Protein AF-A0A917HT61-F1 (afdb_monomer_lite)

Sequence (819 aa):
MTLEIAKKVCVAVTVVLGAAGASAQETPAPKHSGVFYSTLLANEGPNKRLSGFGLDADFFFLKDVDGDGKDDAVIVENGAWFGAFSDGERFTEPVSLLADAALDSEGKTALMGDLNGDGKTDAVLFDPQDGNWYVALSEGDGFSPPVTWAVGNGVGSTKQFLADVNGDGKDDAIIYFHTGLVGAWYVGLSDGKGAIGGFSPWINAFGHTADGHLLADVNGDGMADAVVVEKSTGNWSVALSSGTGFVTQGVWKSGFGNDATDWFAYDIDGDGQADVAYYINGNWWVSYATGSGFTDANHHWIAGHRPATMVSRGNKPAPKARMIGMISPGEVVATAVSADEWLCLGNPDKSKTRSAPEYNTWDAWGNVYTPALGRYDAGDPAVLDEQIRLIHDAGFTYIMLDITNGNHPWVDNRAKKLIERIEFWNANRSSAQHQLYFCIAMGSSRGLDDAAAVVRCEDESRRTWQEFYEPHKDAYYHQDGMPFMVHFVEFLPNRANILDNVQSMPFFQKFTVRWMFNRVADEAAYSNTYGWPLLIEGANPVGDEVMAVSPGFWNGVGNLVDVTRKNGDFYRSFWVRVLKYNPASVWVNSFNESWEHTSVEPARLDAGAAAEHPDILQVWTDYHGQPMDDFYWVMTKQYNRLFMYQELYDGSYLQEEDSETIYVVRRDTLVDHGSGLPSMAPVILVPKGFLANFEGNVINGDQVVVGKIERQVIENPAATGSGATNILTPNNDGINDVWLIDDIDQFPNNHVQVVDKRGGIVFEKRGYRNEWQGRRWGGNNHGELLPEGTYYYQVDYGDAAKKPLKGYITVLHDVKRGR

Secondary structure (DSSP, 8-state):
--------------------------PPPPS---EE--TTSTTSS----EETTTTT-SEEEEE-SSSSSSPEEEEEETTEEEEE-B-SS-BPPPEEEE--TTS--TT-EEEEE-SSSSSSPEEEEEETTTTEEEEE-B-SSSBPPPEEEESS--TT-SEEEEE-SSSSSSPEEEEEE--TT--EEEEEEE-SSS-EEEEEEEESSSSTT-SEEEEE-SSSSSSPEEEEEETTTTEEEEEEE-SSSEEEEEEEESSSSTT-SEEEEE-SSSSSS-EEEEEETTEEEEE-B-SSSB-S--EEEE-----TT----S-PPPPP-EE----BTTB--EEEEETTEEEEE--S-TT---PSPP--HHHHTT--EEETT-S--TT-HHHHHHHHHHHHHTT--EEEEEETT---HHHHHHHHHHHHHHHHHHHHS-TTSPPPEEEEEE-TTTT--HHHHHHHHHHHHHHIIIIIIGGGTTTB-EETTEEEEEEEESSHHHHHHHHHTGGG-TTGGGSEEEEEES-HHHHTT-SSEE--S---TT---S-SSEEEE-S-B--S-TTS--B--GGGHHHHHHHHHHHHH--SEEEES-SS-TTTT---SSEEEPHHHHHHSTTT----B-TTS-B-TTHHHHHHHHHHHHHHH-EEETT-EEEETT--PEEEEETTEEEE-TTPPPSSSPEEEE-TTHHHH---EEEETTEEEESSPEE-----TT--SS-B-SEE--SSSSSS-S--BTTGGG-TT-EEEEE-TTS-EEEEEES--S---SB--SSTTTTSBPPSEEEEEEEE-S-TTSPPEEEEEEE-S------

Radius of gyration: 37.25 Å; chains: 1; bounding box: 92×88×114 Å

InterPro domains:
  IPR013517 FG-GAP repeat [PF13517] (114-174)
  IPR013517 FG-GAP repeat [PF13517] (217-277)
  IPR026341 T9SS type B sorting domain [TIGR04131] (725-811)
  IPR028994 Integrin alpha, N-terminal [G3DSA:2.130.10.130] (81-243)
  IPR028994 Integrin alpha, N-terminal [SSF69318] (58-308)

pLDDT: mean 75.72, std 21.01, range [19.11, 98.56]

Foldseek 3Di:
DDDDDDDDDDDDDDDDDDDDDDDPDPDPDQPFFAKDDPPPPPVADDDPILGGPCSQFPDWAFFQAQLPPFTWTWTAHQQWIKIFGFPLRDTHHIDTQGPDNVRGCVQWDWAWWALQLPNHIWIWIAHLQFGWIWIWHRPNSHTHDTATADTRHAHQFDDWYWWAQQLPNHTWIWTWHLDDQKTWIWIFHRPSPRHTHDTDTQDINPQNQFPDWAWFQQQLPNHTWIWTAHQQWRWIWTFHGPSRHTHTLGTQDTPANRNFLDKYWQQQQQPSHIWIWTHDDQWIWTWHGDNRHTDPDTATWHFAADQLPDPDPDPDDDFRWDWHTAGDRRWRWTWIDGRHDITTTGDNDPPDRVDPDDPQCCVVLVQQKAFSSGRDQLLRLSVLLVLCVLCQLLPHQEAEQECACPDDPSSLNSVVSSLVSLVSCQVNDDPVGHRYAYEYEYHNLPPPDQVVSLVVLLVRLVCCCPRPCPVRVVRFDADPRAGEYEYEDEDLVNVVSNVVCVVVRVSNVRYPYAYEYPDPVSQQVDQGYDYADDDDQPDDQHHLAEGEAFQWFDQPDPPGDGGANVLVPRRLSSLQSCQVSVHNYYDQQPCDPSNGPRHLRQIAGNPVVCVVCVVHRPQRAFPVRHGASNASSLQSSQSSCCSPAVEHEQQAWEDEPPDPWIWGHHQQETHTPPPDGDHNYDYRYYHPCCVVPRQAFYDHSNDGSGRHHDYDPPPPVPDPDQAWDQEAACQPPPPNQWTDGPPLQVQQQKWKFKAAPVRHTQDIDGRDDRHDRQAGPDDPRGRPHDPFDKIKMWMDSNDPVDDIDIDIHTYDHDDPPDD

Structure (mmCIF, N/CA/C/O backbone):
data_AF-A0A917HT61-F1
#
_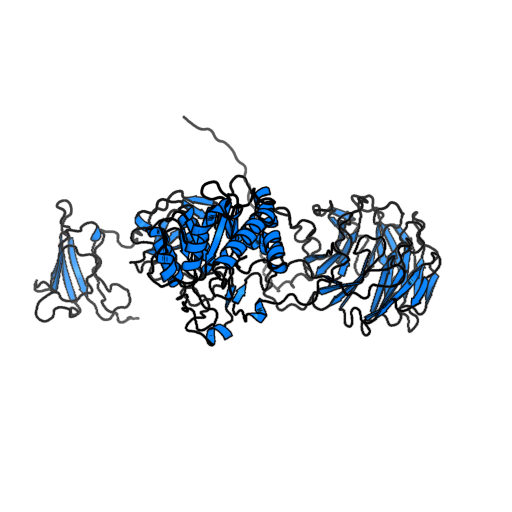entry.id   AF-A0A917HT61-F1
#
loop_
_atom_site.group_PDB
_atom_site.id
_atom_site.type_symbol
_atom_site.label_atom_id
_atom_site.label_alt_id
_atom_site.label_comp_id
_atom_site.label_asym_id
_atom_site.label_entity_id
_atom_site.label_seq_id
_atom_site.pdbx_PDB_ins_code
_atom_site.Cartn_x
_atom_site.Cartn_y
_atom_site.Cartn_z
_atom_site.occupancy
_atom_site.B_iso_or_equiv
_atom_site.auth_seq_id
_atom_site.auth_comp_id
_atom_site.auth_asym_id
_atom_site.auth_atom_id
_atom_site.pdbx_PDB_model_num
ATOM 1 N N . MET A 1 1 ? -54.060 -15.867 1.673 1.00 30.34 1 MET A N 1
ATOM 2 C CA . MET A 1 1 ? -54.226 -16.474 0.336 1.00 30.34 1 MET A CA 1
ATOM 3 C C . MET A 1 1 ? -52.879 -16.360 -0.361 1.00 30.34 1 MET A C 1
ATOM 5 O O . MET A 1 1 ? -52.483 -15.248 -0.663 1.00 30.34 1 MET A O 1
ATOM 9 N N . THR A 1 2 ? -52.009 -17.367 -0.204 1.00 25.09 2 THR A N 1
ATOM 10 C CA . THR A 1 2 ? -51.734 -18.440 -1.203 1.00 25.09 2 THR A CA 1
ATOM 11 C C . THR A 1 2 ? -51.238 -17.844 -2.528 1.00 25.09 2 THR A C 1
ATOM 13 O O . THR A 1 2 ? -52.037 -17.213 -3.206 1.00 25.09 2 THR A O 1
ATOM 16 N N . LEU A 1 3 ? -49.943 -17.828 -2.873 1.00 25.44 3 LEU A N 1
ATOM 17 C CA . LEU A 1 3 ? -48.913 -18.888 -2.961 1.00 25.44 3 LEU A CA 1
ATOM 18 C C . LEU A 1 3 ? -49.144 -19.855 -4.132 1.00 25.44 3 LEU A C 1
ATOM 20 O O . LEU A 1 3 ? -50.076 -20.644 -4.076 1.00 25.44 3 LEU A O 1
ATOM 24 N N . GLU A 1 4 ? -48.245 -19.780 -5.120 1.00 24.23 4 GLU A N 1
ATOM 25 C CA . GLU A 1 4 ? -47.658 -20.838 -5.977 1.00 24.23 4 GLU A CA 1
ATOM 26 C C . GLU A 1 4 ? -46.490 -20.137 -6.712 1.00 24.23 4 GLU A C 1
ATOM 28 O O . GLU A 1 4 ? -46.718 -19.112 -7.344 1.00 24.23 4 GLU A O 1
ATOM 33 N N . ILE A 1 5 ? -45.185 -20.415 -6.561 1.00 27.98 5 ILE A N 1
ATOM 34 C CA . ILE A 1 5 ? -44.344 -21.626 -6.424 1.00 27.98 5 ILE A CA 1
ATOM 35 C C . ILE A 1 5 ? -44.462 -22.622 -7.580 1.00 27.98 5 ILE A C 1
ATOM 37 O O . ILE A 1 5 ? -45.458 -23.328 -7.663 1.00 27.98 5 ILE A O 1
ATOM 41 N N . ALA A 1 6 ? -43.353 -22.768 -8.331 1.00 24.23 6 ALA A N 1
ATOM 42 C CA . ALA A 1 6 ? -42.679 -24.012 -8.781 1.00 24.23 6 ALA A CA 1
ATOM 43 C C . ALA A 1 6 ? -41.951 -23.757 -10.123 1.00 24.23 6 ALA A C 1
ATOM 45 O O . ALA A 1 6 ? -42.532 -23.127 -10.991 1.00 24.23 6 ALA A O 1
ATOM 46 N N . LYS A 1 7 ? -40.735 -24.227 -10.449 1.00 23.83 7 LYS A N 1
ATOM 47 C CA . LYS A 1 7 ? -39.742 -25.171 -9.882 1.00 23.83 7 LYS A CA 1
ATOM 48 C C . LYS A 1 7 ? -38.426 -24.950 -10.675 1.00 23.83 7 LYS A C 1
ATOM 50 O O . LYS A 1 7 ? -38.488 -24.784 -11.884 1.00 23.83 7 LYS A O 1
ATOM 55 N N . LYS A 1 8 ? -37.269 -24.783 -10.015 1.00 23.73 8 LYS A N 1
ATOM 56 C CA . LYS A 1 8 ? -36.163 -25.765 -9.846 1.00 23.73 8 LYS A CA 1
ATOM 57 C C . LYS A 1 8 ? -35.684 -26.484 -11.119 1.00 23.73 8 LYS A C 1
ATOM 59 O O . LYS A 1 8 ? -36.445 -27.290 -11.631 1.00 23.73 8 LYS A O 1
ATOM 64 N N . VAL A 1 9 ? -34.373 -26.403 -11.401 1.00 22.03 9 VAL A N 1
ATOM 65 C CA . VAL A 1 9 ? -33.451 -27.554 -11.269 1.00 22.03 9 VAL A CA 1
ATOM 66 C C . VAL A 1 9 ? -32.079 -27.077 -10.766 1.00 22.03 9 VAL A C 1
ATOM 68 O O . VAL A 1 9 ? -31.464 -26.184 -11.333 1.00 22.03 9 VAL A O 1
ATOM 71 N N . CYS A 1 10 ? -31.630 -27.715 -9.688 1.00 19.11 10 CYS A N 1
ATOM 72 C CA . CYS A 1 10 ? -30.260 -27.793 -9.199 1.00 19.11 10 CYS A CA 1
ATOM 73 C C . CYS A 1 10 ? -29.780 -29.213 -9.551 1.00 19.11 10 CYS A C 1
ATOM 75 O O . CYS A 1 10 ? -30.545 -30.157 -9.335 1.00 19.11 10 CYS A O 1
ATOM 77 N N . VAL A 1 11 ? -28.567 -29.383 -10.082 1.00 20.39 11 VAL A N 1
ATOM 78 C CA . VAL A 1 11 ? -27.873 -30.682 -10.099 1.00 20.39 11 VAL A CA 1
ATOM 79 C C . VAL A 1 11 ? -26.469 -30.463 -9.556 1.00 20.39 11 VAL A C 1
ATOM 81 O O . VAL A 1 11 ? -25.693 -29.695 -10.116 1.00 20.39 11 VAL A O 1
ATOM 84 N N . ALA A 1 12 ? -26.174 -31.150 -8.456 1.00 19.62 12 ALA A N 1
ATOM 85 C CA . ALA A 1 12 ? -24.842 -31.323 -7.908 1.00 19.62 12 ALA A CA 1
ATOM 86 C C . ALA A 1 12 ? -24.252 -32.663 -8.385 1.00 19.62 12 ALA A C 1
ATOM 88 O O . ALA A 1 12 ? -24.951 -33.673 -8.390 1.00 19.62 12 ALA A O 1
ATOM 89 N N . VAL A 1 13 ? -22.966 -32.604 -8.751 1.00 22.62 13 VAL A N 1
ATOM 90 C CA . VAL A 1 13 ? -21.867 -33.585 -8.619 1.00 22.62 13 VAL A CA 1
ATOM 91 C C . VAL A 1 13 ? -22.124 -35.059 -8.978 1.00 22.62 13 VAL A C 1
ATOM 93 O O . VAL A 1 13 ? -22.916 -35.759 -8.356 1.00 22.62 13 VAL A O 1
ATOM 96 N N . THR A 1 14 ? -21.283 -35.597 -9.870 1.00 21.12 14 THR A N 1
ATOM 97 C CA . THR A 1 14 ? -20.891 -37.015 -9.840 1.00 21.12 14 THR A CA 1
ATOM 98 C C . THR A 1 14 ? -19.378 -37.132 -9.687 1.00 21.12 14 THR A C 1
ATOM 100 O O . THR A 1 14 ? -18.608 -36.697 -10.536 1.00 21.12 14 THR A O 1
ATOM 103 N N . VAL A 1 15 ? -19.003 -37.742 -8.564 1.00 22.69 15 VAL A N 1
ATOM 104 C CA . VAL A 1 15 ? -17.708 -38.344 -8.249 1.00 22.69 15 VAL A CA 1
ATOM 105 C C . VAL A 1 15 ? -17.555 -39.620 -9.078 1.00 22.69 15 VAL A C 1
ATOM 107 O O . VAL A 1 15 ? -18.451 -40.464 -9.058 1.00 22.69 15 VAL A O 1
ATOM 110 N N . VAL A 1 16 ? -16.410 -39.814 -9.737 1.00 22.38 16 VAL A N 1
ATOM 111 C CA . VAL A 1 16 ? -15.969 -41.154 -10.149 1.00 22.38 16 VAL A CA 1
ATOM 112 C C . VAL A 1 16 ? -14.897 -41.617 -9.169 1.00 22.38 16 VAL A C 1
ATOM 114 O O . VAL A 1 16 ? -13.776 -41.118 -9.158 1.00 22.38 16 VAL A O 1
ATOM 117 N N . LEU A 1 17 ? -15.278 -42.579 -8.327 1.00 24.17 17 LEU A N 1
ATOM 118 C CA . LEU A 1 17 ? -14.370 -43.400 -7.537 1.00 24.17 17 LEU A CA 1
ATOM 119 C C . LEU A 1 17 ? -13.654 -44.378 -8.476 1.00 24.17 17 LEU A C 1
ATOM 121 O O . LEU A 1 17 ? -14.259 -45.331 -8.963 1.00 24.17 17 LEU A O 1
ATOM 125 N N . GLY A 1 18 ? -12.359 -44.165 -8.681 1.00 23.62 18 GLY A N 1
ATOM 126 C CA . GLY A 1 18 ? -11.417 -45.211 -9.062 1.00 23.62 18 GLY A CA 1
ATOM 127 C C . GLY A 1 18 ? -10.510 -45.496 -7.873 1.00 23.62 18 GLY A C 1
ATOM 128 O O . GLY A 1 18 ? -9.559 -44.762 -7.633 1.00 23.62 18 GLY A O 1
ATOM 129 N N . ALA A 1 19 ? -10.820 -46.534 -7.096 1.00 26.97 19 ALA A N 1
ATOM 130 C CA . ALA A 1 19 ? -9.933 -47.019 -6.049 1.00 26.97 19 ALA A CA 1
ATOM 131 C C . ALA A 1 19 ? -8.845 -47.916 -6.659 1.00 26.97 19 ALA A C 1
ATOM 133 O O . ALA A 1 19 ? -9.149 -48.997 -7.160 1.00 26.97 19 ALA A O 1
ATOM 134 N N . ALA A 1 20 ? -7.585 -47.501 -6.553 1.00 25.52 20 ALA A N 1
ATOM 135 C CA . ALA A 1 20 ? -6.435 -48.392 -6.430 1.00 25.52 20 ALA A CA 1
ATOM 136 C C . ALA A 1 20 ? -5.319 -47.618 -5.719 1.00 25.52 20 ALA A C 1
ATOM 138 O O . ALA A 1 20 ? -4.909 -46.552 -6.167 1.00 25.52 20 ALA A O 1
ATOM 139 N N . GLY A 1 21 ? -4.896 -48.123 -4.560 1.00 37.06 21 GLY A N 1
ATOM 140 C CA . GLY A 1 21 ? -3.920 -47.463 -3.707 1.00 37.06 21 GLY A CA 1
ATOM 141 C C . GLY A 1 21 ? -2.560 -47.305 -4.380 1.00 37.06 21 GLY A C 1
ATOM 142 O O . GLY A 1 21 ? -1.996 -48.262 -4.901 1.00 37.06 21 GLY A O 1
ATOM 143 N N . ALA A 1 22 ? -2.012 -46.103 -4.277 1.00 26.64 22 ALA A N 1
ATOM 144 C CA . ALA A 1 22 ? -0.586 -45.846 -4.306 1.00 26.64 22 ALA A CA 1
ATOM 145 C C . ALA A 1 22 ? -0.335 -44.684 -3.343 1.00 26.64 22 ALA A C 1
ATOM 147 O O . ALA A 1 22 ? -1.108 -43.728 -3.300 1.00 26.64 22 ALA A O 1
ATOM 148 N N . SER A 1 23 ? 0.689 -44.825 -2.505 1.00 27.34 23 SER A N 1
ATOM 149 C CA . SER A 1 23 ? 1.163 -43.802 -1.576 1.00 27.34 23 SER A CA 1
ATOM 150 C C . SER A 1 23 ? 1.215 -42.435 -2.255 1.00 27.34 23 SER A C 1
ATOM 152 O O . SER A 1 23 ? 1.823 -42.327 -3.319 1.00 27.34 23 SER A O 1
ATOM 154 N N . ALA A 1 24 ? 0.616 -41.413 -1.637 1.00 27.16 24 ALA A N 1
ATOM 155 C CA . ALA A 1 24 ? 0.809 -40.028 -2.040 1.00 27.16 24 ALA A CA 1
ATOM 156 C C . ALA A 1 24 ? 2.303 -39.704 -1.918 1.00 27.16 24 ALA A C 1
ATOM 158 O O . ALA A 1 24 ? 2.826 -39.472 -0.830 1.00 27.16 24 ALA A O 1
ATOM 159 N N . GLN A 1 25 ? 2.997 -39.793 -3.045 1.00 26.94 25 GLN A N 1
ATOM 160 C CA . GLN A 1 25 ? 4.286 -39.169 -3.233 1.00 26.94 25 GLN A CA 1
ATOM 161 C C . GLN A 1 25 ? 3.976 -37.677 -3.350 1.00 26.94 25 GLN A C 1
ATOM 163 O O . GLN A 1 25 ? 3.177 -37.291 -4.202 1.00 26.94 25 GLN A O 1
ATOM 168 N N . GLU A 1 26 ? 4.518 -36.876 -2.433 1.00 26.33 26 GLU A N 1
ATOM 169 C CA . GLU A 1 26 ? 4.410 -35.418 -2.464 1.00 26.33 26 GLU A CA 1
ATOM 170 C C . GLU A 1 26 ? 4.740 -34.925 -3.879 1.00 26.33 26 GLU A C 1
ATOM 172 O O . GLU A 1 26 ? 5.858 -35.100 -4.367 1.00 26.33 26 GLU A O 1
ATOM 177 N N . THR A 1 27 ? 3.750 -34.358 -4.567 1.00 25.88 27 THR A N 1
ATOM 178 C CA . THR A 1 27 ? 3.985 -33.611 -5.802 1.00 25.88 27 THR A CA 1
ATOM 179 C C . THR A 1 27 ? 4.900 -32.433 -5.467 1.00 25.88 27 THR A C 1
ATOM 181 O O . THR A 1 27 ? 4.603 -31.712 -4.508 1.00 25.88 27 THR A O 1
ATOM 184 N N . PRO A 1 28 ? 6.002 -32.220 -6.211 1.00 27.55 28 PRO A N 1
ATOM 185 C CA . PRO A 1 28 ? 6.839 -31.042 -6.028 1.00 27.55 28 PRO A CA 1
ATOM 186 C C . PRO A 1 28 ? 5.978 -29.783 -6.132 1.00 27.55 28 PRO A C 1
ATOM 188 O O . PRO A 1 28 ? 5.078 -29.723 -6.970 1.00 27.55 28 PRO A O 1
ATOM 191 N N . ALA A 1 29 ? 6.247 -28.787 -5.287 1.00 28.38 29 ALA A N 1
ATOM 192 C CA . ALA A 1 29 ? 5.624 -27.476 -5.424 1.00 28.38 29 ALA A CA 1
ATOM 193 C C . ALA A 1 29 ? 5.837 -26.938 -6.859 1.00 28.38 29 ALA A C 1
ATOM 195 O O . ALA A 1 29 ? 6.928 -27.151 -7.407 1.00 28.38 29 ALA A O 1
ATOM 196 N N . PRO A 1 30 ? 4.830 -26.273 -7.463 1.00 29.64 30 PRO A N 1
ATOM 197 C CA . PRO A 1 30 ? 4.945 -25.695 -8.801 1.00 29.64 30 PRO A CA 1
ATOM 198 C C . PRO A 1 30 ? 6.172 -24.783 -8.879 1.00 29.64 30 PRO A C 1
ATOM 200 O O . PRO A 1 30 ? 6.519 -24.102 -7.908 1.00 29.64 30 PRO A O 1
ATOM 203 N N . LYS A 1 31 ? 6.890 -24.848 -10.005 1.00 33.38 31 LYS A N 1
ATOM 204 C CA . LYS A 1 31 ? 8.230 -24.260 -10.118 1.00 33.38 31 LYS A CA 1
ATOM 205 C C . LYS A 1 31 ? 8.206 -22.733 -10.223 1.00 33.38 31 LYS A C 1
ATOM 207 O O . LYS A 1 31 ? 9.185 -22.131 -9.787 1.00 33.38 31 LYS A O 1
ATOM 212 N N . HIS A 1 32 ? 7.123 -22.119 -10.706 1.00 36.50 32 HIS A N 1
ATOM 213 C CA . HIS A 1 32 ? 7.031 -20.673 -10.938 1.00 36.50 32 HIS A CA 1
ATOM 214 C C . HIS A 1 32 ? 5.570 -20.198 -10.889 1.00 36.50 32 HIS A C 1
ATOM 216 O O . HIS A 1 32 ? 4.917 -20.155 -11.916 1.00 36.50 32 HIS A O 1
ATOM 222 N N . SER A 1 33 ? 5.012 -19.838 -9.732 1.00 30.02 33 SER A N 1
ATOM 223 C CA . SER A 1 33 ? 3.670 -19.243 -9.738 1.00 30.02 33 SER A CA 1
ATOM 224 C C . SER A 1 33 ? 3.702 -17.814 -10.337 1.00 30.02 33 SER A C 1
ATOM 226 O O . SER A 1 33 ? 4.764 -17.221 -10.531 1.00 30.02 33 SER A O 1
ATOM 228 N N . GLY A 1 34 ? 2.536 -17.266 -10.693 1.00 33.34 34 GLY A N 1
ATOM 229 C CA . GLY A 1 34 ? 2.354 -15.992 -11.399 1.00 33.34 34 GLY A CA 1
ATOM 230 C C . GLY A 1 34 ? 0.985 -15.383 -11.080 1.00 33.34 34 GLY A C 1
ATOM 231 O O . GLY A 1 34 ? -0.041 -16.066 -11.152 1.00 33.34 34 GLY A O 1
ATOM 232 N N . VAL A 1 35 ? 0.953 -14.111 -10.684 1.00 31.42 35 VAL A N 1
ATOM 233 C CA . VAL A 1 35 ? -0.251 -13.284 -10.513 1.00 31.42 35 VAL A CA 1
ATOM 234 C C . VAL A 1 35 ? -0.030 -12.004 -11.305 1.00 31.42 35 VAL A C 1
ATOM 236 O O . VAL A 1 35 ? 0.924 -11.278 -11.029 1.00 31.42 35 VAL A O 1
ATOM 239 N N . PHE A 1 36 ? -0.904 -11.718 -12.269 1.00 34.28 36 PHE A N 1
ATOM 240 C CA . PHE A 1 36 ? -0.847 -10.470 -13.026 1.00 34.28 36 PHE A CA 1
ATOM 241 C C . PHE A 1 36 ? -1.506 -9.354 -12.217 1.00 34.28 36 PHE A C 1
ATOM 243 O O . PHE A 1 36 ? -2.680 -9.451 -11.845 1.00 34.28 36 PHE A O 1
ATOM 250 N N . TYR A 1 37 ? -0.735 -8.303 -11.946 1.00 34.06 37 TYR A N 1
ATOM 251 C CA . TYR A 1 37 ? -1.217 -7.047 -11.388 1.00 34.06 37 TYR A CA 1
ATOM 252 C C . TYR A 1 37 ? -1.024 -5.961 -12.448 1.00 34.06 37 TYR A C 1
ATOM 254 O O . TYR A 1 37 ? 0.100 -5.727 -12.883 1.00 34.06 37 TYR A O 1
ATOM 262 N N . SER A 1 38 ? -2.092 -5.269 -12.842 1.00 33.81 38 SER A N 1
ATOM 263 C CA . SER A 1 38 ? -1.957 -3.921 -13.389 1.00 33.81 38 SER A CA 1
ATOM 264 C C . SER A 1 38 ? -1.927 -2.964 -12.195 1.00 33.81 38 SER A C 1
ATOM 266 O O . SER A 1 38 ? -2.946 -2.635 -11.591 1.00 33.81 38 SER A O 1
ATOM 268 N N . THR A 1 39 ? -0.735 -2.560 -11.758 1.00 34.16 39 THR A N 1
ATOM 269 C CA . THR A 1 39 ? -0.607 -1.622 -10.624 1.00 34.16 39 THR A CA 1
ATOM 270 C C . THR A 1 39 ? -0.827 -0.157 -11.018 1.00 34.16 39 THR A C 1
ATOM 272 O O . THR A 1 39 ? -0.724 0.707 -10.154 1.00 34.16 39 THR A O 1
ATOM 275 N N . LEU A 1 40 ? -1.205 0.136 -12.269 1.00 32.47 40 LEU A N 1
ATOM 276 C CA . LEU A 1 40 ? -1.553 1.498 -12.686 1.00 32.47 40 LEU A CA 1
ATOM 277 C C . LEU A 1 40 ? -2.831 2.015 -12.000 1.00 32.47 40 LEU A C 1
ATOM 279 O O . LEU A 1 40 ? -2.891 3.191 -11.661 1.00 32.47 40 LEU A O 1
ATOM 283 N N . LEU A 1 41 ? -3.799 1.148 -11.664 1.00 34.06 41 LEU A N 1
ATOM 284 C CA . LEU A 1 41 ? -5.036 1.555 -10.975 1.00 34.06 41 LEU A CA 1
ATOM 285 C C . LEU A 1 41 ? -5.528 0.540 -9.926 1.00 34.06 41 LEU A C 1
ATOM 287 O O . LEU A 1 41 ? -6.725 0.385 -9.698 1.00 34.06 41 LEU A O 1
ATOM 291 N N . ALA A 1 42 ? -4.618 -0.077 -9.159 1.00 33.00 42 ALA A N 1
ATOM 292 C CA . ALA A 1 42 ? -4.989 -0.636 -7.841 1.00 33.00 42 ALA A CA 1
ATOM 293 C C . ALA A 1 42 ? -5.600 0.426 -6.898 1.00 33.00 42 ALA A C 1
ATOM 295 O O . ALA A 1 42 ? -6.206 0.093 -5.884 1.00 33.00 42 ALA A O 1
ATOM 296 N N . ASN A 1 43 ? -5.484 1.697 -7.287 1.00 31.97 43 ASN A N 1
ATOM 297 C CA . ASN A 1 43 ? -6.107 2.840 -6.660 1.00 31.97 43 ASN A CA 1
ATOM 298 C C . ASN A 1 43 ? -7.624 2.937 -6.878 1.00 31.97 43 ASN A C 1
ATOM 300 O O . ASN A 1 43 ? -8.204 3.730 -6.137 1.00 31.97 43 ASN A O 1
ATOM 304 N N . GLU A 1 44 ? -8.252 2.173 -7.800 1.00 32.75 44 GLU A N 1
ATOM 305 C CA . GLU A 1 44 ? -9.696 2.262 -8.083 1.00 32.75 44 GLU A CA 1
ATOM 306 C C . GLU A 1 44 ? -10.515 0.943 -8.046 1.00 32.75 44 GLU A C 1
ATOM 308 O O . GLU A 1 44 ? -10.747 0.302 -9.062 1.00 32.75 44 GLU A O 1
ATOM 313 N N . GLY A 1 45 ? -11.060 0.560 -6.879 1.00 30.23 45 GLY A N 1
ATOM 314 C CA . GLY A 1 45 ? -12.117 -0.469 -6.776 1.00 30.23 45 GLY A CA 1
ATOM 315 C C . GLY A 1 45 ? -11.652 -1.939 -6.877 1.00 30.23 45 GLY A C 1
ATOM 316 O O . GLY A 1 45 ? -10.455 -2.210 -6.924 1.00 30.23 45 GLY A O 1
ATOM 317 N N . PRO A 1 46 ? -12.572 -2.934 -6.814 1.00 32.62 46 PRO A N 1
ATOM 318 C CA . PRO A 1 46 ? -12.225 -4.345 -6.639 1.00 32.62 46 PRO A CA 1
ATOM 319 C C . PRO A 1 46 ? -11.672 -4.919 -7.946 1.00 32.62 46 PRO A C 1
ATOM 321 O O . PRO A 1 46 ? -12.387 -5.560 -8.721 1.00 32.62 46 PRO A O 1
ATOM 324 N N . ASN A 1 47 ? -10.389 -4.682 -8.194 1.00 34.66 47 ASN A N 1
ATOM 325 C CA . ASN A 1 47 ? -9.706 -5.205 -9.362 1.00 34.66 47 ASN A CA 1
ATOM 326 C C . ASN A 1 47 ? -9.772 -6.731 -9.352 1.00 34.66 47 ASN A C 1
ATOM 328 O O . ASN A 1 47 ? -9.379 -7.402 -8.392 1.00 34.66 47 ASN A O 1
ATOM 332 N N . LYS A 1 48 ? -10.303 -7.294 -10.440 1.00 36.84 48 LYS A N 1
ATOM 333 C CA . LYS A 1 48 ? -10.236 -8.731 -10.679 1.00 36.84 48 LYS A CA 1
ATOM 334 C C . LYS A 1 48 ? -8.774 -9.100 -10.881 1.00 36.84 48 LYS A C 1
ATOM 336 O O . LYS A 1 48 ? -8.200 -8.877 -11.938 1.00 36.84 48 LYS A O 1
ATOM 341 N N . ARG A 1 49 ? -8.193 -9.686 -9.841 1.00 41.28 49 ARG A N 1
ATOM 342 C CA . ARG A 1 49 ? -6.929 -10.409 -9.900 1.00 41.28 49 ARG A CA 1
ATOM 343 C C . ARG A 1 49 ? -7.010 -11.462 -11.003 1.00 41.28 49 ARG A C 1
ATOM 345 O O . ARG A 1 49 ? -7.813 -12.390 -10.903 1.00 41.28 49 ARG A O 1
ATOM 352 N N . LEU A 1 50 ? -6.132 -11.362 -11.991 1.00 44.88 50 LEU A N 1
ATOM 353 C CA . LEU A 1 50 ? -5.925 -12.416 -12.972 1.00 44.88 50 LEU A CA 1
ATOM 354 C C . LEU A 1 50 ? -4.943 -13.426 -12.357 1.00 44.88 50 LEU A C 1
ATOM 356 O O . LEU A 1 50 ? -3.718 -13.331 -12.450 1.00 44.88 50 LEU A O 1
ATOM 360 N N . SER A 1 51 ? -5.511 -14.320 -11.545 1.00 45.19 51 SER A N 1
ATOM 361 C CA . SER A 1 51 ? -4.771 -15.294 -10.743 1.00 45.19 51 SER A CA 1
ATOM 362 C C . SER A 1 51 ? -4.471 -16.555 -11.544 1.00 45.19 51 SER A C 1
ATOM 364 O O . SER A 1 51 ? -5.400 -17.181 -12.050 1.00 45.19 51 SER A O 1
ATOM 366 N N . GLY A 1 52 ? -3.209 -16.987 -11.554 1.00 49.88 52 GLY A N 1
ATOM 367 C CA . GLY A 1 52 ? -2.827 -18.283 -12.111 1.00 49.88 52 GLY A CA 1
ATOM 368 C C . GLY A 1 52 ? -2.556 -18.292 -13.615 1.00 49.88 52 GLY A C 1
ATOM 369 O O . GLY A 1 52 ? -2.440 -19.365 -14.197 1.00 49.88 52 GLY A O 1
ATOM 370 N N . PHE A 1 53 ? -2.436 -17.126 -14.245 1.00 60.50 53 PHE A N 1
ATOM 371 C CA . PHE A 1 53 ? -1.912 -17.029 -15.603 1.00 60.50 53 PHE A CA 1
ATOM 372 C C . PHE A 1 53 ? -0.380 -17.132 -15.545 1.00 60.50 53 PHE A C 1
ATOM 374 O O . PHE A 1 53 ? 0.253 -16.492 -14.703 1.00 60.50 53 PHE A O 1
ATOM 381 N N . GLY A 1 54 ? 0.211 -17.989 -16.380 1.00 61.16 54 GLY A N 1
ATOM 382 C CA . GLY A 1 54 ? 1.664 -18.176 -16.455 1.00 61.16 54 GLY A CA 1
ATOM 383 C C . GLY A 1 54 ? 2.296 -19.027 -15.350 1.00 61.16 54 GLY A C 1
ATOM 384 O O . GLY A 1 54 ? 3.504 -18.940 -15.163 1.00 61.16 54 GLY A O 1
ATOM 385 N N . LEU A 1 55 ? 1.516 -19.848 -14.629 1.00 56.50 55 LEU A N 1
ATOM 386 C CA . LEU A 1 55 ? 2.012 -20.727 -13.547 1.00 56.50 55 LEU A CA 1
ATOM 387 C C . LEU A 1 55 ? 3.062 -21.757 -13.994 1.00 56.50 55 LEU A C 1
ATOM 389 O O . LEU A 1 55 ? 3.840 -22.243 -13.177 1.00 56.50 55 LEU A O 1
ATOM 393 N N . ASP A 1 56 ? 3.052 -22.122 -15.269 1.00 65.81 56 ASP A N 1
ATOM 394 C CA . ASP A 1 56 ? 3.988 -23.085 -15.848 1.00 65.81 56 ASP A CA 1
ATOM 395 C C . ASP A 1 56 ? 4.620 -22.525 -17.137 1.00 65.81 56 ASP A C 1
ATOM 397 O O . ASP A 1 56 ? 5.093 -23.276 -17.987 1.00 65.81 56 ASP A O 1
ATOM 401 N N . ALA A 1 57 ? 4.625 -21.195 -17.296 1.00 71.56 57 ALA A N 1
ATOM 402 C CA . ALA A 1 57 ? 5.168 -20.551 -18.485 1.00 71.56 57 ALA A CA 1
ATOM 403 C C . ALA A 1 57 ? 6.705 -20.564 -18.509 1.00 71.56 57 ALA A C 1
ATOM 405 O O . ALA A 1 57 ? 7.379 -20.280 -17.515 1.00 71.56 57 ALA A O 1
ATOM 406 N N . ASP A 1 58 ? 7.247 -20.842 -19.692 1.00 73.31 58 ASP A N 1
ATOM 407 C CA . ASP A 1 58 ? 8.675 -20.813 -20.003 1.00 73.31 58 ASP A CA 1
ATOM 408 C C . ASP A 1 58 ? 9.161 -19.381 -20.286 1.00 73.31 58 ASP A C 1
ATOM 410 O O . ASP A 1 58 ? 10.312 -19.035 -20.001 1.00 73.31 58 ASP A O 1
ATOM 414 N N . PHE A 1 59 ? 8.280 -18.538 -20.842 1.00 76.12 59 PHE A N 1
ATOM 415 C CA . PHE A 1 59 ? 8.580 -17.163 -21.243 1.00 76.12 59 PHE A CA 1
ATOM 416 C C . PHE A 1 59 ? 7.449 -16.201 -20.881 1.00 76.12 59 PHE A C 1
ATOM 418 O O . PHE A 1 59 ? 6.276 -16.573 -20.866 1.00 76.12 59 PHE A O 1
ATOM 425 N N . PHE A 1 60 ? 7.832 -14.948 -20.633 1.00 76.62 60 PHE A N 1
ATOM 426 C CA . PHE A 1 60 ? 6.951 -13.847 -20.259 1.00 76.62 60 PHE A CA 1
ATOM 427 C C . PHE A 1 60 ? 7.349 -12.605 -21.053 1.00 76.62 60 PHE A C 1
ATOM 429 O O . PHE A 1 60 ? 8.539 -12.283 -21.126 1.00 76.62 60 PHE A O 1
ATOM 436 N N . PHE A 1 61 ? 6.361 -11.905 -21.597 1.00 76.50 61 PHE A N 1
ATOM 437 C CA . PHE A 1 61 ? 6.524 -10.667 -22.344 1.00 76.50 61 PHE A CA 1
ATOM 438 C C . PHE A 1 61 ? 5.453 -9.650 -21.939 1.00 76.50 61 PHE A C 1
ATOM 440 O O . PHE A 1 61 ? 4.380 -10.011 -21.453 1.00 76.50 61 PHE A O 1
ATOM 447 N N . LEU A 1 62 ? 5.775 -8.380 -22.157 1.00 74.88 62 LEU A N 1
ATOM 448 C CA . LEU A 1 62 ? 4.861 -7.253 -22.104 1.00 74.88 62 LEU A CA 1
ATOM 449 C C . LEU A 1 62 ? 5.123 -6.447 -23.373 1.00 74.88 62 LEU A C 1
ATOM 451 O O . LEU A 1 62 ? 6.209 -5.874 -23.508 1.00 74.88 62 LEU A O 1
ATOM 455 N N . LYS A 1 63 ? 4.207 -6.547 -24.334 1.00 81.50 63 LYS A N 1
ATOM 456 C CA . LYS A 1 63 ? 4.357 -6.004 -25.686 1.00 81.50 63 LYS A CA 1
ATOM 457 C C . LYS A 1 63 ? 2.999 -5.669 -26.280 1.00 81.50 63 LYS A C 1
ATOM 459 O O . LYS A 1 63 ? 2.073 -6.440 -26.077 1.00 81.50 63 LYS A O 1
ATOM 464 N N . ASP A 1 64 ? 2.903 -4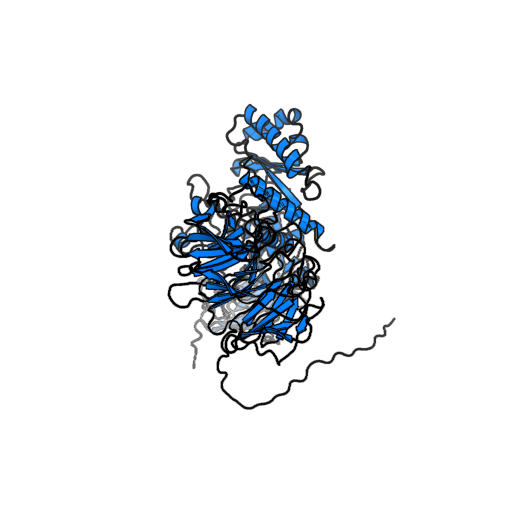.568 -27.009 1.00 85.31 64 ASP A N 1
ATOM 465 C CA . ASP A 1 64 ? 1.697 -4.154 -27.730 1.00 85.31 64 ASP A CA 1
ATOM 466 C C . ASP A 1 64 ? 1.415 -5.131 -28.878 1.00 85.31 64 ASP A C 1
ATOM 468 O O . ASP A 1 64 ? 2.010 -5.038 -29.955 1.00 85.31 64 ASP A O 1
ATOM 472 N N . VAL A 1 65 ? 0.608 -6.161 -28.615 1.00 91.00 65 VAL A N 1
ATOM 473 C CA . VAL A 1 65 ? 0.284 -7.207 -29.595 1.00 91.00 65 VAL A CA 1
ATOM 474 C C . VAL A 1 65 ? -0.921 -6.789 -30.419 1.00 91.00 65 VAL A C 1
ATOM 476 O O . VAL A 1 65 ? -0.998 -7.156 -31.594 1.00 91.00 65 VAL A O 1
ATOM 479 N N . ASP A 1 66 ? -1.858 -6.040 -29.843 1.00 92.31 66 ASP A N 1
ATOM 480 C CA . ASP A 1 66 ? -3.065 -5.611 -30.547 1.00 92.31 66 ASP A CA 1
ATOM 481 C C . ASP A 1 66 ? -2.914 -4.303 -31.348 1.00 92.31 66 ASP A C 1
ATOM 483 O O . ASP A 1 66 ? -3.706 -4.052 -32.271 1.00 92.31 66 ASP A O 1
ATOM 487 N N . GLY A 1 67 ? -1.827 -3.564 -31.122 1.00 89.25 67 GLY A N 1
ATOM 488 C CA . GLY A 1 67 ? -1.452 -2.335 -31.820 1.00 89.25 67 GLY A CA 1
ATOM 489 C C . GLY A 1 67 ? -2.185 -1.106 -31.291 1.00 89.25 67 GLY A C 1
ATOM 490 O O . GLY A 1 67 ? -2.381 -0.139 -32.039 1.00 89.25 67 GLY A O 1
ATOM 491 N N . ASP A 1 68 ? -2.684 -1.146 -30.055 1.00 85.19 68 ASP A N 1
ATOM 492 C CA . ASP A 1 68 ? -3.433 -0.046 -29.447 1.00 85.19 68 ASP A CA 1
ATOM 493 C C . ASP A 1 68 ? -2.540 1.017 -28.773 1.00 85.19 68 ASP A C 1
ATOM 495 O O . ASP A 1 68 ? -3.041 2.043 -28.287 1.00 85.19 68 ASP A O 1
ATOM 499 N N . GLY A 1 69 ? -1.221 0.815 -28.813 1.00 77.56 69 GLY A N 1
ATOM 500 C CA . GLY A 1 69 ? -0.205 1.654 -28.192 1.00 77.56 69 GLY A CA 1
ATOM 501 C C . GLY A 1 69 ? 0.067 1.314 -26.727 1.00 77.56 69 GLY A C 1
ATOM 502 O O . GLY A 1 69 ? 0.734 2.107 -26.050 1.00 77.56 69 GLY A O 1
ATOM 503 N N . LYS A 1 70 ? -0.465 0.202 -26.207 1.00 74.56 70 LYS A N 1
ATOM 504 C CA . LYS A 1 70 ? -0.265 -0.263 -24.831 1.00 74.56 70 LYS A CA 1
ATOM 505 C C . LYS A 1 70 ? 0.253 -1.689 -24.831 1.00 74.56 70 LYS A C 1
ATOM 507 O O . LYS A 1 70 ? -0.216 -2.538 -25.570 1.00 74.56 70 LYS A O 1
ATOM 512 N N . ASP A 1 71 ? 1.204 -1.976 -23.949 1.00 75.88 71 ASP A N 1
ATOM 513 C CA . ASP A 1 71 ? 1.764 -3.315 -23.904 1.00 75.88 71 ASP A CA 1
ATOM 514 C C . ASP A 1 71 ? 0.822 -4.324 -23.213 1.00 75.88 71 ASP A C 1
ATOM 516 O O . ASP A 1 71 ? 0.327 -4.107 -22.098 1.00 75.88 71 ASP A O 1
ATOM 520 N N . ASP A 1 72 ? 0.651 -5.479 -23.856 1.00 81.00 72 ASP A N 1
ATOM 521 C CA . ASP A 1 72 ? -0.150 -6.617 -23.415 1.00 81.00 72 ASP A CA 1
ATOM 522 C C . ASP A 1 72 ? 0.685 -7.670 -22.697 1.00 81.00 72 ASP A C 1
ATOM 524 O O . ASP A 1 72 ? 1.844 -7.919 -23.030 1.00 81.00 72 ASP A O 1
ATOM 528 N N . ALA A 1 73 ? 0.070 -8.371 -21.747 1.00 79.75 73 ALA A N 1
ATOM 529 C CA . ALA A 1 73 ? 0.700 -9.485 -21.053 1.00 79.75 73 ALA A CA 1
ATOM 530 C C . ALA A 1 73 ? 0.675 -10.751 -21.913 1.00 79.75 73 ALA A C 1
ATOM 532 O O . ALA A 1 73 ? -0.391 -11.316 -22.157 1.00 79.75 73 ALA A O 1
ATOM 533 N N . VAL A 1 74 ? 1.849 -11.253 -22.299 1.00 83.12 74 VAL A N 1
ATOM 534 C CA . VAL A 1 74 ? 1.978 -12.455 -23.133 1.00 83.12 74 VAL A CA 1
ATOM 535 C C . VAL A 1 74 ? 2.844 -13.495 -22.438 1.00 83.12 74 VAL A C 1
ATOM 537 O O . VAL A 1 74 ? 3.905 -13.190 -21.894 1.00 83.12 74 VAL A O 1
ATOM 540 N N . ILE A 1 75 ? 2.406 -14.750 -22.467 1.00 81.81 75 ILE A N 1
ATOM 541 C CA . ILE A 1 75 ? 3.169 -15.886 -21.945 1.00 81.81 75 ILE A CA 1
ATOM 542 C C . ILE A 1 75 ? 3.322 -16.973 -22.999 1.00 81.81 75 ILE A C 1
ATOM 544 O O . ILE A 1 75 ? 2.485 -17.118 -23.894 1.00 81.81 75 ILE A O 1
ATOM 548 N N . VAL A 1 76 ? 4.357 -17.789 -22.820 1.00 82.69 76 VAL A N 1
ATOM 549 C CA . VAL A 1 76 ? 4.528 -19.045 -23.553 1.00 82.69 76 VAL A CA 1
ATOM 550 C C . VAL A 1 76 ? 4.558 -20.182 -22.551 1.00 82.69 76 VAL A C 1
ATOM 552 O O . VAL A 1 76 ? 5.464 -20.254 -21.725 1.00 82.69 76 VAL A O 1
ATOM 555 N N . GLU A 1 77 ? 3.573 -21.067 -22.620 1.00 78.62 77 GLU A N 1
ATOM 556 C CA . GLU A 1 77 ? 3.419 -22.214 -21.727 1.00 78.62 77 GLU A CA 1
ATOM 557 C C . GLU A 1 77 ? 3.301 -23.484 -22.567 1.00 78.62 77 GLU A C 1
ATOM 559 O O . GLU A 1 77 ? 2.357 -23.637 -23.345 1.00 78.62 77 GLU A O 1
ATOM 564 N N . ASN A 1 78 ? 4.265 -24.401 -22.423 1.00 74.81 78 ASN A N 1
ATOM 565 C CA . ASN A 1 78 ? 4.310 -25.661 -23.177 1.00 74.81 78 ASN A CA 1
ATOM 566 C C . ASN A 1 78 ? 4.177 -25.453 -24.705 1.00 74.81 78 ASN A C 1
ATOM 568 O O . ASN A 1 78 ? 3.428 -26.166 -25.377 1.00 74.81 78 ASN A O 1
ATOM 572 N N . GLY A 1 79 ? 4.854 -24.436 -25.247 1.00 74.19 79 GLY A N 1
ATOM 573 C CA . GLY A 1 79 ? 4.819 -24.069 -26.670 1.00 74.19 79 GLY A CA 1
ATOM 574 C C . GLY A 1 79 ? 3.582 -23.284 -27.129 1.00 74.19 79 GLY A C 1
ATOM 575 O O . GLY A 1 79 ? 3.581 -22.751 -28.238 1.00 74.19 79 GLY A O 1
ATOM 576 N N . ALA A 1 80 ? 2.546 -23.157 -26.296 1.00 84.00 80 ALA A N 1
ATOM 577 C CA . ALA A 1 80 ? 1.361 -22.365 -26.612 1.00 84.00 80 ALA A CA 1
ATOM 578 C C . ALA A 1 80 ? 1.516 -20.916 -26.136 1.00 84.00 80 ALA A C 1
ATOM 580 O O . ALA A 1 80 ? 2.002 -20.658 -25.034 1.00 84.00 80 ALA A O 1
ATOM 581 N N . TRP A 1 81 ? 1.068 -19.977 -26.968 1.00 88.25 81 TRP A N 1
ATOM 582 C CA . TRP A 1 81 ? 1.095 -18.548 -26.677 1.00 88.25 81 TRP A CA 1
ATOM 583 C C . TRP A 1 81 ? -0.266 -18.094 -26.179 1.00 88.25 81 TRP A C 1
ATOM 585 O O . TRP A 1 81 ? -1.303 -18.380 -26.794 1.00 88.25 81 TRP A O 1
ATOM 595 N N . PHE A 1 82 ? -0.257 -17.345 -25.086 1.00 87.25 82 PHE A N 1
ATOM 596 C CA . PHE A 1 82 ? -1.454 -16.764 -24.502 1.00 87.25 82 PHE A CA 1
ATOM 597 C C . PHE A 1 82 ? -1.243 -15.283 -24.237 1.00 87.25 82 PHE A C 1
ATOM 599 O O . PHE A 1 82 ? -0.146 -14.876 -23.866 1.00 87.25 82 PHE A O 1
ATOM 606 N N . GLY A 1 83 ? -2.310 -14.509 -24.395 1.00 86.81 83 GLY A N 1
ATOM 607 C CA . GLY A 1 83 ? -2.323 -13.066 -24.216 1.00 86.81 83 GLY A CA 1
ATOM 608 C C . GLY A 1 83 ? -3.431 -12.646 -23.271 1.00 86.81 83 GLY A C 1
ATOM 609 O O . GLY A 1 83 ? -4.527 -13.201 -23.307 1.00 86.81 83 GLY A O 1
ATOM 610 N N . ALA A 1 84 ? -3.148 -11.660 -22.439 1.00 83.81 84 ALA A N 1
ATOM 611 C CA . ALA A 1 84 ? -4.130 -10.900 -21.693 1.00 83.81 84 ALA A CA 1
ATOM 612 C C . ALA A 1 84 ? -3.957 -9.437 -22.115 1.00 83.81 84 ALA A C 1
ATOM 614 O O . ALA A 1 84 ? -2.965 -8.806 -21.753 1.00 83.81 84 ALA A O 1
ATOM 615 N N . PHE A 1 85 ? -4.893 -8.936 -22.924 1.00 84.38 85 PHE A N 1
ATOM 616 C CA . PHE A 1 85 ? -4.812 -7.599 -23.519 1.00 84.38 85 PHE A CA 1
ATOM 617 C C . PHE A 1 85 ? -5.016 -6.497 -22.488 1.00 84.38 85 PHE A C 1
ATOM 619 O O . PHE A 1 85 ? -5.859 -6.664 -21.598 1.00 84.38 85 PHE A O 1
ATOM 626 N N . SER A 1 86 ? -4.283 -5.398 -22.613 1.00 76.19 86 SER A N 1
ATOM 627 C CA . SER A 1 86 ? -4.327 -4.244 -21.720 1.00 76.19 86 SER A CA 1
ATOM 628 C C . SER A 1 86 ? -5.248 -3.152 -22.258 1.00 76.19 86 SER A C 1
ATOM 630 O O . SER A 1 86 ? -5.147 -2.751 -23.406 1.00 76.19 86 SER A O 1
ATOM 632 N N . ASP A 1 87 ? -6.111 -2.580 -21.416 1.00 67.00 87 ASP A N 1
ATOM 633 C CA . ASP A 1 87 ? -6.777 -1.306 -21.745 1.00 67.00 87 ASP A CA 1
ATOM 634 C C . ASP A 1 87 ? -6.037 -0.080 -21.178 1.00 67.00 87 ASP A C 1
ATOM 636 O O . ASP A 1 87 ? -6.469 1.057 -21.379 1.00 67.00 87 ASP A O 1
ATOM 640 N N . GLY A 1 88 ? -4.891 -0.306 -20.531 1.00 59.41 88 GLY A N 1
ATOM 641 C CA . GLY A 1 88 ? -4.092 0.690 -19.817 1.00 59.41 88 GLY A CA 1
ATOM 642 C C . GLY A 1 88 ? -4.421 0.806 -18.335 1.00 59.41 88 GLY A C 1
ATOM 643 O O . GLY A 1 88 ? -3.635 1.354 -17.563 1.00 59.41 88 GLY A O 1
ATOM 644 N N . GLU A 1 89 ? -5.540 0.219 -17.917 1.00 53.28 89 GLU A N 1
ATOM 645 C CA . GLU A 1 89 ? -5.980 0.168 -16.525 1.00 53.28 89 GLU A CA 1
ATOM 646 C C . GLU A 1 89 ? -5.936 -1.270 -15.989 1.00 53.28 89 GLU A C 1
ATOM 648 O O . GLU A 1 89 ? -5.552 -1.522 -14.840 1.00 53.28 89 GLU A O 1
ATOM 653 N N . ARG A 1 90 ? -6.295 -2.241 -16.832 1.00 58.56 90 ARG A N 1
ATOM 654 C CA . ARG A 1 90 ? -6.427 -3.664 -16.505 1.00 58.56 90 ARG A CA 1
ATOM 655 C C . ARG A 1 90 ? -6.086 -4.561 -17.686 1.00 58.56 90 ARG A C 1
ATOM 657 O O . ARG A 1 90 ? -6.165 -4.162 -18.842 1.00 58.56 90 ARG A O 1
ATOM 664 N N . PHE A 1 91 ? -5.811 -5.819 -17.356 1.00 68.50 91 PHE A N 1
ATOM 665 C CA . PHE A 1 91 ? -5.733 -6.897 -18.332 1.00 68.50 91 PHE A CA 1
ATOM 666 C C . PHE A 1 91 ? -7.086 -7.604 -18.490 1.00 68.50 91 PHE A C 1
ATOM 668 O O . PHE A 1 91 ? -7.836 -7.793 -17.525 1.00 68.50 91 PHE A O 1
ATOM 675 N N . THR A 1 92 ? -7.394 -8.008 -19.716 1.00 75.69 92 THR A N 1
ATOM 676 C CA . THR A 1 92 ? -8.527 -8.876 -20.054 1.00 75.69 92 THR A CA 1
ATOM 677 C C . THR A 1 92 ? -8.286 -10.317 -19.591 1.00 75.69 92 THR A C 1
ATOM 679 O O . THR A 1 92 ? -7.175 -10.685 -19.225 1.00 75.69 92 THR A O 1
ATOM 682 N N . GLU A 1 93 ? -9.334 -11.150 -19.573 1.00 75.69 93 GLU A N 1
ATOM 683 C CA . GLU A 1 93 ? -9.166 -12.589 -19.315 1.00 75.69 93 GLU A CA 1
ATOM 684 C C . GLU A 1 93 ? -8.265 -13.220 -20.389 1.00 75.69 93 GLU A C 1
ATOM 686 O O . GLU A 1 93 ? -8.418 -12.868 -21.563 1.00 75.69 93 GLU A O 1
ATOM 691 N N . PRO A 1 94 ? -7.379 -14.174 -20.041 1.00 80.75 94 PRO A N 1
ATOM 692 C CA . PRO A 1 94 ? -6.407 -14.669 -20.997 1.00 80.75 94 PRO A CA 1
ATOM 693 C C . PRO A 1 94 ? -7.061 -15.410 -22.154 1.00 80.75 94 PRO A C 1
ATOM 695 O O . PRO A 1 94 ? -7.934 -16.264 -21.965 1.00 80.75 94 PRO A O 1
ATOM 698 N N . VAL A 1 95 ? -6.572 -15.134 -23.353 1.00 88.50 95 VAL A N 1
ATOM 699 C CA . VAL A 1 95 ? -6.941 -15.825 -24.583 1.00 88.50 95 VAL A CA 1
ATOM 700 C C . VAL A 1 95 ? -5.740 -16.580 -25.133 1.00 88.50 95 VAL A C 1
ATOM 702 O O . VAL A 1 95 ? -4.589 -16.201 -24.926 1.00 88.50 95 VAL A O 1
ATOM 705 N N . SER A 1 96 ? -5.994 -17.680 -25.839 1.00 90.94 96 SER A N 1
ATOM 706 C CA . SER A 1 96 ? -4.939 -18.338 -26.609 1.00 90.94 96 SER A CA 1
ATOM 707 C C . SER A 1 96 ? -4.698 -17.532 -27.881 1.00 90.94 96 SER A C 1
ATOM 709 O O . SER A 1 96 ? -5.613 -17.400 -28.691 1.00 90.94 96 SER A O 1
ATOM 711 N N . LEU A 1 97 ? -3.483 -17.008 -28.040 1.00 90.19 97 LEU A N 1
ATOM 712 C CA . LEU A 1 97 ? -3.058 -16.282 -29.239 1.00 90.19 97 LEU A CA 1
ATOM 713 C C . LEU A 1 97 ? -2.545 -17.244 -30.313 1.00 90.19 97 LEU A C 1
ATOM 715 O O . LEU A 1 97 ? -2.723 -16.998 -31.502 1.00 90.19 97 LEU A O 1
ATOM 719 N N . LEU A 1 98 ? -1.933 -18.359 -29.895 1.00 87.12 98 LEU A N 1
ATOM 720 C CA . LEU A 1 98 ? -1.494 -19.435 -30.781 1.00 87.12 98 LEU A CA 1
ATOM 721 C C . LEU A 1 98 ? -1.433 -20.766 -30.021 1.00 87.12 98 LEU A C 1
ATOM 723 O O . LEU A 1 98 ? -0.656 -20.923 -29.083 1.00 87.12 98 LEU A O 1
ATOM 727 N N . ALA A 1 99 ? -2.228 -21.746 -30.454 1.00 71.62 99 ALA A N 1
ATOM 728 C CA . ALA A 1 99 ? -2.302 -23.081 -29.848 1.00 71.62 99 ALA A CA 1
ATOM 729 C C . ALA A 1 99 ? -1.479 -24.146 -30.607 1.00 71.62 99 ALA A C 1
ATOM 731 O O . ALA A 1 99 ? -1.794 -25.338 -30.547 1.00 71.62 99 ALA A O 1
ATOM 732 N N . ASP A 1 100 ? -0.477 -23.734 -31.389 1.00 66.62 100 ASP A N 1
ATOM 733 C CA . ASP A 1 100 ? 0.229 -24.638 -32.298 1.00 66.62 100 ASP A CA 1
ATOM 734 C C . ASP A 1 100 ? 1.312 -25.468 -31.588 1.00 66.62 100 ASP A C 1
ATOM 736 O O . ASP A 1 100 ? 2.422 -25.009 -31.332 1.00 66.62 100 ASP A O 1
ATOM 740 N N . ALA A 1 101 ? 1.001 -26.742 -31.343 1.00 53.56 101 ALA A N 1
ATOM 741 C CA . ALA A 1 101 ? 1.928 -27.729 -30.791 1.00 53.56 101 ALA A CA 1
ATOM 742 C C . ALA A 1 101 ? 3.134 -28.052 -31.705 1.00 53.56 101 ALA A C 1
ATOM 744 O O . ALA A 1 101 ? 4.031 -28.785 -31.286 1.00 53.56 101 ALA A O 1
ATOM 745 N N . ALA A 1 102 ? 3.178 -27.560 -32.953 1.00 50.19 102 ALA A N 1
ATOM 746 C CA . ALA A 1 102 ? 4.344 -27.702 -33.833 1.00 50.19 102 ALA A CA 1
ATOM 747 C C . ALA A 1 102 ? 5.543 -26.843 -33.384 1.00 50.19 102 ALA A C 1
ATOM 749 O O . ALA A 1 102 ? 6.676 -27.090 -33.805 1.00 50.19 102 ALA A O 1
ATOM 750 N N . LEU A 1 103 ? 5.307 -25.870 -32.503 1.00 57.28 103 LEU A N 1
ATOM 751 C CA . LEU A 1 103 ? 6.319 -25.030 -31.880 1.00 57.28 103 LEU A CA 1
ATOM 752 C C . LEU A 1 103 ? 6.560 -25.470 -30.435 1.00 57.28 103 LEU A C 1
ATOM 754 O O . LEU A 1 103 ? 6.246 -24.758 -29.490 1.00 57.28 103 LEU A O 1
ATOM 758 N N . ASP A 1 104 ? 7.147 -26.651 -30.259 1.00 62.56 104 ASP A N 1
ATOM 759 C CA . ASP A 1 104 ? 7.680 -27.045 -28.954 1.00 62.56 104 ASP A CA 1
ATOM 760 C C . ASP A 1 104 ? 8.684 -25.978 -28.471 1.00 62.56 104 ASP A C 1
ATOM 762 O O . ASP A 1 104 ? 9.664 -25.695 -29.176 1.00 62.56 104 ASP A O 1
ATOM 766 N N . SER A 1 105 ? 8.406 -25.346 -27.325 1.00 65.00 105 SER A N 1
ATOM 767 C CA . SER A 1 105 ? 9.283 -24.350 -26.696 1.00 65.00 105 SER A CA 1
ATOM 768 C C . SER A 1 105 ? 10.516 -24.994 -26.062 1.00 65.00 105 SER A C 1
ATOM 770 O O . SER A 1 105 ? 11.476 -24.283 -25.752 1.00 65.00 105 SER A O 1
ATOM 772 N N . GLU A 1 106 ? 10.539 -26.323 -25.897 1.00 73.31 106 GLU A N 1
ATOM 773 C CA . GLU A 1 106 ? 11.625 -27.028 -25.225 1.00 73.31 106 GLU A CA 1
ATOM 774 C C . GLU A 1 106 ? 12.964 -26.805 -25.954 1.00 73.31 106 GLU A C 1
ATOM 776 O O . GLU A 1 106 ? 13.215 -27.278 -27.062 1.00 73.31 106 GLU A O 1
ATOM 781 N N . GLY A 1 107 ? 13.851 -26.039 -25.312 1.00 76.94 107 GLY A N 1
ATOM 782 C CA . GLY A 1 107 ? 15.189 -25.734 -25.821 1.00 76.94 107 GLY A CA 1
ATOM 783 C C . GLY A 1 107 ? 15.270 -24.627 -26.879 1.00 76.94 107 GLY A C 1
ATOM 784 O O . GLY A 1 107 ? 16.368 -24.395 -27.389 1.00 76.94 107 GLY A O 1
ATOM 785 N N . LYS A 1 108 ? 14.168 -23.931 -27.187 1.00 86.19 108 LYS A N 1
ATOM 786 C CA . LYS A 1 108 ? 14.135 -22.754 -28.076 1.00 86.19 108 LYS A CA 1
ATOM 787 C C . LYS A 1 108 ? 14.074 -21.454 -27.274 1.00 86.19 108 LYS A C 1
ATOM 789 O O . LYS A 1 108 ? 13.765 -21.472 -26.088 1.00 86.19 108 LYS A O 1
ATOM 794 N N . THR A 1 109 ? 14.361 -20.325 -27.917 1.00 88.69 109 THR A N 1
ATOM 795 C CA . THR A 1 109 ? 14.233 -18.986 -27.321 1.00 88.69 109 THR A CA 1
ATOM 796 C C . THR A 1 109 ? 13.023 -18.282 -27.922 1.00 88.69 109 THR A C 1
ATOM 798 O O . THR A 1 109 ? 12.999 -18.049 -29.130 1.00 88.69 109 THR A O 1
ATOM 801 N N . ALA A 1 110 ? 12.040 -17.916 -27.099 1.00 89.19 110 ALA A N 1
ATOM 802 C CA . ALA A 1 110 ? 10.962 -17.028 -27.525 1.00 89.19 110 ALA A CA 1
ATOM 803 C C . ALA A 1 110 ? 11.413 -15.560 -27.465 1.00 89.19 110 ALA A C 1
ATOM 805 O O . ALA A 1 110 ? 12.102 -15.147 -26.529 1.00 89.19 110 ALA A O 1
ATOM 806 N N . LEU A 1 111 ? 11.019 -14.789 -28.473 1.00 91.56 111 LEU A N 1
ATOM 807 C CA . LEU A 1 111 ? 11.275 -13.363 -28.652 1.00 91.56 111 LEU A CA 1
ATOM 808 C C . LEU A 1 111 ? 9.992 -12.700 -29.177 1.00 91.56 111 LEU A C 1
ATOM 810 O O . LEU A 1 111 ? 9.110 -13.384 -29.700 1.00 91.56 111 LEU A O 1
ATOM 814 N N . MET A 1 112 ? 9.900 -11.377 -29.065 1.00 92.00 112 MET A N 1
ATOM 815 C CA . MET A 1 112 ? 8.791 -10.596 -29.615 1.00 92.00 112 MET A CA 1
ATOM 816 C C . MET A 1 112 ? 9.294 -9.256 -30.162 1.00 92.00 112 MET A C 1
ATOM 818 O O . MET A 1 112 ? 10.130 -8.624 -29.509 1.00 92.00 112 MET A O 1
ATOM 822 N N . GLY A 1 113 ? 8.796 -8.845 -31.328 1.00 93.06 113 GLY A N 1
ATOM 823 C CA . GLY A 1 113 ? 9.138 -7.584 -32.003 1.00 93.06 113 GLY A CA 1
ATOM 824 C C . GLY A 1 113 ? 8.230 -7.315 -33.208 1.00 93.06 113 GLY A C 1
ATOM 825 O O . GLY A 1 113 ? 7.642 -8.259 -33.723 1.00 93.06 113 GLY A O 1
ATOM 826 N N . ASP A 1 114 ? 8.096 -6.066 -33.653 1.00 96.31 114 ASP A N 1
ATOM 827 C CA . ASP A 1 114 ? 7.310 -5.703 -34.850 1.00 96.31 114 ASP A CA 1
ATOM 828 C C . ASP A 1 114 ? 8.158 -5.911 -36.114 1.00 96.31 114 ASP A C 1
ATOM 830 O O . ASP A 1 114 ? 8.871 -5.016 -36.568 1.00 96.31 114 ASP A O 1
ATOM 834 N N . LEU A 1 115 ? 8.147 -7.120 -36.679 1.00 97.94 115 LEU A N 1
ATOM 835 C CA . LEU A 1 115 ? 9.018 -7.458 -37.809 1.00 97.94 115 LEU A CA 1
ATOM 836 C C . LEU A 1 115 ? 8.469 -6.933 -39.136 1.00 97.94 115 LEU A C 1
ATOM 838 O O . LEU A 1 115 ? 9.220 -6.878 -40.119 1.00 97.94 115 LEU A O 1
ATOM 842 N N . ASN A 1 116 ? 7.176 -6.620 -39.208 1.00 97.56 116 ASN A N 1
ATOM 843 C CA . ASN A 1 116 ? 6.500 -6.238 -40.444 1.00 97.56 116 ASN A CA 1
ATOM 844 C C . ASN A 1 116 ? 6.280 -4.711 -40.575 1.00 97.56 116 ASN A C 1
ATOM 846 O O . ASN A 1 116 ? 6.096 -4.227 -41.701 1.00 97.56 116 ASN A O 1
ATOM 850 N N . GLY A 1 117 ? 6.416 -3.968 -39.473 1.00 96.31 117 GLY A N 1
ATOM 851 C CA . GLY A 1 117 ? 6.279 -2.517 -39.367 1.00 96.31 117 GLY A CA 1
ATOM 852 C C . GLY A 1 117 ? 4.831 -2.030 -39.363 1.00 96.31 117 GLY A C 1
ATOM 853 O O . GLY A 1 117 ? 4.557 -0.938 -39.876 1.00 96.31 117 GLY A O 1
ATOM 854 N N . ASP A 1 118 ? 3.885 -2.846 -38.899 1.00 95.88 118 ASP A N 1
ATOM 855 C CA . ASP A 1 118 ? 2.459 -2.504 -38.831 1.00 95.88 118 ASP A CA 1
ATOM 856 C C . ASP A 1 118 ? 2.028 -1.914 -37.481 1.00 95.88 118 ASP A C 1
ATOM 858 O O . ASP A 1 118 ? 0.877 -1.481 -37.350 1.00 95.88 118 ASP A O 1
ATOM 862 N N . GLY A 1 119 ? 2.959 -1.810 -36.531 1.00 90.62 119 GLY A N 1
ATOM 863 C CA . GLY A 1 119 ? 2.739 -1.293 -35.188 1.00 90.62 119 GLY A CA 1
ATOM 864 C C . GLY A 1 119 ? 2.263 -2.344 -34.190 1.00 90.62 119 GLY A C 1
ATOM 865 O O . GLY A 1 119 ? 1.971 -1.975 -33.057 1.00 90.62 119 GLY A O 1
ATOM 866 N N . LYS A 1 120 ? 2.171 -3.622 -34.576 1.00 95.44 120 LYS A N 1
ATOM 867 C CA . LYS A 1 120 ? 1.853 -4.732 -33.674 1.00 95.44 120 LYS A CA 1
ATOM 868 C C . LYS A 1 120 ? 3.079 -5.593 -33.440 1.00 95.44 120 LYS A C 1
ATOM 870 O O . LYS A 1 120 ? 3.877 -5.856 -34.332 1.00 95.44 120 LYS A O 1
ATOM 875 N N . THR A 1 121 ? 3.202 -6.109 -32.227 1.00 94.50 121 THR A N 1
ATOM 876 C CA . THR A 1 121 ? 4.334 -6.960 -31.879 1.00 94.50 121 THR A CA 1
ATOM 877 C C . THR A 1 121 ? 4.094 -8.407 -32.308 1.00 94.50 121 THR A C 1
ATOM 879 O O . THR A 1 121 ? 3.195 -9.080 -31.799 1.00 94.50 121 THR A O 1
ATOM 882 N N . ASP A 1 122 ? 4.963 -8.925 -33.173 1.00 96.62 122 ASP A N 1
ATOM 883 C CA . ASP A 1 122 ? 4.942 -10.303 -33.661 1.00 96.62 122 ASP A CA 1
ATOM 884 C C . ASP A 1 122 ? 5.615 -11.280 -32.685 1.00 96.62 122 ASP A C 1
ATOM 886 O O . ASP A 1 122 ? 6.541 -10.938 -31.940 1.00 96.62 122 ASP A O 1
ATOM 890 N N . ALA A 1 123 ? 5.190 -12.545 -32.727 1.00 94.12 123 ALA A N 1
ATOM 891 C CA . ALA A 1 123 ? 5.812 -13.627 -31.973 1.00 94.12 123 ALA A CA 1
ATOM 892 C C . ALA A 1 123 ? 6.925 -14.301 -32.785 1.00 94.12 123 ALA A C 1
ATOM 894 O O . ALA A 1 123 ? 6.739 -14.686 -33.944 1.00 94.12 123 ALA A O 1
ATOM 895 N N . VAL A 1 124 ? 8.082 -14.510 -32.155 1.00 94.00 124 VAL A N 1
ATOM 896 C CA . VAL A 1 124 ? 9.249 -15.126 -32.792 1.00 94.00 124 VAL A CA 1
ATOM 897 C C . VAL A 1 124 ? 9.810 -16.251 -31.929 1.00 94.00 124 VAL A C 1
ATOM 899 O O . VAL A 1 124 ? 9.988 -16.117 -30.721 1.00 94.00 124 VAL A O 1
ATOM 902 N N . LEU A 1 125 ? 10.145 -17.372 -32.562 1.00 91.69 125 LEU A N 1
ATOM 903 C CA . LEU A 1 125 ? 10.888 -18.466 -31.943 1.00 91.69 125 LEU A CA 1
ATOM 904 C C . LEU A 1 125 ? 12.203 -18.683 -32.674 1.00 91.69 125 LEU A C 1
ATOM 906 O O . LEU A 1 125 ? 12.232 -18.966 -33.872 1.00 91.69 125 LEU A O 1
ATOM 910 N N . PHE A 1 126 ? 13.291 -18.594 -31.922 1.00 93.25 126 PHE A N 1
ATOM 911 C CA . PHE A 1 126 ? 14.629 -18.924 -32.379 1.00 93.25 126 PHE A CA 1
ATOM 912 C C . PHE A 1 126 ? 15.016 -20.327 -31.909 1.00 93.25 126 PHE A C 1
ATOM 914 O O . PHE A 1 126 ? 14.977 -20.623 -30.712 1.00 93.25 126 PHE A O 1
ATOM 921 N N . ASP A 1 127 ? 15.430 -21.183 -32.841 1.00 92.00 127 ASP A N 1
ATOM 922 C CA . ASP A 1 127 ? 15.972 -22.503 -32.528 1.00 92.00 127 ASP A CA 1
ATOM 923 C C . ASP A 1 127 ? 17.514 -22.458 -32.517 1.00 92.00 127 ASP A C 1
ATOM 925 O O . ASP A 1 127 ? 18.146 -22.291 -33.564 1.00 92.00 127 ASP A O 1
ATOM 929 N N . PRO A 1 128 ? 18.163 -22.607 -31.347 1.00 89.75 128 PRO A N 1
ATOM 930 C CA . PRO A 1 128 ? 19.616 -22.535 -31.247 1.00 89.75 128 PRO A CA 1
ATOM 931 C C . PRO A 1 128 ? 20.343 -23.743 -31.857 1.00 89.75 128 PRO A C 1
ATOM 933 O O . PRO A 1 128 ? 21.559 -23.659 -32.065 1.00 89.75 128 PRO A O 1
ATOM 936 N N . GLN A 1 129 ? 19.655 -24.863 -32.117 1.00 89.75 129 GLN A N 1
ATOM 937 C CA . GLN A 1 129 ? 20.277 -26.069 -32.674 1.00 89.75 129 GLN A CA 1
ATOM 938 C C . GLN A 1 129 ? 20.567 -25.917 -34.164 1.00 89.75 129 GLN A C 1
ATOM 940 O O . GLN A 1 129 ? 21.643 -26.310 -34.624 1.00 89.75 129 GLN A O 1
ATOM 945 N N . ASP A 1 130 ? 19.622 -25.351 -34.911 1.00 91.31 130 ASP A N 1
ATOM 946 C CA . ASP A 1 130 ? 19.720 -25.185 -36.360 1.00 91.31 130 ASP A CA 1
ATOM 947 C C . ASP A 1 130 ? 19.819 -23.718 -36.807 1.00 91.31 130 ASP A C 1
ATOM 949 O O . ASP A 1 130 ? 20.197 -23.467 -37.948 1.00 91.31 130 ASP A O 1
ATOM 953 N N . GLY A 1 131 ? 19.597 -22.752 -35.912 1.00 92.31 131 GLY A N 1
ATOM 954 C CA . GLY A 1 131 ? 19.682 -21.320 -36.191 1.00 92.31 131 GLY A CA 1
ATOM 955 C C . GLY A 1 131 ? 18.480 -20.775 -36.962 1.00 92.31 131 GLY A C 1
ATOM 956 O O . GLY A 1 131 ? 18.615 -19.769 -37.664 1.00 92.31 131 GLY A O 1
ATOM 957 N N . ASN A 1 132 ? 17.335 -21.453 -36.918 1.00 94.19 132 ASN A N 1
ATOM 958 C CA . ASN A 1 132 ? 16.133 -21.015 -37.619 1.00 94.19 132 ASN A CA 1
ATOM 959 C C . ASN A 1 132 ? 15.325 -20.009 -36.791 1.00 94.19 132 ASN A C 1
ATOM 961 O O . ASN A 1 132 ? 15.232 -20.117 -35.569 1.00 94.19 132 ASN A O 1
ATOM 965 N N . TRP A 1 133 ? 14.715 -19.050 -37.490 1.00 95.38 133 TRP A N 1
ATOM 966 C CA . TRP A 1 133 ? 13.832 -18.029 -36.923 1.00 95.38 133 TRP A CA 1
ATOM 967 C C . TRP A 1 133 ? 12.427 -18.227 -37.485 1.00 95.38 133 TRP A C 1
ATOM 969 O O . TRP A 1 133 ? 12.204 -18.053 -38.688 1.00 95.38 133 TRP A O 1
ATOM 979 N N . TYR A 1 134 ? 11.498 -18.625 -36.623 1.00 93.38 134 TYR A N 1
ATOM 980 C CA . TYR A 1 134 ? 10.089 -18.825 -36.946 1.00 93.38 134 TYR A CA 1
ATOM 981 C C . TYR A 1 134 ? 9.302 -17.608 -36.475 1.00 93.38 134 TYR A C 1
ATOM 983 O O . TYR A 1 134 ? 9.393 -17.252 -35.305 1.00 93.38 134 TYR A O 1
ATOM 991 N N . VAL A 1 135 ? 8.547 -16.985 -37.373 1.00 95.00 135 VAL A N 1
ATOM 992 C CA . VAL A 1 135 ? 7.804 -15.746 -37.123 1.00 95.00 135 VAL A CA 1
ATOM 993 C C . VAL A 1 135 ? 6.322 -16.007 -37.328 1.00 95.00 135 VAL A C 1
ATOM 995 O O . VAL A 1 135 ? 5.925 -16.565 -38.355 1.00 95.00 135 VAL A O 1
ATOM 998 N N . ALA A 1 136 ? 5.520 -15.605 -36.354 1.00 94.50 136 ALA A N 1
ATOM 999 C CA . ALA A 1 136 ? 4.069 -15.620 -36.384 1.00 94.50 136 ALA A CA 1
ATOM 1000 C C . ALA A 1 136 ? 3.592 -14.171 -36.220 1.00 94.50 136 ALA A C 1
ATOM 1002 O O . ALA A 1 136 ? 3.795 -13.573 -35.163 1.00 94.50 136 ALA A O 1
ATOM 1003 N N . LEU A 1 137 ? 3.023 -13.607 -37.288 1.00 96.31 137 LEU A N 1
ATOM 1004 C CA . LEU A 1 137 ? 2.631 -12.200 -37.320 1.00 96.31 137 LEU A CA 1
ATOM 1005 C C . LEU A 1 137 ? 1.435 -11.954 -36.403 1.00 96.31 137 LEU A C 1
ATOM 1007 O O . LEU A 1 137 ? 0.552 -12.813 -36.319 1.0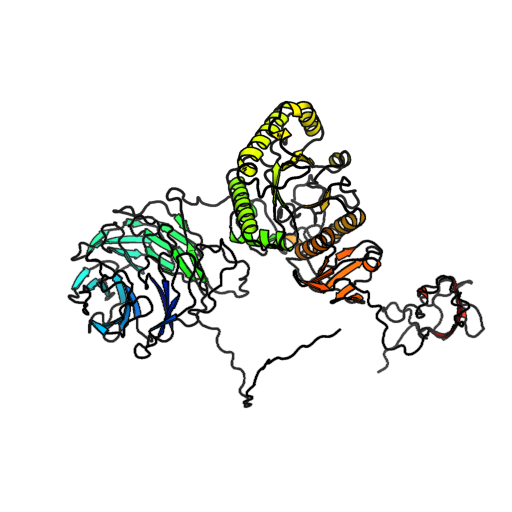0 96.31 137 LEU A O 1
ATOM 1011 N N . SER A 1 138 ? 1.385 -10.804 -35.738 1.00 96.12 138 SER A N 1
ATOM 1012 C CA . SER A 1 138 ? 0.206 -10.423 -34.964 1.00 96.12 138 SER A CA 1
ATOM 1013 C C . SER A 1 138 ? -0.933 -9.968 -35.870 1.00 96.12 138 SER A C 1
ATOM 1015 O O . SER A 1 138 ? -0.808 -9.053 -36.679 1.00 96.12 138 SER A O 1
ATOM 1017 N N . GLU A 1 139 ? -2.103 -10.572 -35.693 1.00 94.94 139 GLU A N 1
ATOM 1018 C CA . GLU A 1 139 ? -3.343 -10.139 -36.343 1.00 94.94 139 GLU A CA 1
ATOM 1019 C C . GLU A 1 139 ? -4.167 -9.218 -35.421 1.00 94.94 139 GLU A C 1
ATOM 1021 O O . GLU A 1 139 ? -5.107 -8.551 -35.862 1.00 94.94 139 GLU A O 1
ATOM 1026 N N . GLY A 1 140 ? -3.751 -9.082 -34.159 1.00 90.88 140 GLY A N 1
ATOM 1027 C CA . GLY A 1 140 ? -4.321 -8.214 -33.129 1.00 90.88 140 GLY A CA 1
ATOM 1028 C C . GLY A 1 140 ? -5.133 -8.952 -32.061 1.00 90.88 140 GLY A C 1
ATOM 1029 O O . GLY A 1 140 ? -5.065 -8.605 -30.894 1.00 90.88 140 GLY A O 1
ATOM 1030 N N . ASP A 1 141 ? -5.848 -10.018 -32.422 1.00 87.94 141 ASP A N 1
ATOM 1031 C CA . ASP A 1 141 ? -6.543 -10.906 -31.474 1.00 87.94 141 ASP A CA 1
ATOM 1032 C C . ASP A 1 141 ? -5.952 -12.332 -31.436 1.00 87.94 141 ASP A C 1
ATOM 1034 O O . ASP A 1 141 ? -6.492 -13.231 -30.786 1.00 87.94 141 ASP A O 1
ATOM 1038 N N . GLY A 1 142 ? -4.821 -12.533 -32.116 1.00 92.44 142 GLY A N 1
ATOM 1039 C CA . GLY A 1 142 ? -4.082 -13.789 -32.208 1.00 92.44 142 GLY A CA 1
ATOM 1040 C C . GLY A 1 142 ? -2.881 -13.680 -33.149 1.00 92.44 142 GLY A C 1
ATOM 1041 O O . GLY A 1 142 ? -2.673 -12.646 -33.784 1.00 92.44 142 GLY A O 1
ATOM 1042 N N . PHE A 1 143 ? -2.102 -14.759 -33.260 1.00 93.38 143 PHE A N 1
ATOM 1043 C CA . PHE A 1 143 ? -0.963 -14.836 -34.176 1.00 93.38 143 PHE A CA 1
ATOM 1044 C C . PHE A 1 143 ? -1.267 -15.687 -35.415 1.00 93.38 143 PHE A C 1
ATOM 1046 O O . PHE A 1 143 ? -1.990 -16.688 -35.358 1.00 93.38 143 PHE A O 1
ATOM 1053 N N . SER A 1 144 ? -0.658 -15.326 -36.545 1.00 93.06 144 SER A N 1
ATOM 1054 C CA . SER A 1 144 ? -0.676 -16.122 -37.769 1.00 93.06 144 SER A CA 1
ATOM 1055 C C . SER A 1 144 ? 0.011 -17.482 -37.561 1.00 93.06 144 SER A C 1
ATOM 1057 O O . SER A 1 144 ? 0.829 -17.646 -36.656 1.00 93.06 144 SER A O 1
ATOM 1059 N N . PRO A 1 145 ? -0.217 -18.476 -38.439 1.00 89.62 145 PRO A N 1
ATOM 1060 C CA . PRO A 1 145 ? 0.634 -19.660 -38.470 1.00 89.62 145 PRO A CA 1
ATOM 1061 C C . PRO A 1 145 ? 2.110 -19.264 -38.658 1.00 89.62 145 PRO A C 1
ATOM 1063 O O . PRO A 1 145 ? 2.391 -18.382 -39.478 1.00 89.62 145 PRO A O 1
ATOM 1066 N N . PRO A 1 146 ? 3.048 -19.901 -37.938 1.00 89.25 146 PRO A N 1
ATOM 1067 C CA . PRO A 1 146 ? 4.456 -19.539 -37.992 1.00 89.25 146 PRO A CA 1
ATOM 1068 C C . PRO A 1 146 ? 5.081 -19.873 -39.351 1.00 89.25 146 PRO A C 1
ATOM 1070 O O . PRO A 1 146 ? 4.854 -20.942 -39.925 1.00 89.25 146 PRO A O 1
ATOM 1073 N N . VAL A 1 147 ? 5.931 -18.976 -39.844 1.00 92.56 147 VAL A N 1
ATOM 1074 C CA . VAL A 1 147 ? 6.704 -19.135 -41.081 1.00 92.56 147 VAL A CA 1
ATOM 1075 C C . VAL A 1 147 ? 8.182 -18.912 -40.782 1.00 92.56 147 VAL A C 1
ATOM 1077 O O . VAL A 1 147 ? 8.548 -18.042 -40.000 1.00 92.56 147 VAL A O 1
ATOM 1080 N N . THR A 1 148 ? 9.065 -19.689 -41.405 1.00 94.69 148 THR A N 1
ATOM 1081 C CA . THR A 1 148 ? 10.513 -19.506 -41.247 1.00 94.69 148 THR A CA 1
ATOM 1082 C C . THR A 1 148 ? 10.999 -18.306 -42.058 1.00 94.69 148 THR A C 1
ATOM 1084 O O . THR A 1 148 ? 10.945 -18.345 -43.286 1.00 94.69 148 THR A O 1
ATOM 1087 N N . TRP A 1 149 ? 11.505 -17.268 -41.386 1.00 97.00 149 TRP A N 1
ATOM 1088 C CA . TRP A 1 149 ? 12.021 -16.050 -42.033 1.00 97.00 149 TRP A CA 1
ATOM 1089 C C . TRP A 1 149 ? 13.547 -16.052 -42.187 1.00 97.00 149 TRP A C 1
ATOM 1091 O O . TRP A 1 149 ? 14.083 -15.383 -43.070 1.00 97.00 149 TRP A O 1
ATOM 1101 N N . ALA A 1 150 ? 14.263 -16.837 -41.379 1.00 96.75 150 ALA A N 1
ATOM 1102 C CA . ALA A 1 150 ? 15.694 -17.077 -41.553 1.00 96.75 150 ALA A CA 1
ATOM 1103 C C . ALA A 1 150 ? 16.060 -18.529 -41.240 1.00 96.75 150 ALA A C 1
ATOM 1105 O O . ALA A 1 150 ? 15.489 -19.148 -40.344 1.00 96.75 150 ALA A O 1
ATOM 1106 N N . VAL A 1 151 ? 17.040 -19.053 -41.983 1.00 94.75 151 VAL A N 1
ATOM 1107 C CA . VAL A 1 151 ? 17.526 -20.434 -41.865 1.00 94.75 151 VAL A CA 1
ATOM 1108 C C . VAL A 1 151 ? 19.018 -20.440 -41.562 1.00 94.75 151 VAL A C 1
ATOM 1110 O O . VAL A 1 151 ? 19.779 -19.789 -42.279 1.00 94.75 151 VAL A O 1
ATOM 1113 N N . GLY A 1 152 ? 19.461 -21.203 -40.560 1.00 93.00 152 GLY A N 1
ATOM 1114 C CA . GLY A 1 152 ? 20.893 -21.432 -40.324 1.00 93.00 152 GLY A CA 1
ATOM 1115 C C . GLY A 1 152 ? 21.665 -20.287 -39.659 1.00 93.00 152 GLY A C 1
ATOM 1116 O O . GLY A 1 152 ? 22.895 -20.342 -39.616 1.00 93.00 152 GLY A O 1
ATOM 1117 N N . ASN A 1 153 ? 20.996 -19.239 -39.173 1.00 91.88 153 ASN A N 1
ATOM 1118 C CA . ASN A 1 153 ? 21.641 -18.024 -38.668 1.00 91.88 153 ASN A CA 1
ATOM 1119 C C . ASN A 1 153 ? 21.559 -17.949 -37.141 1.00 91.88 153 ASN A C 1
ATOM 1121 O O . ASN A 1 153 ? 20.493 -17.744 -36.574 1.00 91.88 153 ASN A O 1
ATOM 1125 N N . GLY A 1 154 ? 22.711 -18.069 -36.474 1.00 89.88 154 GLY A N 1
ATOM 1126 C CA . GLY A 1 154 ? 22.814 -17.957 -35.013 1.00 89.88 154 GLY A CA 1
ATOM 1127 C C . GLY A 1 154 ? 23.194 -19.237 -34.278 1.00 89.88 154 GLY A C 1
ATOM 1128 O O . GLY A 1 154 ? 23.246 -19.227 -33.050 1.00 89.88 154 GLY A O 1
ATOM 1129 N N . VAL A 1 155 ? 23.517 -20.321 -34.988 1.00 92.62 155 VAL A N 1
ATOM 1130 C CA . VAL A 1 155 ? 24.019 -21.559 -34.368 1.00 92.62 155 VAL A CA 1
ATOM 1131 C C . VAL A 1 155 ? 25.256 -21.267 -33.513 1.00 92.62 155 VAL A C 1
ATOM 1133 O O . VAL A 1 155 ? 26.257 -20.754 -34.011 1.00 92.62 155 VAL A O 1
ATOM 1136 N N . GLY A 1 156 ? 25.196 -21.608 -32.222 1.00 88.94 156 GLY A N 1
ATOM 1137 C CA . GLY A 1 156 ? 26.281 -21.372 -31.258 1.00 88.94 156 GLY A CA 1
ATOM 1138 C C . GLY A 1 156 ? 26.357 -19.946 -30.698 1.00 88.94 156 GLY A C 1
ATOM 1139 O O . GLY A 1 156 ? 27.328 -19.605 -30.020 1.00 88.94 156 GLY A O 1
ATOM 1140 N N . SER A 1 157 ? 25.360 -19.108 -30.977 1.00 91.12 157 SER A N 1
ATOM 1141 C CA . SER A 1 157 ? 25.238 -17.795 -30.348 1.00 91.12 157 SER A CA 1
ATOM 1142 C C . SER A 1 157 ? 24.814 -17.902 -28.885 1.00 91.12 157 SER A C 1
ATOM 1144 O O . SER A 1 157 ? 24.245 -18.898 -28.441 1.00 91.12 157 SER A O 1
ATOM 1146 N N . THR A 1 158 ? 25.129 -16.863 -28.119 1.00 89.38 158 THR A N 1
ATOM 1147 C CA . THR A 1 158 ? 24.881 -16.821 -26.671 1.00 89.38 158 THR A CA 1
ATOM 1148 C C . THR A 1 158 ? 23.696 -15.956 -26.272 1.00 89.38 158 THR A C 1
ATOM 1150 O O . THR A 1 158 ? 23.167 -16.147 -25.180 1.00 89.38 158 THR A O 1
ATOM 1153 N N . LYS A 1 159 ? 23.297 -14.999 -27.119 1.00 91.19 159 LYS A N 1
ATOM 1154 C CA . LYS A 1 159 ? 22.108 -14.160 -26.925 1.00 91.19 159 LYS A CA 1
ATOM 1155 C C . LYS A 1 159 ? 21.508 -13.780 -28.276 1.00 91.19 159 LYS A C 1
ATOM 1157 O O . LYS A 1 159 ? 22.238 -13.702 -29.269 1.00 91.19 159 LYS A O 1
ATOM 1162 N N . GLN A 1 160 ? 20.204 -13.536 -28.279 1.00 93.88 160 GLN A N 1
ATOM 1163 C CA . GLN A 1 160 ? 19.413 -13.141 -29.438 1.00 93.88 160 GLN A CA 1
ATOM 1164 C C . GLN A 1 160 ? 18.460 -12.018 -29.026 1.00 93.88 160 GLN A C 1
ATOM 1166 O O . GLN A 1 160 ? 17.965 -12.028 -27.898 1.00 93.88 160 GLN A O 1
ATOM 1171 N N . PHE A 1 161 ? 18.233 -11.066 -29.925 1.00 94.62 161 PHE A N 1
ATOM 1172 C CA . PHE A 1 161 ? 17.390 -9.895 -29.698 1.00 94.62 161 PHE A CA 1
ATOM 1173 C C . PHE A 1 161 ? 16.592 -9.556 -30.957 1.00 94.62 161 PHE A C 1
ATOM 1175 O O . PHE A 1 161 ? 16.967 -9.968 -32.060 1.00 94.62 161 PHE A O 1
ATOM 1182 N N . LEU A 1 162 ? 15.536 -8.772 -30.759 1.00 95.81 162 LEU A N 1
ATOM 1183 C CA . LEU A 1 162 ? 14.780 -8.083 -31.796 1.00 95.81 162 LEU A CA 1
ATOM 1184 C C . LEU A 1 162 ? 14.742 -6.596 -31.444 1.00 95.81 162 LEU A C 1
ATOM 1186 O O . LEU A 1 162 ? 14.472 -6.278 -30.283 1.00 95.81 162 LEU A O 1
ATOM 1190 N N . ALA A 1 163 ? 15.086 -5.733 -32.397 1.00 95.50 163 ALA A N 1
ATOM 1191 C CA . ALA A 1 163 ? 14.976 -4.278 -32.272 1.00 95.50 163 ALA A CA 1
ATOM 1192 C C . ALA A 1 163 ? 15.187 -3.601 -33.635 1.00 95.50 163 ALA A C 1
ATOM 1194 O O . ALA A 1 163 ? 16.008 -4.081 -34.421 1.00 95.50 163 ALA A O 1
ATOM 1195 N N . ASP A 1 164 ? 14.520 -2.477 -33.894 1.00 96.50 164 ASP A N 1
ATOM 1196 C CA . ASP A 1 164 ? 14.790 -1.637 -35.065 1.00 96.50 164 ASP A CA 1
ATOM 1197 C C . ASP A 1 164 ? 16.143 -0.937 -34.915 1.00 96.50 164 ASP A C 1
ATOM 1199 O O . ASP A 1 164 ? 16.271 0.099 -34.268 1.00 96.50 164 ASP A O 1
ATOM 1203 N N . VAL A 1 165 ? 17.190 -1.520 -35.492 1.00 98.00 165 VAL A N 1
ATOM 1204 C CA . VAL A 1 165 ? 18.546 -0.956 -35.433 1.00 98.00 165 VAL A CA 1
ATOM 1205 C C . VAL A 1 165 ? 18.867 -0.125 -36.670 1.00 98.00 165 VAL A C 1
ATOM 1207 O O . VAL A 1 165 ? 19.958 0.446 -36.748 1.00 98.00 165 VAL A O 1
ATOM 1210 N N . ASN A 1 166 ? 17.968 -0.072 -37.655 1.00 97.75 166 ASN A N 1
ATOM 1211 C CA . ASN A 1 166 ? 18.208 0.583 -38.937 1.00 97.75 166 ASN A CA 1
ATOM 1212 C C . ASN A 1 166 ? 17.309 1.805 -39.205 1.00 97.75 166 ASN A C 1
ATOM 1214 O O . ASN A 1 166 ? 17.619 2.602 -40.097 1.00 97.75 166 ASN A O 1
ATOM 1218 N N . GLY A 1 167 ? 16.283 1.996 -38.378 1.00 96.38 167 GLY A N 1
ATOM 1219 C CA . GLY A 1 167 ? 15.356 3.119 -38.395 1.00 96.38 167 GLY A CA 1
ATOM 1220 C C . GLY A 1 167 ? 14.312 3.023 -39.505 1.00 96.38 167 GLY A C 1
ATOM 1221 O O . GLY A 1 167 ? 13.799 4.059 -39.941 1.00 96.38 167 GLY A O 1
ATOM 1222 N N . ASP A 1 168 ? 14.034 1.824 -40.034 1.00 96.25 168 ASP A N 1
ATOM 1223 C CA . ASP A 1 168 ? 12.998 1.621 -41.056 1.00 96.25 168 ASP A CA 1
ATOM 1224 C C . ASP A 1 168 ? 11.621 1.268 -40.483 1.00 96.25 168 ASP A C 1
ATOM 1226 O O . ASP A 1 168 ? 10.682 1.047 -41.258 1.00 96.25 168 ASP A O 1
ATOM 1230 N N . GLY A 1 169 ? 11.487 1.295 -39.156 1.00 93.81 169 GLY A N 1
ATOM 1231 C CA . GLY A 1 169 ? 10.257 1.017 -38.428 1.00 93.81 169 GLY A CA 1
ATOM 1232 C C . GLY A 1 169 ? 9.956 -0.470 -38.309 1.00 93.81 169 GLY A C 1
ATOM 1233 O O . GLY A 1 169 ? 8.796 -0.815 -38.120 1.00 93.81 169 GLY A O 1
ATOM 1234 N N . LYS A 1 170 ? 10.957 -1.343 -38.482 1.00 97.56 170 LYS A N 1
ATOM 1235 C CA . LYS A 1 170 ? 10.823 -2.793 -38.315 1.00 97.56 170 LYS A CA 1
ATOM 1236 C C . LYS A 1 170 ? 11.898 -3.313 -37.385 1.00 97.56 170 LYS A C 1
ATOM 1238 O O . LYS A 1 170 ? 13.069 -2.974 -37.526 1.00 97.56 170 LYS A O 1
ATOM 1243 N N . ASP A 1 171 ? 11.518 -4.220 -36.502 1.00 97.88 171 ASP A N 1
ATOM 1244 C CA . ASP A 1 171 ? 12.475 -4.919 -35.668 1.00 97.88 171 ASP A CA 1
ATOM 1245 C C . ASP A 1 171 ? 13.321 -5.893 -36.501 1.00 97.88 171 ASP A C 1
ATOM 1247 O O . ASP A 1 171 ? 12.825 -6.773 -37.214 1.00 97.88 171 ASP A O 1
ATOM 1251 N N . ASP A 1 172 ? 14.636 -5.750 -36.370 1.00 98.44 172 ASP A N 1
ATOM 1252 C CA . ASP A 1 172 ? 15.643 -6.589 -37.006 1.00 98.44 172 ASP A CA 1
ATOM 1253 C C . ASP A 1 172 ? 16.086 -7.720 -36.070 1.00 98.44 172 ASP A C 1
ATOM 1255 O O . ASP A 1 172 ? 15.918 -7.645 -34.854 1.00 98.44 172 ASP A O 1
ATOM 1259 N N . ALA A 1 173 ? 16.720 -8.769 -36.606 1.00 97.94 173 ALA A N 1
ATOM 1260 C CA . ALA A 1 173 ? 17.290 -9.837 -35.784 1.00 97.94 173 ALA A CA 1
ATOM 1261 C C . ALA A 1 173 ? 18.749 -9.564 -35.434 1.00 97.94 173 ALA A C 1
ATOM 1263 O O . ALA A 1 173 ? 19.607 -9.425 -36.312 1.00 97.94 173 ALA A O 1
ATOM 1264 N N . ILE A 1 174 ? 19.062 -9.610 -34.140 1.00 97.62 174 ILE A N 1
ATOM 1265 C CA . ILE A 1 174 ? 20.410 -9.379 -33.632 1.00 97.62 174 ILE A CA 1
ATOM 1266 C C . ILE A 1 174 ? 20.898 -10.601 -32.862 1.00 97.62 174 ILE A C 1
ATOM 1268 O O . ILE A 1 174 ? 20.202 -11.170 -32.022 1.00 97.62 174 ILE A O 1
ATOM 1272 N N . ILE A 1 175 ? 22.129 -11.015 -33.153 1.00 95.31 175 ILE A N 1
ATOM 1273 C CA . ILE A 1 175 ? 22.760 -12.212 -32.604 1.00 95.31 175 ILE A CA 1
ATOM 1274 C C . ILE A 1 175 ? 24.087 -11.830 -31.965 1.00 95.31 175 ILE A C 1
ATOM 1276 O O . ILE A 1 175 ? 24.955 -11.243 -32.612 1.00 95.31 175 ILE A O 1
ATOM 1280 N N . TYR A 1 176 ? 24.284 -12.240 -30.714 1.00 94.44 176 TYR A N 1
ATOM 1281 C CA . TYR A 1 176 ? 25.542 -12.040 -30.008 1.00 94.44 176 TYR A CA 1
ATOM 1282 C C . TYR A 1 176 ? 26.306 -13.352 -29.819 1.00 94.44 176 TYR A C 1
ATOM 1284 O O . TYR A 1 176 ? 25.828 -14.298 -29.178 1.00 94.44 176 TYR A O 1
ATOM 1292 N N . PHE A 1 177 ? 27.538 -13.386 -30.327 1.00 90.94 177 PHE A N 1
ATOM 1293 C CA . PHE A 1 177 ? 28.470 -14.495 -30.144 1.00 90.94 177 PHE A CA 1
ATOM 1294 C C . PHE A 1 177 ? 29.514 -14.178 -29.078 1.00 90.94 177 PHE A C 1
ATOM 1296 O O . PHE A 1 177 ? 30.399 -13.340 -29.273 1.00 90.94 177 PHE A O 1
ATOM 1303 N N . HIS A 1 178 ? 29.482 -14.949 -27.994 1.00 83.44 178 HIS A N 1
ATOM 1304 C CA . HIS A 1 178 ? 30.556 -15.000 -27.012 1.00 83.44 178 HIS A CA 1
ATOM 1305 C C . HIS A 1 178 ? 31.520 -16.163 -27.307 1.00 83.44 178 HIS A C 1
ATOM 1307 O O . HIS A 1 178 ? 31.629 -17.132 -26.556 1.00 83.44 178 HIS A O 1
ATOM 1313 N N . THR A 1 179 ? 32.218 -16.100 -28.443 1.00 62.41 179 THR A N 1
ATOM 1314 C CA . THR A 1 179 ? 33.251 -17.086 -28.802 1.00 62.41 179 THR A CA 1
ATOM 1315 C C . THR A 1 179 ? 34.646 -16.526 -28.519 1.00 62.41 179 THR A C 1
ATOM 1317 O O . THR A 1 179 ? 35.180 -15.731 -29.296 1.00 62.41 179 THR A O 1
ATOM 1320 N N . GLY A 1 180 ? 35.256 -16.944 -27.407 1.00 62.00 180 GLY A N 1
ATOM 1321 C CA . GLY A 1 180 ? 36.575 -16.457 -26.985 1.00 62.00 180 GLY A CA 1
ATOM 1322 C C . GLY A 1 180 ? 36.538 -14.997 -26.511 1.00 62.00 180 GLY A C 1
ATOM 1323 O O . GLY A 1 180 ? 35.603 -14.592 -25.837 1.00 62.00 180 GLY A O 1
ATOM 1324 N N . LEU A 1 181 ? 37.554 -14.199 -26.856 1.00 51.66 181 LEU A N 1
ATOM 1325 C CA . LEU A 1 181 ? 37.713 -12.815 -26.372 1.00 51.66 181 LEU A CA 1
ATOM 1326 C C . LEU A 1 181 ? 37.047 -11.742 -27.258 1.00 51.66 181 LEU A C 1
ATOM 1328 O O . LEU A 1 181 ? 37.336 -10.563 -27.078 1.00 51.66 181 LEU A O 1
ATOM 1332 N N . VAL A 1 182 ? 36.225 -12.110 -28.252 1.00 69.50 182 VAL A N 1
ATOM 1333 C CA . VAL A 1 182 ? 35.810 -11.144 -29.286 1.00 69.50 182 VAL A CA 1
ATOM 1334 C C . VAL A 1 182 ? 34.465 -10.485 -29.008 1.00 69.50 182 VAL A C 1
ATOM 1336 O O . VAL A 1 182 ? 34.405 -9.291 -29.197 1.00 69.50 182 VAL A O 1
ATOM 1339 N N . GLY A 1 183 ? 33.404 -11.167 -28.564 1.00 85.12 183 GLY A N 1
ATOM 1340 C CA . GLY A 1 183 ? 32.087 -10.521 -28.382 1.00 85.12 183 GLY A CA 1
ATOM 1341 C C . GLY A 1 183 ? 31.590 -9.796 -29.647 1.00 85.12 183 GLY A C 1
ATOM 1342 O O . GLY A 1 183 ? 31.856 -8.608 -29.847 1.00 85.12 183 GLY A O 1
ATOM 1343 N N . ALA A 1 184 ? 30.912 -10.524 -30.535 1.00 91.75 184 ALA A N 1
ATOM 1344 C CA . ALA A 1 184 ? 30.508 -10.011 -31.846 1.00 91.75 184 ALA A CA 1
ATOM 1345 C C . ALA A 1 184 ? 28.986 -9.916 -31.977 1.00 91.75 184 ALA A C 1
ATOM 1347 O O . ALA A 1 184 ? 28.286 -10.891 -31.695 1.00 91.75 184 ALA A O 1
ATOM 1348 N N . TRP A 1 185 ? 28.508 -8.764 -32.447 1.00 95.94 185 TRP A N 1
ATOM 1349 C CA . TRP A 1 185 ? 27.097 -8.481 -32.704 1.00 95.94 185 TRP A CA 1
ATOM 1350 C C . TRP A 1 185 ? 26.838 -8.571 -34.205 1.00 95.94 185 TRP A C 1
ATOM 1352 O O . TRP A 1 185 ? 27.407 -7.804 -34.985 1.00 95.94 185 TRP A O 1
ATOM 1362 N N . TYR A 1 186 ? 26.015 -9.532 -34.604 1.00 96.38 186 TYR A N 1
ATOM 1363 C CA . TYR A 1 186 ? 25.574 -9.736 -35.979 1.00 96.38 186 TYR A CA 1
ATOM 1364 C C . TYR A 1 186 ? 24.141 -9.255 -36.120 1.00 96.38 186 TYR A C 1
ATOM 1366 O O . TYR A 1 186 ? 23.325 -9.550 -35.253 1.00 96.38 186 TYR A O 1
ATOM 1374 N N . VAL A 1 187 ? 23.840 -8.574 -37.218 1.00 98.31 187 VAL A N 1
ATOM 1375 C CA . VAL A 1 187 ? 22.499 -8.059 -37.508 1.00 98.31 187 VAL A CA 1
ATOM 1376 C C . VAL A 1 187 ? 22.035 -8.606 -38.847 1.00 98.31 187 VAL A C 1
ATOM 1378 O O . VAL A 1 187 ? 22.788 -8.554 -39.825 1.00 98.31 187 VAL A O 1
ATOM 1381 N N . GLY A 1 188 ? 20.821 -9.146 -38.872 1.00 98.12 188 GLY A N 1
ATOM 1382 C CA . GLY A 1 188 ? 20.062 -9.461 -40.074 1.00 98.12 188 GLY A CA 1
ATOM 1383 C C . GLY A 1 188 ? 18.829 -8.566 -40.143 1.00 98.12 188 GLY A C 1
ATOM 1384 O O . GLY A 1 188 ? 18.079 -8.495 -39.176 1.00 98.12 188 GLY A O 1
ATOM 1385 N N . LEU A 1 189 ? 18.640 -7.901 -41.279 1.00 98.25 189 LEU A N 1
ATOM 1386 C CA . LEU A 1 189 ? 17.581 -6.917 -41.472 1.00 98.25 189 LEU A CA 1
ATOM 1387 C C . LEU A 1 189 ? 16.269 -7.582 -41.886 1.00 98.25 189 LEU A C 1
ATOM 1389 O O . LEU A 1 189 ? 16.286 -8.466 -42.757 1.00 98.25 189 LEU A O 1
ATOM 1393 N N . SER A 1 190 ? 15.156 -7.146 -41.302 1.00 98.06 190 SER A N 1
ATOM 1394 C CA . SER A 1 190 ? 13.817 -7.599 -41.684 1.00 98.06 190 SER A CA 1
ATOM 1395 C C . SER A 1 190 ? 13.345 -6.919 -42.973 1.00 98.06 190 SER A C 1
ATOM 1397 O O . SER A 1 190 ? 13.445 -5.705 -43.146 1.00 98.06 190 SER A O 1
ATOM 1399 N N . ASP A 1 191 ? 12.779 -7.684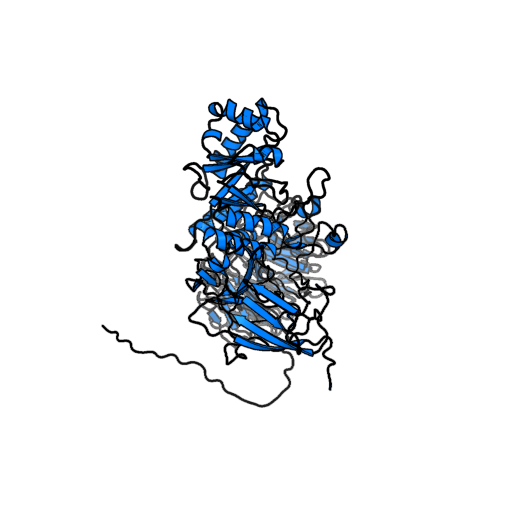 -43.910 1.00 97.06 191 ASP A N 1
ATOM 1400 C CA . ASP A 1 191 ? 12.119 -7.112 -45.092 1.00 97.06 191 ASP A CA 1
ATOM 1401 C C . ASP A 1 191 ? 10.623 -6.813 -44.878 1.00 97.06 191 ASP A C 1
ATOM 1403 O O . ASP A 1 191 ? 9.981 -6.218 -45.755 1.00 97.06 191 ASP A O 1
ATOM 1407 N N . GLY A 1 192 ? 10.083 -7.218 -43.723 1.00 95.81 192 GLY A N 1
ATOM 1408 C CA . GLY A 1 192 ? 8.669 -7.145 -43.348 1.00 95.81 192 GLY A CA 1
ATOM 1409 C C . GLY A 1 192 ? 7.722 -7.986 -44.203 1.00 95.81 192 GLY A C 1
ATOM 1410 O O . GLY A 1 192 ? 6.512 -7.780 -44.187 1.00 95.81 192 GLY A O 1
ATOM 1411 N N . LYS A 1 193 ? 8.253 -8.899 -45.021 1.00 94.31 193 LYS A N 1
ATOM 1412 C CA . LYS A 1 193 ? 7.504 -9.661 -46.035 1.00 94.31 193 LYS A CA 1
ATOM 1413 C C . LYS A 1 193 ? 7.806 -11.155 -46.016 1.00 94.31 193 LYS A C 1
ATOM 1415 O O . LYS A 1 193 ? 7.410 -11.855 -46.952 1.00 94.31 193 LYS A O 1
ATOM 1420 N N . GLY A 1 194 ? 8.469 -11.655 -44.978 1.00 94.25 194 GLY A N 1
ATOM 1421 C CA . GLY A 1 194 ? 8.779 -13.076 -44.853 1.00 94.25 194 GLY A CA 1
ATOM 1422 C C . GLY A 1 194 ? 10.261 -13.423 -44.807 1.00 94.25 194 GLY A C 1
ATOM 1423 O O . GLY A 1 194 ? 10.574 -14.612 -44.878 1.00 94.25 194 GLY A O 1
ATOM 1424 N N . ALA A 1 195 ? 11.174 -12.449 -44.747 1.00 96.50 195 ALA A N 1
ATOM 1425 C CA . ALA A 1 195 ? 12.603 -12.730 -44.695 1.00 96.50 195 ALA A CA 1
ATOM 1426 C C . ALA A 1 195 ? 13.368 -11.816 -43.733 1.00 96.50 195 ALA A C 1
ATOM 1428 O O . ALA A 1 195 ? 13.169 -10.605 -43.692 1.00 96.50 195 ALA A O 1
ATOM 1429 N N . ILE A 1 196 ? 14.332 -12.417 -43.033 1.00 97.81 196 ILE A N 1
ATOM 1430 C CA . ILE A 1 196 ? 15.385 -11.708 -42.304 1.00 97.81 196 ILE A CA 1
ATOM 1431 C C . ILE A 1 196 ? 16.713 -12.053 -42.977 1.00 97.81 196 ILE A C 1
ATOM 1433 O O . ILE A 1 196 ? 17.117 -13.219 -43.041 1.00 97.81 196 ILE A O 1
ATOM 1437 N N . GLY A 1 197 ? 17.381 -11.049 -43.540 1.00 93.19 197 GLY A N 1
ATOM 1438 C CA . GLY A 1 197 ? 18.502 -11.245 -44.457 1.00 93.19 197 GLY A CA 1
ATOM 1439 C C . GLY A 1 197 ? 19.744 -10.434 -44.108 1.00 93.19 197 GLY A C 1
ATOM 1440 O O . GLY A 1 197 ? 19.720 -9.511 -43.309 1.00 93.19 197 GLY A O 1
ATOM 1441 N N . GLY A 1 198 ? 20.869 -10.764 -44.745 1.00 91.69 198 GLY A N 1
ATOM 1442 C CA . GLY A 1 198 ? 22.070 -9.924 -44.661 1.00 91.69 198 GLY A CA 1
ATOM 1443 C C . GLY A 1 198 ? 22.850 -10.005 -43.344 1.00 91.69 198 GLY A C 1
ATOM 1444 O O . GLY A 1 198 ? 23.628 -9.092 -43.071 1.00 91.69 198 GLY A O 1
ATOM 1445 N N . PHE A 1 199 ? 22.695 -11.095 -42.578 1.00 94.94 199 PHE A N 1
ATOM 1446 C CA . PHE A 1 199 ? 23.436 -11.334 -41.334 1.00 94.94 199 PHE A CA 1
ATOM 1447 C C . PHE A 1 199 ? 24.932 -11.048 -41.492 1.00 94.94 199 PHE A C 1
ATOM 1449 O O . PHE A 1 199 ? 25.664 -11.764 -42.182 1.00 94.94 199 PHE A O 1
ATOM 1456 N N . SER A 1 200 ? 25.388 -9.982 -40.845 1.00 94.44 200 SER A N 1
ATOM 1457 C CA . SER A 1 200 ? 26.772 -9.517 -40.910 1.00 94.44 200 SER A CA 1
ATOM 1458 C C . SER A 1 200 ? 27.183 -8.866 -39.589 1.00 94.44 200 SER A C 1
ATOM 1460 O O . SER A 1 200 ? 26.321 -8.373 -38.861 1.00 94.44 200 SER A O 1
ATOM 1462 N N . PRO A 1 201 ? 28.481 -8.886 -39.229 1.00 94.12 201 PRO A N 1
ATOM 1463 C CA . PRO A 1 201 ? 28.930 -8.288 -37.982 1.00 94.12 201 PRO A CA 1
ATOM 1464 C C . PRO A 1 201 ? 28.849 -6.764 -38.079 1.00 94.12 201 PRO A C 1
ATOM 1466 O O . PRO A 1 201 ? 29.539 -6.154 -38.896 1.00 94.12 201 PRO A O 1
ATOM 1469 N N . TRP A 1 202 ? 28.046 -6.158 -37.213 1.00 96.88 202 TRP A N 1
ATOM 1470 C CA . TRP A 1 202 ? 27.923 -4.706 -37.095 1.00 96.88 202 TRP A CA 1
ATOM 1471 C C . TRP A 1 202 ? 28.953 -4.114 -36.133 1.00 96.88 202 TRP A C 1
ATOM 1473 O O . TRP A 1 202 ? 29.385 -2.980 -36.324 1.00 96.88 202 TRP A O 1
ATOM 1483 N N . ILE A 1 203 ? 29.400 -4.888 -35.137 1.00 95.50 203 ILE A N 1
ATOM 1484 C CA . ILE A 1 203 ? 30.547 -4.552 -34.283 1.00 95.50 203 ILE A CA 1
ATOM 1485 C C . ILE A 1 203 ? 31.206 -5.814 -33.711 1.00 95.50 203 ILE A C 1
ATOM 1487 O O . ILE A 1 203 ? 30.566 -6.843 -33.489 1.00 95.50 203 ILE A O 1
ATOM 1491 N N . ASN A 1 204 ? 32.513 -5.722 -33.464 1.00 92.50 204 ASN A N 1
ATOM 1492 C CA . ASN A 1 204 ? 33.323 -6.733 -32.784 1.00 92.50 204 ASN A CA 1
ATOM 1493 C C . ASN A 1 204 ? 34.008 -6.107 -31.560 1.00 92.50 204 ASN A C 1
ATOM 1495 O O . ASN A 1 204 ? 34.182 -4.890 -31.510 1.00 92.50 204 ASN A O 1
ATOM 1499 N N . ALA A 1 205 ? 34.475 -6.932 -30.620 1.00 90.31 205 ALA A N 1
ATOM 1500 C CA . ALA A 1 205 ? 35.169 -6.507 -29.396 1.00 90.31 205 ALA A CA 1
ATOM 1501 C C . ALA A 1 205 ? 34.295 -5.730 -28.398 1.00 90.31 205 ALA A C 1
ATOM 1503 O O . ALA A 1 205 ? 34.828 -5.164 -27.445 1.00 90.31 205 ALA A O 1
ATOM 1504 N N . PHE A 1 206 ? 32.967 -5.749 -28.550 1.00 92.94 206 PHE A N 1
ATOM 1505 C CA . PHE A 1 206 ? 32.047 -4.977 -27.712 1.00 92.94 206 PHE A CA 1
ATOM 1506 C C . PHE A 1 206 ? 31.197 -5.888 -26.820 1.00 92.94 206 PHE A C 1
ATOM 1508 O O . PHE A 1 206 ? 30.446 -6.732 -27.306 1.00 92.94 206 PHE A O 1
ATOM 1515 N N . GLY A 1 207 ? 31.334 -5.729 -25.499 1.00 90.94 207 GLY A N 1
ATOM 1516 C CA . GLY A 1 207 ? 30.623 -6.545 -24.508 1.00 90.94 207 GLY A CA 1
ATOM 1517 C C . GLY A 1 207 ? 31.265 -7.897 -24.184 1.00 90.94 207 GLY A C 1
ATOM 1518 O O . GLY A 1 207 ? 30.623 -8.735 -23.556 1.00 90.94 207 GLY A O 1
ATOM 1519 N N . HIS A 1 208 ? 32.514 -8.145 -24.589 1.00 87.50 208 HIS A N 1
ATOM 1520 C CA . HIS A 1 208 ? 33.192 -9.428 -24.352 1.00 87.50 208 HIS A CA 1
ATOM 1521 C C . HIS A 1 208 ? 33.529 -9.694 -22.868 1.00 87.50 208 HIS A C 1
ATOM 1523 O O . HIS A 1 208 ? 33.767 -10.840 -22.505 1.00 87.50 208 HIS A O 1
ATOM 1529 N N . THR A 1 209 ? 33.529 -8.668 -22.016 1.00 86.12 209 THR A N 1
ATOM 1530 C CA . THR A 1 209 ? 33.677 -8.754 -20.547 1.00 86.12 209 THR A CA 1
ATOM 1531 C C . THR A 1 209 ? 32.378 -8.480 -19.792 1.00 86.12 209 THR A C 1
ATOM 1533 O O . THR A 1 209 ? 32.368 -8.556 -18.567 1.00 86.12 209 THR A O 1
ATOM 1536 N N . ALA A 1 210 ? 31.303 -8.139 -20.506 1.00 90.62 210 ALA A N 1
ATOM 1537 C CA . ALA A 1 210 ? 30.056 -7.695 -19.907 1.00 90.62 210 ALA A CA 1
ATOM 1538 C C . ALA A 1 210 ? 29.196 -8.869 -19.424 1.00 90.62 210 ALA A C 1
ATOM 1540 O O . ALA A 1 210 ? 29.184 -9.946 -20.026 1.00 90.62 210 ALA A O 1
ATOM 1541 N N . ASP A 1 211 ? 28.441 -8.623 -18.359 1.00 91.75 211 ASP A N 1
ATOM 1542 C CA . ASP A 1 211 ? 27.484 -9.556 -17.768 1.00 91.75 211 ASP A CA 1
ATOM 1543 C C . ASP A 1 211 ? 26.073 -9.355 -18.350 1.00 91.75 211 ASP A C 1
ATOM 1545 O O . ASP A 1 211 ? 25.312 -10.318 -18.489 1.00 91.75 211 ASP A O 1
ATOM 1549 N N . GLY A 1 212 ? 25.740 -8.116 -18.730 1.00 90.75 212 GLY A N 1
ATOM 1550 C CA . GLY A 1 212 ? 24.494 -7.759 -19.406 1.00 90.75 212 GLY A CA 1
ATOM 1551 C C . GLY A 1 212 ? 24.723 -7.206 -20.815 1.00 90.75 212 GLY A C 1
ATOM 1552 O O . GLY A 1 212 ? 25.689 -6.483 -21.065 1.00 90.75 212 GLY A O 1
ATOM 1553 N N . HIS A 1 213 ? 23.801 -7.543 -21.720 1.00 93.12 213 HIS A N 1
ATOM 1554 C CA . HIS A 1 213 ? 23.760 -7.111 -23.121 1.00 93.12 213 HIS A CA 1
ATOM 1555 C C . HIS A 1 213 ? 22.313 -6.756 -23.446 1.00 93.12 213 HIS A C 1
ATOM 1557 O O . HIS A 1 213 ? 21.430 -7.589 -23.231 1.00 93.12 213 HIS A O 1
ATOM 1563 N N . LEU A 1 214 ? 22.090 -5.537 -23.917 1.00 93.00 214 LEU A N 1
ATOM 1564 C CA . LEU A 1 214 ? 20.779 -4.928 -24.118 1.00 93.00 214 LEU A CA 1
ATOM 1565 C C . LEU A 1 214 ? 20.765 -4.187 -25.464 1.00 93.00 214 LEU A C 1
ATOM 1567 O O . LEU A 1 214 ? 21.825 -3.764 -25.933 1.00 93.00 214 LEU A O 1
ATOM 1571 N N . LEU A 1 215 ? 19.575 -4.023 -26.046 1.00 93.19 215 LEU A N 1
ATOM 1572 C CA . LEU A 1 215 ? 19.322 -3.131 -27.179 1.00 93.19 215 LEU A CA 1
ATOM 1573 C C . LEU A 1 215 ? 18.209 -2.155 -26.821 1.00 93.19 215 LEU A C 1
ATOM 1575 O O . LEU A 1 215 ? 17.154 -2.603 -26.373 1.00 93.19 215 LEU A O 1
ATOM 1579 N N . ALA A 1 216 ? 18.454 -0.860 -27.003 1.00 91.62 216 ALA A N 1
ATOM 1580 C CA . ALA A 1 216 ? 17.448 0.185 -26.837 1.00 91.62 216 ALA A CA 1
ATOM 1581 C C . ALA A 1 216 ? 17.939 1.507 -27.450 1.00 91.62 216 ALA A C 1
ATOM 1583 O O . ALA A 1 216 ? 19.146 1.731 -27.497 1.00 91.62 216 ALA A O 1
ATOM 1584 N N . ASP A 1 217 ? 17.029 2.368 -27.903 1.00 93.06 217 ASP A N 1
ATOM 1585 C CA . ASP A 1 217 ? 17.350 3.692 -28.460 1.00 93.06 217 ASP A CA 1
ATOM 1586 C C . ASP A 1 217 ? 17.730 4.669 -27.338 1.00 93.06 217 ASP A C 1
ATOM 1588 O O . ASP A 1 217 ? 16.895 5.413 -26.837 1.00 93.06 217 ASP A O 1
ATOM 1592 N N . VAL A 1 218 ? 18.978 4.632 -26.864 1.00 95.25 218 VAL A N 1
ATOM 1593 C CA . VAL A 1 218 ? 19.403 5.436 -25.700 1.00 95.25 218 VAL A CA 1
ATOM 1594 C C . VAL A 1 218 ? 19.754 6.876 -26.073 1.00 95.25 218 VAL A C 1
ATOM 1596 O O . VAL A 1 218 ? 20.103 7.674 -25.195 1.00 95.25 218 VAL A O 1
ATOM 1599 N N . ASN A 1 219 ? 19.728 7.212 -27.365 1.00 96.06 219 ASN A N 1
ATOM 1600 C CA . ASN A 1 219 ? 20.056 8.542 -27.862 1.00 96.06 219 ASN A CA 1
ATOM 1601 C C . ASN A 1 219 ? 18.849 9.304 -28.454 1.00 96.06 219 ASN A C 1
ATOM 1603 O O . ASN A 1 219 ? 18.958 10.518 -28.659 1.00 96.06 219 ASN A O 1
ATOM 1607 N N . GLY A 1 220 ? 17.716 8.626 -28.653 1.00 93.25 220 GLY A N 1
ATOM 1608 C CA . GLY A 1 220 ? 16.458 9.170 -29.159 1.00 93.25 220 GLY A CA 1
ATOM 1609 C C . GLY A 1 220 ? 16.462 9.429 -30.665 1.00 93.25 220 GLY A C 1
ATOM 1610 O O . GLY A 1 220 ? 15.780 10.353 -31.124 1.00 93.25 220 GLY A O 1
ATOM 1611 N N . ASP A 1 221 ? 17.278 8.710 -31.438 1.00 93.75 221 ASP A N 1
ATOM 1612 C CA . ASP A 1 221 ? 17.382 8.876 -32.893 1.00 93.75 221 ASP A CA 1
ATOM 1613 C C . ASP A 1 221 ? 16.458 7.949 -33.699 1.00 93.75 221 ASP A C 1
ATOM 1615 O O . ASP A 1 221 ? 16.391 8.065 -34.929 1.00 93.75 221 ASP A O 1
ATOM 1619 N N . GLY A 1 222 ? 15.685 7.110 -33.009 1.00 90.12 222 GLY A N 1
ATOM 1620 C CA . GLY A 1 222 ? 14.762 6.139 -33.580 1.00 90.12 222 GLY A CA 1
ATOM 1621 C C . GLY A 1 222 ? 15.416 4.809 -33.947 1.00 90.12 222 GLY A C 1
ATOM 1622 O O . GLY A 1 222 ? 14.738 3.965 -34.525 1.00 90.12 222 GLY A O 1
ATOM 1623 N N . MET A 1 223 ? 16.704 4.611 -33.651 1.00 96.38 223 MET A N 1
ATOM 1624 C CA . MET A 1 223 ? 17.412 3.349 -33.859 1.00 96.38 223 MET A CA 1
ATOM 1625 C C . MET A 1 223 ? 17.876 2.775 -32.521 1.00 96.38 223 MET A C 1
ATOM 1627 O O . MET A 1 223 ? 18.473 3.450 -31.691 1.00 96.38 223 MET A O 1
ATOM 1631 N N . ALA A 1 224 ? 17.674 1.479 -32.317 1.00 96.88 224 ALA A N 1
ATOM 1632 C CA . ALA A 1 224 ? 18.159 0.807 -31.126 1.00 96.88 224 ALA A CA 1
ATOM 1633 C C . ALA A 1 224 ? 19.693 0.701 -31.115 1.00 96.88 224 ALA A C 1
ATOM 1635 O O . ALA A 1 224 ? 20.325 0.228 -32.064 1.00 96.88 224 ALA A O 1
ATOM 1636 N N . ASP A 1 225 ? 20.289 1.064 -29.983 1.00 98.25 225 ASP A N 1
ATOM 1637 C CA . ASP A 1 225 ? 21.724 1.042 -29.733 1.00 98.25 225 ASP A CA 1
ATOM 1638 C C . ASP A 1 225 ? 22.148 -0.189 -28.931 1.00 98.25 225 ASP A C 1
ATOM 1640 O O . ASP A 1 225 ? 21.387 -0.740 -28.134 1.00 98.25 225 ASP A O 1
ATOM 1644 N N . ALA A 1 226 ? 23.414 -0.592 -29.067 1.00 97.75 226 ALA A N 1
ATOM 1645 C CA . ALA A 1 226 ? 23.975 -1.665 -28.256 1.00 97.75 226 ALA A CA 1
ATOM 1646 C C . ALA A 1 226 ? 24.477 -1.145 -26.905 1.00 97.75 226 ALA A C 1
ATOM 1648 O O . ALA A 1 226 ? 25.418 -0.349 -26.837 1.00 97.75 226 ALA A O 1
ATOM 1649 N N . VAL A 1 227 ? 23.912 -1.670 -25.815 1.00 97.38 227 VAL A N 1
ATOM 1650 C CA . VAL A 1 227 ? 24.272 -1.308 -24.437 1.00 97.38 227 VAL A CA 1
ATOM 1651 C C . VAL A 1 227 ? 24.786 -2.539 -23.695 1.00 97.38 227 VAL A C 1
ATOM 1653 O O . VAL A 1 227 ? 24.189 -3.616 -23.733 1.00 97.38 227 VAL A O 1
ATOM 1656 N N . VAL A 1 228 ? 25.921 -2.400 -23.010 1.00 96.06 228 VAL A N 1
ATOM 1657 C CA . VAL A 1 228 ? 26.538 -3.489 -22.239 1.00 96.06 228 VAL A CA 1
ATOM 1658 C C . VAL A 1 228 ? 26.902 -3.037 -20.835 1.00 96.06 228 VAL A C 1
ATOM 1660 O O . VAL A 1 228 ? 27.347 -1.904 -20.642 1.00 96.06 228 VAL A O 1
ATOM 1663 N N . VAL A 1 229 ? 26.750 -3.936 -19.862 1.00 95.12 229 VAL A N 1
ATOM 1664 C CA . VAL A 1 229 ? 27.017 -3.653 -18.447 1.00 95.12 229 VAL A CA 1
ATOM 1665 C C . VAL A 1 229 ? 27.961 -4.675 -17.823 1.00 95.12 229 VAL A C 1
ATOM 1667 O O . VAL A 1 229 ? 27.779 -5.886 -17.951 1.00 95.12 229 VAL A O 1
ATOM 1670 N N . GLU A 1 230 ? 28.984 -4.178 -17.134 1.00 94.50 230 GLU A N 1
ATOM 1671 C CA . GLU A 1 230 ? 29.929 -4.985 -16.359 1.00 94.50 230 GLU A CA 1
ATOM 1672 C C . GLU A 1 230 ? 29.542 -4.979 -14.880 1.00 94.50 230 GLU A C 1
ATOM 1674 O O . GLU A 1 230 ? 29.594 -3.944 -14.210 1.00 94.50 230 GLU A O 1
ATOM 1679 N N . LYS A 1 231 ? 29.214 -6.149 -14.331 1.00 92.62 231 LYS A N 1
ATOM 1680 C CA . LYS A 1 231 ? 28.722 -6.294 -12.955 1.00 92.62 231 LYS A CA 1
ATOM 1681 C C . LYS A 1 231 ? 29.739 -5.854 -11.908 1.00 92.62 231 LYS A C 1
ATOM 1683 O O . LYS A 1 231 ? 29.373 -5.254 -10.902 1.00 92.62 231 LYS A O 1
ATOM 1688 N N . SER A 1 232 ? 31.015 -6.172 -12.122 1.00 91.50 232 SER A N 1
ATOM 1689 C CA . SER A 1 232 ? 32.072 -5.905 -11.135 1.00 91.50 232 SER A CA 1
ATOM 1690 C C . SER A 1 232 ? 32.363 -4.410 -10.959 1.00 91.50 232 SER A C 1
ATOM 1692 O O . SER A 1 232 ? 32.697 -3.961 -9.862 1.00 91.50 232 SER A O 1
ATOM 1694 N N . THR A 1 233 ? 32.210 -3.628 -12.026 1.00 92.31 233 THR A N 1
ATOM 1695 C CA . THR A 1 233 ? 32.539 -2.198 -12.067 1.00 92.31 233 THR A CA 1
ATOM 1696 C C . THR A 1 233 ? 31.301 -1.305 -12.062 1.00 92.31 233 THR A C 1
ATOM 1698 O O . THR A 1 233 ? 31.412 -0.140 -11.682 1.00 92.31 233 THR A O 1
ATOM 1701 N N . GLY A 1 234 ? 30.130 -1.828 -12.437 1.00 92.44 234 GLY A N 1
ATOM 1702 C CA . GLY A 1 234 ? 28.936 -1.024 -12.690 1.00 92.44 234 GLY A CA 1
ATOM 1703 C C . GLY A 1 234 ? 29.110 -0.112 -13.909 1.00 92.44 234 GLY A C 1
ATOM 1704 O O . GLY A 1 234 ? 28.560 0.989 -13.931 1.00 92.44 234 GLY A O 1
ATOM 1705 N N . ASN A 1 235 ? 29.950 -0.510 -14.873 1.00 95.44 235 ASN A N 1
ATOM 1706 C CA . ASN A 1 235 ? 30.193 0.253 -16.096 1.00 95.44 235 ASN A CA 1
ATOM 1707 C C . ASN A 1 235 ? 29.135 -0.072 -17.144 1.00 95.44 235 ASN A C 1
ATOM 1709 O O . ASN A 1 235 ? 29.022 -1.224 -17.551 1.00 95.44 235 ASN A O 1
ATOM 1713 N N . TRP A 1 236 ? 28.452 0.958 -17.629 1.00 96.44 236 TRP A N 1
ATOM 1714 C CA . TRP A 1 236 ? 27.520 0.916 -18.748 1.00 96.44 236 TRP A CA 1
ATOM 1715 C C . TRP A 1 236 ? 28.196 1.529 -19.968 1.00 96.44 236 TRP A C 1
ATOM 1717 O O . TRP A 1 236 ? 28.518 2.720 -19.972 1.00 96.44 236 TRP A O 1
ATOM 1727 N N . SER A 1 237 ? 28.463 0.706 -20.980 1.00 97.19 237 SER A N 1
ATOM 1728 C CA . SER A 1 237 ? 29.075 1.138 -22.239 1.00 97.19 237 SER A CA 1
ATOM 1729 C C . SER A 1 237 ? 28.071 1.071 -23.374 1.00 97.19 237 SER A C 1
ATOM 1731 O O . SER A 1 237 ? 27.275 0.136 -23.434 1.00 97.19 237 SER A O 1
ATOM 1733 N N . VAL A 1 238 ? 28.153 2.035 -24.287 1.00 98.31 238 VAL A N 1
ATOM 1734 C CA . VAL A 1 238 ? 27.205 2.189 -25.396 1.00 98.31 238 VAL A CA 1
ATOM 1735 C C . VAL A 1 238 ? 27.946 2.162 -26.731 1.00 98.31 238 VAL A C 1
ATOM 1737 O O . VAL A 1 238 ? 29.037 2.728 -26.870 1.00 98.31 238 VAL A O 1
ATOM 1740 N N . ALA A 1 239 ? 27.361 1.497 -27.721 1.00 98.31 239 ALA A N 1
ATOM 1741 C CA . ALA A 1 239 ? 27.727 1.607 -29.123 1.00 98.31 239 ALA A CA 1
ATOM 1742 C C . ALA A 1 239 ? 26.479 1.986 -29.924 1.00 98.31 239 ALA A C 1
ATOM 1744 O O . ALA A 1 239 ? 25.562 1.180 -30.053 1.00 98.31 239 ALA A O 1
ATOM 1745 N N . LEU A 1 240 ? 26.473 3.217 -30.437 1.00 98.38 240 LEU A N 1
ATOM 1746 C CA . LEU A 1 240 ? 25.314 3.781 -31.121 1.00 98.38 240 LEU A CA 1
ATOM 1747 C C . LEU A 1 240 ? 25.124 3.149 -32.493 1.00 98.38 240 LEU A C 1
ATOM 1749 O O . LEU A 1 240 ? 26.119 2.871 -33.177 1.00 98.38 240 LEU A O 1
ATOM 1753 N N . SER A 1 241 ? 23.880 2.954 -32.910 1.00 98.31 241 SER A N 1
ATOM 1754 C CA . SER A 1 241 ? 23.593 2.553 -34.279 1.00 98.31 241 SER A CA 1
ATOM 1755 C C . SER A 1 241 ? 23.893 3.687 -35.265 1.00 98.31 241 SER A C 1
ATOM 1757 O O . SER A 1 241 ? 23.881 4.874 -34.955 1.00 98.31 241 SER A O 1
ATOM 1759 N N . SER A 1 242 ? 24.226 3.302 -36.491 1.00 97.50 242 SER A N 1
ATOM 1760 C CA . SER A 1 242 ? 24.348 4.196 -37.651 1.00 97.50 242 SER A CA 1
ATOM 1761 C C . SER A 1 242 ? 23.432 3.764 -38.799 1.00 97.50 242 SER A C 1
ATOM 1763 O O . SER A 1 242 ? 23.625 4.173 -39.946 1.00 97.50 242 SER A O 1
ATOM 1765 N N . GLY A 1 243 ? 22.531 2.823 -38.513 1.00 96.81 243 GLY A N 1
ATOM 1766 C CA . GLY A 1 243 ? 21.685 2.104 -39.461 1.00 96.81 243 GLY A CA 1
ATOM 1767 C C . GLY A 1 243 ? 22.403 1.121 -40.388 1.00 96.81 243 GLY A C 1
ATOM 1768 O O . GLY A 1 243 ? 21.776 0.419 -41.174 1.00 96.81 243 GLY A O 1
ATOM 1769 N N . THR A 1 244 ? 23.734 1.040 -40.313 1.00 96.56 244 THR A N 1
ATOM 1770 C CA . THR A 1 244 ? 24.544 0.082 -41.093 1.00 96.56 244 THR A CA 1
ATOM 1771 C C . THR A 1 244 ? 25.657 -0.582 -40.275 1.00 96.56 244 THR A C 1
ATOM 1773 O O . THR A 1 244 ? 26.489 -1.309 -40.822 1.00 96.56 244 THR A O 1
ATOM 1776 N N . GLY A 1 245 ? 25.699 -0.322 -38.967 1.00 97.69 245 GLY A N 1
ATOM 1777 C CA . GLY A 1 245 ? 26.739 -0.772 -38.047 1.00 97.69 245 GLY A CA 1
ATOM 1778 C C . GLY A 1 245 ? 26.639 -0.068 -36.694 1.00 97.69 245 GLY A C 1
ATOM 1779 O O . GLY A 1 245 ? 26.010 0.987 -36.602 1.00 97.69 245 GLY A O 1
ATOM 1780 N N . PHE A 1 246 ? 27.304 -0.609 -35.668 1.00 98.31 246 PHE A N 1
ATOM 1781 C CA . PHE A 1 246 ? 27.388 0.025 -34.347 1.00 98.31 246 PHE A CA 1
ATOM 1782 C C . PHE A 1 246 ? 28.735 0.733 -34.149 1.00 98.31 246 PHE A C 1
ATOM 1784 O O . PHE A 1 246 ? 29.797 0.197 -34.483 1.00 98.31 246 PHE A O 1
ATOM 1791 N N . VAL A 1 247 ? 28.713 1.926 -33.553 1.00 97.88 247 VAL A N 1
ATOM 1792 C CA . VAL A 1 247 ? 29.889 2.771 -33.308 1.00 97.88 247 VAL A CA 1
ATOM 1793 C C . VAL A 1 247 ? 30.065 3.004 -31.810 1.00 97.88 247 VAL A C 1
ATOM 1795 O O . VAL A 1 247 ? 29.267 3.688 -31.173 1.00 97.88 247 VAL A O 1
ATOM 1798 N N . THR A 1 248 ? 31.151 2.466 -31.246 1.00 96.19 248 THR A N 1
ATOM 1799 C CA . THR A 1 248 ? 31.452 2.591 -29.809 1.00 96.19 248 THR A CA 1
ATOM 1800 C C . THR A 1 248 ? 31.572 4.048 -29.356 1.00 96.19 248 THR A C 1
ATOM 1802 O O . THR A 1 248 ? 32.318 4.831 -29.946 1.00 96.19 248 THR A O 1
ATOM 1805 N N . GLN A 1 249 ? 30.866 4.386 -28.277 1.00 97.62 249 GLN A N 1
ATOM 1806 C CA . GLN A 1 249 ? 30.949 5.672 -27.577 1.00 97.62 249 GLN A CA 1
ATOM 1807 C C . GLN A 1 249 ? 31.682 5.561 -26.230 1.00 97.62 249 GLN A C 1
ATOM 1809 O O . GLN A 1 249 ? 31.895 6.561 -25.549 1.00 97.62 249 GLN A O 1
ATOM 1814 N N . GLY A 1 250 ? 32.109 4.353 -25.846 1.00 94.94 250 GLY A N 1
ATOM 1815 C CA . GLY A 1 250 ? 32.763 4.094 -24.566 1.00 94.94 250 GLY A CA 1
ATOM 1816 C C . GLY A 1 250 ? 31.784 4.000 -23.393 1.00 94.94 250 GLY A C 1
ATOM 1817 O O . GLY A 1 250 ? 30.616 3.658 -23.567 1.00 94.94 250 GLY A O 1
ATOM 1818 N N . VAL A 1 251 ? 32.294 4.248 -22.183 1.00 96.69 251 VAL A N 1
ATOM 1819 C CA . VAL A 1 251 ? 31.526 4.168 -20.931 1.00 96.69 251 VAL A CA 1
ATOM 1820 C C . VAL A 1 251 ? 30.712 5.447 -20.753 1.00 96.69 251 VAL A C 1
ATOM 1822 O O . VAL A 1 251 ? 31.290 6.522 -20.602 1.00 96.69 251 VAL A O 1
ATOM 1825 N N . TRP A 1 252 ? 29.387 5.322 -20.735 1.00 96.69 252 TRP A N 1
ATOM 1826 C CA . TRP A 1 252 ? 28.457 6.425 -20.470 1.00 96.69 252 TRP A CA 1
ATOM 1827 C C . TRP A 1 252 ? 28.182 6.615 -18.978 1.00 96.69 252 TRP A C 1
ATOM 1829 O O . TRP A 1 252 ? 27.927 7.735 -18.545 1.00 96.69 252 TRP A O 1
ATOM 1839 N N . LYS A 1 253 ? 28.271 5.547 -18.174 1.00 94.75 253 LYS A N 1
ATOM 1840 C CA . LYS A 1 253 ? 28.141 5.617 -16.710 1.00 94.75 253 LYS A CA 1
ATOM 1841 C C . LYS A 1 253 ? 28.995 4.554 -16.029 1.00 94.75 253 LYS A C 1
ATOM 1843 O O . LYS A 1 253 ? 29.123 3.443 -16.530 1.00 94.75 253 LYS A O 1
ATOM 1848 N N . SER A 1 254 ? 29.578 4.896 -14.885 1.00 93.94 254 SER A N 1
ATOM 1849 C CA . SER A 1 254 ? 30.409 4.002 -14.068 1.00 93.94 254 SER A CA 1
ATOM 1850 C C . SER A 1 254 ? 29.882 3.949 -12.636 1.00 93.94 254 SER A C 1
ATOM 1852 O O . SER A 1 254 ? 29.268 4.909 -12.170 1.00 93.94 254 SER A O 1
ATOM 1854 N N . GLY A 1 255 ? 30.115 2.839 -11.930 1.00 90.56 255 GLY A N 1
ATOM 1855 C CA . GLY A 1 255 ? 29.674 2.670 -10.544 1.00 90.56 255 GLY A CA 1
ATOM 1856 C C . GLY A 1 255 ? 28.157 2.535 -10.373 1.00 90.56 255 GLY A C 1
ATOM 1857 O O . GLY A 1 255 ? 27.634 2.805 -9.291 1.00 90.56 255 GLY A O 1
ATOM 1858 N N . PHE A 1 256 ? 27.431 2.173 -11.434 1.00 89.75 256 PHE A N 1
ATOM 1859 C CA . PHE A 1 256 ? 25.976 2.041 -11.421 1.00 89.75 256 PHE A CA 1
ATOM 1860 C C . PHE A 1 256 ? 25.576 0.574 -11.545 1.00 89.75 256 PHE A C 1
ATOM 1862 O O . PHE A 1 256 ? 25.703 -0.031 -12.608 1.00 89.75 256 PHE A O 1
ATOM 1869 N N . GLY A 1 257 ? 25.108 -0.010 -10.443 1.00 84.31 257 GLY A N 1
ATOM 1870 C CA . GLY A 1 257 ? 24.713 -1.418 -10.406 1.00 84.31 257 GLY A CA 1
ATOM 1871 C C . GLY A 1 257 ? 25.868 -2.387 -10.173 1.00 84.31 257 GLY A C 1
ATOM 1872 O O . GLY A 1 257 ? 25.823 -3.510 -10.674 1.00 84.31 257 GLY A O 1
ATOM 1873 N N . ASN A 1 258 ? 26.895 -1.983 -9.411 1.00 88.69 258 ASN A N 1
ATOM 1874 C CA . ASN A 1 258 ? 27.905 -2.922 -8.915 1.00 88.69 258 ASN A CA 1
ATOM 1875 C C . ASN A 1 258 ? 27.222 -4.089 -8.197 1.00 88.69 258 ASN A C 1
ATOM 1877 O O . ASN A 1 258 ? 26.362 -3.882 -7.343 1.00 88.69 258 ASN A O 1
ATOM 1881 N N . ASP A 1 259 ? 27.612 -5.306 -8.560 1.00 85.12 259 ASP A N 1
ATOM 1882 C CA . ASP A 1 259 ? 27.054 -6.552 -8.034 1.00 85.12 259 ASP A CA 1
ATOM 1883 C C . ASP A 1 259 ? 2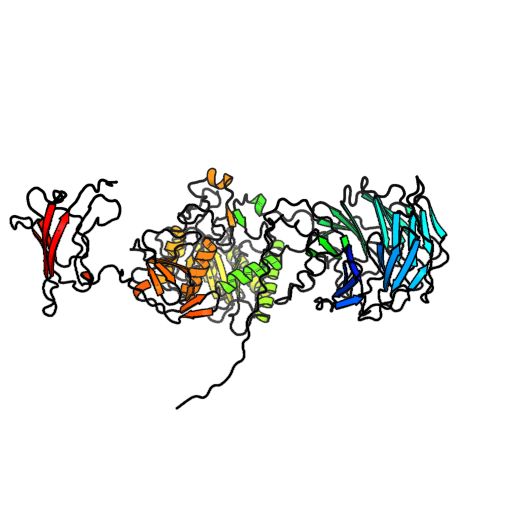5.547 -6.748 -8.259 1.00 85.12 259 ASP A C 1
ATOM 1885 O O . ASP A 1 259 ? 24.957 -7.671 -7.686 1.00 85.12 259 ASP A O 1
ATOM 1889 N N . ALA A 1 260 ? 24.933 -5.958 -9.146 1.00 82.88 260 ALA A N 1
ATOM 1890 C CA . ALA A 1 260 ? 23.542 -6.137 -9.527 1.00 82.88 260 ALA A CA 1
ATOM 1891 C C . ALA A 1 260 ? 23.273 -7.557 -10.047 1.00 82.88 260 ALA A C 1
ATOM 1893 O O . ALA A 1 260 ? 24.151 -8.290 -10.526 1.00 82.88 260 ALA A O 1
ATOM 1894 N N . THR A 1 261 ? 22.022 -7.963 -9.881 1.00 77.75 261 THR A N 1
ATOM 1895 C CA . THR A 1 261 ? 21.537 -9.291 -10.259 1.00 77.75 261 THR A CA 1
ATOM 1896 C C . THR A 1 261 ? 20.746 -9.287 -11.556 1.00 77.75 261 THR A C 1
ATOM 1898 O O . THR A 1 261 ? 20.602 -10.356 -12.143 1.00 77.75 261 THR A O 1
ATOM 1901 N N . ASP A 1 262 ? 20.266 -8.121 -11.993 1.00 77.00 262 ASP A N 1
ATOM 1902 C CA . ASP A 1 262 ? 19.584 -7.949 -13.274 1.00 77.00 262 ASP A CA 1
ATOM 1903 C C . ASP A 1 262 ? 19.707 -6.507 -13.794 1.00 77.00 262 ASP A C 1
ATOM 1905 O O . ASP A 1 262 ? 20.011 -5.594 -13.015 1.00 77.00 262 ASP A O 1
ATOM 1909 N N . TRP A 1 263 ? 19.466 -6.322 -15.095 1.00 83.31 263 TRP A N 1
ATOM 1910 C CA . TRP A 1 263 ? 19.605 -5.054 -15.820 1.00 83.31 263 TRP A CA 1
ATOM 1911 C C . TRP A 1 263 ? 18.600 -4.949 -16.964 1.00 83.31 263 TRP A C 1
ATOM 1913 O O . TRP A 1 263 ? 18.253 -5.957 -17.578 1.00 83.31 263 TRP A O 1
ATOM 1923 N N . PHE A 1 264 ? 18.197 -3.728 -17.306 1.00 78.12 264 PHE A N 1
ATOM 1924 C CA . PHE A 1 264 ? 17.380 -3.469 -18.490 1.00 78.12 264 PHE A CA 1
ATOM 1925 C C . PHE A 1 264 ? 17.641 -2.076 -19.074 1.00 78.12 264 PHE A C 1
ATOM 1927 O O . PHE A 1 264 ? 18.244 -1.225 -18.412 1.00 78.12 264 PHE A O 1
ATOM 1934 N N . ALA A 1 265 ? 17.155 -1.865 -20.301 1.00 81.50 265 ALA A N 1
ATOM 1935 C CA . ALA A 1 265 ? 17.061 -0.559 -20.940 1.00 81.50 265 ALA A CA 1
ATOM 1936 C C . ALA A 1 265 ? 15.681 -0.389 -21.595 1.00 81.50 265 ALA A C 1
ATOM 1938 O O . ALA A 1 265 ? 15.201 -1.327 -22.234 1.00 81.50 265 ALA A O 1
ATOM 1939 N N . TYR A 1 266 ? 15.035 0.754 -21.376 1.00 77.50 266 TYR A N 1
ATOM 1940 C CA . TYR A 1 266 ? 13.700 1.096 -21.891 1.00 77.50 266 TYR A CA 1
ATOM 1941 C C . TYR A 1 266 ? 13.439 2.586 -21.671 1.00 77.50 266 TYR A C 1
ATOM 1943 O O . TYR A 1 266 ? 14.060 3.159 -20.784 1.00 77.50 266 TYR A O 1
ATOM 1951 N N . ASP A 1 267 ? 12.543 3.213 -22.427 1.00 71.31 267 ASP A N 1
ATOM 1952 C CA . ASP A 1 267 ? 12.159 4.614 -22.197 1.00 71.31 267 ASP A CA 1
ATOM 1953 C C . ASP A 1 267 ? 11.303 4.709 -20.929 1.00 71.31 267 ASP A C 1
ATOM 1955 O O . ASP A 1 267 ? 10.093 4.505 -20.976 1.00 71.31 267 ASP A O 1
ATOM 1959 N N . ILE A 1 268 ? 11.953 4.900 -19.773 1.00 68.88 268 ILE A N 1
ATOM 1960 C CA . ILE A 1 268 ? 11.333 4.842 -18.442 1.00 68.88 268 ILE A CA 1
ATOM 1961 C C . ILE A 1 268 ? 10.614 6.156 -18.122 1.00 68.88 268 ILE A C 1
ATOM 1963 O O . ILE A 1 268 ? 9.779 6.189 -17.217 1.00 68.88 268 ILE A O 1
ATOM 1967 N N . ASP A 1 269 ? 10.938 7.253 -18.800 1.00 64.56 269 ASP A N 1
ATOM 1968 C CA . ASP A 1 269 ? 10.367 8.567 -18.508 1.00 64.56 269 ASP A CA 1
ATOM 1969 C C . ASP A 1 269 ? 9.552 9.191 -19.655 1.00 64.56 269 ASP A C 1
ATOM 1971 O O . ASP A 1 269 ? 8.986 10.279 -19.484 1.00 64.56 269 ASP A O 1
ATOM 1975 N N . GLY A 1 270 ? 9.408 8.457 -20.760 1.00 67.25 270 GLY A N 1
ATOM 1976 C CA . GLY A 1 270 ? 8.532 8.755 -21.888 1.00 67.25 270 GLY A CA 1
ATOM 1977 C C . GLY A 1 270 ? 9.061 9.879 -22.770 1.00 67.25 270 GLY A C 1
ATOM 1978 O O . GLY A 1 270 ? 8.262 10.583 -23.396 1.00 67.25 270 GLY A O 1
ATOM 1979 N N . ASP A 1 271 ? 10.371 10.130 -22.757 1.00 69.19 271 ASP A N 1
ATOM 1980 C CA . ASP A 1 271 ? 10.984 11.211 -23.530 1.00 69.19 271 ASP A CA 1
ATOM 1981 C C . ASP A 1 271 ? 11.499 10.792 -24.909 1.00 69.19 271 ASP A C 1
ATOM 1983 O O . ASP A 1 271 ? 12.002 11.637 -25.659 1.00 69.19 271 ASP A O 1
ATOM 1987 N N . GLY A 1 272 ? 11.291 9.527 -25.271 1.00 76.25 272 GLY A N 1
ATOM 1988 C CA . GLY A 1 272 ? 11.735 8.935 -26.522 1.00 76.25 272 GLY A CA 1
ATOM 1989 C C . GLY A 1 272 ? 13.172 8.427 -26.481 1.00 76.25 272 GLY A C 1
ATOM 1990 O O . GLY A 1 272 ? 13.637 7.936 -27.502 1.00 76.25 272 GLY A O 1
ATOM 1991 N N . GLN A 1 273 ? 13.878 8.528 -25.350 1.00 85.69 273 GLN A N 1
ATOM 1992 C CA . GLN A 1 273 ? 15.182 7.902 -25.146 1.00 85.69 273 GLN A CA 1
ATOM 1993 C C . GLN A 1 273 ? 15.073 6.785 -24.115 1.00 85.69 273 GLN A C 1
ATOM 1995 O O . GLN A 1 273 ? 14.514 6.937 -23.035 1.00 85.69 273 GLN A O 1
ATOM 2000 N N . ALA A 1 274 ? 15.688 5.653 -24.413 1.00 85.44 274 ALA A N 1
ATOM 2001 C CA . ALA A 1 274 ? 15.773 4.548 -23.491 1.00 85.44 274 ALA A CA 1
ATOM 2002 C C . ALA A 1 274 ? 16.753 4.834 -22.348 1.00 85.44 274 ALA A C 1
ATOM 2004 O O . ALA A 1 274 ? 17.956 5.026 -22.530 1.00 85.44 274 ALA A O 1
ATOM 2005 N N . ASP A 1 275 ? 16.226 4.762 -21.140 1.00 85.06 275 ASP A N 1
ATOM 2006 C CA . ASP A 1 275 ? 16.939 4.847 -19.882 1.00 85.06 275 ASP A CA 1
ATOM 2007 C C . ASP A 1 275 ? 17.537 3.498 -19.484 1.00 85.06 275 ASP A C 1
ATOM 2009 O O . ASP A 1 275 ? 17.188 2.447 -20.026 1.00 85.06 275 ASP A O 1
ATOM 2013 N N . VAL A 1 276 ? 18.418 3.506 -18.480 1.00 87.06 276 VAL A N 1
ATOM 2014 C CA . VAL A 1 276 ? 19.043 2.285 -17.955 1.00 87.06 276 VAL A CA 1
ATOM 2015 C C . VAL A 1 276 ? 18.723 2.057 -16.493 1.00 87.06 276 VAL A C 1
ATOM 2017 O O . VAL A 1 276 ? 18.658 2.986 -15.682 1.00 87.06 276 VAL A O 1
ATOM 2020 N N . ALA A 1 277 ? 18.600 0.786 -16.125 1.00 82.06 277 ALA A N 1
ATOM 2021 C CA . ALA A 1 277 ? 18.312 0.419 -14.752 1.00 82.06 277 ALA A CA 1
ATOM 2022 C C . ALA A 1 277 ? 18.900 -0.926 -14.339 1.00 82.06 277 ALA A C 1
ATOM 2024 O O . ALA A 1 277 ? 19.165 -1.807 -15.158 1.00 82.06 277 ALA A O 1
ATOM 2025 N N . TYR A 1 278 ? 19.061 -1.101 -13.029 1.00 80.19 278 TYR A N 1
ATOM 2026 C CA . TYR A 1 278 ? 19.524 -2.355 -12.443 1.00 80.19 278 TYR A CA 1
ATOM 2027 C C . TYR A 1 278 ? 18.718 -2.764 -11.215 1.00 80.19 278 TYR A C 1
ATOM 2029 O O . TYR A 1 278 ? 18.176 -1.922 -10.494 1.00 80.19 278 TYR A O 1
ATOM 2037 N N . TYR A 1 279 ? 18.722 -4.068 -10.941 1.00 71.19 279 TYR A N 1
ATOM 2038 C CA . TYR A 1 279 ? 18.104 -4.665 -9.765 1.00 71.19 279 TYR A CA 1
ATOM 2039 C C . TYR A 1 279 ? 19.147 -5.223 -8.800 1.00 71.19 279 TYR A C 1
ATOM 2041 O O . TYR A 1 279 ? 19.994 -6.048 -9.167 1.00 71.19 279 TYR A O 1
ATOM 2049 N N . ILE A 1 280 ? 19.056 -4.810 -7.535 1.00 69.38 280 ILE A N 1
ATOM 2050 C CA . ILE A 1 280 ? 19.858 -5.362 -6.442 1.00 69.38 280 ILE A CA 1
ATOM 2051 C C . ILE A 1 280 ? 19.070 -5.338 -5.131 1.00 69.38 280 ILE A C 1
ATOM 2053 O O . ILE A 1 280 ? 18.375 -4.369 -4.826 1.00 69.38 280 ILE A O 1
ATOM 2057 N N . ASN A 1 281 ? 19.200 -6.389 -4.318 1.00 62.00 281 ASN A N 1
ATOM 2058 C CA . ASN A 1 281 ? 18.650 -6.445 -2.956 1.00 62.00 281 ASN A CA 1
ATOM 2059 C C . ASN A 1 281 ? 17.160 -6.051 -2.851 1.00 62.00 281 ASN A C 1
ATOM 2061 O O . ASN A 1 281 ? 16.784 -5.335 -1.925 1.00 62.00 281 ASN A O 1
ATOM 2065 N N . GLY A 1 282 ? 16.313 -6.471 -3.796 1.00 56.78 282 GLY A N 1
ATOM 2066 C CA . GLY A 1 282 ? 14.882 -6.137 -3.761 1.00 56.78 282 GLY A CA 1
ATOM 2067 C C . GLY A 1 282 ? 14.516 -4.762 -4.320 1.00 56.78 282 GLY A C 1
ATOM 2068 O O . GLY A 1 282 ? 13.364 -4.365 -4.194 1.00 56.78 282 GLY A O 1
ATOM 2069 N N . ASN A 1 283 ? 15.461 -4.029 -4.912 1.00 58.09 283 ASN A N 1
ATOM 2070 C CA . ASN A 1 283 ? 15.263 -2.647 -5.343 1.00 58.09 283 ASN A CA 1
ATOM 2071 C C . ASN A 1 283 ? 15.718 -2.429 -6.783 1.00 58.09 283 ASN A C 1
ATOM 2073 O O . ASN A 1 283 ? 16.760 -2.956 -7.185 1.00 58.09 283 ASN A O 1
ATOM 2077 N N . TRP A 1 284 ? 14.976 -1.594 -7.509 1.00 66.88 284 TRP A N 1
ATOM 2078 C CA . TRP A 1 284 ? 15.373 -1.081 -8.814 1.00 66.88 284 TRP A CA 1
ATOM 2079 C C . TRP A 1 284 ? 16.008 0.295 -8.677 1.00 66.88 284 TRP A C 1
ATOM 2081 O O . TRP A 1 284 ? 15.670 1.086 -7.798 1.00 66.88 284 TRP A O 1
ATOM 2091 N N . TRP A 1 285 ? 16.958 0.580 -9.550 1.00 71.44 285 TRP A N 1
ATOM 2092 C CA . TRP A 1 285 ? 17.635 1.864 -9.608 1.00 71.44 285 TRP A CA 1
ATOM 2093 C C . TRP A 1 285 ? 17.723 2.293 -11.056 1.00 71.44 285 TRP A C 1
ATOM 2095 O O . TRP A 1 285 ? 18.156 1.500 -11.885 1.00 71.44 285 TRP A O 1
ATOM 2105 N N . VAL A 1 286 ? 17.335 3.534 -11.333 1.00 76.81 286 VAL A N 1
ATOM 2106 C CA . VAL A 1 286 ? 17.225 4.095 -12.683 1.00 76.81 286 VAL A CA 1
ATOM 2107 C C . VAL A 1 286 ? 18.214 5.242 -12.866 1.00 76.81 286 VAL A C 1
ATOM 2109 O O . VAL A 1 286 ? 18.466 6.017 -11.939 1.00 76.81 286 VAL A O 1
ATOM 2112 N N . SER A 1 287 ? 18.779 5.340 -14.062 1.00 84.19 287 SER A N 1
ATOM 2113 C CA . SER A 1 287 ? 19.560 6.477 -14.529 1.00 84.19 287 SER A CA 1
ATOM 2114 C C . SER A 1 287 ? 19.061 6.854 -15.917 1.00 84.19 287 SER A C 1
ATOM 2116 O O . SER A 1 287 ? 19.045 6.014 -16.815 1.00 84.19 287 SER A O 1
ATOM 2118 N N . TYR A 1 288 ? 18.634 8.106 -16.056 1.00 85.12 288 TYR A N 1
ATOM 2119 C CA . TYR A 1 288 ? 17.977 8.570 -17.269 1.00 85.12 288 TYR A CA 1
ATOM 2120 C C . TYR A 1 288 ? 18.980 8.859 -18.385 1.00 85.12 288 TYR A C 1
ATOM 2122 O O . TYR A 1 288 ? 20.096 9.321 -18.109 1.00 85.12 288 TYR A O 1
ATOM 2130 N N . ALA A 1 289 ? 18.596 8.598 -19.628 1.00 90.00 289 ALA A N 1
ATOM 2131 C CA . ALA A 1 289 ? 19.349 8.973 -20.809 1.00 90.00 289 ALA A CA 1
ATOM 2132 C C . ALA A 1 289 ? 19.343 10.492 -21.026 1.00 90.00 289 ALA A C 1
ATOM 2134 O O . ALA A 1 289 ? 18.516 11.244 -20.519 1.00 90.00 289 ALA A O 1
ATOM 2135 N N . THR A 1 290 ? 20.367 10.967 -21.729 1.00 91.31 290 THR A N 1
ATOM 2136 C CA . THR A 1 290 ? 20.571 12.397 -22.033 1.00 91.31 290 THR A CA 1
ATOM 2137 C C . THR A 1 290 ? 20.938 12.635 -23.498 1.00 91.31 290 THR A C 1
ATOM 2139 O O . THR A 1 290 ? 21.432 13.708 -23.856 1.00 91.31 290 THR A O 1
ATOM 2142 N N . GLY A 1 291 ? 20.829 11.602 -24.330 1.00 91.50 291 GLY A N 1
ATOM 2143 C CA . GLY A 1 291 ? 21.219 11.620 -25.737 1.00 91.50 291 GLY A CA 1
ATOM 2144 C C . GLY A 1 291 ? 22.706 11.348 -25.973 1.00 91.50 291 GLY A C 1
ATOM 2145 O O . GLY A 1 291 ? 23.130 11.036 -27.081 1.00 91.50 291 GLY A O 1
ATOM 2146 N N . SER A 1 292 ? 23.539 11.498 -24.940 1.00 93.56 292 SER A N 1
ATOM 2147 C CA . SER A 1 292 ? 25.004 11.392 -25.051 1.00 93.56 292 SER A CA 1
ATOM 2148 C C . SER A 1 292 ? 25.684 10.807 -23.807 1.00 93.56 292 SER A C 1
ATOM 2150 O O . SER A 1 292 ? 26.908 10.861 -23.672 1.00 93.56 292 SER A O 1
ATOM 2152 N N . GLY A 1 293 ? 24.889 10.267 -22.887 1.00 94.31 293 GLY A N 1
ATOM 2153 C CA . GLY A 1 293 ? 25.297 9.779 -21.574 1.00 94.31 293 GLY A CA 1
ATOM 2154 C C . GLY A 1 293 ? 24.079 9.445 -20.714 1.00 94.31 293 GLY A C 1
ATOM 2155 O O . GLY A 1 293 ? 22.942 9.666 -21.134 1.00 94.31 293 GLY A O 1
ATOM 2156 N N . PHE A 1 294 ? 24.321 8.989 -19.486 1.00 93.19 294 PHE A N 1
ATOM 2157 C CA . PHE A 1 294 ? 23.278 8.826 -18.470 1.00 93.19 294 PHE A CA 1
ATOM 2158 C C . PHE A 1 294 ? 23.468 9.830 -17.329 1.00 93.19 294 PHE A C 1
ATOM 2160 O O . PHE A 1 294 ? 24.592 10.246 -17.040 1.00 93.19 294 PHE A O 1
ATOM 2167 N N . THR A 1 295 ? 22.383 10.229 -16.668 1.00 84.44 295 THR A N 1
ATOM 2168 C CA . THR A 1 295 ? 22.423 11.202 -15.565 1.00 84.44 295 THR A CA 1
ATOM 2169 C C . THR A 1 295 ? 23.288 10.725 -14.396 1.00 84.44 295 THR A C 1
ATOM 2171 O O . THR A 1 295 ? 23.367 9.537 -14.106 1.00 84.44 295 THR A O 1
ATOM 2174 N N . ASP A 1 296 ? 23.911 11.640 -13.645 1.00 75.88 296 ASP A N 1
ATOM 2175 C CA . ASP A 1 296 ? 24.682 11.272 -12.442 1.00 75.88 296 ASP A CA 1
ATOM 2176 C C . ASP A 1 296 ? 23.791 10.768 -11.294 1.00 75.88 296 ASP A C 1
ATOM 2178 O O . ASP A 1 296 ? 24.238 9.993 -10.446 1.00 75.88 296 ASP A O 1
ATOM 2182 N N . ALA A 1 297 ? 22.527 11.193 -11.269 1.00 64.75 297 ALA A N 1
ATOM 2183 C CA . ALA A 1 297 ? 21.570 10.808 -10.245 1.00 64.75 297 ALA A CA 1
ATOM 2184 C C . ALA A 1 297 ? 21.178 9.328 -10.377 1.00 64.75 297 ALA A C 1
ATOM 2186 O O . ALA A 1 297 ? 20.798 8.856 -11.444 1.00 64.75 297 ALA A O 1
ATOM 2187 N N . ASN A 1 298 ? 21.238 8.609 -9.255 1.00 69.38 298 ASN A N 1
ATOM 2188 C CA . ASN A 1 298 ? 20.715 7.253 -9.149 1.00 69.38 298 ASN A CA 1
ATOM 2189 C C . ASN A 1 298 ? 19.318 7.347 -8.536 1.00 69.38 298 ASN A C 1
ATOM 2191 O O . ASN A 1 298 ? 19.170 7.609 -7.338 1.00 69.38 298 ASN A O 1
ATOM 2195 N N . HIS A 1 299 ? 18.292 7.169 -9.355 1.00 63.94 299 HIS A N 1
ATOM 2196 C CA . HIS A 1 299 ? 16.909 7.243 -8.912 1.00 63.94 299 HIS A CA 1
ATOM 2197 C C . HIS A 1 299 ? 16.518 5.903 -8.292 1.00 63.94 299 HIS A C 1
ATOM 2199 O O . HIS A 1 299 ? 16.444 4.891 -8.981 1.00 63.94 299 HIS A O 1
ATOM 2205 N N . HIS A 1 300 ? 16.292 5.882 -6.977 1.00 57.56 300 HIS A N 1
ATOM 2206 C CA . HIS A 1 300 ? 15.828 4.682 -6.277 1.00 57.56 300 HIS A CA 1
ATOM 2207 C C . HIS A 1 300 ? 14.354 4.430 -6.588 1.00 57.56 300 HIS A C 1
ATOM 2209 O O . HIS A 1 300 ? 13.493 5.243 -6.248 1.00 57.56 300 HIS A O 1
ATOM 2215 N N . TRP A 1 301 ? 14.076 3.304 -7.232 1.00 54.12 301 TRP A N 1
ATOM 2216 C CA . TRP A 1 301 ? 12.741 2.824 -7.553 1.00 54.12 301 TRP A CA 1
ATOM 2217 C C . TRP A 1 301 ? 12.431 1.631 -6.638 1.00 54.12 301 TRP A C 1
ATOM 2219 O O . TRP A 1 301 ? 13.020 0.551 -6.734 1.00 54.12 301 TRP A O 1
ATOM 2229 N N . ILE A 1 302 ? 11.529 1.847 -5.682 1.00 44.72 302 ILE A N 1
ATOM 2230 C CA . ILE A 1 302 ? 11.042 0.784 -4.799 1.00 44.72 302 ILE A CA 1
ATOM 2231 C C . ILE A 1 302 ? 10.019 -0.022 -5.600 1.00 44.72 302 ILE A C 1
ATOM 2233 O O . ILE A 1 302 ? 9.117 0.565 -6.192 1.00 44.72 302 ILE A O 1
ATOM 2237 N N . ALA A 1 303 ? 10.159 -1.348 -5.604 1.00 43.00 303 ALA A N 1
ATOM 2238 C CA . ALA A 1 303 ? 9.090 -2.258 -5.999 1.00 43.00 303 ALA A CA 1
ATOM 2239 C C . ALA A 1 303 ? 7.780 -1.828 -5.326 1.00 43.00 303 ALA A C 1
ATOM 2241 O O . ALA A 1 303 ? 7.735 -1.748 -4.098 1.00 43.00 303 ALA A O 1
ATOM 2242 N N . GLY A 1 304 ? 6.751 -1.522 -6.117 1.00 36.22 304 GLY A N 1
ATOM 2243 C CA . GLY A 1 304 ? 5.429 -1.184 -5.605 1.00 36.22 304 GLY A CA 1
ATOM 2244 C C . GLY A 1 304 ? 4.976 -2.128 -4.485 1.00 36.22 304 GLY A C 1
ATOM 2245 O O . GLY A 1 304 ? 5.309 -3.310 -4.442 1.00 36.22 304 GLY A O 1
ATOM 2246 N N . HIS A 1 305 ? 4.265 -1.535 -3.542 1.00 34.47 305 HIS A N 1
ATOM 2247 C CA . HIS A 1 305 ? 3.691 -2.094 -2.329 1.00 34.47 305 HIS A CA 1
ATOM 2248 C C . HIS A 1 305 ? 3.288 -3.572 -2.420 1.00 34.47 305 HIS A C 1
ATOM 2250 O O . HIS A 1 305 ? 2.465 -3.961 -3.243 1.00 34.47 305 HIS A O 1
ATOM 2256 N N . ARG A 1 306 ? 3.824 -4.394 -1.509 1.00 29.94 306 ARG A N 1
ATOM 2257 C CA . ARG A 1 306 ? 3.252 -5.715 -1.223 1.00 29.94 306 ARG A CA 1
ATOM 2258 C C . ARG A 1 306 ? 1.806 -5.519 -0.753 1.00 29.94 306 ARG A C 1
ATOM 2260 O O . ARG A 1 306 ? 1.617 -4.835 0.254 1.00 29.94 306 ARG A O 1
ATOM 2267 N N . PRO A 1 307 ? 0.797 -6.159 -1.365 1.00 28.92 307 PRO A N 1
ATOM 2268 C CA . PRO A 1 307 ? -0.487 -6.338 -0.707 1.00 28.92 307 PRO A CA 1
ATOM 2269 C C . PRO A 1 307 ? -0.268 -7.132 0.588 1.00 28.92 307 PRO A C 1
ATOM 2271 O O . PRO A 1 307 ? 0.351 -8.201 0.588 1.00 28.92 307 PRO A O 1
ATOM 2274 N N . ALA A 1 308 ? -0.787 -6.634 1.708 1.00 28.64 308 ALA A N 1
ATOM 2275 C CA . ALA A 1 308 ? -0.596 -7.219 3.036 1.00 28.64 308 ALA A CA 1
ATOM 2276 C C . ALA A 1 308 ? -1.204 -8.625 3.232 1.00 28.64 308 ALA A C 1
ATOM 2278 O O . ALA A 1 308 ? -1.078 -9.222 4.299 1.00 28.64 308 ALA A O 1
ATOM 2279 N N . THR A 1 309 ? -1.822 -9.215 2.207 1.00 26.36 309 THR A N 1
ATOM 2280 C CA . THR A 1 309 ? -2.353 -10.584 2.268 1.00 26.36 309 THR A CA 1
ATOM 2281 C C . THR A 1 309 ? -1.310 -11.675 1.986 1.00 26.36 309 THR A C 1
ATOM 2283 O O . THR A 1 309 ? -1.645 -12.856 2.042 1.00 26.36 309 THR A O 1
ATOM 2286 N N . MET A 1 310 ? -0.048 -11.331 1.699 1.00 26.94 310 MET A N 1
ATOM 2287 C CA . MET A 1 310 ? 1.000 -12.289 1.305 1.00 26.94 310 MET A CA 1
ATOM 2288 C C . MET A 1 310 ? 2.138 -12.401 2.334 1.00 26.94 310 MET A C 1
ATOM 2290 O O . MET A 1 310 ? 3.304 -12.121 2.058 1.00 26.94 310 MET A O 1
ATOM 2294 N N . VAL A 1 311 ? 1.826 -12.896 3.536 1.00 25.27 311 VAL A N 1
ATOM 2295 C CA . VAL A 1 311 ? 2.849 -13.465 4.431 1.00 25.27 311 VAL A CA 1
ATOM 2296 C C . VAL A 1 311 ? 3.201 -14.871 3.932 1.00 25.27 311 VAL A C 1
ATOM 2298 O O . VAL A 1 311 ? 2.573 -15.863 4.304 1.00 25.27 311 VAL A O 1
ATOM 2301 N N . SER A 1 312 ? 4.239 -14.990 3.101 1.00 24.27 312 SER A N 1
ATOM 2302 C CA . SER A 1 312 ? 4.907 -16.278 2.881 1.00 24.27 312 SER A CA 1
ATOM 2303 C C . SER A 1 312 ? 5.625 -16.687 4.172 1.00 24.27 312 SER A C 1
ATOM 2305 O O . SER A 1 312 ? 6.657 -16.125 4.530 1.00 24.27 312 SER A O 1
ATOM 2307 N N . ARG A 1 313 ? 5.116 -17.719 4.855 1.00 26.78 313 ARG A N 1
ATOM 2308 C CA . ARG A 1 313 ? 5.777 -18.398 5.992 1.00 26.78 313 ARG A CA 1
ATOM 2309 C C . ARG A 1 313 ? 7.042 -19.192 5.597 1.00 26.78 313 ARG A C 1
ATOM 2311 O O . ARG A 1 313 ? 7.497 -20.037 6.363 1.00 26.78 313 ARG A O 1
ATOM 2318 N N . GLY A 1 314 ? 7.605 -18.979 4.408 1.00 24.84 314 GLY A N 1
ATOM 2319 C CA . GLY A 1 314 ? 8.736 -19.741 3.883 1.00 24.84 314 GLY A CA 1
ATOM 2320 C C . GLY A 1 314 ? 9.980 -18.882 3.695 1.00 24.84 314 GLY A C 1
ATOM 2321 O O . GLY A 1 314 ? 9.939 -17.874 2.997 1.00 24.84 314 GLY A O 1
ATOM 2322 N N . ASN A 1 315 ? 11.091 -19.334 4.270 1.00 28.95 315 ASN A N 1
ATOM 2323 C CA . ASN A 1 315 ? 12.452 -18.811 4.137 1.00 28.95 315 ASN A CA 1
ATOM 2324 C C . ASN A 1 315 ? 12.981 -18.983 2.683 1.00 28.95 315 ASN A C 1
ATOM 2326 O O . ASN A 1 315 ? 13.903 -19.761 2.438 1.00 28.95 315 ASN A O 1
ATOM 2330 N N . LYS A 1 316 ? 12.335 -18.352 1.692 1.00 30.34 316 LYS A N 1
ATOM 2331 C CA . LYS A 1 316 ? 12.701 -18.430 0.265 1.00 30.34 316 LYS A CA 1
ATOM 2332 C C . LYS A 1 316 ? 13.753 -17.357 -0.090 1.00 30.34 316 LYS A C 1
ATOM 2334 O O . LYS A 1 316 ? 13.702 -16.263 0.470 1.00 30.34 316 LYS A O 1
ATOM 2339 N N . PRO A 1 317 ? 14.712 -17.655 -0.991 1.00 28.56 317 PRO A N 1
ATOM 2340 C CA . PRO A 1 317 ? 15.741 -16.702 -1.411 1.00 28.56 317 PRO A CA 1
ATOM 2341 C C . PRO A 1 317 ? 15.150 -15.482 -2.134 1.00 28.56 317 PRO A C 1
ATOM 2343 O O . PRO A 1 317 ? 14.053 -15.550 -2.686 1.00 28.56 317 PRO A O 1
ATOM 2346 N N . ALA A 1 318 ? 15.902 -14.376 -2.127 1.00 29.66 318 ALA A N 1
ATOM 2347 C CA . ALA A 1 318 ? 15.518 -13.121 -2.770 1.00 29.66 318 ALA A CA 1
ATOM 2348 C C . ALA A 1 318 ? 15.280 -13.281 -4.296 1.00 29.66 318 ALA A C 1
ATOM 2350 O O . ALA A 1 318 ? 15.913 -14.142 -4.916 1.00 29.66 318 ALA A O 1
ATOM 2351 N N . PRO A 1 319 ? 14.394 -12.464 -4.903 1.00 34.09 319 PRO A N 1
ATOM 2352 C CA . PRO A 1 319 ? 13.918 -12.645 -6.281 1.00 34.09 319 PRO A CA 1
ATOM 2353 C C . PRO A 1 319 ? 14.995 -12.535 -7.368 1.00 34.09 319 PRO A C 1
ATOM 2355 O O . PRO A 1 319 ? 15.970 -11.805 -7.200 1.00 34.09 319 PRO A O 1
ATOM 2358 N N . LYS A 1 320 ? 14.745 -13.164 -8.525 1.00 34.25 320 LYS A N 1
ATOM 2359 C CA . LYS A 1 320 ? 15.276 -12.738 -9.835 1.00 34.25 320 LYS A CA 1
ATOM 2360 C C . LYS A 1 320 ? 14.201 -11.862 -10.487 1.00 34.25 320 LYS A C 1
ATOM 2362 O O . LYS A 1 320 ? 13.064 -12.317 -10.520 1.00 34.25 320 LYS A O 1
ATOM 2367 N N . ALA A 1 321 ? 14.532 -10.653 -10.941 1.00 38.03 321 ALA A N 1
ATOM 2368 C CA . ALA A 1 321 ? 13.562 -9.666 -11.419 1.00 38.03 321 ALA A CA 1
ATOM 2369 C C . ALA A 1 321 ? 13.938 -9.147 -12.812 1.00 38.03 321 ALA A C 1
ATOM 2371 O O . ALA A 1 321 ? 15.008 -8.572 -12.950 1.00 38.03 321 ALA A O 1
ATOM 2372 N N . ARG A 1 322 ? 13.052 -9.283 -13.809 1.00 41.78 322 ARG A N 1
ATOM 2373 C CA . ARG A 1 322 ? 13.217 -8.698 -15.157 1.00 41.78 322 ARG A CA 1
ATOM 2374 C C . ARG A 1 322 ? 12.123 -7.678 -15.435 1.00 41.78 322 ARG A C 1
ATOM 2376 O O . ARG A 1 322 ? 10.978 -7.954 -15.086 1.00 41.78 322 ARG A O 1
ATOM 2383 N N . MET A 1 323 ? 12.481 -6.542 -16.038 1.00 43.97 323 MET A N 1
ATOM 2384 C CA . MET A 1 323 ? 11.528 -5.500 -16.423 1.00 43.97 323 MET A CA 1
ATOM 2385 C C . MET A 1 323 ? 11.001 -5.710 -17.847 1.00 43.97 323 MET A C 1
ATOM 2387 O O . MET A 1 323 ? 11.791 -6.036 -18.733 1.00 43.97 323 MET A O 1
ATOM 2391 N N . ILE A 1 324 ? 9.697 -5.513 -18.067 1.00 52.19 324 ILE A N 1
ATOM 2392 C CA . ILE A 1 324 ? 9.055 -5.682 -19.373 1.00 52.19 324 ILE A CA 1
ATOM 2393 C C . ILE A 1 324 ? 7.965 -4.599 -19.567 1.00 52.19 324 ILE A C 1
ATOM 2395 O O . ILE A 1 324 ? 6.997 -4.624 -18.817 1.00 52.19 324 ILE A O 1
ATOM 2399 N N . GLY A 1 325 ? 8.144 -3.662 -20.515 1.00 49.94 325 GLY A N 1
ATOM 2400 C CA . GLY A 1 325 ? 7.098 -2.846 -21.190 1.00 49.94 325 GLY A CA 1
ATOM 2401 C C . GLY A 1 325 ? 6.487 -1.591 -20.515 1.00 49.94 325 GLY A C 1
ATOM 2402 O O . GLY A 1 325 ? 6.847 -1.250 -19.391 1.00 49.94 325 GLY A O 1
ATOM 2403 N N . MET A 1 326 ? 5.554 -0.930 -21.228 1.00 52.34 326 MET A N 1
ATOM 2404 C CA . MET A 1 326 ? 4.738 0.262 -20.908 1.00 52.34 326 MET A CA 1
ATOM 2405 C C . MET A 1 326 ? 3.235 -0.052 -21.016 1.00 52.34 326 MET A C 1
ATOM 2407 O O . MET A 1 326 ? 2.753 -0.482 -22.054 1.00 52.34 326 MET A O 1
ATOM 2411 N N . ILE A 1 327 ? 2.460 0.239 -19.967 1.00 50.00 327 ILE A N 1
ATOM 2412 C CA . ILE A 1 327 ? 1.024 -0.104 -19.910 1.00 50.00 327 ILE A CA 1
ATOM 2413 C C . ILE A 1 327 ? 0.112 1.085 -20.280 1.00 50.00 327 ILE A C 1
ATOM 2415 O O . ILE A 1 327 ? -1.015 0.855 -20.697 1.00 50.00 327 ILE A O 1
ATOM 2419 N N . SER A 1 328 ? 0.556 2.347 -20.170 1.00 48.50 328 SER A N 1
ATOM 2420 C CA . SER A 1 328 ? -0.291 3.530 -20.425 1.00 48.50 328 SER A CA 1
ATOM 2421 C C . SER A 1 328 ? 0.452 4.661 -21.165 1.00 48.50 328 SER A C 1
ATOM 2423 O O . SER A 1 328 ? 1.582 4.986 -20.788 1.00 48.50 328 SER A O 1
ATOM 2425 N N . PRO A 1 329 ? -0.161 5.323 -22.172 1.00 40.81 329 PRO A N 1
ATOM 2426 C CA . PRO A 1 329 ? 0.436 6.473 -22.850 1.00 40.81 329 PRO A CA 1
ATOM 2427 C C . PRO A 1 329 ? 0.598 7.672 -21.902 1.00 40.81 329 PRO A C 1
ATOM 2429 O O . PRO A 1 329 ? -0.383 8.278 -21.468 1.00 40.81 329 PRO A O 1
ATOM 2432 N N . GLY A 1 330 ? 1.844 8.056 -21.616 1.00 43.34 330 GLY A N 1
ATOM 2433 C CA . GLY A 1 330 ? 2.173 9.220 -20.780 1.00 43.34 330 GLY A CA 1
ATOM 2434 C C . GLY A 1 330 ? 2.357 8.930 -19.285 1.00 43.34 330 GLY A C 1
ATOM 2435 O O . GLY A 1 330 ? 2.710 9.844 -18.541 1.00 43.34 330 GLY A O 1
ATOM 2436 N N . GLU A 1 331 ? 2.193 7.678 -18.853 1.00 43.84 331 GLU A N 1
ATOM 2437 C CA . GLU A 1 331 ? 2.591 7.197 -17.527 1.00 43.84 331 GLU A CA 1
ATOM 2438 C C . GLU A 1 331 ? 3.439 5.939 -17.701 1.00 43.84 331 GLU A C 1
ATOM 2440 O O . GLU A 1 331 ? 2.929 4.837 -17.907 1.00 43.84 331 GLU A O 1
ATOM 2445 N N . VAL A 1 332 ? 4.762 6.101 -17.659 1.00 41.28 332 VAL A N 1
ATOM 2446 C CA . VAL A 1 332 ? 5.654 4.966 -17.868 1.00 41.28 332 VAL A CA 1
ATOM 2447 C C . VAL A 1 332 ? 5.710 4.096 -16.624 1.00 41.28 332 VAL A C 1
ATOM 2449 O O . VAL A 1 332 ? 5.979 4.558 -15.510 1.00 41.28 332 VAL A O 1
ATOM 2452 N N . VAL A 1 333 ? 5.468 2.809 -16.852 1.00 42.88 333 VAL A N 1
ATOM 2453 C CA . VAL A 1 333 ? 5.378 1.798 -15.818 1.00 42.88 333 VAL A CA 1
ATOM 2454 C C . VAL A 1 333 ? 6.271 0.621 -16.158 1.00 42.88 333 VAL A C 1
ATOM 2456 O O . VAL A 1 333 ? 5.884 -0.292 -16.872 1.00 42.88 333 VAL A O 1
ATOM 2459 N N . ALA A 1 334 ? 7.469 0.633 -15.586 1.00 38.88 334 ALA A N 1
ATOM 2460 C CA . ALA A 1 334 ? 8.390 -0.491 -15.632 1.00 38.88 334 ALA A CA 1
ATOM 2461 C C . ALA A 1 334 ? 7.833 -1.641 -14.777 1.00 38.88 334 ALA A C 1
ATOM 2463 O O . ALA A 1 334 ? 7.642 -1.445 -13.573 1.00 38.88 334 ALA A O 1
ATOM 2464 N N . THR A 1 335 ? 7.588 -2.825 -15.362 1.00 46.19 335 THR A N 1
ATOM 2465 C CA . THR A 1 335 ? 7.039 -3.963 -14.601 1.00 46.19 335 THR A CA 1
ATOM 2466 C C . THR A 1 335 ? 8.053 -5.063 -14.324 1.00 46.19 335 THR A C 1
ATOM 2468 O O . THR A 1 335 ? 8.557 -5.666 -15.262 1.00 46.19 335 THR A O 1
ATOM 2471 N N . ALA A 1 336 ? 8.341 -5.353 -13.048 1.00 41.12 336 ALA A N 1
ATOM 2472 C CA . ALA A 1 336 ? 9.284 -6.403 -12.647 1.00 41.12 336 ALA A CA 1
ATOM 2473 C C . ALA A 1 336 ? 8.587 -7.716 -12.248 1.00 41.12 336 ALA A C 1
ATOM 2475 O O . ALA A 1 336 ? 7.720 -7.695 -11.375 1.00 41.12 336 ALA A O 1
ATOM 2476 N N . VAL A 1 337 ? 9.006 -8.853 -12.821 1.00 39.78 337 VAL A N 1
ATOM 2477 C CA . VAL A 1 337 ? 8.482 -10.191 -12.465 1.00 39.78 337 VAL A CA 1
ATOM 2478 C C . VAL A 1 337 ? 9.321 -10.825 -11.355 1.00 39.78 337 VAL A C 1
ATOM 2480 O O . VAL A 1 337 ? 10.506 -11.081 -11.550 1.00 39.78 337 VAL A O 1
ATOM 2483 N N . SER A 1 338 ? 8.722 -11.121 -10.202 1.00 36.25 338 SER A N 1
ATOM 2484 C CA . SER A 1 338 ? 9.348 -11.836 -9.079 1.00 36.25 338 SER A CA 1
ATOM 2485 C C . SER A 1 338 ? 8.422 -12.951 -8.634 1.00 36.25 338 SER A C 1
ATOM 2487 O O . SER A 1 338 ? 7.347 -12.611 -8.167 1.00 36.25 338 SER A O 1
ATOM 2489 N N . ALA A 1 339 ? 8.858 -14.221 -8.704 1.00 37.22 339 ALA A N 1
ATOM 2490 C CA . ALA A 1 339 ? 8.224 -15.388 -8.066 1.00 37.22 339 ALA A CA 1
ATOM 2491 C C . ALA A 1 339 ? 6.768 -15.130 -7.639 1.00 37.22 339 ALA A C 1
ATOM 2493 O O . ALA A 1 339 ? 6.493 -14.927 -6.454 1.00 37.22 339 ALA A O 1
ATOM 2494 N N . ASP A 1 340 ? 5.879 -15.119 -8.633 1.00 37.72 340 ASP A N 1
ATOM 2495 C CA . ASP A 1 340 ? 4.434 -14.998 -8.481 1.00 37.72 340 ASP A CA 1
ATOM 2496 C C . ASP A 1 340 ? 3.816 -13.598 -8.553 1.00 37.72 340 ASP A C 1
ATOM 2498 O O . ASP A 1 340 ? 2.596 -13.506 -8.459 1.00 37.72 340 ASP A O 1
ATOM 2502 N N . GLU A 1 341 ? 4.577 -12.526 -8.797 1.00 34.03 341 GLU A N 1
ATOM 2503 C CA . GLU A 1 341 ? 4.048 -11.150 -8.808 1.00 34.03 341 GLU A CA 1
ATOM 2504 C C . GLU A 1 341 ? 4.703 -10.231 -9.860 1.00 34.03 341 GLU A C 1
ATOM 2506 O O . GLU A 1 341 ? 5.896 -10.348 -10.154 1.00 34.03 341 GLU A O 1
ATOM 2511 N N . TRP A 1 342 ? 3.902 -9.294 -10.386 1.00 40.00 342 TRP A N 1
ATOM 2512 C CA . TRP A 1 342 ? 4.283 -8.181 -11.269 1.00 40.00 342 TRP A CA 1
ATOM 2513 C C . TRP A 1 342 ? 4.243 -6.858 -10.476 1.00 40.00 342 TRP A C 1
ATOM 2515 O O . TRP A 1 342 ? 3.283 -6.616 -9.746 1.00 40.00 342 TRP A O 1
ATOM 2525 N N . LEU A 1 343 ? 5.272 -6.010 -10.595 1.00 40.03 343 LEU A N 1
ATOM 2526 C CA . LEU A 1 343 ? 5.427 -4.757 -9.831 1.00 40.03 343 LEU A CA 1
ATOM 2527 C C . LEU A 1 343 ? 5.515 -3.539 -10.752 1.00 40.03 343 LEU A C 1
ATOM 2529 O O . LEU A 1 343 ? 6.511 -3.435 -11.457 1.00 40.03 343 LEU A O 1
ATOM 2533 N N . CYS A 1 344 ? 4.569 -2.597 -10.707 1.00 38.56 344 CYS A N 1
ATOM 2534 C CA . CYS A 1 344 ? 4.675 -1.336 -11.455 1.00 38.56 344 CYS A CA 1
ATOM 2535 C C . CYS A 1 344 ? 5.601 -0.335 -10.751 1.00 38.56 344 CYS A C 1
ATOM 2537 O O . CYS A 1 344 ? 5.507 -0.129 -9.538 1.00 38.56 344 CYS A O 1
ATOM 2539 N N . LEU A 1 345 ? 6.469 0.321 -11.519 1.00 44.12 345 LEU A N 1
ATOM 2540 C CA . LEU A 1 345 ? 7.359 1.367 -11.032 1.00 44.12 345 LEU A CA 1
ATOM 2541 C C . LEU A 1 345 ? 7.131 2.653 -11.839 1.00 44.12 345 LEU A C 1
ATOM 2543 O O . LEU A 1 345 ? 7.165 2.605 -13.063 1.00 44.12 345 LEU A O 1
ATOM 2547 N N . GLY A 1 346 ? 6.939 3.788 -11.162 1.00 39.31 346 GLY A N 1
ATOM 2548 C CA . GLY A 1 346 ? 6.820 5.102 -11.800 1.00 39.31 346 GLY A CA 1
ATOM 2549 C C . GLY A 1 346 ? 7.441 6.212 -10.947 1.00 39.31 346 GLY A C 1
ATOM 2550 O O . GLY A 1 346 ? 7.367 6.181 -9.713 1.00 39.31 346 GLY A O 1
ATOM 2551 N N . ASN A 1 347 ? 8.054 7.207 -11.598 1.00 40.84 347 ASN A N 1
ATOM 2552 C CA . ASN A 1 347 ? 8.515 8.450 -10.972 1.00 40.84 347 ASN A CA 1
ATOM 2553 C C . ASN A 1 347 ? 8.044 9.668 -11.794 1.00 40.84 347 ASN A C 1
ATOM 2555 O O . ASN A 1 347 ? 8.757 10.090 -12.701 1.00 40.84 347 ASN A O 1
ATOM 2559 N N . PRO A 1 348 ? 6.885 10.270 -11.474 1.00 43.06 348 PRO A N 1
ATOM 2560 C CA . PRO A 1 348 ? 6.327 11.385 -12.246 1.00 43.06 348 PRO A CA 1
ATOM 2561 C C . PRO A 1 348 ? 7.100 12.713 -12.103 1.00 43.06 348 PRO A C 1
ATOM 2563 O O . PRO A 1 348 ? 6.715 13.710 -12.708 1.00 43.06 348 PRO A O 1
ATOM 2566 N N . ASP A 1 349 ? 8.177 12.775 -11.307 1.00 43.34 349 ASP A N 1
ATOM 2567 C CA . ASP A 1 349 ? 8.980 13.991 -11.120 1.00 43.34 349 ASP A CA 1
ATOM 2568 C C . ASP A 1 349 ? 10.473 13.733 -11.392 1.00 43.34 349 ASP A C 1
ATOM 2570 O O . ASP A 1 349 ? 11.230 13.307 -10.510 1.00 43.34 349 ASP A O 1
ATOM 2574 N N . LYS A 1 350 ? 10.904 14.060 -12.623 1.00 41.88 350 LYS A N 1
ATOM 2575 C CA . LYS A 1 350 ? 12.287 13.925 -13.129 1.00 41.88 350 LYS A CA 1
ATOM 2576 C C . LYS A 1 350 ? 13.338 14.610 -12.235 1.00 41.88 350 LYS A C 1
ATOM 2578 O O . LYS A 1 350 ? 14.511 14.246 -12.255 1.00 41.88 350 LYS A O 1
ATOM 2583 N N . SER A 1 351 ? 12.935 15.600 -11.430 1.00 39.62 351 SER A N 1
ATOM 2584 C CA . SER A 1 351 ? 13.838 16.403 -10.592 1.00 39.62 351 SER A CA 1
ATOM 2585 C C . SER A 1 351 ? 14.046 15.855 -9.180 1.00 39.62 351 SER A C 1
ATOM 2587 O O . SER A 1 351 ? 14.973 16.275 -8.479 1.00 39.62 351 SER A O 1
ATOM 2589 N N . LYS A 1 352 ? 13.205 14.913 -8.743 1.00 36.88 352 LYS A N 1
ATOM 2590 C CA . LYS A 1 352 ? 13.289 14.340 -7.403 1.00 36.88 352 LYS A CA 1
ATOM 2591 C C . LYS A 1 352 ? 14.014 13.008 -7.462 1.00 36.88 352 LYS A C 1
ATOM 2593 O O . LYS A 1 352 ? 13.459 11.962 -7.786 1.00 36.88 352 LYS A O 1
ATOM 2598 N N . THR A 1 353 ? 15.271 13.024 -7.041 1.00 35.06 353 THR A N 1
ATOM 2599 C CA . THR A 1 353 ? 15.806 11.866 -6.326 1.00 35.06 353 THR A CA 1
ATOM 2600 C C . THR A 1 353 ? 14.874 11.662 -5.128 1.00 35.06 353 THR A C 1
ATOM 2602 O O . THR A 1 353 ? 14.691 12.608 -4.358 1.00 35.06 353 THR A O 1
ATOM 2605 N N . ARG A 1 354 ? 14.259 10.482 -4.940 1.00 39.12 354 ARG A N 1
ATOM 2606 C CA . ARG A 1 354 ? 13.789 10.121 -3.592 1.00 39.12 354 ARG A CA 1
ATOM 2607 C C . ARG A 1 354 ? 15.044 10.139 -2.727 1.00 39.12 354 ARG A C 1
ATOM 2609 O O . ARG A 1 354 ? 15.887 9.252 -2.824 1.00 39.12 354 ARG A O 1
ATOM 2616 N N . SER A 1 355 ? 15.258 11.247 -2.029 1.00 27.89 355 SER A N 1
ATOM 2617 C CA . SER A 1 355 ? 16.455 11.467 -1.238 1.00 27.89 355 SER A CA 1
ATOM 2618 C C . SER A 1 355 ? 16.544 10.382 -0.173 1.00 27.89 355 SER A C 1
ATOM 2620 O O . SER A 1 355 ? 15.545 10.046 0.460 1.00 27.89 355 SER A O 1
ATOM 2622 N N . ALA A 1 356 ? 17.754 9.859 0.004 1.00 28.16 356 ALA A N 1
ATOM 2623 C CA . ALA A 1 356 ? 18.136 8.935 1.059 1.00 28.16 356 ALA A CA 1
ATOM 2624 C C . ALA A 1 356 ? 17.693 9.397 2.460 1.00 28.16 356 ALA A C 1
ATOM 2626 O O . ALA A 1 356 ? 17.435 10.581 2.684 1.00 28.16 356 ALA A O 1
ATOM 2627 N N . PRO A 1 357 ? 17.836 8.492 3.435 1.00 36.66 357 PRO A N 1
ATOM 2628 C CA . PRO A 1 357 ? 16.710 7.798 4.043 1.00 36.66 357 PRO A CA 1
ATOM 2629 C C . PRO A 1 357 ? 15.683 8.792 4.595 1.00 36.66 357 PRO A C 1
ATOM 2631 O O . PRO A 1 357 ? 16.037 9.731 5.312 1.00 36.66 357 PRO A O 1
ATOM 2634 N N . GLU A 1 358 ? 14.401 8.555 4.312 1.00 46.53 358 GLU A N 1
ATOM 2635 C CA . GLU A 1 358 ? 13.342 9.132 5.136 1.00 46.53 358 GLU A CA 1
ATOM 2636 C C . GLU A 1 358 ? 13.695 8.841 6.593 1.00 46.53 358 GLU A C 1
ATOM 2638 O O . GLU A 1 358 ? 14.099 7.720 6.914 1.00 46.53 358 GLU A O 1
ATOM 2643 N N . TYR A 1 359 ? 13.664 9.871 7.444 1.00 47.12 359 TYR A N 1
ATOM 2644 C CA . TYR A 1 359 ? 13.949 9.718 8.863 1.00 47.12 359 TYR A CA 1
ATOM 2645 C C . TYR A 1 359 ? 13.078 8.576 9.369 1.00 47.12 359 TYR A C 1
ATOM 2647 O O . TYR A 1 359 ? 11.858 8.718 9.446 1.00 47.12 359 TYR A O 1
ATOM 2655 N N . ASN A 1 360 ? 13.703 7.426 9.622 1.00 62.62 360 ASN A N 1
ATOM 2656 C CA . ASN A 1 360 ? 12.979 6.252 10.046 1.00 62.62 360 ASN A CA 1
ATOM 2657 C C . ASN A 1 360 ? 12.574 6.493 11.497 1.00 62.62 360 ASN A C 1
ATOM 2659 O O . ASN A 1 360 ? 13.309 6.131 12.417 1.00 62.62 360 ASN A O 1
ATOM 2663 N N . THR A 1 361 ? 11.433 7.158 11.688 1.00 64.81 361 THR A N 1
ATOM 2664 C CA . THR A 1 361 ? 10.849 7.437 13.002 1.00 64.81 361 THR A CA 1
ATOM 2665 C C . THR A 1 361 ? 10.689 6.145 13.791 1.00 64.81 361 THR A C 1
ATOM 2667 O O . THR A 1 361 ? 10.907 6.154 14.995 1.00 64.81 361 THR A O 1
ATOM 2670 N N . TRP A 1 362 ? 10.435 5.017 13.113 1.00 68.62 362 TRP A N 1
ATOM 2671 C CA . TRP A 1 362 ? 10.359 3.696 13.733 1.00 68.62 362 TRP A CA 1
ATOM 2672 C C . TRP A 1 362 ? 11.622 3.348 14.524 1.00 68.62 362 TRP A C 1
ATOM 2674 O O . TRP A 1 362 ? 11.558 3.054 15.718 1.00 68.62 362 TRP A O 1
ATOM 2684 N N . ASP A 1 363 ? 12.777 3.389 13.855 1.00 67.50 363 ASP A N 1
ATOM 2685 C CA . ASP A 1 363 ? 14.061 3.049 14.472 1.00 67.50 363 ASP A CA 1
ATOM 2686 C C . ASP A 1 363 ? 14.533 4.174 15.403 1.00 67.50 363 ASP A C 1
ATOM 2688 O O . ASP A 1 363 ? 15.082 3.906 16.471 1.00 67.50 363 ASP A O 1
ATOM 2692 N N . ALA A 1 364 ? 14.291 5.436 15.034 1.00 66.75 364 ALA A N 1
ATOM 2693 C CA . ALA A 1 364 ? 14.706 6.596 15.817 1.00 66.75 364 ALA A CA 1
ATOM 2694 C C . ALA A 1 364 ? 13.981 6.706 17.166 1.00 66.75 364 ALA A C 1
ATOM 2696 O O . ALA A 1 364 ? 14.564 7.197 18.132 1.00 66.75 364 ALA A O 1
ATOM 2697 N N . TRP A 1 365 ? 12.730 6.254 17.239 1.00 70.25 365 TRP A N 1
ATOM 2698 C CA . TRP A 1 365 ? 11.927 6.262 18.462 1.00 70.25 365 TRP A CA 1
ATOM 2699 C C . TRP A 1 365 ? 11.996 4.942 19.235 1.00 70.25 365 TRP A C 1
ATOM 2701 O O . TRP A 1 365 ? 11.391 4.828 20.297 1.00 70.25 365 TRP A O 1
ATOM 2711 N N . GLY A 1 366 ? 12.760 3.959 18.740 1.00 72.12 366 GLY A N 1
ATOM 2712 C CA . GLY A 1 366 ? 12.949 2.675 19.414 1.00 72.12 366 GLY A CA 1
ATOM 2713 C C . GLY A 1 366 ? 11.653 1.878 19.540 1.00 72.12 366 GLY A C 1
ATOM 2714 O O . GLY A 1 366 ? 11.415 1.259 20.573 1.00 72.12 366 GLY A O 1
ATOM 2715 N N . ASN A 1 367 ? 10.795 1.927 18.519 1.00 77.56 367 ASN A N 1
ATOM 2716 C CA . ASN A 1 367 ? 9.479 1.307 18.576 1.00 77.56 367 ASN A CA 1
ATOM 2717 C C . ASN A 1 367 ? 9.589 -0.223 18.670 1.00 77.56 367 ASN A C 1
ATOM 2719 O O . ASN A 1 367 ? 10.189 -0.877 17.812 1.00 77.56 367 ASN A O 1
ATOM 2723 N N . VAL A 1 368 ? 9.005 -0.771 19.735 1.00 79.75 368 VAL A N 1
ATOM 2724 C CA . VAL A 1 368 ? 9.107 -2.187 20.119 1.00 79.75 368 VAL A CA 1
ATOM 2725 C C . VAL A 1 368 ? 8.006 -3.057 19.520 1.00 79.75 368 VAL A C 1
ATOM 2727 O O . VAL A 1 368 ? 8.048 -4.280 19.651 1.00 79.75 368 VAL A O 1
ATOM 2730 N N . TYR A 1 369 ? 7.013 -2.452 18.871 1.00 77.56 369 TYR A N 1
ATOM 2731 C CA . TYR A 1 369 ? 6.003 -3.197 18.133 1.00 77.56 369 TYR A CA 1
ATOM 2732 C C . TYR A 1 369 ? 6.487 -3.487 16.707 1.00 77.56 369 TYR A C 1
ATOM 2734 O O . TYR A 1 369 ? 7.579 -3.120 16.284 1.00 77.56 369 TYR A O 1
ATOM 2742 N N . THR A 1 370 ? 5.708 -4.220 15.936 1.00 81.19 370 THR A N 1
ATOM 2743 C CA . THR A 1 370 ? 5.872 -4.374 14.493 1.00 81.19 370 THR A CA 1
ATOM 2744 C C . THR A 1 370 ? 4.470 -4.572 13.940 1.00 81.19 370 THR A C 1
ATOM 2746 O O . THR A 1 370 ? 3.853 -5.584 14.278 1.00 81.19 370 THR A O 1
ATOM 2749 N N . PRO A 1 371 ? 3.928 -3.637 13.143 1.00 77.25 371 PRO A N 1
ATOM 2750 C CA . PRO A 1 371 ? 2.575 -3.755 12.624 1.00 77.25 371 PRO A CA 1
ATOM 2751 C C . PRO A 1 371 ? 2.439 -5.012 11.766 1.00 77.25 371 PRO A C 1
ATOM 2753 O O . PRO A 1 371 ? 3.408 -5.460 11.147 1.00 77.25 371 PRO A O 1
ATOM 2756 N N . ALA A 1 372 ? 1.236 -5.572 11.686 1.00 70.75 372 ALA A N 1
ATOM 2757 C CA . ALA A 1 372 ? 0.952 -6.732 10.842 1.00 70.75 372 ALA A CA 1
ATOM 2758 C C . ALA A 1 372 ? 1.210 -6.437 9.353 1.00 70.75 372 ALA A C 1
ATOM 2760 O O . ALA A 1 372 ? 1.608 -7.329 8.606 1.00 70.75 372 ALA A O 1
ATOM 2761 N N . LEU A 1 373 ? 1.061 -5.171 8.950 1.00 62.38 373 LEU A N 1
ATOM 2762 C CA . LEU A 1 373 ? 1.404 -4.658 7.619 1.00 62.38 373 LEU A CA 1
ATOM 2763 C C . LEU A 1 373 ? 2.927 -4.520 7.395 1.00 62.38 373 LEU A C 1
ATOM 2765 O O . LEU A 1 373 ? 3.369 -4.144 6.313 1.00 62.38 373 LEU A O 1
ATOM 2769 N N . GLY A 1 374 ? 3.748 -4.835 8.401 1.00 67.44 374 GLY A N 1
ATOM 2770 C CA . GLY A 1 374 ? 5.183 -4.572 8.416 1.00 67.44 374 GLY A CA 1
ATOM 2771 C C . GLY A 1 374 ? 5.505 -3.122 8.775 1.00 67.44 374 GLY A C 1
ATOM 2772 O O . GLY A 1 374 ? 4.642 -2.348 9.177 1.00 67.44 374 GLY A O 1
ATOM 2773 N N . ARG A 1 375 ? 6.781 -2.742 8.649 1.00 73.81 375 ARG A N 1
ATOM 2774 C CA . ARG A 1 375 ? 7.178 -1.329 8.720 1.00 73.81 375 ARG A CA 1
ATOM 2775 C C . ARG A 1 375 ? 6.711 -0.648 7.438 1.00 73.81 375 ARG A C 1
ATOM 2777 O O . ARG A 1 375 ? 7.108 -1.085 6.359 1.00 73.81 375 ARG A O 1
ATOM 2784 N N . TYR A 1 376 ? 5.898 0.392 7.568 1.00 67.62 376 TYR A N 1
ATOM 2785 C CA . TYR A 1 376 ? 5.246 1.041 6.437 1.00 67.62 376 TYR A CA 1
ATOM 2786 C C . TYR A 1 376 ? 5.487 2.552 6.399 1.00 67.62 376 TYR A C 1
ATOM 2788 O O . TYR A 1 376 ? 5.789 3.181 7.414 1.00 67.62 376 TYR A O 1
ATOM 2796 N N . ASP A 1 377 ? 5.320 3.130 5.211 1.00 73.56 377 ASP A N 1
ATOM 2797 C CA . ASP A 1 377 ? 5.201 4.572 5.012 1.00 73.56 377 ASP A CA 1
ATOM 2798 C C . ASP A 1 377 ? 3.719 4.966 5.140 1.00 73.56 377 ASP A C 1
ATOM 2800 O O . ASP A 1 377 ? 2.875 4.436 4.430 1.00 73.56 377 ASP A O 1
ATOM 2804 N N . ALA A 1 378 ? 3.381 5.931 5.998 1.00 74.88 378 ALA A N 1
ATOM 2805 C CA . ALA A 1 378 ? 2.013 6.451 6.117 1.00 74.88 378 ALA A CA 1
ATOM 2806 C C . ALA A 1 378 ? 1.527 7.257 4.883 1.00 74.88 378 ALA A C 1
ATOM 2808 O O . ALA A 1 378 ? 0.463 7.862 4.917 1.00 74.88 378 ALA A O 1
ATOM 2809 N N . GLY A 1 379 ? 2.311 7.329 3.805 1.00 71.12 379 GLY A N 1
ATOM 2810 C CA . GLY A 1 379 ? 1.914 7.845 2.490 1.00 71.12 379 GLY A CA 1
ATOM 2811 C C . GLY A 1 379 ? 1.814 6.772 1.402 1.00 71.12 379 GLY A C 1
ATOM 2812 O O . GLY A 1 379 ? 1.757 7.125 0.220 1.00 71.12 379 GLY A O 1
ATOM 2813 N N . ASP A 1 380 ? 1.875 5.498 1.780 1.00 69.62 380 ASP A N 1
ATOM 2814 C CA . ASP A 1 380 ? 1.679 4.329 0.924 1.00 69.62 380 ASP A CA 1
ATOM 2815 C C . ASP A 1 380 ? 0.174 4.095 0.693 1.00 69.62 380 ASP A C 1
ATOM 2817 O O . ASP A 1 380 ? -0.543 3.810 1.654 1.00 69.62 380 ASP A O 1
ATOM 2821 N N . PRO A 1 381 ? -0.334 4.201 -0.549 1.00 60.75 381 PRO A N 1
ATOM 2822 C CA . PRO A 1 381 ? -1.758 4.026 -0.829 1.00 60.75 381 PRO A CA 1
ATOM 2823 C C . PRO A 1 381 ? -2.317 2.665 -0.403 1.00 60.75 381 PRO A C 1
ATOM 2825 O O . PRO A 1 381 ? -3.429 2.616 0.107 1.00 60.75 381 PRO A O 1
ATOM 2828 N N . ALA A 1 382 ? -1.556 1.575 -0.541 1.00 58.31 382 ALA A N 1
ATOM 2829 C CA . ALA A 1 382 ? -2.034 0.235 -0.199 1.00 58.31 382 ALA A CA 1
ATOM 2830 C C . ALA A 1 382 ? -2.167 0.052 1.319 1.00 58.31 382 ALA A C 1
ATOM 2832 O O . ALA A 1 382 ? -3.107 -0.582 1.800 1.00 58.31 382 ALA A O 1
ATOM 2833 N N . VAL A 1 383 ? -1.239 0.638 2.080 1.00 74.88 383 VAL A N 1
ATOM 2834 C CA . VAL A 1 383 ? -1.323 0.687 3.546 1.00 74.88 383 VAL A CA 1
ATOM 2835 C C . VAL A 1 383 ? -2.517 1.532 3.970 1.00 74.88 383 VAL A C 1
ATOM 2837 O O . VAL A 1 383 ? -3.311 1.088 4.796 1.00 74.88 383 VAL A O 1
ATOM 2840 N N . LEU A 1 384 ? -2.673 2.721 3.383 1.00 76.06 384 LEU A N 1
ATOM 2841 C CA . LEU A 1 384 ? -3.775 3.630 3.694 1.00 76.06 384 LEU A CA 1
ATOM 2842 C C . LEU A 1 384 ? -5.137 3.010 3.371 1.00 76.06 384 LEU A C 1
ATOM 2844 O O . LEU A 1 384 ? -6.048 3.122 4.184 1.00 76.06 384 LEU A O 1
ATOM 2848 N N . ASP A 1 385 ? -5.271 2.310 2.247 1.00 77.31 385 ASP A N 1
ATOM 2849 C CA . ASP A 1 385 ? -6.507 1.629 1.859 1.00 77.31 385 ASP A CA 1
ATOM 2850 C C . ASP A 1 385 ? -6.870 0.497 2.814 1.00 77.31 385 ASP A C 1
ATOM 2852 O O . ASP A 1 385 ? -8.032 0.367 3.198 1.00 77.31 385 ASP A O 1
ATOM 2856 N N . GLU A 1 386 ? -5.893 -0.304 3.242 1.00 79.31 386 GLU A N 1
ATOM 2857 C CA . GLU A 1 386 ? -6.143 -1.362 4.218 1.00 79.31 386 GLU A CA 1
ATOM 2858 C C . GLU A 1 386 ? -6.503 -0.776 5.587 1.00 79.31 386 GLU A C 1
ATOM 2860 O O . GLU A 1 386 ? -7.436 -1.250 6.231 1.00 79.31 386 GLU A O 1
ATOM 2865 N N . GLN A 1 387 ? -5.838 0.296 6.022 1.00 86.94 387 GLN A N 1
ATOM 2866 C CA . GLN A 1 387 ? -6.194 0.992 7.260 1.00 86.94 387 GLN A CA 1
ATOM 2867 C C . GLN A 1 387 ? -7.592 1.622 7.174 1.00 86.94 387 GLN A C 1
ATOM 2869 O O . GLN A 1 387 ? -8.384 1.458 8.103 1.00 86.94 387 GLN A O 1
ATOM 2874 N N . ILE A 1 388 ? -7.941 2.267 6.054 1.00 88.25 388 ILE A N 1
ATOM 2875 C CA . ILE A 1 388 ? -9.291 2.784 5.782 1.00 88.25 388 ILE A CA 1
ATOM 2876 C C . ILE A 1 388 ? -10.307 1.648 5.827 1.00 88.25 388 ILE A C 1
ATOM 2878 O O . ILE A 1 388 ? -11.315 1.787 6.514 1.00 88.25 388 ILE A O 1
ATOM 2882 N N . ARG A 1 389 ? -10.045 0.521 5.157 1.00 87.44 389 ARG A N 1
ATOM 2883 C CA . ARG A 1 389 ? -10.932 -0.648 5.155 1.00 87.44 389 ARG A CA 1
ATOM 2884 C C . ARG A 1 389 ? -11.136 -1.181 6.568 1.00 87.44 389 ARG A C 1
ATOM 2886 O O . ARG A 1 389 ? -12.270 -1.379 6.983 1.00 87.44 389 ARG A O 1
ATOM 2893 N N . LEU A 1 390 ? -10.060 -1.374 7.333 1.00 85.31 390 LEU A N 1
ATOM 2894 C CA . LEU A 1 390 ? -10.131 -1.813 8.728 1.00 85.31 390 LEU A CA 1
ATOM 2895 C C . LEU A 1 390 ? -11.011 -0.854 9.550 1.00 85.31 390 LEU A C 1
ATOM 2897 O O . LEU A 1 390 ? -11.983 -1.284 10.173 1.00 85.31 390 LEU A O 1
ATOM 2901 N N . ILE A 1 391 ? -10.709 0.442 9.517 1.00 93.06 391 ILE A N 1
ATOM 2902 C CA . ILE A 1 391 ? -11.421 1.484 10.271 1.00 93.06 391 ILE A CA 1
ATOM 2903 C C . ILE A 1 391 ? -12.897 1.578 9.842 1.00 93.06 391 ILE A C 1
ATOM 2905 O O . ILE A 1 391 ? -13.793 1.621 10.690 1.00 93.06 391 ILE A O 1
ATOM 2909 N N . HIS A 1 392 ? -13.174 1.557 8.541 1.00 90.06 392 HIS A N 1
ATOM 2910 C CA . HIS A 1 392 ? -14.522 1.644 7.983 1.00 90.06 392 HIS A CA 1
ATOM 2911 C C . HIS A 1 392 ? -15.364 0.408 8.315 1.00 90.06 392 HIS A C 1
ATOM 2913 O O . HIS A 1 392 ? -16.448 0.562 8.878 1.00 90.06 392 HIS A O 1
ATOM 2919 N N . ASP A 1 393 ? -14.837 -0.800 8.091 1.00 85.44 393 ASP A N 1
ATOM 2920 C CA . ASP A 1 393 ? -15.510 -2.075 8.393 1.00 85.44 393 ASP A CA 1
ATOM 2921 C C . ASP A 1 393 ? -15.753 -2.249 9.903 1.00 85.44 393 ASP A C 1
ATOM 2923 O O . ASP A 1 393 ? -16.690 -2.920 10.342 1.00 85.44 393 ASP A O 1
ATOM 2927 N N . ALA A 1 394 ? -14.900 -1.654 10.744 1.00 86.00 394 ALA A N 1
ATOM 2928 C CA . ALA A 1 394 ? -15.126 -1.608 12.184 1.00 86.00 394 ALA A CA 1
ATOM 2929 C C . ALA A 1 394 ? -16.261 -0.647 12.573 1.00 86.00 394 ALA A C 1
ATOM 2931 O O . ALA A 1 394 ? -16.764 -0.733 13.694 1.00 86.00 394 ALA A O 1
ATOM 2932 N N . GLY A 1 395 ? -16.704 0.223 11.663 1.00 87.69 395 GLY A N 1
ATOM 2933 C CA . GLY A 1 395 ? -17.844 1.116 11.834 1.00 87.69 395 GLY A CA 1
ATOM 2934 C C . GLY A 1 395 ? -17.493 2.525 12.302 1.00 87.69 395 GLY A C 1
ATOM 2935 O O . GLY A 1 395 ? -18.388 3.234 12.761 1.00 87.69 395 GLY A O 1
ATOM 2936 N N . PHE A 1 396 ? -16.221 2.930 12.247 1.00 93.12 396 PHE A N 1
ATOM 2937 C CA . PHE A 1 396 ? -15.818 4.296 12.586 1.00 93.12 396 PHE A CA 1
ATOM 2938 C C . PHE A 1 396 ? -16.314 5.285 11.534 1.00 93.12 396 PHE A C 1
ATOM 2940 O O . PHE A 1 396 ? -16.325 4.993 10.338 1.00 93.12 396 PHE A O 1
ATOM 2947 N N . THR A 1 397 ? -16.719 6.470 11.983 1.00 93.38 397 THR A N 1
ATOM 2948 C CA . THR A 1 397 ? -17.297 7.509 11.122 1.00 93.38 397 THR A CA 1
ATOM 2949 C C . THR A 1 397 ? -16.289 8.570 10.708 1.00 93.38 397 THR A C 1
ATOM 2951 O O . THR A 1 397 ? -16.488 9.202 9.675 1.00 93.38 397 THR A O 1
ATOM 2954 N N . TYR A 1 398 ? -15.203 8.764 11.460 1.00 95.38 398 TYR A N 1
ATOM 2955 C CA . TYR A 1 398 ? -14.137 9.679 11.072 1.00 95.38 398 TYR A CA 1
ATOM 2956 C C . TYR A 1 398 ? -12.757 9.258 11.585 1.00 95.38 398 TYR A C 1
ATOM 2958 O O . TYR A 1 398 ? -12.640 8.566 12.597 1.00 95.38 398 TYR A O 1
ATOM 2966 N N . ILE A 1 399 ? -11.715 9.727 10.897 1.00 97.12 399 ILE A N 1
ATOM 2967 C CA . ILE A 1 399 ? -10.310 9.633 11.312 1.00 97.12 399 ILE A CA 1
ATOM 2968 C C . ILE A 1 399 ? -9.830 11.017 11.760 1.00 97.12 399 ILE A C 1
ATOM 2970 O O . ILE A 1 399 ? -9.995 12.004 11.047 1.00 97.12 399 ILE A O 1
ATOM 2974 N N . MET A 1 400 ? -9.222 11.103 12.942 1.00 94.94 400 MET A N 1
ATOM 2975 C CA . MET A 1 400 ? -8.590 12.333 13.420 1.00 94.94 400 MET A CA 1
ATOM 2976 C C . MET A 1 400 ? -7.102 12.315 13.073 1.00 94.94 400 MET A C 1
ATOM 2978 O O . MET A 1 400 ? -6.363 11.466 13.563 1.00 94.94 400 MET A O 1
ATOM 2982 N N . LEU A 1 401 ? -6.668 13.247 12.227 1.00 95.19 401 LEU A N 1
ATOM 2983 C CA . LEU A 1 401 ? -5.276 13.385 11.808 1.00 95.19 401 LEU A CA 1
ATOM 2984 C C . LEU A 1 401 ? -4.476 14.174 12.848 1.00 95.19 401 LEU A C 1
ATOM 2986 O O . LEU A 1 401 ? -4.809 15.327 13.140 1.00 95.19 401 LEU A O 1
ATOM 2990 N N . ASP A 1 402 ? -3.404 13.573 13.367 1.00 89.50 402 ASP A N 1
ATOM 2991 C CA . ASP A 1 402 ? -2.466 14.247 14.265 1.00 89.50 402 ASP A CA 1
ATOM 2992 C C . ASP A 1 402 ? -1.544 15.200 13.486 1.00 89.50 402 ASP A C 1
ATOM 2994 O O . ASP A 1 402 ? -0.556 14.799 12.873 1.00 89.50 402 ASP A O 1
ATOM 2998 N N . ILE A 1 403 ? -1.874 16.493 13.527 1.00 90.44 403 ILE A N 1
ATOM 2999 C CA . ILE A 1 403 ? -1.041 17.596 13.024 1.00 90.44 403 ILE A CA 1
ATOM 3000 C C . ILE A 1 403 ? -0.679 18.522 14.203 1.00 90.44 403 ILE A C 1
ATOM 3002 O O . ILE A 1 403 ? -0.477 19.731 14.066 1.00 90.44 403 ILE A O 1
ATOM 3006 N N . THR A 1 404 ? -0.574 17.967 15.414 1.00 86.44 404 THR A N 1
ATOM 3007 C CA . THR A 1 404 ? -0.368 18.752 16.641 1.00 86.44 404 THR A CA 1
ATOM 3008 C C . THR A 1 404 ? 1.016 19.397 16.723 1.00 86.44 404 THR A C 1
ATOM 3010 O O . THR A 1 404 ? 1.218 20.351 17.477 1.00 86.44 404 THR A O 1
ATOM 3013 N N . ASN A 1 405 ? 1.992 18.920 15.948 1.00 81.75 405 ASN A N 1
ATOM 3014 C CA . ASN A 1 405 ? 3.340 19.498 15.855 1.00 81.75 405 ASN A CA 1
ATOM 3015 C C . ASN A 1 405 ? 3.444 20.660 14.844 1.00 81.75 405 ASN A C 1
ATOM 3017 O O . ASN A 1 405 ? 4.516 21.246 14.688 1.00 81.75 405 ASN A O 1
ATOM 3021 N N . GLY A 1 406 ? 2.345 21.036 14.185 1.00 81.56 406 GLY A N 1
ATOM 3022 C CA . GLY A 1 406 ? 2.288 22.168 13.262 1.00 81.56 406 GLY A CA 1
ATOM 3023 C C . GLY A 1 406 ? 2.693 21.832 11.829 1.00 81.56 406 GLY A C 1
ATOM 3024 O O . GLY A 1 406 ? 2.432 20.741 11.335 1.00 81.56 406 GLY A O 1
ATOM 3025 N N . ASN A 1 407 ? 3.250 22.813 11.111 1.00 81.94 407 ASN A N 1
ATOM 3026 C CA . ASN A 1 407 ? 3.569 22.671 9.688 1.00 81.94 407 ASN A CA 1
ATOM 3027 C C . ASN A 1 407 ? 4.840 21.845 9.489 1.00 81.94 407 ASN A C 1
ATOM 3029 O O . ASN A 1 407 ? 5.947 22.349 9.706 1.00 81.94 407 ASN A O 1
ATOM 3033 N N . HIS A 1 408 ? 4.669 20.605 9.031 1.00 81.69 408 HIS A N 1
ATOM 3034 C CA . HIS A 1 408 ? 5.776 19.755 8.638 1.00 81.69 408 HIS A CA 1
ATOM 3035 C C . HIS A 1 408 ? 5.481 19.096 7.282 1.00 81.69 408 HIS A C 1
ATOM 3037 O O . HIS A 1 408 ? 4.674 18.171 7.224 1.00 81.69 408 HIS A O 1
ATOM 3043 N N . PRO A 1 409 ? 6.174 19.487 6.189 1.00 77.75 409 PRO A N 1
ATOM 3044 C CA . PRO A 1 409 ? 5.807 19.045 4.841 1.00 77.75 409 PRO A CA 1
ATOM 3045 C C . PRO A 1 409 ? 5.716 17.526 4.657 1.00 77.75 409 PRO A C 1
ATOM 3047 O O . PRO A 1 409 ? 4.862 17.048 3.922 1.00 77.75 409 PRO A O 1
ATOM 3050 N N . TRP A 1 410 ? 6.567 16.743 5.329 1.00 70.25 410 TRP A N 1
ATOM 3051 C CA . TRP A 1 410 ? 6.537 15.283 5.202 1.00 70.25 410 TRP A CA 1
ATOM 3052 C C . TRP A 1 410 ? 5.362 14.626 5.943 1.00 70.25 410 TRP A C 1
ATOM 3054 O O . TRP A 1 410 ? 4.923 13.569 5.492 1.00 70.25 410 TRP A O 1
ATOM 3064 N N . VAL A 1 411 ? 4.847 15.236 7.020 1.00 83.19 411 VAL A N 1
ATOM 3065 C CA . VAL A 1 411 ? 3.616 14.807 7.715 1.00 83.19 411 VAL A CA 1
ATOM 3066 C C . VAL A 1 411 ? 2.409 15.228 6.888 1.00 83.19 411 VAL A C 1
ATOM 3068 O O . VAL A 1 411 ? 1.559 14.407 6.560 1.00 83.19 411 VAL A O 1
ATOM 3071 N N . ASP A 1 412 ? 2.383 16.490 6.464 1.00 83.00 412 ASP A N 1
ATOM 3072 C CA . ASP A 1 412 ? 1.271 17.070 5.713 1.00 83.00 412 ASP A CA 1
ATOM 3073 C C . ASP A 1 412 ? 1.018 16.347 4.397 1.00 83.00 412 ASP A C 1
ATOM 3075 O O . ASP A 1 412 ? -0.128 16.094 4.039 1.00 83.00 412 ASP A O 1
ATOM 3079 N N . ASN A 1 413 ? 2.085 15.994 3.678 1.00 80.62 413 ASN A N 1
ATOM 3080 C CA . ASN A 1 413 ? 1.967 15.258 2.426 1.00 80.62 413 ASN A CA 1
ATOM 3081 C C . ASN A 1 413 ? 1.332 13.876 2.645 1.00 80.62 413 ASN A C 1
ATOM 3083 O O . ASN A 1 413 ? 0.570 13.423 1.801 1.00 80.62 413 ASN A O 1
ATOM 3087 N N . ARG A 1 414 ? 1.611 13.213 3.774 1.00 83.38 414 ARG A N 1
ATOM 3088 C CA . ARG A 1 414 ? 1.027 11.904 4.121 1.00 83.38 414 ARG A CA 1
ATOM 3089 C C . ARG A 1 414 ? -0.424 12.041 4.576 1.00 83.38 414 ARG A C 1
ATOM 3091 O O . ARG A 1 414 ? -1.276 11.285 4.128 1.00 83.38 414 ARG A O 1
ATOM 3098 N N . ALA A 1 415 ? -0.720 13.069 5.369 1.00 89.44 415 ALA A N 1
ATOM 3099 C CA . ALA A 1 415 ? -2.083 13.428 5.746 1.00 89.44 415 ALA A CA 1
ATOM 3100 C C . ALA A 1 415 ? -2.962 13.714 4.513 1.00 89.44 415 ALA A C 1
ATOM 3102 O O . ALA A 1 415 ? -4.061 13.179 4.410 1.00 89.44 415 ALA A O 1
ATOM 3103 N N . LYS A 1 416 ? -2.460 14.496 3.547 1.00 87.12 416 LYS A N 1
ATOM 3104 C CA . LYS A 1 416 ? -3.160 14.795 2.284 1.00 87.12 416 LYS A CA 1
ATOM 3105 C C . LYS A 1 416 ? -3.396 13.539 1.446 1.00 87.12 416 LYS A C 1
ATOM 3107 O O . LYS A 1 416 ? -4.509 13.339 0.980 1.00 87.12 416 LYS A O 1
ATOM 3112 N N . LYS A 1 417 ? -2.412 12.639 1.361 1.00 81.44 417 LYS A N 1
ATOM 3113 C CA . LYS A 1 417 ? -2.604 11.333 0.716 1.00 81.44 417 LYS A CA 1
ATOM 3114 C C . LYS A 1 417 ? -3.691 10.494 1.388 1.00 81.44 417 LYS A C 1
ATOM 3116 O O . LYS A 1 417 ? -4.513 9.921 0.686 1.00 81.44 417 LYS A O 1
ATOM 3121 N N . LEU A 1 418 ? -3.742 10.432 2.725 1.00 91.44 418 LEU A N 1
ATOM 3122 C CA . LEU A 1 418 ? -4.841 9.734 3.408 1.00 91.44 418 LEU A CA 1
ATOM 3123 C C . LEU A 1 418 ? -6.196 10.359 3.053 1.00 91.44 418 LEU A C 1
ATOM 3125 O O . LEU A 1 418 ? -7.149 9.630 2.804 1.00 91.44 418 LEU A O 1
ATOM 3129 N N . ILE A 1 419 ? -6.281 11.690 2.998 1.00 95.31 419 ILE A N 1
ATOM 3130 C CA . ILE A 1 419 ? -7.513 12.400 2.628 1.00 95.31 419 ILE A CA 1
ATOM 3131 C C . ILE A 1 419 ? -7.951 12.043 1.204 1.00 95.31 419 ILE A C 1
ATOM 3133 O O . ILE A 1 419 ? -9.108 11.675 1.013 1.00 95.31 419 ILE A O 1
ATOM 3137 N N . GLU A 1 420 ? -7.031 12.056 0.238 1.00 87.38 420 GLU A N 1
ATOM 3138 C CA . GLU A 1 420 ? -7.295 11.623 -1.142 1.00 87.38 420 GLU A CA 1
ATOM 3139 C C . GLU A 1 420 ? -7.827 10.179 -1.180 1.00 87.38 420 GLU A C 1
ATOM 3141 O O . GLU A 1 420 ? -8.783 9.883 -1.899 1.00 87.38 420 GLU A O 1
ATOM 3146 N N . ARG A 1 421 ? -7.269 9.274 -0.359 1.00 90.38 421 ARG A N 1
ATOM 3147 C CA . ARG A 1 421 ? -7.761 7.888 -0.250 1.00 90.38 421 ARG A CA 1
ATOM 3148 C C . ARG A 1 421 ? -9.135 7.789 0.422 1.00 90.38 421 ARG A C 1
ATOM 3150 O O . ARG A 1 421 ? -9.951 6.976 -0.004 1.00 90.38 421 ARG A O 1
ATOM 3157 N N . ILE A 1 422 ? -9.443 8.626 1.415 1.00 93.12 422 ILE A N 1
ATOM 3158 C CA . ILE A 1 422 ? -10.783 8.699 2.031 1.00 93.12 422 ILE A CA 1
ATOM 3159 C C . ILE A 1 422 ? -11.821 9.197 1.016 1.00 93.12 422 ILE A C 1
ATOM 3161 O O . ILE A 1 422 ? -12.918 8.643 0.926 1.00 93.12 422 ILE A O 1
ATOM 3165 N N . GLU A 1 423 ? -11.499 10.230 0.238 1.00 91.19 423 GLU A N 1
ATOM 3166 C CA . GLU A 1 423 ? -12.362 10.739 -0.835 1.00 91.19 423 GLU A CA 1
ATOM 3167 C C . GLU A 1 423 ? -12.607 9.668 -1.896 1.00 91.19 423 GLU A C 1
ATOM 3169 O O . GLU A 1 423 ? -13.758 9.405 -2.259 1.00 91.19 423 GLU A O 1
ATOM 3174 N N . PHE A 1 424 ? -11.539 8.987 -2.312 1.00 82.56 424 PHE A N 1
ATOM 3175 C CA . PHE A 1 424 ? -11.605 7.859 -3.227 1.00 82.56 424 PHE A CA 1
ATOM 3176 C C . PHE A 1 424 ? -12.516 6.734 -2.690 1.00 82.56 424 PHE A C 1
ATOM 3178 O O . PHE A 1 424 ? -13.437 6.288 -3.384 1.00 82.56 424 PHE A O 1
ATOM 3185 N N . TRP A 1 425 ? -12.328 6.318 -1.433 1.00 85.25 425 TRP A N 1
ATOM 3186 C CA . TRP A 1 425 ? -13.166 5.316 -0.765 1.00 85.25 425 TRP A CA 1
ATOM 3187 C C . TRP A 1 425 ? -14.642 5.727 -0.760 1.00 85.25 425 TRP A C 1
ATOM 3189 O O . TRP A 1 425 ? -15.528 4.951 -1.121 1.00 85.25 425 TRP A O 1
ATOM 3199 N N . ASN A 1 426 ? -14.921 6.982 -0.408 1.00 89.94 426 ASN A N 1
ATOM 3200 C CA . ASN A 1 426 ? -16.276 7.522 -0.349 1.00 89.94 426 ASN A CA 1
ATOM 3201 C C . ASN A 1 426 ? -16.966 7.616 -1.711 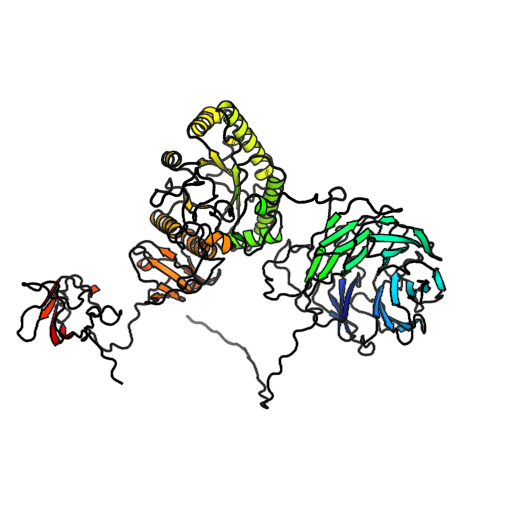1.00 89.94 426 ASN A C 1
ATOM 3203 O O . ASN A 1 426 ? -18.194 7.517 -1.761 1.00 89.94 426 ASN A O 1
ATOM 3207 N N . ALA A 1 427 ? -16.212 7.816 -2.790 1.00 85.88 427 ALA A N 1
ATOM 3208 C CA . ALA A 1 427 ? -16.743 7.820 -4.149 1.00 85.88 427 ALA A CA 1
ATOM 3209 C C . ALA A 1 427 ? -17.112 6.406 -4.634 1.00 85.88 427 ALA A C 1
ATOM 3211 O O . ALA A 1 427 ? -18.035 6.256 -5.434 1.00 85.88 427 ALA A O 1
ATOM 3212 N N . ASN A 1 428 ? -16.433 5.377 -4.115 1.00 83.88 428 ASN A N 1
ATOM 3213 C CA . ASN A 1 428 ? -16.543 3.991 -4.583 1.00 83.88 428 ASN A CA 1
ATOM 3214 C C . ASN A 1 428 ? -17.303 3.055 -3.635 1.00 83.88 428 ASN A C 1
ATOM 3216 O O . ASN A 1 428 ? -17.553 1.893 -3.966 1.00 83.88 428 ASN A O 1
ATOM 3220 N N . ARG A 1 429 ? -17.705 3.541 -2.458 1.00 83.00 429 ARG A N 1
ATOM 3221 C CA . ARG A 1 429 ? -18.518 2.776 -1.509 1.00 83.00 429 ARG A CA 1
ATOM 3222 C C . ARG A 1 429 ? -19.896 2.445 -2.090 1.00 83.00 429 ARG A C 1
ATOM 3224 O O . ARG A 1 429 ? -20.508 3.222 -2.827 1.00 83.00 429 ARG A O 1
ATOM 3231 N N . SER A 1 430 ? -20.453 1.316 -1.668 1.00 83.12 430 SER A N 1
ATOM 3232 C CA . SER A 1 430 ? -21.851 0.997 -1.962 1.00 83.12 430 SER A CA 1
ATOM 3233 C C . SER A 1 430 ? -22.808 1.958 -1.242 1.00 83.12 430 SER A C 1
ATOM 3235 O O . SER A 1 430 ? -22.475 2.575 -0.227 1.00 83.12 430 SER A O 1
ATOM 3237 N N . SER A 1 431 ? -24.056 2.040 -1.708 1.00 79.19 431 SER A N 1
ATOM 3238 C CA . SER A 1 431 ? -25.091 2.842 -1.040 1.00 79.19 431 SER A CA 1
ATOM 3239 C C . SER A 1 431 ? -25.451 2.347 0.368 1.00 79.19 431 SER A C 1
ATOM 3241 O O . SER A 1 431 ? -26.124 3.067 1.099 1.00 79.19 431 SER A O 1
ATOM 3243 N N . ALA A 1 432 ? -25.060 1.120 0.728 1.00 75.94 432 ALA A N 1
ATOM 3244 C CA . ALA A 1 432 ? -25.283 0.543 2.053 1.00 75.94 432 ALA A CA 1
ATOM 3245 C C . ALA A 1 432 ? -24.192 0.932 3.068 1.00 75.94 432 ALA A C 1
ATOM 3247 O O . ALA A 1 432 ? -24.418 0.825 4.268 1.00 75.94 432 ALA A O 1
ATOM 3248 N N . GLN A 1 433 ? -23.027 1.382 2.597 1.00 83.88 433 GLN A N 1
ATOM 3249 C CA . GLN A 1 433 ? -21.902 1.784 3.438 1.00 83.88 433 GLN A CA 1
ATOM 3250 C C . GLN A 1 433 ? -22.003 3.265 3.816 1.00 83.88 433 GLN A C 1
ATOM 3252 O O . GLN A 1 433 ? -22.346 4.110 2.980 1.00 83.88 433 GLN A O 1
ATOM 3257 N N . HIS A 1 434 ? -21.672 3.589 5.071 1.00 89.00 434 HIS A N 1
ATOM 3258 C CA . HIS A 1 434 ? -21.587 4.976 5.530 1.00 89.00 434 HIS A CA 1
ATOM 3259 C C . HIS A 1 434 ? -20.371 5.681 4.929 1.00 89.00 434 HIS A C 1
ATOM 3261 O O . HIS A 1 434 ? -19.410 5.048 4.495 1.00 89.00 434 HIS A O 1
ATOM 3267 N N . GLN A 1 435 ? -20.425 7.008 4.894 1.00 93.56 435 GLN A N 1
ATOM 3268 C CA . GLN A 1 435 ? -19.293 7.825 4.485 1.00 93.56 435 GLN A CA 1
ATOM 3269 C C . GLN A 1 435 ? -18.258 7.887 5.618 1.00 93.56 435 GLN A C 1
ATOM 3271 O O . GLN A 1 435 ? -18.633 8.054 6.780 1.00 93.56 435 GLN A O 1
ATOM 3276 N N . LEU A 1 436 ? -16.975 7.760 5.278 1.00 96.69 436 LEU A N 1
ATOM 3277 C CA . LEU A 1 436 ? -15.869 7.985 6.202 1.00 96.69 436 LEU A CA 1
ATOM 3278 C C . LEU A 1 436 ? -15.426 9.442 6.108 1.00 96.69 436 LEU A C 1
ATOM 3280 O O . LEU A 1 436 ? -15.164 9.936 5.015 1.00 96.69 436 LEU A O 1
ATOM 3284 N N . TYR A 1 437 ? -15.319 10.126 7.236 1.00 98.31 437 TYR A N 1
ATOM 3285 C CA . TYR A 1 437 ? -14.847 11.505 7.278 1.00 98.31 437 TYR A CA 1
ATOM 3286 C C . TYR A 1 437 ? -13.435 11.603 7.862 1.00 98.31 437 TYR A C 1
ATOM 3288 O O . TYR A 1 437 ? -12.888 10.639 8.399 1.00 98.31 437 TYR A O 1
ATOM 3296 N N . PHE A 1 438 ? -12.847 12.791 7.815 1.00 98.31 438 PHE A N 1
ATOM 3297 C CA . PHE A 1 438 ? -11.652 13.108 8.589 1.00 98.31 438 PHE A CA 1
ATOM 3298 C C . PHE A 1 438 ? -11.782 14.456 9.302 1.00 98.31 438 PHE A C 1
ATOM 3300 O O . PHE A 1 438 ? -12.558 15.320 8.900 1.00 98.31 438 PHE A O 1
ATOM 3307 N N . CYS A 1 439 ? -11.011 14.653 10.366 1.00 96.75 439 CYS A N 1
ATOM 3308 C CA . CYS A 1 439 ? -10.836 15.951 11.013 1.00 96.75 439 CYS A CA 1
ATOM 3309 C C . CYS A 1 439 ? -9.374 16.158 11.417 1.00 96.75 439 CYS A C 1
ATOM 3311 O O . CYS A 1 439 ? -8.568 15.228 11.369 1.00 96.75 439 CYS A O 1
ATOM 3313 N N . ILE A 1 440 ? -9.022 17.386 11.801 1.00 95.75 440 ILE A N 1
ATOM 3314 C CA . ILE A 1 440 ? -7.649 17.748 12.173 1.00 95.75 440 ILE A CA 1
ATOM 3315 C C . ILE A 1 440 ? -7.542 17.968 13.683 1.00 95.75 440 ILE A C 1
ATOM 3317 O O . ILE A 1 440 ? -8.342 18.706 14.269 1.00 95.75 440 ILE A O 1
ATOM 3321 N N . ALA A 1 441 ? -6.511 17.378 14.290 1.00 92.44 441 ALA A N 1
ATOM 3322 C CA . ALA A 1 441 ? -5.994 17.781 15.590 1.00 92.44 441 ALA A CA 1
ATOM 3323 C C . ALA A 1 441 ? -4.791 18.722 15.398 1.00 92.44 441 ALA A C 1
ATOM 3325 O O . ALA A 1 441 ? -3.802 18.359 14.764 1.00 92.44 441 ALA A O 1
ATOM 3326 N N . MET A 1 442 ? -4.872 19.938 15.938 1.00 91.06 442 MET A N 1
ATOM 3327 C CA . MET A 1 442 ? -3.819 20.965 15.877 1.00 91.06 442 MET A CA 1
ATOM 3328 C C . MET A 1 442 ? -3.201 21.219 17.255 1.00 91.06 442 MET A C 1
ATOM 3330 O O . MET A 1 442 ? -3.794 20.857 18.269 1.00 91.06 442 MET A O 1
ATOM 3334 N N . GLY A 1 443 ? -2.026 21.854 17.327 1.00 86.81 443 GLY A N 1
ATOM 3335 C CA . GLY A 1 443 ? -1.346 22.000 18.618 1.00 86.81 443 GLY A CA 1
ATOM 3336 C C . GLY A 1 443 ? -0.005 22.727 18.643 1.00 86.81 443 GLY A C 1
ATOM 3337 O O . GLY A 1 443 ? 0.695 22.626 19.654 1.00 86.81 443 GLY A O 1
ATOM 3338 N N . SER A 1 444 ? 0.412 23.458 17.603 1.00 84.00 444 SER A N 1
ATOM 3339 C CA . SER A 1 444 ? 1.734 24.115 17.651 1.00 84.00 444 SER A CA 1
ATOM 3340 C C . SER A 1 444 ? 1.763 25.383 18.507 1.00 84.00 444 SER A C 1
ATOM 3342 O O . SER A 1 444 ? 2.813 26.004 18.667 1.00 84.00 444 SER A O 1
ATOM 3344 N N . SER A 1 445 ? 0.637 25.754 19.123 1.00 80.50 445 SER A N 1
ATOM 3345 C CA . SER A 1 445 ? 0.597 26.764 20.183 1.00 80.50 445 SER A CA 1
ATOM 3346 C C . SER A 1 445 ? 1.131 26.264 21.536 1.00 80.50 445 SER A C 1
ATOM 3348 O O . SER A 1 445 ? 1.153 27.031 22.501 1.00 80.50 445 SER A O 1
ATOM 3350 N N . ARG A 1 446 ? 1.511 24.983 21.649 1.00 78.31 446 ARG A N 1
ATOM 3351 C CA . ARG A 1 446 ? 2.174 24.418 22.836 1.00 78.31 446 ARG A CA 1
ATOM 3352 C C . ARG A 1 446 ? 3.452 25.185 23.186 1.00 78.31 446 ARG A C 1
ATOM 3354 O O . ARG A 1 446 ? 4.180 25.631 22.304 1.00 78.31 446 ARG A O 1
ATOM 3361 N N . GLY A 1 447 ? 3.708 25.359 24.480 1.00 74.56 447 GLY A N 1
ATOM 3362 C CA . GLY A 1 447 ? 4.872 26.082 25.001 1.00 74.56 447 GLY A CA 1
ATOM 3363 C C . GLY A 1 447 ? 4.949 27.586 24.692 1.00 74.56 447 GLY A C 1
ATOM 3364 O O . GLY A 1 447 ? 5.930 28.216 25.086 1.00 74.56 447 GLY A O 1
ATOM 3365 N N . LEU A 1 448 ? 3.962 28.178 24.006 1.00 80.75 448 LEU A N 1
ATOM 3366 C CA . LEU A 1 448 ? 3.938 29.613 23.697 1.00 80.75 448 LEU A CA 1
ATOM 3367 C C . LEU A 1 448 ? 3.306 30.433 24.831 1.00 80.75 448 LEU A C 1
ATOM 3369 O O . LEU A 1 448 ? 2.444 29.942 25.561 1.00 80.75 448 LEU A O 1
ATOM 3373 N N . ASP A 1 449 ? 3.714 31.702 24.943 1.00 84.25 449 ASP A N 1
ATOM 3374 C CA . ASP A 1 449 ? 3.018 32.680 25.784 1.00 84.25 449 ASP A CA 1
ATOM 3375 C C . ASP A 1 449 ? 1.618 33.014 25.241 1.00 84.25 449 ASP A C 1
ATOM 3377 O O . ASP A 1 449 ? 1.298 32.735 24.085 1.00 84.25 449 ASP A O 1
ATOM 3381 N N . ASP A 1 450 ? 0.787 33.635 26.079 1.00 82.31 450 ASP A N 1
ATOM 3382 C CA . ASP A 1 450 ? -0.615 33.940 25.782 1.00 82.31 450 ASP A CA 1
ATOM 3383 C C . ASP A 1 450 ? -0.815 34.689 24.449 1.00 82.31 450 ASP A C 1
ATOM 3385 O O . ASP A 1 450 ? -1.681 34.328 23.648 1.00 82.31 450 ASP A O 1
ATOM 3389 N N . ALA A 1 451 ? -0.013 35.718 24.166 1.00 84.38 451 ALA A N 1
ATOM 3390 C CA . ALA A 1 451 ? -0.181 36.511 22.949 1.00 84.38 451 ALA A CA 1
ATOM 3391 C C . ALA A 1 451 ? 0.249 35.721 21.702 1.00 84.38 451 ALA A C 1
ATOM 3393 O O . ALA A 1 451 ? -0.446 35.732 20.682 1.00 84.38 451 ALA A O 1
ATOM 3394 N N . ALA A 1 452 ? 1.371 35.006 21.788 1.00 86.81 452 ALA A N 1
ATOM 3395 C CA . ALA A 1 452 ? 1.874 34.169 20.706 1.00 86.81 452 ALA A CA 1
ATOM 3396 C C . ALA A 1 452 ? 0.969 32.954 20.437 1.00 86.81 452 ALA A C 1
ATOM 3398 O O . ALA A 1 452 ? 0.801 32.569 19.279 1.00 86.81 452 ALA A O 1
ATOM 3399 N N . ALA A 1 453 ? 0.345 32.383 21.470 1.00 85.81 453 ALA A N 1
ATOM 3400 C CA . ALA A 1 453 ? -0.582 31.262 21.352 1.00 85.81 453 ALA A CA 1
ATOM 3401 C C . ALA A 1 453 ? -1.851 31.638 20.573 1.00 85.81 453 ALA A C 1
ATOM 3403 O O . ALA A 1 453 ? -2.275 30.870 19.715 1.00 85.81 453 ALA A O 1
ATOM 3404 N N . VAL A 1 454 ? -2.419 32.829 20.810 1.00 89.62 454 VAL A N 1
ATOM 3405 C CA . VAL A 1 454 ? -3.587 33.342 20.062 1.00 89.62 454 VAL A CA 1
ATOM 3406 C C . VAL A 1 454 ? -3.255 33.503 18.579 1.00 89.62 454 VAL A C 1
ATOM 3408 O O . VAL A 1 454 ? -3.982 33.001 17.725 1.00 89.62 454 VAL A O 1
ATOM 3411 N N . VAL A 1 455 ? -2.123 34.144 18.265 1.00 91.12 455 VAL A N 1
ATOM 3412 C CA . VAL A 1 455 ? -1.671 34.316 16.873 1.00 91.12 455 VAL A CA 1
ATOM 3413 C C . VAL A 1 455 ? -1.440 32.960 16.211 1.00 91.12 455 VAL A C 1
ATOM 3415 O O . VAL A 1 455 ? -1.898 32.732 15.093 1.00 91.12 455 VAL A O 1
ATOM 3418 N N . ARG A 1 456 ? -0.773 32.034 16.912 1.00 91.56 456 ARG A N 1
ATOM 3419 C CA . ARG A 1 456 ? -0.493 30.702 16.377 1.00 91.56 456 ARG A CA 1
ATOM 3420 C C . ARG A 1 456 ? -1.766 29.899 16.123 1.00 91.56 456 ARG A C 1
ATOM 3422 O O . ARG A 1 456 ? -1.869 29.262 15.080 1.00 91.56 456 ARG A O 1
ATOM 3429 N N . CYS A 1 457 ? -2.716 29.946 17.050 1.00 91.56 457 CYS A N 1
ATOM 3430 C CA . CYS A 1 457 ? -3.993 29.254 16.938 1.00 91.56 457 CYS A CA 1
ATOM 3431 C C . CYS A 1 457 ? -4.781 29.728 15.706 1.00 91.56 457 CYS A C 1
ATOM 3433 O O . CYS A 1 457 ? -5.269 28.911 14.924 1.00 91.56 457 CYS A O 1
ATOM 3435 N N . GLU A 1 458 ? -4.836 31.039 15.465 1.00 94.38 458 GLU A N 1
ATOM 3436 C CA . GLU A 1 458 ? -5.478 31.591 14.269 1.00 94.38 458 GLU A CA 1
ATOM 3437 C C . GLU A 1 458 ? -4.728 31.233 12.976 1.00 94.38 458 GLU A C 1
ATOM 3439 O O . GLU A 1 458 ? -5.355 30.905 11.967 1.00 94.38 458 GLU A O 1
ATOM 3444 N N . ASP A 1 459 ? -3.393 31.253 12.988 1.00 94.06 459 ASP A N 1
ATOM 3445 C CA . ASP A 1 459 ? -2.579 30.872 11.829 1.00 94.06 459 ASP A CA 1
ATOM 3446 C C . ASP A 1 459 ? -2.771 29.399 11.444 1.00 94.06 459 ASP A C 1
ATOM 3448 O O . ASP A 1 459 ? -2.913 29.078 10.261 1.00 94.06 459 ASP A O 1
ATOM 3452 N N . GLU A 1 460 ? -2.809 28.503 12.429 1.00 93.00 460 GLU A N 1
ATOM 3453 C CA . GLU A 1 460 ? -3.107 27.090 12.205 1.00 93.00 460 GLU A CA 1
ATOM 3454 C C . GLU A 1 460 ? -4.557 26.874 11.779 1.00 93.00 460 GLU A C 1
ATOM 3456 O O . GLU A 1 460 ? -4.791 26.114 10.848 1.00 93.00 460 GLU A O 1
ATOM 3461 N N . SER A 1 461 ? -5.519 27.594 12.361 1.00 95.75 461 SER A N 1
ATOM 3462 C CA . SER A 1 461 ? -6.925 27.531 11.934 1.00 95.75 461 SER A CA 1
ATOM 3463 C C . SER A 1 461 ? -7.088 27.964 10.477 1.00 95.75 461 SER A C 1
ATOM 3465 O O . SER A 1 461 ? -7.817 27.337 9.706 1.00 95.75 461 SER A O 1
ATOM 3467 N N . ARG A 1 462 ? -6.372 29.016 10.062 1.00 96.44 462 ARG A N 1
ATOM 3468 C CA . ARG A 1 462 ? -6.331 29.475 8.669 1.00 96.44 462 ARG A CA 1
ATOM 3469 C C . ARG A 1 462 ? -5.738 28.418 7.746 1.00 96.44 462 ARG A C 1
ATOM 3471 O O . ARG A 1 462 ? -6.302 28.170 6.682 1.00 96.44 462 ARG A O 1
ATOM 3478 N N . ARG A 1 463 ? -4.639 27.783 8.154 1.00 94.69 463 ARG A N 1
ATOM 3479 C CA . ARG A 1 463 ? -4.009 26.686 7.409 1.00 94.69 463 ARG A CA 1
ATOM 3480 C C . ARG A 1 463 ? -4.935 25.476 7.294 1.00 94.69 463 ARG A C 1
ATOM 3482 O O . ARG A 1 463 ? -5.147 24.997 6.187 1.00 94.69 463 ARG A O 1
ATOM 3489 N N . THR A 1 464 ? -5.545 25.035 8.393 1.00 95.75 464 THR A N 1
ATOM 3490 C CA . THR A 1 464 ? -6.546 23.959 8.401 1.00 95.75 464 THR A CA 1
ATOM 3491 C C . THR A 1 464 ? -7.691 24.279 7.449 1.00 95.75 464 THR A C 1
ATOM 3493 O O . THR A 1 464 ? -8.069 23.438 6.638 1.00 95.75 464 THR A O 1
ATOM 3496 N N . TRP A 1 465 ? -8.196 25.516 7.471 1.00 97.38 465 TRP A N 1
ATOM 3497 C CA . TRP A 1 465 ? -9.246 25.942 6.550 1.00 97.38 465 TRP A CA 1
ATOM 3498 C C . TRP A 1 465 ? -8.812 25.842 5.085 1.00 97.38 465 TRP A C 1
ATOM 3500 O O . TRP A 1 465 ? -9.534 25.287 4.265 1.00 97.38 465 TRP A O 1
ATOM 3510 N N . GLN A 1 466 ? -7.653 26.403 4.745 1.00 95.56 466 GLN A N 1
ATOM 3511 C CA . GLN A 1 466 ? -7.216 26.561 3.357 1.00 95.56 466 GLN A CA 1
ATOM 3512 C C . GLN A 1 466 ? -6.680 25.271 2.736 1.00 95.56 466 GLN A C 1
ATOM 3514 O O . GLN A 1 466 ? -6.890 25.048 1.549 1.00 95.56 466 GLN A O 1
ATOM 3519 N N . GLU A 1 467 ? -5.975 24.454 3.515 1.00 94.38 467 GLU A N 1
ATOM 3520 C CA . GLU A 1 467 ? -5.262 23.285 2.999 1.00 94.38 467 GLU A CA 1
ATOM 3521 C C . GLU A 1 467 ? -5.994 21.966 3.232 1.00 94.38 467 GLU A C 1
ATOM 3523 O O . GLU A 1 467 ? -5.773 21.032 2.471 1.00 94.38 467 GLU A O 1
ATOM 3528 N N . PHE A 1 468 ? -6.835 21.874 4.267 1.00 96.12 468 PHE A N 1
ATOM 3529 C CA . PHE A 1 468 ? -7.464 20.611 4.661 1.00 96.12 468 PHE A CA 1
ATOM 3530 C C . PHE A 1 468 ? -8.988 20.651 4.555 1.00 96.12 468 PHE A C 1
ATOM 3532 O O . PHE A 1 468 ? -9.583 19.660 4.161 1.00 96.12 468 PHE A O 1
ATOM 3539 N N . TYR A 1 469 ? -9.638 21.771 4.878 1.00 97.88 469 TYR A N 1
ATOM 3540 C CA . TYR A 1 469 ? -11.095 21.868 4.790 1.00 97.88 469 TYR A CA 1
ATOM 3541 C C . TYR A 1 469 ? -11.582 22.260 3.393 1.00 97.88 469 TYR A C 1
ATOM 3543 O O . TYR A 1 469 ? -12.298 21.493 2.767 1.00 97.88 469 TYR A O 1
ATOM 3551 N N . GLU A 1 470 ? -11.228 23.447 2.891 1.00 96.81 470 GLU A N 1
ATOM 3552 C CA . GLU A 1 470 ? -11.799 23.989 1.648 1.00 96.81 470 GLU A CA 1
ATOM 3553 C C . GLU A 1 470 ? -11.615 23.054 0.435 1.00 96.81 470 GLU A C 1
ATOM 3555 O O . GLU A 1 470 ? -12.591 22.874 -0.300 1.00 96.81 470 GLU A O 1
ATOM 3560 N N . PRO A 1 471 ? -10.440 22.418 0.231 1.00 97.06 471 PRO A N 1
ATOM 3561 C CA . PRO A 1 471 ? -10.243 21.507 -0.896 1.00 97.06 471 PRO A CA 1
ATOM 3562 C C . PRO A 1 471 ? -10.995 20.176 -0.752 1.00 97.06 471 PRO A C 1
ATOM 3564 O O . PRO A 1 471 ? -11.331 19.578 -1.767 1.00 97.06 471 PRO A O 1
ATOM 3567 N N . HIS A 1 472 ? -11.300 19.752 0.481 1.00 97.00 472 HIS A N 1
ATOM 3568 C CA . HIS A 1 472 ? -11.774 18.397 0.811 1.00 97.00 472 HIS A CA 1
ATOM 3569 C C . HIS A 1 472 ? -13.058 18.395 1.659 1.00 97.00 472 HIS A C 1
ATOM 3571 O O . HIS A 1 472 ? -13.342 17.476 2.431 1.00 97.00 472 HIS A O 1
ATOM 3577 N N . LYS A 1 473 ? -13.849 19.468 1.560 1.00 96.62 473 LYS A N 1
ATOM 3578 C CA . LYS A 1 473 ? -14.990 19.757 2.448 1.00 96.62 473 LYS A CA 1
ATOM 3579 C C . LYS A 1 473 ? -16.061 18.667 2.465 1.00 96.62 473 LYS A C 1
ATOM 3581 O O . LYS A 1 473 ? -16.788 18.564 3.447 1.00 96.62 473 LYS A O 1
ATOM 3586 N N . ASP A 1 474 ? -16.157 17.880 1.395 1.00 95.31 474 ASP A N 1
ATOM 3587 C CA . ASP A 1 474 ? -17.151 16.816 1.254 1.00 95.31 474 ASP A CA 1
ATOM 3588 C C . ASP A 1 474 ? -16.771 15.566 2.068 1.00 95.31 474 ASP A C 1
ATOM 3590 O O . ASP A 1 474 ? -17.650 14.785 2.430 1.00 95.31 474 ASP A O 1
ATOM 3594 N N . ALA A 1 475 ? -15.484 15.396 2.395 1.00 96.88 475 ALA A N 1
ATOM 3595 C CA . ALA A 1 475 ? -14.957 14.337 3.258 1.00 96.88 475 ALA A CA 1
ATOM 3596 C C . ALA A 1 475 ? -14.530 14.843 4.651 1.00 96.88 475 ALA A C 1
ATOM 3598 O O . ALA A 1 475 ? -14.147 14.047 5.507 1.00 96.88 475 ALA A O 1
ATOM 3599 N N . TYR A 1 476 ? -14.625 16.146 4.919 1.00 98.56 476 TYR A N 1
ATOM 3600 C CA . TYR A 1 476 ? -14.315 16.714 6.228 1.00 98.56 476 TYR A CA 1
ATOM 3601 C C . TYR A 1 476 ? -15.477 16.502 7.208 1.00 98.56 476 TYR A C 1
ATOM 3603 O O . TYR A 1 476 ? -16.638 16.675 6.851 1.00 98.56 476 TYR A O 1
ATOM 3611 N N . TYR A 1 477 ? -15.181 16.142 8.454 1.00 97.62 477 TYR A N 1
ATOM 3612 C CA . TYR A 1 477 ? -16.192 15.887 9.477 1.00 97.62 477 TYR A CA 1
ATOM 3613 C C . TYR A 1 477 ? -16.794 17.196 10.007 1.00 97.62 477 TYR A C 1
ATOM 3615 O O . TYR A 1 477 ? -16.070 18.120 10.392 1.00 97.62 477 TYR A O 1
ATOM 3623 N N . HIS A 1 478 ? -18.123 17.264 10.094 1.00 95.94 478 HIS A N 1
ATOM 3624 C CA . HIS A 1 478 ? -18.841 18.399 10.676 1.00 95.94 478 HIS A CA 1
ATOM 3625 C C . HIS A 1 478 ? -19.504 18.007 11.986 1.00 95.94 478 HIS A C 1
ATOM 3627 O O . HIS A 1 478 ? -20.123 16.953 12.105 1.00 95.94 478 HIS A O 1
ATOM 3633 N N . GLN A 1 479 ? -19.456 18.924 12.943 1.00 89.94 479 GLN A N 1
ATOM 3634 C CA . GLN A 1 479 ? -20.194 18.821 14.190 1.00 89.94 479 GLN A CA 1
ATOM 3635 C C . GLN A 1 479 ? -20.894 20.150 14.465 1.00 89.94 479 GLN A C 1
ATOM 3637 O O . GLN A 1 479 ? -20.335 21.219 14.221 1.00 89.94 479 GLN A O 1
ATOM 3642 N N . ASP A 1 480 ? -22.139 20.093 14.937 1.00 89.25 480 ASP A N 1
ATOM 3643 C CA . ASP A 1 480 ? -22.969 21.281 15.186 1.00 89.25 480 ASP A CA 1
ATOM 3644 C C . ASP A 1 480 ? -23.145 22.175 13.931 1.00 89.25 480 ASP A C 1
ATOM 3646 O O . ASP A 1 480 ? -23.341 23.385 14.023 1.00 89.25 480 ASP A O 1
ATOM 3650 N N . GLY A 1 481 ? -23.071 21.575 12.733 1.00 92.69 481 GLY A N 1
ATOM 3651 C CA . GLY A 1 481 ? -23.224 22.259 11.442 1.00 92.69 481 GLY A CA 1
ATOM 3652 C C . GLY A 1 481 ? -21.983 23.010 10.936 1.00 92.69 481 GLY A C 1
ATOM 3653 O O . GLY A 1 481 ? -22.064 23.658 9.893 1.00 92.69 481 GLY A O 1
ATOM 3654 N N . MET A 1 482 ? -20.845 22.925 11.632 1.00 96.81 482 MET A N 1
ATOM 3655 C CA . MET A 1 482 ? -19.570 23.543 11.239 1.00 96.81 482 MET A CA 1
ATOM 3656 C C . MET A 1 482 ? -18.459 22.488 11.150 1.00 96.81 482 MET A C 1
ATOM 3658 O O . MET A 1 482 ? -18.577 21.438 11.787 1.00 96.81 482 MET A O 1
ATOM 3662 N N . PRO A 1 483 ? -17.386 22.721 10.369 1.00 98.12 483 PRO A N 1
ATOM 3663 C CA . PRO A 1 483 ? -16.254 21.805 10.338 1.00 98.12 483 PRO A CA 1
ATOM 3664 C C . PRO A 1 483 ? -15.674 21.610 11.734 1.00 98.12 483 PRO A C 1
ATOM 3666 O O . PRO A 1 483 ? -15.535 22.556 12.511 1.00 98.12 483 PRO A O 1
ATOM 3669 N N . PHE A 1 484 ? -15.366 20.364 12.055 1.00 95.69 484 PHE A N 1
ATOM 3670 C CA . PHE A 1 484 ? -14.922 19.960 13.375 1.00 95.69 484 PHE A CA 1
ATOM 3671 C C . PHE A 1 484 ? -13.398 19.982 13.500 1.00 95.69 484 PHE A C 1
ATOM 3673 O O . PHE A 1 484 ? -12.693 19.440 12.654 1.00 95.69 484 PHE A O 1
ATOM 3680 N N . MET A 1 485 ? -12.881 20.558 14.583 1.00 94.94 485 MET A N 1
ATOM 3681 C CA . MET A 1 485 ? -11.442 20.616 14.836 1.00 94.94 485 MET A CA 1
ATOM 3682 C C . MET A 1 485 ? -11.140 20.369 16.310 1.00 94.94 485 MET A C 1
ATOM 3684 O O . MET A 1 485 ? -11.851 20.850 17.196 1.00 94.94 485 MET A O 1
ATOM 3688 N N . VAL A 1 486 ? -10.051 19.654 16.581 1.00 91.38 486 VAL A N 1
ATOM 3689 C CA . VAL A 1 486 ? -9.551 19.466 17.945 1.00 91.38 486 VAL A CA 1
ATOM 3690 C C . VAL A 1 486 ? -8.284 20.279 18.140 1.00 91.38 486 VAL A C 1
ATOM 3692 O O . VAL A 1 486 ? -7.374 20.242 17.318 1.00 91.38 486 VAL A O 1
ATOM 3695 N N . HIS A 1 487 ? -8.220 21.027 19.235 1.00 89.88 487 HIS A N 1
ATOM 3696 C CA . HIS A 1 487 ? -7.062 21.833 19.584 1.00 89.88 487 HIS A CA 1
ATOM 3697 C C . HIS A 1 487 ? -6.385 21.281 20.841 1.00 89.88 487 HIS A C 1
ATOM 3699 O O . HIS A 1 487 ? -6.966 21.288 21.930 1.00 89.88 487 HIS A O 1
ATOM 3705 N N . PHE A 1 488 ? -5.124 20.878 20.708 1.00 85.50 488 PHE A N 1
ATOM 3706 C CA . PHE A 1 488 ? -4.270 20.458 21.811 1.00 85.50 488 PHE A CA 1
ATOM 3707 C C . PHE A 1 488 ? -3.801 21.659 22.639 1.00 85.50 488 PHE A C 1
ATOM 3709 O O . PHE A 1 488 ? -3.248 22.628 22.118 1.00 85.50 488 PHE A O 1
ATOM 3716 N N . VAL A 1 489 ? -3.995 21.597 23.952 1.00 77.50 489 VAL A N 1
ATOM 3717 C CA . VAL A 1 489 ? -3.659 22.637 24.923 1.00 77.50 489 VAL A CA 1
ATOM 3718 C C . VAL A 1 489 ? -2.792 22.045 26.028 1.00 77.50 489 VAL A C 1
ATOM 3720 O O . VAL A 1 489 ? -3.202 21.149 26.761 1.00 77.50 489 VAL A O 1
ATOM 3723 N N . GLU A 1 490 ? -1.592 22.598 26.192 1.00 69.69 490 GLU A N 1
ATOM 3724 C CA . GLU A 1 490 ? -0.638 22.121 27.200 1.00 69.69 490 GLU A CA 1
ATOM 3725 C C . GLU A 1 490 ? -0.981 22.578 28.625 1.00 69.69 490 GLU A C 1
ATOM 3727 O O . GLU A 1 490 ? -0.802 21.817 29.574 1.00 69.69 490 GLU A O 1
ATOM 3732 N N . PHE A 1 491 ? -1.501 23.804 28.781 1.00 68.12 491 PHE A N 1
ATOM 3733 C CA . PHE A 1 491 ? -1.803 24.410 30.081 1.00 68.12 491 PHE A CA 1
ATOM 3734 C C . PHE A 1 491 ? -3.163 25.118 30.083 1.00 68.12 491 PHE A C 1
ATOM 3736 O O . PHE A 1 491 ? -3.509 25.829 29.139 1.00 68.12 491 PHE A O 1
ATOM 3743 N N . LEU A 1 492 ? -3.914 24.985 31.183 1.00 65.38 492 LEU A N 1
ATOM 3744 C CA . LEU A 1 492 ? -5.250 25.576 31.358 1.00 65.38 492 LEU A CA 1
ATOM 3745 C C . LEU A 1 492 ? -5.374 27.076 31.006 1.00 65.38 492 LEU A C 1
ATOM 3747 O O . LEU A 1 492 ? -6.365 27.427 30.357 1.00 65.38 492 LEU A O 1
ATOM 3751 N N . PRO A 1 493 ? -4.431 27.969 31.385 1.00 69.50 493 PRO A N 1
ATOM 3752 C CA . PRO A 1 493 ? -4.538 29.396 31.068 1.00 69.50 493 PRO A CA 1
ATOM 3753 C C . PRO A 1 493 ? -4.581 29.691 29.563 1.00 69.50 493 PRO A C 1
ATOM 3755 O O . PRO A 1 493 ? -5.330 30.574 29.147 1.00 69.50 493 PRO A O 1
ATOM 3758 N N . ASN A 1 494 ? -3.887 28.894 28.740 1.00 75.31 494 ASN A N 1
ATOM 3759 C CA . ASN A 1 494 ? -3.824 29.108 27.292 1.00 75.31 494 ASN A CA 1
ATOM 3760 C C . ASN A 1 494 ? -5.215 29.002 26.652 1.00 75.31 494 ASN A C 1
ATOM 3762 O O . ASN A 1 494 ? -5.555 29.801 25.784 1.00 75.31 494 ASN A O 1
ATOM 3766 N N . ARG A 1 495 ? -6.059 28.066 27.111 1.00 81.25 495 ARG A N 1
ATOM 3767 C CA . ARG A 1 495 ? -7.441 27.947 26.617 1.00 81.25 495 ARG A CA 1
ATOM 3768 C C . ARG A 1 495 ? -8.279 29.170 26.976 1.00 81.25 495 ARG A C 1
ATOM 3770 O O . ARG A 1 495 ? -8.999 29.673 26.119 1.00 81.25 495 ARG A O 1
ATOM 3777 N N . ALA A 1 496 ? -8.224 29.619 28.232 1.00 83.31 496 ALA A N 1
ATOM 3778 C CA . ALA A 1 496 ? -8.989 30.787 28.672 1.00 83.31 496 ALA A CA 1
ATOM 3779 C C . ALA A 1 496 ? -8.609 32.020 27.845 1.00 83.31 496 ALA A C 1
ATOM 3781 O O . ALA A 1 496 ? -9.479 32.697 27.311 1.00 83.31 496 ALA A O 1
ATOM 3782 N N . ASN A 1 497 ? -7.311 32.221 27.631 1.00 83.81 497 ASN A N 1
ATOM 3783 C CA . ASN A 1 497 ? -6.807 33.319 26.827 1.00 83.81 497 ASN A CA 1
ATOM 3784 C C . ASN A 1 497 ? -7.190 33.215 25.331 1.00 83.81 497 ASN A C 1
ATOM 3786 O O . ASN A 1 497 ? -7.556 34.224 24.729 1.00 83.81 497 ASN A O 1
ATOM 3790 N N . ILE A 1 498 ? -7.187 32.018 24.726 1.00 87.88 498 ILE A N 1
ATOM 3791 C CA . ILE A 1 498 ? -7.713 31.815 23.359 1.00 87.88 498 ILE A CA 1
ATOM 3792 C C . ILE A 1 498 ? -9.203 32.193 23.302 1.00 87.88 498 ILE A C 1
ATOM 3794 O O . ILE A 1 498 ? -9.625 32.915 22.402 1.00 87.88 498 ILE A O 1
ATOM 3798 N N . LEU A 1 499 ? -10.004 31.772 24.284 1.00 89.00 499 LEU A N 1
ATOM 3799 C CA . LEU A 1 499 ? -11.432 32.103 24.332 1.00 89.00 499 LEU A CA 1
ATOM 3800 C C . LEU A 1 499 ? -11.690 33.604 24.531 1.00 89.00 499 LEU A C 1
ATOM 3802 O O . LEU A 1 499 ? -12.546 34.163 23.844 1.00 89.00 499 LEU A O 1
ATOM 3806 N N . ASP A 1 500 ? -10.922 34.268 25.395 1.00 91.75 500 ASP A N 1
ATOM 3807 C CA . ASP A 1 500 ? -11.023 35.715 25.632 1.00 91.75 500 ASP A CA 1
ATOM 3808 C C . ASP A 1 500 ? -10.687 36.535 24.375 1.00 91.75 500 ASP A C 1
ATOM 3810 O O . ASP A 1 500 ? -11.193 37.645 24.190 1.00 91.75 500 ASP A O 1
ATOM 3814 N N . ASN A 1 501 ? -9.880 35.972 23.472 1.00 92.81 501 ASN A N 1
ATOM 3815 C CA . ASN A 1 501 ? -9.468 36.606 22.223 1.00 92.81 501 ASN A CA 1
ATOM 3816 C C . ASN A 1 501 ? -10.193 36.059 20.984 1.00 92.81 501 ASN A C 1
ATOM 3818 O O . ASN A 1 501 ? -9.865 36.462 19.873 1.00 92.81 501 ASN A O 1
ATOM 3822 N N . VAL A 1 502 ? -11.207 35.195 21.121 1.00 93.88 502 VAL A N 1
ATOM 3823 C CA . VAL A 1 502 ? -11.844 34.506 19.977 1.00 93.88 502 VAL A CA 1
ATOM 3824 C C . VAL A 1 502 ? -12.358 35.457 18.891 1.00 93.88 502 VAL A C 1
ATOM 3826 O O . VAL A 1 502 ? -12.290 35.147 17.706 1.00 93.88 502 VAL A O 1
ATOM 3829 N N . GLN A 1 503 ? -12.802 36.656 19.279 1.00 95.12 503 GLN A N 1
ATOM 3830 C CA . GLN A 1 503 ? -13.308 37.676 18.356 1.00 95.12 503 GLN A CA 1
ATOM 3831 C C . GLN A 1 503 ? -12.242 38.195 17.376 1.00 95.12 503 GLN A C 1
ATOM 3833 O O . GLN A 1 503 ? -12.598 38.689 16.307 1.00 95.12 503 GLN A O 1
ATOM 3838 N N . SER A 1 504 ? -10.950 38.081 17.706 1.00 94.56 504 SER A N 1
ATOM 3839 C CA . SER A 1 504 ? -9.841 38.464 16.820 1.00 94.56 504 SER A CA 1
ATOM 3840 C C . SER A 1 504 ? -9.383 37.334 15.889 1.00 94.56 504 SER A C 1
ATOM 3842 O O . SER A 1 504 ? -8.505 37.563 15.059 1.00 94.56 504 SER A O 1
ATOM 3844 N N . MET A 1 505 ? -9.992 36.147 15.991 1.00 96.44 505 MET A N 1
ATOM 3845 C CA . MET A 1 505 ? -9.590 34.924 15.291 1.00 96.44 505 MET A CA 1
ATOM 3846 C C . MET A 1 505 ? -10.681 34.471 14.304 1.00 96.44 505 MET A C 1
ATOM 3848 O O . MET A 1 505 ? -11.521 33.626 14.634 1.00 96.44 505 MET A O 1
ATOM 3852 N N . PRO A 1 506 ? -10.786 35.103 13.119 1.00 97.19 506 PRO A N 1
ATOM 3853 C CA . PRO A 1 506 ? -11.866 34.837 12.172 1.00 97.19 506 PRO A CA 1
ATOM 3854 C C . PRO A 1 506 ? -11.834 33.436 11.557 1.00 97.19 506 PRO A C 1
ATOM 3856 O O . PRO A 1 506 ? -12.904 32.946 11.202 1.00 97.19 506 PRO A O 1
ATOM 3859 N N . PHE A 1 507 ? -10.674 32.789 11.402 1.00 97.56 507 PHE A N 1
ATOM 3860 C CA . PHE A 1 507 ? -10.614 31.405 10.922 1.00 97.56 507 PHE A CA 1
ATOM 3861 C C . PHE A 1 507 ? -10.947 30.411 12.028 1.00 97.56 507 PHE A C 1
ATOM 3863 O O . PHE A 1 507 ? -11.712 29.486 11.767 1.00 97.56 507 PHE A O 1
ATOM 3870 N N . PHE A 1 508 ? -10.465 30.622 13.256 1.00 96.25 508 PHE A N 1
ATOM 3871 C CA . PHE A 1 508 ? -10.822 29.770 14.397 1.00 96.25 508 PHE A CA 1
ATOM 3872 C C . PHE A 1 508 ? -12.342 29.708 14.614 1.00 96.25 508 PHE A C 1
ATOM 3874 O O . PHE A 1 508 ? -12.908 28.637 14.816 1.00 96.25 508 PHE A O 1
ATOM 3881 N N . GLN A 1 509 ? -13.031 30.847 14.480 1.00 96.44 509 GLN A N 1
ATOM 3882 C CA . GLN A 1 509 ? -14.493 30.946 14.602 1.00 96.44 509 GLN A CA 1
ATOM 3883 C C . GLN A 1 509 ? -15.281 30.163 13.541 1.00 96.44 509 GLN A C 1
ATOM 3885 O O . GLN A 1 509 ? -16.494 30.020 13.678 1.00 96.44 509 GLN A O 1
ATOM 3890 N N . LYS A 1 510 ? -14.632 29.672 12.478 1.00 97.19 510 LYS A N 1
ATOM 3891 C CA . LYS A 1 510 ? -15.298 28.857 11.454 1.00 97.19 510 LYS A CA 1
ATOM 3892 C C . LYS A 1 510 ? -15.451 27.390 11.847 1.00 97.19 510 LYS A C 1
ATOM 3894 O O . LYS A 1 510 ? -16.138 26.662 11.135 1.00 97.19 510 LYS A O 1
ATOM 3899 N N . PHE A 1 511 ? -14.802 26.961 12.927 1.00 97.56 511 PHE A N 1
ATOM 3900 C CA . PHE A 1 511 ? -14.788 25.573 13.360 1.00 97.56 511 PHE A CA 1
ATOM 3901 C C . PHE A 1 511 ? -15.611 25.369 14.630 1.00 97.56 511 PHE A C 1
ATOM 3903 O O . PHE A 1 511 ? -15.605 26.190 15.550 1.00 97.56 511 PHE A O 1
ATOM 3910 N N . THR A 1 512 ? -16.245 24.204 14.726 1.00 94.25 512 THR A N 1
ATOM 3911 C CA . THR A 1 512 ? -16.631 23.639 16.018 1.00 94.25 512 THR A CA 1
ATOM 3912 C C . THR A 1 512 ? -15.370 23.082 16.665 1.00 94.25 512 THR A C 1
ATOM 3914 O O . THR A 1 512 ? -14.868 22.037 16.255 1.00 94.25 512 THR A O 1
ATOM 3917 N N . VAL A 1 513 ? -14.846 23.793 17.666 1.00 91.62 513 VAL A N 1
ATOM 3918 C CA . VAL A 1 513 ? -13.593 23.419 18.336 1.00 91.62 513 VAL A CA 1
ATOM 3919 C C . VAL A 1 513 ? -13.876 22.627 19.610 1.00 91.62 513 VAL A C 1
ATOM 3921 O O . VAL A 1 513 ? -14.724 23.003 20.433 1.00 91.62 513 VAL A O 1
ATOM 3924 N N . ARG A 1 514 ? -13.139 21.534 19.791 1.00 88.44 514 ARG A N 1
ATOM 3925 C CA . ARG A 1 514 ? -13.036 20.799 21.058 1.00 88.44 514 ARG A CA 1
ATOM 3926 C C . ARG A 1 514 ? -11.586 20.757 21.516 1.00 88.44 514 ARG A C 1
ATOM 3928 O O . ARG A 1 514 ? -10.667 21.030 20.749 1.00 88.44 514 ARG A O 1
ATOM 3935 N N . TRP A 1 515 ? -11.394 20.495 22.799 1.00 83.88 515 TRP A N 1
ATOM 3936 C CA . TRP A 1 515 ? -10.112 20.719 23.461 1.00 83.88 515 TRP A CA 1
ATOM 3937 C C . TRP A 1 515 ? -9.475 19.410 23.858 1.00 83.88 515 TRP A C 1
ATOM 3939 O O . TRP A 1 515 ? -10.171 18.511 24.314 1.00 83.88 515 TRP A O 1
ATOM 3949 N N . MET A 1 516 ? -8.162 19.338 23.733 1.00 82.38 516 MET A N 1
ATOM 3950 C CA . MET A 1 516 ? -7.387 18.178 24.126 1.00 82.38 516 MET A CA 1
ATOM 3951 C C . MET A 1 516 ? -6.298 18.602 25.099 1.00 82.38 516 MET A C 1
ATOM 3953 O O . MET A 1 516 ? -5.593 19.567 24.826 1.00 82.38 516 MET A O 1
ATOM 3957 N N . PHE A 1 517 ? -6.200 17.947 26.254 1.00 75.06 517 PHE A N 1
ATOM 3958 C CA . PHE A 1 517 ? -5.318 18.374 27.342 1.00 75.06 517 PHE A CA 1
ATOM 3959 C C . PHE A 1 517 ? -4.262 17.326 27.673 1.00 75.06 517 PHE A C 1
ATOM 3961 O O . PHE A 1 517 ? -4.428 16.137 27.426 1.00 75.06 517 PHE A O 1
ATOM 3968 N N . ASN A 1 518 ? -3.175 17.787 28.290 1.00 67.31 518 ASN A N 1
ATOM 3969 C CA . ASN A 1 518 ? -2.070 16.924 28.699 1.00 67.31 518 ASN A CA 1
ATOM 3970 C C . ASN A 1 518 ? -2.289 16.248 30.076 1.00 67.31 518 ASN A C 1
ATOM 3972 O O . ASN A 1 518 ? -1.528 15.359 30.447 1.00 67.31 518 ASN A O 1
ATOM 3976 N N . ARG A 1 519 ? -3.268 16.693 30.890 1.00 60.44 519 ARG A N 1
ATOM 3977 C CA . ARG A 1 519 ? -3.510 16.172 32.255 1.00 60.44 519 ARG A CA 1
ATOM 3978 C C . ARG A 1 519 ? -4.998 16.062 32.607 1.00 60.44 519 ARG A C 1
ATOM 3980 O O . ARG A 1 519 ? -5.731 17.035 32.490 1.00 60.44 519 ARG A O 1
ATOM 3987 N N . VAL A 1 520 ? -5.402 14.945 33.223 1.00 56.88 520 VAL A N 1
ATOM 3988 C CA . VAL A 1 520 ? -6.787 14.681 33.696 1.00 56.88 520 VAL A CA 1
ATOM 3989 C C . VAL A 1 520 ? -7.342 15.751 34.635 1.00 56.88 520 VAL A C 1
ATOM 3991 O O . VAL A 1 520 ? -8.521 16.088 34.574 1.00 56.88 520 VAL A O 1
ATOM 3994 N N . ALA A 1 521 ? -6.504 16.287 35.529 1.00 58.31 521 ALA A N 1
ATOM 3995 C CA . ALA A 1 521 ? -6.925 17.341 36.454 1.00 58.31 521 ALA A CA 1
ATOM 3996 C C . ALA A 1 521 ? -7.372 18.614 35.714 1.00 58.31 521 ALA A C 1
ATOM 3998 O O . ALA A 1 521 ? -8.202 19.362 36.228 1.00 58.31 521 ALA A O 1
ATOM 3999 N N . ASP A 1 522 ? -6.833 18.825 34.512 1.00 57.19 522 ASP A N 1
ATOM 4000 C CA . ASP A 1 522 ? -7.169 19.940 33.639 1.00 57.19 522 ASP A CA 1
ATOM 4001 C C . ASP A 1 522 ? -8.415 19.614 32.785 1.00 57.19 522 ASP A C 1
ATOM 4003 O O . ASP A 1 522 ? -9.220 20.504 32.509 1.00 57.19 522 ASP A O 1
ATOM 4007 N N . GLU A 1 523 ? -8.632 18.336 32.443 1.00 58.62 523 GLU A N 1
ATOM 4008 C CA . GLU A 1 523 ? -9.813 17.860 31.706 1.00 58.62 523 GLU A CA 1
ATOM 4009 C C . GLU A 1 523 ? -11.094 17.934 32.538 1.00 58.62 523 GLU A C 1
ATOM 4011 O O . GLU A 1 523 ? -12.082 18.480 32.062 1.00 58.62 523 GLU A O 1
ATOM 4016 N N . ALA A 1 524 ? -11.077 17.461 33.795 1.00 56.97 524 ALA A N 1
ATOM 4017 C CA . ALA A 1 524 ? -12.261 17.338 34.662 1.00 56.97 524 ALA A CA 1
ATOM 4018 C C . ALA A 1 524 ? -13.035 18.655 34.895 1.00 56.97 524 ALA A C 1
ATOM 4020 O O . ALA A 1 524 ? -14.146 18.645 35.429 1.00 56.97 524 ALA A O 1
ATOM 4021 N N . ALA A 1 525 ? -12.456 19.790 34.503 1.00 57.66 525 ALA A N 1
ATOM 4022 C CA . ALA A 1 525 ? -13.086 21.100 34.524 1.00 57.66 525 ALA A CA 1
ATOM 4023 C C . ALA A 1 525 ? -14.057 21.362 33.349 1.00 57.66 525 ALA A C 1
ATOM 4025 O O . ALA A 1 525 ? -14.808 22.338 33.421 1.00 57.66 525 ALA A O 1
ATOM 4026 N N . TYR A 1 526 ? -14.074 20.548 32.283 1.00 62.00 526 TYR A N 1
ATOM 4027 C CA . TYR A 1 526 ? -14.804 20.865 31.045 1.00 62.00 526 TYR A CA 1
ATOM 4028 C C . TYR A 1 526 ? -15.502 19.653 30.418 1.00 62.00 526 TYR A C 1
ATOM 4030 O O . TYR A 1 526 ? -14.903 18.611 30.226 1.00 62.00 526 TYR A O 1
ATOM 4038 N N . SER A 1 527 ? -16.763 19.807 30.010 1.00 58.44 527 SER A N 1
ATOM 4039 C CA . SER A 1 527 ? -17.597 18.722 29.464 1.00 58.44 527 SER A CA 1
ATOM 4040 C C . SER A 1 527 ? -17.339 18.360 27.992 1.00 58.44 527 SER A C 1
ATOM 4042 O O . SER A 1 527 ? -18.060 17.529 27.454 1.00 58.44 527 SER A O 1
ATOM 4044 N N . ASN A 1 528 ? -16.392 19.025 27.322 1.00 65.81 528 ASN A N 1
ATOM 4045 C CA . ASN A 1 528 ? -16.229 18.995 25.864 1.00 65.81 528 ASN A CA 1
ATOM 4046 C C . ASN A 1 528 ? -14.776 18.711 25.432 1.00 65.81 528 ASN A C 1
ATOM 4048 O O . ASN A 1 528 ? -14.232 19.358 24.527 1.00 65.81 528 ASN A O 1
ATOM 4052 N N . THR A 1 529 ? -14.124 17.782 26.132 1.00 73.19 529 THR A N 1
ATOM 4053 C CA . THR A 1 529 ? -12.693 17.498 25.982 1.00 73.19 529 THR A CA 1
ATOM 4054 C C . THR A 1 529 ? -12.433 16.127 25.380 1.00 73.19 529 THR A C 1
ATOM 4056 O O . THR A 1 529 ? -13.008 15.132 25.807 1.00 73.19 529 THR A O 1
ATOM 4059 N N . TYR A 1 530 ? -11.511 16.078 24.428 1.00 74.69 530 TYR A N 1
ATOM 4060 C CA . TYR A 1 530 ? -10.890 14.858 23.936 1.00 74.69 530 TYR A CA 1
ATOM 4061 C C . TYR A 1 530 ? -9.672 14.584 24.824 1.00 74.69 530 TYR A C 1
ATOM 4063 O O . TYR A 1 530 ? -8.925 15.505 25.137 1.00 74.69 530 TYR A O 1
ATOM 4071 N N . GLY A 1 531 ? -9.477 13.352 25.288 1.00 64.62 531 GLY A N 1
ATOM 4072 C CA . GLY A 1 531 ? -8.277 13.026 26.070 1.00 64.62 531 GLY A CA 1
ATOM 4073 C C . GLY A 1 531 ? -7.016 13.058 25.195 1.00 64.62 531 GLY A C 1
ATOM 4074 O O . GLY A 1 531 ? -7.127 13.014 23.975 1.00 64.62 531 GLY A O 1
ATOM 4075 N N . TRP A 1 532 ? -5.814 13.102 25.771 1.00 63.44 532 TRP A N 1
ATOM 4076 C CA . TRP A 1 532 ? -4.592 12.693 25.049 1.00 63.44 532 TRP A CA 1
ATOM 4077 C C . TRP A 1 532 ? -3.853 11.614 25.846 1.00 63.44 532 TRP A C 1
ATOM 4079 O O . TRP A 1 532 ? -4.172 10.450 25.604 1.00 63.44 532 TRP A O 1
ATOM 4089 N N . PRO A 1 533 ? -3.029 11.879 26.877 1.00 54.19 533 PRO A N 1
ATOM 4090 C CA . PRO A 1 533 ? -2.549 10.815 27.749 1.00 54.19 533 PRO A CA 1
ATOM 4091 C C . PRO A 1 533 ? -3.074 10.982 29.183 1.00 54.19 533 PRO A C 1
ATOM 4093 O O . PRO A 1 533 ? -3.495 12.054 29.604 1.00 54.19 533 PRO A O 1
ATOM 4096 N N . LEU A 1 534 ? -2.953 9.915 29.976 1.00 54.41 534 LEU A N 1
ATOM 4097 C CA . LEU A 1 534 ? -3.295 9.812 31.406 1.00 54.41 534 LEU A CA 1
ATOM 4098 C C . LEU A 1 534 ? -4.717 9.324 31.698 1.00 54.41 534 LEU A C 1
ATOM 4100 O O . LEU A 1 534 ? -5.455 9.857 32.512 1.00 54.41 534 LEU A O 1
ATOM 4104 N N . LEU A 1 535 ? -5.061 8.187 31.112 1.00 58.69 535 LEU A N 1
ATOM 4105 C CA . LEU A 1 535 ? -6.178 7.374 31.561 1.00 58.69 535 LEU A CA 1
ATOM 4106 C C . LEU A 1 535 ? -5.921 6.814 32.974 1.00 58.69 535 LEU A C 1
ATOM 4108 O O . LEU A 1 535 ? -5.272 5.786 33.147 1.00 58.69 535 LEU A O 1
ATOM 4112 N N . ILE A 1 536 ? -6.441 7.474 34.007 1.00 57.19 536 ILE A N 1
ATOM 4113 C CA . ILE A 1 536 ? -6.438 6.910 35.362 1.00 57.19 536 ILE A CA 1
ATOM 4114 C C . ILE A 1 536 ? -7.579 5.890 35.453 1.00 57.19 536 ILE A C 1
ATOM 4116 O O . ILE A 1 536 ? -8.728 6.170 35.098 1.00 57.19 536 ILE A O 1
ATOM 4120 N N . GLU A 1 537 ? -7.268 4.692 35.941 1.00 55.16 537 GLU A N 1
ATOM 4121 C CA . GLU A 1 537 ? -8.259 3.653 36.213 1.00 55.16 537 GLU A CA 1
ATOM 4122 C C . GLU A 1 537 ? -9.335 4.194 37.171 1.00 55.16 537 GLU A C 1
ATOM 4124 O O . GLU A 1 537 ? -9.040 4.665 38.268 1.00 55.16 537 GLU A O 1
ATOM 4129 N N . GLY A 1 538 ? -10.595 4.187 36.728 1.00 52.81 538 GLY A N 1
ATOM 4130 C CA . GLY A 1 538 ? -11.720 4.721 37.502 1.00 52.81 538 GLY A CA 1
ATOM 4131 C C . GLY A 1 538 ? -11.955 6.236 37.407 1.00 52.81 538 GLY A C 1
ATOM 4132 O O . GLY A 1 538 ? -12.946 6.704 37.967 1.00 52.81 538 GLY A O 1
ATOM 4133 N N . ALA A 1 539 ? -11.134 7.008 36.682 1.00 53.75 539 ALA A N 1
ATOM 4134 C CA . ALA A 1 539 ? -11.470 8.402 36.371 1.00 53.75 539 ALA A CA 1
ATOM 4135 C C . ALA A 1 539 ? -12.682 8.470 35.427 1.00 53.75 539 ALA A C 1
ATOM 4137 O O . ALA A 1 539 ? -12.834 7.634 34.535 1.00 53.75 539 ALA A O 1
ATOM 4138 N N . ASN A 1 540 ? -13.568 9.445 35.630 1.00 50.72 540 ASN A N 1
ATOM 4139 C CA . ASN A 1 540 ? -14.696 9.654 34.728 1.00 50.72 540 ASN A CA 1
ATOM 4140 C C . ASN A 1 540 ? -14.154 10.310 33.447 1.00 50.72 540 ASN A C 1
ATOM 4142 O O . ASN A 1 540 ? -13.628 11.419 33.557 1.00 50.72 540 ASN A O 1
ATOM 4146 N N . PRO A 1 541 ? -14.200 9.662 32.269 1.00 50.72 541 PRO A N 1
ATOM 4147 C CA . PRO A 1 541 ? -13.845 10.343 31.030 1.00 50.72 541 PRO A CA 1
ATOM 4148 C C . PRO A 1 541 ? -14.820 11.502 30.852 1.00 50.72 541 PRO A C 1
ATOM 4150 O O . PRO A 1 541 ? -16.008 11.400 31.163 1.00 50.72 541 PRO A O 1
ATOM 4153 N N . VAL A 1 542 ? -14.277 12.658 30.521 1.00 52.75 542 VAL A N 1
ATOM 4154 C CA . VAL A 1 542 ? -14.922 13.906 30.884 1.00 52.75 542 VAL A CA 1
ATOM 4155 C C . VAL A 1 542 ? -16.033 14.267 29.893 1.00 52.75 542 VAL A C 1
ATOM 4157 O O . VAL A 1 542 ? -15.762 14.667 28.769 1.00 52.75 542 VAL A O 1
ATOM 4160 N N . GLY A 1 543 ? -17.283 14.186 30.364 1.00 55.00 543 GLY A N 1
ATOM 4161 C CA . GLY A 1 543 ? -18.470 14.794 29.750 1.00 55.00 543 GLY A CA 1
ATOM 4162 C C . GLY A 1 543 ? -19.451 13.816 29.095 1.00 55.00 543 GLY A C 1
ATOM 4163 O O . GLY A 1 543 ? -19.067 12.767 28.596 1.00 55.00 543 GLY A O 1
ATOM 4164 N N . ASP A 1 544 ? -20.735 14.193 29.060 1.00 62.72 544 ASP A N 1
ATOM 4165 C CA . ASP A 1 544 ? -21.809 13.430 28.393 1.00 62.72 544 ASP A CA 1
ATOM 4166 C C . ASP A 1 544 ? -21.633 13.374 26.850 1.00 62.72 544 ASP A C 1
ATOM 4168 O O . ASP A 1 544 ? -22.333 12.635 26.157 1.00 62.72 544 ASP A O 1
ATOM 4172 N N . GLU A 1 545 ? -20.710 14.172 26.293 1.00 76.81 545 GLU A N 1
ATOM 4173 C CA . GLU A 1 545 ? -20.511 14.342 24.849 1.00 76.81 545 GLU A CA 1
ATOM 4174 C C . GLU A 1 545 ? -19.542 13.313 24.245 1.00 76.81 545 GLU A C 1
ATOM 4176 O O . GLU A 1 545 ? -19.893 12.646 23.274 1.00 76.81 545 GLU A O 1
ATOM 4181 N N . VAL A 1 546 ? -18.327 13.176 24.788 1.00 79.69 546 VAL A N 1
ATOM 4182 C CA . VAL A 1 546 ? -17.251 12.361 24.198 1.00 79.69 546 VAL A CA 1
ATOM 4183 C C . VAL A 1 546 ? -16.549 11.549 25.282 1.00 79.69 546 VAL A C 1
ATOM 4185 O O . VAL A 1 546 ? -16.144 12.098 26.303 1.00 79.69 546 VAL A O 1
ATOM 4188 N N . MET A 1 547 ? -16.315 10.258 25.036 1.00 81.06 547 MET A N 1
ATOM 4189 C CA . MET A 1 547 ? -15.450 9.432 25.887 1.00 81.06 547 MET A CA 1
ATOM 4190 C C . MET A 1 547 ? -14.217 8.927 25.133 1.00 81.06 547 MET A C 1
ATOM 4192 O O . MET A 1 547 ? -14.314 8.409 24.023 1.00 81.06 547 MET A O 1
ATOM 4196 N N . ALA A 1 548 ? -13.052 9.059 25.771 1.00 80.62 548 ALA A N 1
ATOM 4197 C CA . ALA A 1 548 ? -11.783 8.504 25.307 1.00 80.62 548 ALA A CA 1
ATOM 4198 C C . ALA A 1 548 ? -11.610 7.056 25.762 1.00 80.62 548 ALA A C 1
ATOM 4200 O O . ALA A 1 548 ? -11.820 6.755 26.942 1.00 80.62 548 ALA A O 1
ATOM 4201 N N . VAL A 1 549 ? -11.141 6.185 24.872 1.00 84.69 549 VAL A N 1
ATOM 4202 C CA . VAL A 1 549 ? -10.689 4.835 25.235 1.00 84.69 549 VAL A CA 1
ATOM 4203 C C . VAL A 1 549 ? -9.274 4.596 24.704 1.00 84.69 549 VAL A C 1
ATOM 4205 O O . VAL A 1 549 ? -8.988 4.921 23.559 1.00 84.69 549 VAL A O 1
ATOM 4208 N N . SER A 1 550 ? -8.387 4.023 25.520 1.00 86.50 550 SER A N 1
ATOM 4209 C CA . SER A 1 550 ? -7.028 3.625 25.115 1.00 86.50 550 SER A CA 1
ATOM 4210 C C . SER A 1 550 ? -6.624 2.313 25.791 1.00 86.50 550 SER A C 1
ATOM 4212 O O . SER A 1 550 ? -7.020 2.072 26.940 1.00 86.50 550 SER A O 1
ATOM 4214 N N . PRO A 1 551 ? -5.865 1.443 25.099 1.00 86.44 551 PRO A N 1
ATOM 4215 C CA . PRO A 1 551 ? -5.456 0.153 25.628 1.00 86.44 551 PRO A CA 1
ATOM 4216 C C . PRO A 1 551 ? -4.365 0.237 26.701 1.00 86.44 551 PRO A C 1
ATOM 4218 O O . PRO A 1 551 ? -4.205 -0.727 27.449 1.00 86.44 551 PRO A O 1
ATOM 4221 N N . GLY A 1 552 ? -3.641 1.353 26.800 1.00 83.94 552 GLY A N 1
ATOM 4222 C CA . GLY A 1 552 ? -2.554 1.586 27.754 1.00 83.94 552 GLY A CA 1
ATOM 4223 C C . GLY A 1 552 ? -1.715 2.802 27.365 1.00 83.94 552 GLY A C 1
ATOM 4224 O O . GLY A 1 552 ? -2.055 3.509 26.422 1.00 83.94 552 GLY A O 1
ATOM 4225 N N . PHE A 1 553 ? -0.635 3.061 28.099 1.00 83.50 553 PHE A N 1
ATOM 4226 C CA . PHE A 1 553 ? 0.281 4.162 27.797 1.00 83.50 553 PHE A CA 1
ATOM 4227 C C . PHE A 1 553 ? 1.685 3.876 28.331 1.00 83.50 553 PHE A C 1
ATOM 4229 O O . PHE A 1 553 ? 1.835 3.558 29.512 1.00 83.50 553 PHE A O 1
ATOM 4236 N N . TRP A 1 554 ? 2.699 4.015 27.480 1.00 80.44 554 TRP A N 1
ATOM 4237 C CA . TRP A 1 554 ? 4.116 4.004 27.850 1.00 80.44 554 TRP A CA 1
ATOM 4238 C C . TRP A 1 554 ? 4.952 4.532 26.691 1.00 80.44 554 TRP A C 1
ATOM 4240 O O . TRP A 1 554 ? 4.753 4.110 25.560 1.00 80.44 554 TRP A O 1
ATOM 4250 N N . ASN A 1 555 ? 5.913 5.407 26.973 1.00 76.69 555 ASN A N 1
ATOM 4251 C CA . ASN A 1 555 ? 6.879 5.893 25.979 1.00 76.69 555 ASN A CA 1
ATOM 4252 C C . ASN A 1 555 ? 8.320 5.945 26.525 1.00 76.69 555 ASN A C 1
ATOM 4254 O O . ASN A 1 555 ? 9.194 6.584 25.942 1.00 76.69 555 ASN A O 1
ATOM 4258 N N . GLY A 1 556 ? 8.570 5.319 27.684 1.00 70.56 556 GLY A N 1
ATOM 4259 C CA . GLY A 1 556 ? 9.884 5.290 28.335 1.00 70.56 556 GLY A CA 1
ATOM 4260 C C . GLY A 1 556 ? 10.371 6.636 28.898 1.00 70.56 556 GLY A C 1
ATOM 4261 O O . GLY A 1 556 ? 11.491 6.710 29.411 1.00 70.56 556 GLY A O 1
ATOM 4262 N N . VAL A 1 557 ? 9.567 7.706 28.840 1.00 67.00 557 VAL A N 1
ATOM 4263 C CA . VAL A 1 557 ? 9.928 9.038 29.349 1.00 67.00 557 VAL A CA 1
ATOM 4264 C C . VAL A 1 557 ? 9.351 9.232 30.756 1.00 67.00 557 VAL A C 1
ATOM 4266 O O . VAL A 1 557 ? 8.145 9.363 30.938 1.00 67.00 557 VAL A O 1
ATOM 4269 N N . GLY A 1 558 ? 10.224 9.308 31.769 1.00 52.44 558 GLY A N 1
ATOM 4270 C CA . GLY A 1 558 ? 9.888 9.237 33.205 1.00 52.44 558 GLY A CA 1
ATOM 4271 C C . GLY A 1 558 ? 9.075 10.383 33.839 1.00 52.44 558 GLY A C 1
ATOM 4272 O O . GLY A 1 558 ? 9.207 10.607 35.040 1.00 52.44 558 GLY A O 1
ATOM 4273 N N . ASN A 1 559 ? 8.261 11.115 33.072 1.00 58.03 559 ASN A N 1
ATOM 4274 C CA . ASN A 1 559 ? 7.435 12.230 33.555 1.00 58.03 559 ASN A CA 1
ATOM 4275 C C . ASN A 1 559 ? 5.917 12.033 33.352 1.00 58.03 559 ASN A C 1
ATOM 4277 O O . ASN A 1 559 ? 5.146 12.899 33.770 1.00 58.03 559 ASN A O 1
ATOM 4281 N N . LEU A 1 560 ? 5.477 10.935 32.726 1.00 62.06 560 LEU A N 1
ATOM 4282 C CA . LEU A 1 560 ? 4.060 10.612 32.508 1.00 62.06 560 LEU A CA 1
ATOM 4283 C C . LEU A 1 560 ? 3.646 9.376 33.324 1.00 62.06 560 LEU A C 1
ATOM 4285 O O . LEU A 1 560 ? 4.496 8.622 33.791 1.00 62.06 560 LEU A O 1
ATOM 4289 N N . VAL A 1 561 ? 2.340 9.204 33.568 1.00 68.62 561 VAL A N 1
ATOM 4290 C CA . VAL A 1 561 ? 1.830 8.016 34.270 1.00 68.62 561 VAL A CA 1
ATOM 4291 C C . VAL A 1 561 ? 1.805 6.860 33.285 1.00 68.62 561 VAL A C 1
ATOM 4293 O O . VAL A 1 561 ? 0.983 6.829 32.374 1.00 68.62 561 VAL A O 1
ATOM 4296 N N . ASP A 1 562 ? 2.700 5.917 33.518 1.00 75.25 562 ASP A N 1
ATOM 4297 C CA . ASP A 1 562 ? 2.754 4.631 32.845 1.00 75.25 562 ASP A CA 1
ATOM 4298 C C . ASP A 1 562 ? 1.513 3.794 33.179 1.00 75.25 562 ASP A C 1
ATOM 4300 O O . ASP A 1 562 ? 1.156 3.613 34.350 1.00 75.25 562 ASP A O 1
ATOM 4304 N N . VAL A 1 563 ? 0.845 3.270 32.149 1.00 78.75 563 VAL A N 1
ATOM 4305 C CA . VAL A 1 563 ? -0.367 2.463 32.303 1.00 78.75 563 VAL A CA 1
ATOM 4306 C C . VAL A 1 563 ? -0.250 1.153 31.539 1.00 78.75 563 VAL A C 1
ATOM 4308 O O . VAL A 1 563 ? -0.323 1.099 30.312 1.00 78.75 563 VAL A O 1
ATOM 4311 N N . THR A 1 564 ? -0.114 0.072 32.304 1.00 80.25 564 THR A N 1
ATOM 4312 C CA . THR A 1 564 ? -0.075 -1.294 31.780 1.00 80.25 564 THR A CA 1
ATOM 4313 C C . THR A 1 564 ? -1.433 -1.718 31.219 1.00 80.25 564 THR A C 1
ATOM 4315 O O . THR A 1 564 ? -2.487 -1.402 31.779 1.00 80.25 564 THR A O 1
ATOM 4318 N N . ARG A 1 565 ? -1.418 -2.486 30.125 1.00 83.00 565 ARG A N 1
ATOM 4319 C CA . ARG A 1 565 ? -2.645 -2.912 29.439 1.00 83.00 565 ARG A CA 1
ATOM 4320 C C . ARG A 1 565 ? -3.431 -4.008 30.180 1.00 83.00 565 ARG A C 1
ATOM 4322 O O . ARG A 1 565 ? -4.577 -4.280 29.816 1.00 83.00 565 ARG A O 1
ATOM 4329 N N . LYS A 1 566 ? -2.828 -4.645 31.197 1.00 83.56 566 LYS A N 1
ATOM 4330 C CA . LYS A 1 566 ? -3.407 -5.721 32.037 1.00 83.56 566 LYS A CA 1
ATOM 4331 C C . LYS A 1 566 ? -4.112 -6.821 31.225 1.00 83.56 566 LYS A C 1
ATOM 4333 O O . LYS A 1 566 ? -5.277 -7.113 31.471 1.00 83.56 566 LYS A O 1
ATOM 4338 N N . ASN A 1 567 ? -3.450 -7.370 30.204 1.00 78.81 567 ASN A N 1
ATOM 4339 C CA . ASN A 1 567 ? -4.042 -8.352 29.278 1.00 78.81 567 ASN A CA 1
ATOM 4340 C C . ASN A 1 567 ? -5.425 -7.948 28.699 1.00 78.81 567 ASN A C 1
ATOM 4342 O O . ASN A 1 567 ? -6.314 -8.774 28.506 1.00 78.81 567 ASN A O 1
ATOM 4346 N N . GLY A 1 568 ? -5.636 -6.647 28.470 1.00 84.88 568 GLY A N 1
ATOM 4347 C CA . GLY A 1 568 ? -6.885 -6.091 27.949 1.00 84.88 568 GLY A CA 1
ATOM 4348 C C . GLY A 1 568 ? -7.870 -5.602 29.011 1.00 84.88 568 GLY A C 1
ATOM 4349 O O . GLY A 1 568 ? -8.760 -4.826 28.669 1.00 84.88 568 GLY A O 1
ATOM 4350 N N . ASP A 1 569 ? -7.712 -5.962 30.288 1.00 85.38 569 ASP A N 1
ATOM 4351 C CA . ASP A 1 569 ? -8.634 -5.551 31.363 1.00 85.38 569 ASP A CA 1
ATOM 4352 C C . ASP A 1 569 ? -8.741 -4.036 31.486 1.00 85.38 569 ASP A C 1
ATOM 4354 O O . ASP A 1 569 ? -9.836 -3.494 31.659 1.00 85.38 569 ASP A O 1
ATOM 4358 N N . PHE A 1 570 ? -7.610 -3.346 31.324 1.00 85.00 570 PHE A N 1
ATOM 4359 C CA . PHE A 1 570 ? -7.589 -1.894 31.340 1.00 85.00 570 PHE A CA 1
ATOM 4360 C C . PHE A 1 570 ? -8.492 -1.323 30.240 1.00 85.00 570 PHE A C 1
ATOM 4362 O O . PHE A 1 570 ? -9.397 -0.544 30.540 1.00 85.00 570 PHE A O 1
ATOM 4369 N N . TYR A 1 571 ? -8.327 -1.787 28.998 1.00 88.69 571 TYR A N 1
ATOM 4370 C CA . TYR A 1 571 ? -9.106 -1.330 27.845 1.00 88.69 571 TYR A CA 1
ATOM 4371 C C . TYR A 1 571 ? -10.602 -1.644 27.985 1.00 88.69 571 TYR A C 1
ATOM 4373 O O . TYR A 1 571 ? -11.452 -0.768 27.806 1.00 88.69 571 TYR A O 1
ATOM 4381 N N . ARG A 1 572 ? -10.934 -2.876 28.392 1.00 89.50 572 ARG A N 1
ATOM 4382 C CA . ARG A 1 572 ? -12.319 -3.321 28.622 1.00 89.50 572 ARG A CA 1
ATOM 4383 C C . ARG A 1 572 ? -13.024 -2.481 29.685 1.00 89.50 572 ARG A C 1
ATOM 4385 O O . ARG A 1 572 ? -14.207 -2.183 29.540 1.00 89.50 572 ARG A O 1
ATOM 4392 N N . SER A 1 573 ? -12.306 -2.025 30.715 1.00 85.50 573 SER A N 1
ATOM 4393 C CA . SER A 1 573 ? -12.875 -1.152 31.752 1.00 85.50 573 SER A CA 1
ATOM 4394 C C . SER A 1 573 ? -13.369 0.201 31.212 1.00 85.50 573 SER A C 1
ATOM 4396 O O . SER A 1 573 ? -14.305 0.783 31.769 1.00 85.50 573 SER A O 1
ATOM 4398 N N . PHE A 1 574 ? -12.752 0.736 30.149 1.00 83.88 574 PHE A N 1
ATOM 4399 C CA . PHE A 1 574 ? -13.224 1.958 29.486 1.00 83.88 574 PHE A CA 1
ATOM 4400 C C . PHE A 1 574 ? -14.494 1.683 28.699 1.00 83.88 574 PHE A C 1
ATOM 4402 O O . PHE A 1 574 ? -15.472 2.413 28.840 1.00 83.88 574 PHE A O 1
ATOM 4409 N N . TRP A 1 575 ? -14.521 0.586 27.952 1.00 89.88 575 TRP A N 1
ATOM 4410 C CA . TRP A 1 575 ? -15.689 0.214 27.168 1.00 89.88 575 TRP A CA 1
ATOM 4411 C C . TRP A 1 575 ? -16.915 -0.141 28.015 1.00 89.88 575 TRP A C 1
ATOM 4413 O O . TRP A 1 575 ? -18.020 0.271 27.678 1.00 89.88 575 TRP A O 1
ATOM 4423 N N . VAL A 1 576 ? -16.753 -0.798 29.169 1.00 88.44 576 VAL A N 1
ATOM 4424 C CA . VAL A 1 576 ? -17.871 -0.997 30.116 1.00 88.44 576 VAL A CA 1
ATOM 4425 C C . VAL A 1 576 ? -18.466 0.341 30.555 1.00 88.44 576 VAL A C 1
ATOM 4427 O O . VAL A 1 576 ? -19.684 0.473 30.660 1.00 88.44 576 VAL A O 1
ATOM 4430 N N . ARG A 1 577 ? -17.625 1.355 30.792 1.00 82.19 577 ARG A N 1
ATOM 4431 C CA . ARG A 1 577 ? -18.100 2.707 31.111 1.00 82.19 577 ARG A CA 1
ATOM 4432 C C . ARG A 1 577 ? -18.820 3.329 29.918 1.00 82.19 577 ARG A C 1
ATOM 4434 O O . ARG A 1 577 ? -19.896 3.878 30.120 1.00 82.19 577 ARG A O 1
ATOM 4441 N N . VAL A 1 578 ? -18.283 3.201 28.703 1.00 85.75 578 VAL A N 1
ATOM 4442 C CA . VAL A 1 578 ? -18.937 3.692 27.475 1.00 85.75 578 VAL A CA 1
ATOM 4443 C C . VAL A 1 578 ? -20.344 3.111 27.356 1.00 85.75 578 VAL A C 1
ATOM 4445 O O . VAL A 1 578 ? -21.296 3.858 27.167 1.00 85.75 578 VAL A O 1
ATOM 4448 N N . LEU A 1 579 ? -20.504 1.804 27.574 1.00 87.88 579 LEU A N 1
ATOM 4449 C CA . LEU A 1 579 ? -21.806 1.134 27.513 1.00 87.88 579 LEU A CA 1
ATOM 4450 C C . LEU A 1 579 ? -22.764 1.551 28.645 1.00 87.88 579 LEU A C 1
ATOM 4452 O O . LEU A 1 579 ? -23.976 1.514 28.460 1.00 87.88 579 LEU A O 1
ATOM 4456 N N . LYS A 1 580 ? -22.250 1.950 29.816 1.00 84.81 580 LYS A N 1
ATOM 4457 C CA . LYS A 1 580 ? -23.071 2.444 30.939 1.00 84.81 580 LYS A CA 1
ATOM 4458 C C . LYS A 1 580 ? -23.544 3.879 30.753 1.00 84.81 580 LYS A C 1
ATOM 4460 O O . LYS A 1 580 ? -24.677 4.188 31.108 1.00 84.81 580 LYS A O 1
ATOM 4465 N N . TYR A 1 581 ? -22.655 4.750 30.284 1.00 81.06 581 TYR A N 1
ATOM 4466 C CA . TYR A 1 581 ? -22.922 6.183 30.163 1.00 81.06 581 TYR A CA 1
ATOM 4467 C C . TYR A 1 581 ? -23.515 6.560 28.807 1.00 81.06 581 TYR A C 1
ATOM 4469 O O . TYR A 1 581 ? -24.214 7.563 28.730 1.00 81.06 581 TYR A O 1
ATOM 4477 N N . ASN A 1 582 ? -23.286 5.740 27.778 1.00 83.25 582 ASN A N 1
ATOM 4478 C CA . ASN A 1 582 ? -23.791 5.925 26.422 1.00 83.25 582 ASN A CA 1
ATOM 4479 C C . ASN A 1 582 ? -23.533 7.354 25.890 1.00 83.25 582 ASN A C 1
ATOM 4481 O O . ASN A 1 582 ? -24.494 8.092 25.647 1.00 83.25 582 ASN A O 1
ATOM 4485 N N . PRO A 1 583 ? -22.253 7.769 25.773 1.00 83.19 583 PRO A N 1
ATOM 4486 C CA . PRO A 1 583 ? -21.893 9.119 25.335 1.00 83.19 583 PRO A CA 1
ATOM 4487 C C . PRO A 1 583 ? -22.353 9.378 23.896 1.00 83.19 583 PRO A C 1
ATOM 4489 O O . PRO A 1 583 ? -22.612 8.441 23.144 1.00 83.19 583 PRO A O 1
ATOM 4492 N N . ALA A 1 584 ? -22.408 10.644 23.478 1.00 83.62 584 ALA A N 1
ATOM 4493 C CA . ALA A 1 584 ? -22.751 10.970 22.089 1.00 83.62 584 ALA A CA 1
ATOM 4494 C C . ALA A 1 584 ? -21.673 10.518 21.083 1.00 83.62 584 ALA A C 1
ATOM 4496 O O . ALA A 1 584 ? -21.988 10.235 19.928 1.00 83.62 584 ALA A O 1
ATOM 4497 N N . SER A 1 585 ? -20.412 10.445 21.512 1.00 85.06 585 SER A N 1
ATOM 4498 C CA . SER A 1 585 ? -19.283 9.987 20.706 1.00 85.06 585 SER A CA 1
ATOM 4499 C C . SER A 1 585 ? -18.247 9.252 21.558 1.00 85.06 585 SER A C 1
ATOM 4501 O O . SER A 1 585 ? -18.092 9.487 22.760 1.00 85.06 585 SER A O 1
ATOM 4503 N N . VAL A 1 586 ? -17.507 8.357 20.913 1.00 86.56 586 VAL A N 1
ATOM 4504 C CA . VAL A 1 586 ? -16.368 7.646 21.487 1.00 86.56 586 VAL A CA 1
ATOM 4505 C C . VAL A 1 586 ? -15.206 7.821 20.529 1.00 86.56 586 VAL A C 1
ATOM 4507 O O . VAL A 1 586 ? -15.360 7.615 19.328 1.00 86.56 586 VAL A O 1
ATOM 4510 N N . TRP A 1 587 ? -14.036 8.167 21.053 1.00 86.75 587 TRP A N 1
ATOM 4511 C CA . TRP A 1 587 ? -12.817 8.199 20.255 1.00 86.75 587 TRP A CA 1
ATOM 4512 C C . TRP A 1 587 ? -11.788 7.230 20.838 1.00 86.75 587 TRP A C 1
ATOM 4514 O O . TRP A 1 587 ? -11.626 7.110 22.058 1.00 86.75 587 TRP A O 1
ATOM 4524 N N . VAL A 1 588 ? -11.117 6.504 19.946 1.00 90.44 588 VAL A N 1
ATOM 4525 C CA . VAL A 1 588 ? -10.095 5.518 20.300 1.00 90.44 588 VAL A CA 1
ATOM 4526 C C . VAL A 1 588 ? -8.727 6.169 20.170 1.00 90.44 588 VAL A C 1
ATOM 4528 O O . VAL A 1 588 ? -8.322 6.539 19.070 1.00 90.44 588 VAL A O 1
ATOM 4531 N N . ASN A 1 589 ? -8.021 6.280 21.291 1.00 86.81 589 ASN A N 1
ATOM 4532 C CA . ASN A 1 589 ? -6.616 6.650 21.330 1.00 86.81 589 ASN A CA 1
ATOM 4533 C C . ASN A 1 589 ? -5.771 5.377 21.421 1.00 86.81 589 ASN A C 1
ATOM 4535 O O . ASN A 1 589 ? -5.720 4.740 22.462 1.00 86.81 589 ASN A O 1
ATOM 4539 N N . SER A 1 590 ? -5.130 4.913 20.374 1.00 90.06 590 SER A N 1
ATOM 4540 C CA . SER A 1 590 ? -5.078 5.427 19.008 1.00 90.06 590 SER A CA 1
ATOM 4541 C C . SER A 1 590 ? -5.259 4.255 18.057 1.00 90.06 590 SER A C 1
ATOM 4543 O O . SER A 1 590 ? -5.191 3.098 18.475 1.00 90.06 590 SER A O 1
ATOM 4545 N N . PHE A 1 591 ? -5.440 4.530 16.766 1.00 93.88 591 PHE A N 1
ATOM 4546 C CA . PHE A 1 591 ? -5.292 3.471 15.777 1.00 93.88 591 PHE A CA 1
ATOM 4547 C C . PHE A 1 591 ? -3.841 2.969 15.750 1.00 93.88 591 PHE A C 1
ATOM 4549 O O . PHE A 1 591 ? -3.629 1.798 16.027 1.00 93.88 591 PHE A O 1
ATOM 4556 N N . ASN A 1 592 ? -2.848 3.836 15.514 1.00 90.94 592 ASN A N 1
ATOM 4557 C CA . ASN A 1 592 ? -1.466 3.423 15.231 1.00 90.94 592 ASN A CA 1
ATOM 4558 C C . ASN A 1 592 ? -0.350 4.202 15.968 1.00 90.94 592 ASN A C 1
ATOM 4560 O O . ASN A 1 592 ? 0.814 4.107 15.572 1.00 90.94 592 ASN A O 1
ATOM 4564 N N . GLU A 1 593 ? -0.637 4.904 17.071 1.00 87.88 593 GLU A N 1
ATOM 4565 C CA . GLU A 1 593 ? 0.405 5.513 17.920 1.00 87.88 593 GLU A CA 1
ATOM 4566 C C . GLU A 1 593 ? 1.083 4.429 18.778 1.00 87.88 593 GLU A C 1
ATOM 4568 O O . GLU A 1 593 ? 0.677 4.064 19.888 1.00 87.88 593 GLU A O 1
ATOM 4573 N N . SER A 1 594 ? 2.087 3.807 18.169 1.00 81.88 594 SER A N 1
ATOM 4574 C CA . SER A 1 594 ? 2.803 2.653 18.708 1.00 81.88 594 SER A CA 1
ATOM 4575 C C . SER A 1 594 ? 3.975 3.052 19.599 1.00 81.88 594 SER A C 1
ATOM 4577 O O . SER A 1 594 ? 4.342 2.256 20.461 1.00 81.88 594 SER A O 1
ATOM 4579 N N . TRP A 1 595 ? 4.502 4.276 19.477 1.00 81.44 595 TRP A N 1
ATOM 4580 C CA . TRP A 1 595 ? 5.558 4.772 20.363 1.00 81.44 595 TRP A CA 1
ATOM 4581 C C . TRP A 1 595 ? 5.030 5.111 21.760 1.00 81.44 595 TRP A C 1
ATOM 4583 O O . TRP A 1 595 ? 5.727 4.872 22.741 1.00 81.44 595 TRP A O 1
ATOM 4593 N N . GLU A 1 596 ? 3.784 5.580 21.873 1.00 81.62 596 GLU A N 1
ATOM 4594 C CA . GLU A 1 596 ? 3.129 5.802 23.177 1.00 81.62 596 GLU A CA 1
ATOM 4595 C C . GLU A 1 596 ? 2.357 4.586 23.706 1.00 81.62 596 GLU A C 1
ATOM 4597 O O . GLU A 1 596 ? 1.723 4.645 24.762 1.00 81.62 596 GLU A O 1
ATOM 4602 N N . HIS A 1 597 ? 2.400 3.465 22.984 1.00 83.50 597 HIS A N 1
ATOM 4603 C CA . HIS A 1 597 ? 1.772 2.203 23.377 1.00 83.50 597 HIS A CA 1
ATOM 4604 C C . HIS A 1 597 ? 0.243 2.315 23.507 1.00 83.50 597 HIS A C 1
ATOM 4606 O O . HIS A 1 597 ? -0.381 1.509 24.208 1.00 83.50 597 HIS A O 1
ATOM 4612 N N . THR A 1 598 ? -0.374 3.244 22.774 1.00 87.06 598 THR A N 1
ATOM 4613 C CA . THR A 1 598 ? -1.832 3.438 22.693 1.00 87.06 598 THR A CA 1
ATOM 4614 C C . THR A 1 598 ? -2.443 2.761 21.459 1.00 87.06 598 THR A C 1
ATOM 4616 O O . THR A 1 598 ? -3.655 2.587 21.401 1.00 87.06 598 THR A O 1
ATOM 4619 N N . SER A 1 599 ? -1.622 2.324 20.498 1.00 89.38 599 SER A N 1
ATOM 4620 C CA . SER A 1 599 ? -2.070 1.667 19.262 1.00 89.38 599 SER A CA 1
ATOM 4621 C C . SER A 1 599 ? -2.946 0.429 19.507 1.00 89.38 599 SER A C 1
ATOM 4623 O O . SER A 1 599 ? -2.590 -0.460 20.302 1.00 89.38 599 SER A O 1
ATOM 4625 N N . VAL A 1 600 ? -4.076 0.372 18.793 1.00 92.44 600 VAL A N 1
ATOM 4626 C CA . VAL A 1 600 ? -4.929 -0.818 18.629 1.00 92.44 600 VAL A CA 1
ATOM 4627 C C . VAL A 1 600 ? -4.751 -1.498 17.268 1.00 92.44 600 VAL A C 1
ATOM 4629 O O . VAL A 1 600 ? -5.396 -2.520 17.036 1.00 92.44 600 VAL A O 1
ATOM 4632 N N . GLU A 1 601 ? -3.914 -0.959 16.377 1.00 91.88 601 GLU A N 1
ATOM 4633 C CA . GLU A 1 601 ? -3.557 -1.576 15.097 1.00 91.88 601 GLU A CA 1
ATOM 4634 C C . GLU A 1 601 ? -2.995 -2.983 15.350 1.00 91.88 601 GLU A C 1
ATOM 4636 O O . GLU A 1 601 ? -2.223 -3.169 16.300 1.00 91.88 601 GLU A O 1
ATOM 4641 N N . PRO A 1 602 ? -3.354 -3.985 14.524 1.00 87.62 602 PRO A N 1
ATOM 4642 C CA . PRO A 1 602 ? -2.742 -5.301 14.610 1.00 87.62 602 PRO A CA 1
ATOM 4643 C C . PRO A 1 602 ? -1.215 -5.196 14.561 1.00 87.62 602 PRO A C 1
ATOM 4645 O O . PRO A 1 602 ? -0.647 -4.744 13.566 1.00 87.62 602 PRO A O 1
ATOM 4648 N N . ALA A 1 603 ? -0.545 -5.597 15.638 1.00 82.88 603 ALA A N 1
ATOM 4649 C CA . ALA A 1 603 ? 0.889 -5.444 15.794 1.00 82.88 603 ALA A CA 1
ATOM 4650 C C . ALA A 1 603 ? 1.474 -6.500 16.734 1.00 82.88 603 ALA A C 1
ATOM 4652 O O . ALA A 1 603 ? 0.913 -6.847 17.771 1.00 82.88 603 ALA A O 1
ATOM 4653 N N . ARG A 1 604 ? 2.668 -6.965 16.382 1.00 83.25 604 ARG A N 1
ATOM 4654 C CA . ARG A 1 604 ? 3.460 -7.899 17.171 1.00 83.25 604 ARG A CA 1
ATOM 4655 C C . ARG A 1 604 ? 4.410 -7.142 18.088 1.00 83.25 604 ARG A C 1
ATOM 4657 O O . ARG A 1 604 ? 5.178 -6.314 17.613 1.00 83.25 604 ARG A O 1
ATOM 4664 N N . LEU A 1 605 ? 4.416 -7.454 19.380 1.00 81.31 605 LEU A N 1
ATOM 4665 C CA . LEU A 1 605 ? 5.424 -6.940 20.314 1.00 81.31 605 LEU A CA 1
ATOM 4666 C C . LEU A 1 605 ? 6.724 -7.757 20.218 1.00 81.31 605 LEU A C 1
ATOM 4668 O O . LEU A 1 605 ? 6.682 -8.992 20.204 1.00 81.31 605 LEU A O 1
ATOM 4672 N N . ASP A 1 606 ? 7.877 -7.085 20.196 1.00 80.31 606 ASP A N 1
ATOM 4673 C CA . ASP A 1 606 ? 9.177 -7.744 20.309 1.00 80.31 606 ASP A CA 1
ATOM 4674 C C . ASP A 1 606 ? 9.323 -8.441 21.671 1.00 80.31 606 ASP A C 1
ATOM 4676 O O . ASP A 1 606 ? 9.206 -7.834 22.736 1.00 80.31 606 ASP A O 1
ATOM 4680 N N . ALA A 1 607 ? 9.589 -9.748 21.638 1.00 74.62 607 ALA A N 1
ATOM 4681 C CA . ALA A 1 607 ? 9.662 -10.563 22.847 1.00 74.62 607 ALA A CA 1
ATOM 4682 C C . ALA A 1 607 ? 10.880 -10.225 23.727 1.00 74.62 607 ALA A C 1
ATOM 4684 O O . ALA A 1 607 ? 10.835 -10.460 24.934 1.00 74.62 607 ALA A O 1
ATOM 4685 N N . GLY A 1 608 ? 11.958 -9.692 23.139 1.00 80.19 608 GLY A N 1
ATOM 4686 C CA . GLY A 1 608 ? 13.130 -9.224 23.877 1.00 80.19 608 GLY A CA 1
ATOM 4687 C C . GLY A 1 608 ? 12.806 -7.964 24.671 1.00 80.19 608 GLY A C 1
ATOM 4688 O O . GLY A 1 608 ? 12.987 -7.949 25.886 1.00 80.19 608 GLY A O 1
ATOM 4689 N N . ALA A 1 609 ? 12.222 -6.964 24.011 1.00 78.38 609 ALA A N 1
ATOM 4690 C CA . ALA A 1 609 ? 11.744 -5.743 24.655 1.00 78.38 609 ALA A CA 1
ATOM 4691 C C . ALA A 1 609 ? 10.714 -6.042 25.757 1.00 78.38 609 ALA A C 1
ATOM 4693 O O . ALA A 1 609 ? 10.812 -5.512 26.864 1.00 78.38 609 ALA A O 1
ATOM 4694 N N . ALA A 1 610 ? 9.773 -6.958 25.498 1.00 76.81 610 ALA A N 1
ATOM 4695 C CA . ALA A 1 610 ? 8.809 -7.416 26.499 1.00 76.81 610 ALA A CA 1
ATOM 4696 C C . ALA A 1 610 ? 9.481 -7.999 27.756 1.00 76.81 610 ALA A C 1
ATOM 4698 O O . ALA A 1 610 ? 9.015 -7.787 28.873 1.00 76.81 610 ALA A O 1
ATOM 4699 N N . ALA A 1 611 ? 10.595 -8.717 27.592 1.00 80.56 611 ALA A N 1
ATOM 4700 C CA . ALA A 1 611 ? 11.339 -9.297 28.707 1.00 80.56 611 ALA A CA 1
ATOM 4701 C C . ALA A 1 611 ? 12.133 -8.259 29.522 1.00 80.56 611 ALA A C 1
ATOM 4703 O O . ALA A 1 611 ? 12.395 -8.501 30.701 1.00 80.56 611 ALA A O 1
ATOM 4704 N N . GLU A 1 612 ? 12.511 -7.125 28.925 1.00 82.12 612 GLU A N 1
ATOM 4705 C CA . GLU A 1 612 ? 13.215 -6.031 29.613 1.00 82.12 612 GLU A CA 1
ATOM 4706 C C . GLU A 1 612 ? 12.280 -5.204 30.506 1.00 82.12 612 GLU A C 1
ATOM 4708 O O . GLU A 1 612 ? 12.696 -4.734 31.567 1.00 82.12 612 GLU A O 1
ATOM 4713 N N . HIS A 1 613 ? 11.007 -5.090 30.116 1.00 76.50 613 HIS A N 1
ATOM 4714 C CA . HIS A 1 613 ? 9.984 -4.311 30.820 1.00 76.50 613 HIS A CA 1
ATOM 4715 C C . HIS A 1 613 ? 8.671 -5.101 31.019 1.00 76.50 613 HIS A C 1
ATOM 4717 O O . HIS A 1 613 ? 7.611 -4.667 30.564 1.00 76.50 613 HIS A O 1
ATOM 4723 N N . PRO A 1 614 ? 8.694 -6.267 31.695 1.00 75.88 614 PRO A N 1
ATOM 4724 C CA . PRO A 1 614 ? 7.557 -7.200 31.754 1.00 75.88 614 PRO A CA 1
ATOM 4725 C C . PRO A 1 614 ? 6.341 -6.672 32.533 1.00 75.88 614 PRO A C 1
ATOM 4727 O O . PRO A 1 614 ? 5.243 -7.227 32.455 1.00 75.88 614 PRO A O 1
ATOM 4730 N N . ASP A 1 615 ? 6.524 -5.612 33.315 1.00 70.44 615 ASP A N 1
ATOM 4731 C CA . ASP A 1 615 ? 5.485 -4.912 34.065 1.00 70.44 615 ASP A CA 1
ATOM 4732 C C . ASP A 1 615 ? 4.572 -4.058 33.168 1.00 70.44 615 ASP A C 1
ATOM 4734 O O . ASP A 1 615 ? 3.392 -3.871 33.491 1.00 70.44 615 ASP A O 1
ATOM 4738 N N . ILE A 1 616 ? 5.073 -3.611 32.012 1.00 75.31 616 ILE A N 1
ATOM 4739 C CA . ILE A 1 616 ? 4.339 -2.731 31.093 1.00 75.31 616 ILE A CA 1
ATOM 4740 C C . ILE A 1 616 ? 4.272 -3.237 29.648 1.00 75.31 616 ILE A C 1
ATOM 4742 O O . ILE A 1 616 ? 3.268 -3.013 28.970 1.00 75.31 616 ILE A O 1
ATOM 4746 N N . LEU A 1 617 ? 5.283 -3.981 29.193 1.00 76.94 617 LEU A N 1
ATOM 4747 C CA . LEU A 1 617 ? 5.372 -4.575 27.861 1.00 76.94 617 LEU A CA 1
ATOM 4748 C C . LEU A 1 617 ? 4.952 -6.042 27.914 1.00 76.94 617 LEU A C 1
ATOM 4750 O O . LEU A 1 617 ? 5.727 -6.926 28.268 1.00 76.94 617 LEU A O 1
ATOM 4754 N N . GLN A 1 618 ? 3.696 -6.303 27.565 1.00 72.88 618 GLN A N 1
ATOM 4755 C CA . GLN A 1 618 ? 3.121 -7.647 27.581 1.00 72.88 618 GLN A CA 1
ATOM 4756 C C . GLN A 1 618 ? 2.887 -8.123 26.152 1.00 72.88 618 GLN A C 1
ATOM 4758 O O . GLN A 1 618 ? 2.263 -7.410 25.370 1.00 72.88 618 GLN A O 1
ATOM 4763 N N . VAL A 1 619 ? 3.369 -9.325 25.813 1.00 66.69 619 VAL A N 1
ATOM 4764 C CA . VAL A 1 619 ? 2.965 -10.008 24.575 1.00 66.69 619 VAL A CA 1
ATOM 4765 C C . VAL A 1 619 ? 1.490 -10.350 24.721 1.00 66.69 619 VAL A C 1
ATOM 4767 O O . VAL A 1 619 ? 1.083 -10.912 25.735 1.00 66.69 619 VAL A O 1
ATOM 4770 N N . TRP A 1 620 ? 0.684 -9.964 23.739 1.00 75.06 620 TRP A N 1
ATOM 4771 C CA . TRP A 1 620 ? -0.766 -10.096 23.832 1.00 75.06 620 TRP A CA 1
ATOM 4772 C C . TRP A 1 620 ? -1.123 -11.548 23.621 1.00 75.06 620 TRP A C 1
ATOM 4774 O O . TRP A 1 620 ? -0.682 -12.132 22.633 1.00 75.06 620 TRP A O 1
ATOM 4784 N N . THR A 1 621 ? -1.898 -12.133 24.524 1.00 69.25 621 THR A N 1
ATOM 4785 C CA . THR A 1 621 ? -2.239 -13.545 24.421 1.00 69.25 621 THR A CA 1
ATOM 4786 C C . THR A 1 621 ? -3.718 -13.801 24.627 1.00 69.25 621 THR A C 1
ATOM 4788 O O . THR A 1 621 ? -4.388 -13.075 25.360 1.00 69.25 621 THR A O 1
ATOM 4791 N N . ASP A 1 622 ? -4.216 -14.889 24.046 1.00 68.50 622 ASP A N 1
ATOM 4792 C CA . ASP A 1 622 ? -5.487 -15.465 24.474 1.00 68.50 622 ASP A CA 1
ATOM 4793 C C . ASP A 1 622 ? -5.412 -15.971 25.932 1.00 68.50 622 ASP A C 1
ATOM 4795 O O . ASP A 1 622 ? -4.374 -15.909 26.601 1.00 68.50 622 ASP A O 1
ATOM 4799 N N . TYR A 1 623 ? -6.520 -16.512 26.443 1.00 68.44 623 TYR A N 1
ATOM 4800 C CA . TYR A 1 623 ? -6.572 -17.050 27.806 1.00 68.44 623 TYR A CA 1
ATOM 4801 C C . TYR A 1 623 ? -5.676 -18.285 28.035 1.00 68.44 623 TYR A C 1
ATOM 4803 O O . TYR A 1 623 ? -5.493 -18.700 29.180 1.00 68.44 623 TYR A O 1
ATOM 4811 N N . HIS A 1 624 ? -5.105 -18.868 26.976 1.00 66.75 624 HIS A N 1
ATOM 4812 C CA . HIS A 1 624 ? -4.158 -19.986 27.033 1.00 66.75 624 HIS A CA 1
ATOM 4813 C C . HIS A 1 624 ? -2.701 -19.533 26.870 1.00 66.75 624 HIS A C 1
ATOM 4815 O O . HIS A 1 624 ? -1.804 -20.376 26.797 1.00 66.75 624 HIS A O 1
ATOM 4821 N N . GLY A 1 625 ? -2.442 -18.224 26.804 1.00 72.38 625 GLY A N 1
ATOM 4822 C CA . GLY A 1 625 ? -1.098 -17.688 26.610 1.00 72.38 625 GLY A CA 1
ATOM 4823 C C . GLY A 1 625 ? -0.604 -17.759 25.159 1.00 72.38 625 GLY A C 1
ATOM 4824 O O . GLY A 1 625 ? 0.598 -17.623 24.932 1.00 72.38 625 GLY A O 1
ATOM 4825 N N . GLN A 1 626 ? -1.484 -17.989 24.175 1.00 74.19 626 GLN A N 1
ATOM 4826 C CA . GLN A 1 626 ? -1.111 -17.983 22.755 1.00 74.19 626 GLN A CA 1
ATOM 4827 C C . GLN A 1 626 ? -1.059 -16.553 22.211 1.00 74.19 626 GLN A C 1
ATOM 4829 O O . GLN A 1 626 ? -2.051 -15.843 22.366 1.00 74.19 626 GLN A O 1
ATOM 4834 N N . PRO A 1 627 ? 0.040 -16.126 21.555 1.00 77.81 627 PRO A N 1
ATOM 4835 C CA . PRO A 1 627 ? 0.161 -14.778 21.012 1.00 77.81 627 PRO A CA 1
ATOM 4836 C C . PRO A 1 627 ? -0.952 -14.400 20.024 1.00 77.81 627 PRO A C 1
ATOM 4838 O O . PRO A 1 627 ? -1.300 -15.190 19.145 1.00 77.81 627 PRO A O 1
ATOM 4841 N N . MET A 1 628 ? -1.464 -13.176 20.143 1.00 78.56 628 MET A N 1
ATOM 4842 C CA . MET A 1 628 ? -2.521 -12.606 19.306 1.00 78.56 628 MET A CA 1
ATOM 4843 C C . MET A 1 628 ? -2.173 -11.173 18.888 1.00 78.56 628 MET A C 1
ATOM 4845 O O . MET A 1 628 ? -2.490 -10.219 19.597 1.00 78.56 628 MET A O 1
ATOM 4849 N N . ASP A 1 629 ? -1.560 -11.013 17.716 1.00 83.69 629 ASP A N 1
ATOM 4850 C CA . ASP A 1 629 ? -1.134 -9.701 17.202 1.00 83.69 629 ASP A CA 1
ATOM 4851 C C . ASP A 1 629 ? -2.323 -8.753 16.922 1.00 83.69 629 ASP A C 1
ATOM 4853 O O . ASP A 1 629 ? -2.164 -7.539 16.904 1.00 83.69 629 ASP A O 1
ATOM 4857 N N . ASP A 1 630 ? -3.537 -9.278 16.735 1.00 85.00 630 ASP A N 1
ATOM 4858 C CA . ASP A 1 630 ? -4.763 -8.522 16.449 1.00 85.00 630 ASP A CA 1
ATOM 4859 C C . ASP A 1 630 ? -5.699 -8.366 17.663 1.00 85.00 630 ASP A C 1
ATOM 4861 O O . ASP A 1 630 ? -6.813 -7.859 17.525 1.00 85.00 630 ASP A O 1
ATOM 4865 N N . PHE A 1 631 ? -5.265 -8.759 18.866 1.00 86.69 631 PHE A N 1
ATOM 4866 C CA . PHE A 1 631 ? -6.110 -8.826 20.066 1.00 86.69 631 PHE A CA 1
ATOM 4867 C C . PHE A 1 631 ? -6.894 -7.531 20.352 1.00 86.69 631 PHE A C 1
ATOM 4869 O O . PHE A 1 631 ? -8.117 -7.563 20.526 1.00 86.69 631 PHE A O 1
ATOM 4876 N N . TYR A 1 632 ? -6.211 -6.379 20.369 1.00 89.69 632 TYR A N 1
ATOM 4877 C CA . TYR A 1 632 ? -6.856 -5.082 20.617 1.00 89.69 632 TYR A CA 1
ATOM 4878 C C . TYR A 1 632 ? -7.718 -4.630 19.448 1.00 89.69 632 TYR A C 1
ATOM 4880 O O . TYR A 1 632 ? -8.768 -4.029 19.676 1.00 89.69 632 TYR A O 1
ATOM 4888 N N . TRP A 1 633 ? -7.334 -4.961 18.217 1.00 92.50 633 TRP A N 1
ATOM 4889 C CA . TRP A 1 633 ? -8.118 -4.624 17.039 1.00 92.50 633 TRP A CA 1
ATOM 4890 C C . TRP A 1 633 ? -9.449 -5.380 17.018 1.00 92.50 633 TRP A C 1
ATOM 4892 O O . TRP A 1 633 ? -10.515 -4.780 16.876 1.00 92.50 633 TRP A O 1
ATOM 4902 N N . VAL A 1 634 ? -9.411 -6.693 17.258 1.00 90.12 634 VAL A N 1
ATOM 4903 C CA . VAL A 1 634 ? -10.601 -7.551 17.344 1.00 90.12 634 VAL A CA 1
ATOM 4904 C C . VAL A 1 634 ? -11.526 -7.095 18.475 1.00 90.12 634 VAL A C 1
ATOM 4906 O O . VAL A 1 634 ? -12.748 -7.099 18.317 1.00 90.12 634 VAL A O 1
ATOM 4909 N N . MET A 1 635 ? -10.966 -6.664 19.608 1.00 92.31 635 MET A N 1
ATOM 4910 C CA . MET A 1 635 ? -11.736 -6.100 20.720 1.00 92.31 635 MET A CA 1
ATOM 4911 C C . MET A 1 635 ? -12.366 -4.746 20.354 1.00 92.31 635 MET A C 1
ATOM 4913 O O . MET A 1 635 ? -13.560 -4.547 20.574 1.00 92.31 635 MET A O 1
ATOM 4917 N N . THR A 1 636 ? -11.590 -3.845 19.745 1.00 94.44 636 THR A N 1
ATOM 4918 C CA . THR A 1 636 ? -12.037 -2.520 19.279 1.00 94.44 636 THR A CA 1
ATOM 4919 C C . THR A 1 636 ? -13.189 -2.646 18.291 1.00 94.44 636 THR A C 1
ATOM 4921 O O . THR A 1 636 ? -14.232 -2.022 18.473 1.00 94.44 636 THR A O 1
ATOM 4924 N N . LYS A 1 637 ? -13.039 -3.512 17.283 1.00 93.50 637 LYS A N 1
ATOM 4925 C CA . LYS A 1 637 ? -14.062 -3.782 16.267 1.00 93.50 637 LYS A CA 1
ATOM 4926 C C . LYS A 1 637 ? -15.373 -4.265 16.886 1.00 93.50 637 LYS A C 1
ATOM 4928 O O . LYS A 1 637 ? -16.443 -3.808 16.491 1.00 93.50 637 LYS A O 1
ATOM 4933 N N . GLN A 1 638 ? -15.304 -5.180 17.851 1.00 93.62 638 GLN A N 1
ATOM 4934 C CA . GLN A 1 638 ? -16.497 -5.703 18.520 1.00 93.62 638 GLN A CA 1
ATOM 4935 C C . GLN A 1 638 ? -17.200 -4.634 19.355 1.00 93.62 638 GLN A C 1
ATOM 4937 O O . GLN A 1 638 ? -18.409 -4.458 19.221 1.00 93.62 638 GLN A O 1
ATOM 4942 N N . TYR A 1 639 ? -16.458 -3.890 20.176 1.00 95.38 639 TYR A N 1
ATOM 4943 C CA . TYR A 1 639 ? -17.049 -2.830 20.986 1.00 95.38 639 TYR A CA 1
ATOM 4944 C C . TYR A 1 639 ? -17.624 -1.691 20.148 1.00 95.38 639 TYR A C 1
ATOM 4946 O O . TYR A 1 639 ? -18.707 -1.203 20.464 1.00 95.38 639 TYR A O 1
ATOM 4954 N N . ASN A 1 640 ? -16.945 -1.292 19.070 1.00 93.38 640 ASN A N 1
ATOM 4955 C CA . ASN A 1 640 ? -17.433 -0.220 18.213 1.00 93.38 640 ASN A CA 1
ATOM 4956 C C . ASN A 1 640 ? -18.743 -0.613 17.518 1.00 93.38 640 ASN A C 1
ATOM 4958 O O . ASN A 1 640 ? -19.693 0.164 17.518 1.00 93.38 640 ASN A O 1
ATOM 4962 N N . ARG A 1 641 ? -18.845 -1.846 17.001 1.00 89.44 641 ARG A N 1
ATOM 4963 C CA . ARG A 1 641 ? -20.092 -2.341 16.390 1.00 89.44 641 ARG A CA 1
ATOM 4964 C C . ARG A 1 641 ? -21.216 -2.483 17.415 1.00 89.44 641 ARG A C 1
ATOM 4966 O O . ARG A 1 641 ? -22.355 -2.119 17.124 1.00 89.44 641 ARG A O 1
ATOM 4973 N N . LEU A 1 642 ? -20.884 -2.915 18.631 1.00 92.06 642 LEU A N 1
ATOM 4974 C CA . LEU A 1 642 ? -21.835 -2.988 19.734 1.00 92.06 642 LEU A CA 1
ATOM 4975 C C . LEU A 1 642 ? -22.381 -1.609 20.116 1.00 92.06 642 LEU A C 1
ATOM 4977 O O . LEU A 1 642 ? -23.588 -1.450 20.271 1.00 92.06 642 LEU A O 1
ATOM 4981 N N . PHE A 1 643 ? -21.504 -0.617 20.252 1.00 91.38 643 PHE A N 1
ATOM 4982 C CA . PHE A 1 643 ? -21.876 0.743 20.630 1.00 91.38 643 PHE A CA 1
ATOM 4983 C C . PHE A 1 643 ? -22.656 1.460 19.519 1.00 91.38 643 PHE A C 1
ATOM 4985 O O . PHE A 1 643 ? -23.731 1.996 19.773 1.00 91.38 643 PHE A O 1
ATOM 4992 N N . MET A 1 644 ? -22.148 1.432 18.285 1.00 87.25 644 MET A N 1
ATOM 4993 C CA . MET A 1 644 ? -22.713 2.197 17.169 1.00 87.25 644 MET A CA 1
ATOM 4994 C C . MET A 1 644 ? -23.996 1.584 16.601 1.00 87.25 644 MET A C 1
ATOM 4996 O O . MET A 1 644 ? -24.892 2.317 16.189 1.00 87.25 644 MET A O 1
ATOM 5000 N N . TYR A 1 645 ? -24.085 0.251 16.558 1.00 86.69 645 TYR A N 1
ATOM 5001 C CA . TYR A 1 645 ? -25.139 -0.451 15.817 1.00 86.69 645 TYR A CA 1
ATOM 5002 C C . TYR A 1 645 ? -25.940 -1.442 16.664 1.00 86.69 645 TYR A C 1
ATOM 5004 O O . TYR A 1 645 ? -26.884 -2.034 16.149 1.00 86.69 645 TYR A O 1
ATOM 5012 N N . GLN A 1 646 ? -25.602 -1.620 17.949 1.00 88.44 646 GLN A N 1
ATOM 5013 C CA . GLN A 1 646 ? -26.169 -2.684 18.790 1.00 88.44 646 GLN A CA 1
ATOM 5014 C C . GLN A 1 646 ? -25.984 -4.058 18.130 1.00 88.44 646 GLN A C 1
ATOM 5016 O O . GLN A 1 646 ? -26.907 -4.865 18.046 1.00 88.44 646 GLN A O 1
ATOM 5021 N N . GLU A 1 647 ? -24.779 -4.318 17.621 1.00 90.00 647 GLU A N 1
ATOM 5022 C CA . GLU A 1 647 ? -24.459 -5.537 16.878 1.00 90.00 647 GLU A CA 1
ATOM 5023 C C . GLU A 1 647 ? -23.373 -6.366 17.560 1.00 90.00 647 GLU A C 1
ATOM 5025 O O . GLU A 1 647 ? -22.367 -5.841 18.039 1.00 90.00 647 GLU A O 1
ATOM 5030 N N . LEU A 1 648 ? -23.569 -7.685 17.565 1.00 90.62 648 LEU A N 1
ATOM 5031 C CA . LEU A 1 648 ? -22.604 -8.673 18.049 1.00 90.62 648 LEU A CA 1
ATOM 5032 C C . LEU A 1 648 ? -22.188 -9.604 16.914 1.00 90.62 648 LEU A C 1
ATOM 5034 O O . LEU A 1 648 ? -23.035 -10.058 16.150 1.00 90.62 648 LEU A O 1
ATOM 5038 N N . TYR A 1 649 ? -20.903 -9.944 16.819 1.00 88.00 649 TYR A N 1
ATOM 5039 C CA . TYR A 1 649 ? -20.449 -10.929 15.838 1.00 88.00 649 TYR A CA 1
ATOM 5040 C C . TYR A 1 649 ? -20.770 -12.358 16.297 1.00 88.00 649 TYR A C 1
ATOM 5042 O O . TYR A 1 649 ? -20.637 -12.700 17.474 1.00 88.00 649 TYR A O 1
ATOM 5050 N N . ASP A 1 650 ? -21.162 -13.222 15.361 1.00 82.19 650 ASP A N 1
ATOM 5051 C CA . ASP A 1 650 ? -21.267 -14.659 15.608 1.00 82.19 650 ASP A CA 1
ATOM 5052 C C . ASP A 1 650 ? -19.891 -15.213 16.004 1.00 82.19 650 ASP A C 1
ATOM 5054 O O . ASP A 1 650 ? -18.887 -14.991 15.327 1.00 82.19 650 ASP A O 1
ATOM 5058 N N . GLY A 1 651 ? -19.834 -15.919 17.131 1.00 79.88 651 GLY A N 1
ATOM 5059 C CA . GLY A 1 651 ? -18.594 -16.389 17.745 1.00 79.88 651 GLY A CA 1
ATOM 5060 C C . GLY A 1 651 ? -17.912 -15.423 18.716 1.00 79.88 651 GLY A C 1
ATOM 5061 O O . GLY A 1 651 ? -16.910 -15.824 19.308 1.00 79.88 651 GLY A O 1
ATOM 5062 N N . SER A 1 652 ? -18.444 -14.217 18.938 1.00 88.69 652 SER A N 1
ATOM 5063 C CA . SER A 1 652 ? -17.970 -13.309 19.993 1.00 88.69 652 SER A CA 1
ATOM 5064 C C . SER A 1 652 ? -18.135 -13.911 21.388 1.00 88.69 652 SER A C 1
ATOM 5066 O O . SER A 1 652 ? -19.156 -14.537 21.679 1.00 88.69 652 SER A O 1
ATOM 5068 N N . TYR A 1 653 ? -17.164 -13.665 22.271 1.00 88.38 653 TYR A N 1
ATOM 5069 C CA . TYR A 1 653 ? -17.241 -14.037 23.684 1.00 88.38 653 TYR A CA 1
ATOM 5070 C C . TYR A 1 653 ? -17.568 -12.816 24.541 1.00 88.38 653 TYR A C 1
ATOM 5072 O O . TYR A 1 653 ? -16.943 -11.770 24.377 1.00 88.38 653 TYR A O 1
ATOM 5080 N N . LEU A 1 654 ? -18.520 -12.945 25.465 1.00 91.62 654 LEU A N 1
ATOM 5081 C CA . LEU A 1 654 ? -18.979 -11.870 26.341 1.00 91.62 654 LEU A CA 1
ATOM 5082 C C . LEU A 1 654 ? -18.957 -12.290 27.807 1.00 91.62 654 LEU A C 1
ATOM 5084 O O . LEU A 1 654 ? -19.254 -13.434 28.138 1.00 91.62 654 LEU A O 1
ATOM 5088 N N . GLN A 1 655 ? -18.672 -11.341 28.687 1.00 90.69 655 GLN A N 1
ATOM 5089 C CA . GLN A 1 655 ? -18.691 -11.517 30.136 1.00 90.69 655 GLN A CA 1
ATOM 5090 C C . GLN A 1 655 ? -19.345 -10.291 30.778 1.00 90.69 655 GLN A C 1
ATOM 5092 O O . GLN A 1 655 ? -19.008 -9.162 30.429 1.00 90.69 655 GLN A O 1
ATOM 5097 N N . GLU A 1 656 ? -20.274 -10.490 31.712 1.00 87.06 656 GLU A N 1
ATOM 5098 C CA . GLU A 1 656 ? -20.794 -9.381 32.525 1.00 87.06 656 GLU A CA 1
ATOM 5099 C C . GLU A 1 656 ? -19.787 -9.025 33.626 1.00 87.06 656 GLU A C 1
ATOM 5101 O O . GLU A 1 656 ? -19.161 -9.906 34.206 1.00 87.06 656 GLU A O 1
ATOM 5106 N N . GLU A 1 657 ? -19.624 -7.736 33.923 1.00 84.75 657 GLU A N 1
ATOM 5107 C CA . GLU A 1 657 ? -18.593 -7.224 34.844 1.00 84.75 657 GLU A CA 1
ATOM 5108 C C . GLU A 1 657 ? -18.620 -7.796 36.274 1.00 84.75 657 GLU A C 1
ATOM 5110 O O . GLU A 1 657 ? -17.622 -7.707 36.986 1.00 84.75 657 GLU A O 1
ATOM 5115 N N . ASP A 1 658 ? -19.749 -8.355 36.712 1.00 83.00 658 ASP A N 1
ATOM 5116 C CA . ASP A 1 658 ? -19.945 -8.965 38.030 1.00 83.00 658 ASP A CA 1
ATOM 5117 C C . ASP A 1 658 ? -20.103 -10.493 37.971 1.00 83.00 658 ASP A C 1
ATOM 5119 O O . ASP A 1 658 ? -20.536 -11.112 38.946 1.00 83.00 658 ASP A O 1
ATOM 5123 N N . SER A 1 659 ? -19.754 -11.097 36.834 1.00 80.50 659 SER A N 1
ATOM 5124 C CA . SER A 1 659 ? -19.878 -12.524 36.565 1.00 80.50 659 SER A CA 1
ATOM 5125 C C . SER A 1 659 ? -18.545 -13.130 36.133 1.00 80.50 659 SER A C 1
ATOM 5127 O O . SER A 1 659 ? -17.776 -12.526 35.389 1.00 80.50 659 SER A O 1
ATOM 5129 N N . GLU A 1 660 ? -18.288 -14.366 36.555 1.00 79.56 660 GLU A N 1
ATOM 5130 C CA . GLU A 1 660 ? -17.187 -15.186 36.028 1.00 79.56 660 GLU A CA 1
ATOM 5131 C C . GLU A 1 660 ? -17.614 -15.996 34.791 1.00 79.56 660 GLU A C 1
ATOM 5133 O O . GLU A 1 660 ? -16.776 -16.587 34.113 1.00 79.56 660 GLU A O 1
ATOM 5138 N N . THR A 1 661 ? -18.911 -16.020 34.469 1.00 79.00 661 THR A N 1
ATOM 5139 C CA . THR A 1 661 ? -19.439 -16.758 33.319 1.00 79.00 661 THR A CA 1
ATOM 5140 C C . THR A 1 661 ? -19.123 -16.035 32.015 1.00 79.00 661 THR A C 1
ATOM 5142 O O . THR A 1 661 ? -19.506 -14.877 31.824 1.00 79.00 661 THR A O 1
ATOM 5145 N N . ILE A 1 662 ? -18.500 -16.760 31.088 1.00 78.56 662 ILE A N 1
ATOM 5146 C CA . ILE A 1 662 ? -18.283 -16.322 29.711 1.00 78.56 662 ILE A CA 1
ATOM 5147 C C . ILE A 1 662 ? -19.378 -16.932 28.837 1.00 78.56 662 ILE A C 1
ATOM 5149 O O . ILE A 1 662 ? -19.603 -18.138 28.856 1.00 78.56 662 ILE A O 1
ATOM 5153 N N . TYR A 1 663 ? -20.035 -16.105 28.036 1.00 82.00 663 TYR A N 1
ATOM 5154 C CA . TYR A 1 663 ? -20.981 -16.529 27.012 1.00 82.00 663 TYR A CA 1
ATOM 5155 C C . TYR A 1 663 ? -20.332 -16.441 25.642 1.00 82.00 663 TYR A C 1
ATOM 5157 O O . TYR A 1 663 ? -19.522 -15.554 25.395 1.00 82.00 663 TYR A O 1
ATOM 5165 N N . VAL A 1 664 ? -20.721 -17.323 24.731 1.00 82.31 664 VAL A N 1
ATOM 5166 C CA . VAL A 1 664 ? -20.371 -17.235 23.315 1.00 82.31 664 VAL A CA 1
ATOM 5167 C C . VAL A 1 664 ? -21.629 -17.012 22.485 1.00 82.31 664 VAL A C 1
ATOM 5169 O O . VAL A 1 664 ? -22.649 -17.676 22.684 1.00 82.31 664 VAL A O 1
ATOM 5172 N N . VAL A 1 665 ? -21.555 -16.077 21.544 1.00 81.94 665 VAL A N 1
ATOM 5173 C CA . VAL A 1 665 ? -22.599 -15.851 20.544 1.00 81.94 665 VAL A CA 1
ATOM 5174 C C . VAL A 1 665 ? -22.560 -17.001 19.541 1.00 81.94 665 VAL A C 1
ATOM 5176 O O . VAL A 1 665 ? -21.514 -17.295 18.960 1.00 81.94 665 VAL A O 1
ATOM 5179 N N . ARG A 1 666 ? -23.691 -17.680 19.356 1.00 71.88 666 ARG A N 1
ATOM 5180 C CA . ARG A 1 666 ? -23.880 -18.747 18.368 1.00 71.88 666 ARG A CA 1
ATOM 5181 C C . ARG A 1 666 ? -25.195 -18.516 17.644 1.00 71.88 666 ARG A C 1
ATOM 5183 O O . ARG A 1 666 ? -26.249 -18.891 18.150 1.00 71.88 666 ARG A O 1
ATOM 5190 N N . ARG A 1 667 ? -25.129 -17.949 16.439 1.00 69.25 667 ARG A N 1
ATOM 5191 C CA . ARG A 1 667 ? -26.304 -17.599 15.619 1.00 69.25 667 ARG A CA 1
ATOM 5192 C C . ARG A 1 667 ? -27.306 -16.727 16.382 1.00 69.25 667 ARG A C 1
ATOM 5194 O O . ARG A 1 667 ? -27.052 -15.554 16.595 1.00 69.25 667 ARG A O 1
ATOM 5201 N N . ASP A 1 668 ? -28.447 -17.288 16.763 1.00 65.94 668 ASP A N 1
ATOM 5202 C CA . ASP A 1 668 ? -29.540 -16.626 17.470 1.00 65.94 668 ASP A CA 1
ATOM 5203 C C . ASP A 1 668 ? -29.395 -16.740 18.981 1.00 65.94 668 ASP A C 1
ATOM 5205 O O . ASP A 1 668 ? -30.296 -16.322 19.690 1.00 65.94 668 ASP A O 1
ATOM 5209 N N . THR A 1 669 ? -28.302 -17.311 19.490 1.00 61.38 669 THR A N 1
ATOM 5210 C CA . THR A 1 669 ? -28.247 -17.764 20.873 1.00 61.38 669 THR A CA 1
ATOM 5211 C C . THR A 1 669 ? -26.990 -17.303 21.623 1.00 61.38 669 THR A C 1
ATOM 5213 O O . THR A 1 669 ? -25.880 -17.428 21.107 1.00 61.38 669 THR A O 1
ATOM 5216 N N . LEU A 1 670 ? -27.130 -16.852 22.879 1.00 68.75 670 LEU A N 1
ATOM 5217 C CA . LEU A 1 670 ? -26.022 -16.807 23.850 1.00 68.75 670 LEU A CA 1
ATOM 5218 C C . LEU A 1 670 ? -25.899 -18.149 24.568 1.00 68.75 670 LEU A C 1
ATOM 5220 O O . LEU A 1 670 ? -26.824 -18.570 25.267 1.00 68.75 670 LEU A O 1
ATOM 5224 N N . VAL A 1 671 ? -24.746 -18.792 24.414 1.00 68.06 671 VAL A N 1
ATOM 5225 C CA . VAL A 1 671 ? -24.440 -20.101 24.997 1.00 68.06 671 VAL A CA 1
ATOM 5226 C C . VAL A 1 671 ? -23.415 -19.913 26.108 1.00 68.06 671 VAL A C 1
ATOM 5228 O O . VAL A 1 671 ? -22.378 -19.297 25.878 1.00 68.06 671 VAL A O 1
ATOM 5231 N N . ASP A 1 672 ? -23.689 -20.434 27.304 1.00 71.50 672 ASP A N 1
ATOM 5232 C CA . ASP A 1 672 ? -22.691 -20.498 28.377 1.00 71.50 672 ASP A CA 1
ATOM 5233 C C . ASP A 1 672 ? -21.480 -21.317 27.895 1.00 71.50 672 ASP A C 1
ATOM 5235 O O . ASP A 1 672 ? -21.623 -22.461 27.452 1.00 71.50 672 ASP A O 1
ATOM 5239 N N . HIS A 1 673 ? -20.291 -20.717 27.925 1.00 62.81 673 HIS A N 1
ATOM 5240 C CA . HIS A 1 673 ? -19.051 -21.354 27.490 1.00 62.81 673 HIS A CA 1
ATOM 5241 C C . HIS A 1 673 ? -18.514 -22.367 28.523 1.00 62.81 673 HIS A C 1
ATOM 5243 O O . HIS A 1 673 ? -17.595 -23.137 28.227 1.00 62.81 673 HIS A O 1
ATOM 5249 N N . GLY A 1 674 ? -19.116 -22.420 29.714 1.00 60.28 674 GLY A N 1
ATOM 5250 C CA . GLY A 1 674 ? -18.736 -23.291 30.818 1.00 60.28 674 GLY A CA 1
ATOM 5251 C C . GLY A 1 674 ? -17.412 -22.873 31.456 1.00 60.28 674 GLY A C 1
ATOM 5252 O O . GLY A 1 674 ? -17.020 -21.712 31.424 1.00 60.28 674 GLY A O 1
ATOM 5253 N N . SER A 1 675 ? -16.683 -23.842 32.017 1.00 54.94 675 SER A N 1
ATOM 5254 C CA . SER A 1 675 ? -15.339 -23.627 32.581 1.00 54.94 675 SER A CA 1
ATOM 5255 C C . SER A 1 675 ? -14.231 -23.544 31.518 1.00 54.94 675 SER A C 1
ATOM 5257 O O . SER A 1 675 ? -13.048 -23.547 31.858 1.00 54.94 675 SER A O 1
ATOM 5259 N N . GLY A 1 676 ? -14.593 -23.580 30.231 1.00 50.22 676 GLY A N 1
ATOM 5260 C CA . GLY A 1 676 ? -13.655 -23.434 29.126 1.00 50.22 676 GLY A CA 1
ATOM 5261 C C . GLY A 1 676 ? -13.177 -21.991 29.013 1.00 50.22 676 GLY A C 1
ATOM 5262 O O . GLY A 1 676 ? -13.947 -21.057 29.211 1.00 50.22 676 GLY A O 1
ATOM 5263 N N . LEU A 1 677 ? -11.900 -21.810 28.688 1.00 67.00 677 LEU A N 1
ATOM 5264 C CA . LEU A 1 677 ? -11.352 -20.497 28.375 1.00 67.00 677 LEU A CA 1
ATOM 5265 C C . LEU A 1 677 ? -11.317 -20.305 26.850 1.00 67.00 677 LEU A C 1
ATOM 5267 O O . LEU A 1 677 ? -10.859 -21.218 26.150 1.00 67.00 677 LEU A O 1
ATOM 5271 N N . PRO A 1 678 ? -11.754 -19.148 26.321 1.00 72.31 678 PRO A N 1
ATOM 5272 C CA . PRO A 1 678 ? -11.696 -18.873 24.889 1.00 72.31 678 PRO A CA 1
ATOM 5273 C C . PRO A 1 678 ? -10.266 -18.951 24.352 1.00 72.31 678 PRO A C 1
ATOM 5275 O O . PRO A 1 678 ? -9.326 -18.493 25.000 1.00 72.31 678 PRO A O 1
ATOM 5278 N N . SER A 1 679 ? -10.106 -19.515 23.154 1.00 71.25 679 SER A N 1
ATOM 5279 C CA . SER A 1 679 ? -8.824 -19.535 22.445 1.00 71.25 679 SER A CA 1
ATOM 5280 C C . SER A 1 679 ? -8.878 -18.642 21.214 1.00 71.25 679 SER A C 1
ATOM 5282 O O . SER A 1 679 ? -9.900 -18.608 20.525 1.00 71.25 679 SER A O 1
ATOM 5284 N N . MET A 1 680 ? -7.780 -17.927 20.956 1.00 71.94 680 MET A N 1
ATOM 5285 C CA . MET A 1 680 ? -7.612 -16.992 19.838 1.00 71.94 680 MET A CA 1
ATOM 5286 C C . MET A 1 680 ? -8.750 -15.961 19.711 1.00 71.94 680 MET A C 1
ATOM 5288 O O . MET A 1 680 ? -9.128 -15.578 18.606 1.00 71.94 680 MET A O 1
ATOM 5292 N N . ALA A 1 681 ? -9.323 -15.520 20.835 1.00 77.38 681 ALA A N 1
ATOM 5293 C CA . ALA A 1 681 ? -10.385 -14.520 20.855 1.00 77.38 681 ALA A CA 1
ATOM 5294 C C . ALA A 1 681 ? -10.373 -13.704 22.162 1.00 77.38 681 ALA A C 1
ATOM 5296 O O . ALA A 1 681 ? -10.256 -14.297 23.241 1.00 77.38 681 ALA A O 1
ATOM 5297 N N . PRO A 1 682 ? -10.545 -12.368 22.105 1.00 86.62 682 PRO A N 1
ATOM 5298 C CA . PRO A 1 682 ? -10.790 -11.571 23.300 1.00 86.62 682 PRO A CA 1
ATOM 5299 C C . PRO A 1 682 ? -12.203 -11.819 23.849 1.00 86.62 682 PRO A C 1
ATOM 5301 O O . PRO A 1 682 ? -13.146 -12.067 23.096 1.00 86.62 682 PRO A O 1
ATOM 5304 N N . VAL A 1 683 ? -12.359 -11.677 25.167 1.00 88.56 683 VAL A N 1
ATOM 5305 C CA . VAL A 1 683 ? -13.670 -11.651 25.836 1.00 88.56 683 VAL A CA 1
ATOM 5306 C C . VAL A 1 683 ? -14.098 -10.204 26.029 1.00 88.56 683 VAL A C 1
ATOM 5308 O O . VAL A 1 683 ? -13.410 -9.437 26.699 1.00 88.56 683 VAL A O 1
ATOM 5311 N N . ILE A 1 684 ? -15.247 -9.831 25.484 1.00 92.88 684 ILE A N 1
ATOM 5312 C CA . ILE A 1 684 ? -15.842 -8.501 25.614 1.00 92.88 684 ILE A CA 1
ATOM 5313 C C . ILE A 1 684 ? -16.529 -8.389 26.979 1.00 92.88 684 ILE A C 1
ATOM 5315 O O . ILE A 1 684 ? -17.465 -9.124 27.282 1.00 92.88 684 ILE A O 1
ATOM 5319 N N . LEU A 1 685 ? -16.066 -7.463 27.816 1.00 92.94 685 LEU A N 1
ATOM 5320 C CA . LEU A 1 685 ? -16.689 -7.155 29.104 1.00 92.94 685 LEU A CA 1
ATOM 5321 C C . LEU A 1 685 ? -17.857 -6.180 28.898 1.00 92.94 685 LEU A C 1
ATOM 5323 O O . LEU A 1 685 ? -17.674 -5.137 28.263 1.00 92.94 685 LEU A O 1
ATOM 5327 N N . VAL A 1 686 ? -19.028 -6.496 29.447 1.00 92.56 686 VAL A N 1
ATOM 5328 C CA . VAL A 1 686 ? -20.257 -5.693 29.342 1.00 92.56 686 VAL A CA 1
ATOM 5329 C C . VAL A 1 686 ? -20.849 -5.385 30.727 1.00 92.56 686 VAL A C 1
ATOM 5331 O O . VAL A 1 686 ? -20.521 -6.068 31.702 1.00 92.56 686 VAL A O 1
ATOM 5334 N N . PRO A 1 687 ? -21.705 -4.353 30.865 1.00 90.38 687 PRO A N 1
ATOM 5335 C CA . PRO A 1 687 ? -22.323 -4.017 32.146 1.00 90.38 687 PRO A CA 1
ATOM 5336 C C . PRO A 1 687 ? -23.167 -5.160 32.719 1.00 90.38 687 PRO A C 1
ATOM 5338 O O . PRO A 1 687 ? -23.724 -5.973 31.980 1.00 90.38 687 PRO A O 1
ATOM 5341 N N . LYS A 1 688 ? -23.325 -5.183 34.044 1.00 88.50 688 LYS A N 1
ATOM 5342 C CA . LYS A 1 688 ? -24.235 -6.118 34.719 1.00 88.50 688 LYS A CA 1
ATOM 5343 C C . LYS A 1 688 ? -25.639 -6.075 34.108 1.00 88.50 688 LYS A C 1
ATOM 5345 O O . LYS A 1 688 ? -26.246 -5.007 34.013 1.00 88.50 688 LYS A O 1
ATOM 5350 N N . GLY A 1 689 ? -26.191 -7.244 33.785 1.00 81.06 689 GLY A N 1
ATOM 5351 C CA . GLY A 1 689 ? -27.534 -7.383 33.222 1.00 81.06 689 GLY A CA 1
ATOM 5352 C C . GLY A 1 689 ? -27.653 -6.957 31.758 1.00 81.06 689 GLY A C 1
ATOM 5353 O O . GLY A 1 689 ? -28.769 -6.934 31.237 1.00 81.06 689 GLY A O 1
ATOM 5354 N N . PHE A 1 690 ? -26.546 -6.623 31.088 1.00 87.12 690 PHE A N 1
ATOM 5355 C CA . PHE A 1 690 ? -26.532 -6.299 29.666 1.00 87.12 690 PHE A CA 1
ATOM 5356 C C . PHE A 1 690 ? -27.035 -7.473 28.825 1.00 87.12 690 PHE A C 1
ATOM 5358 O O . PHE A 1 690 ? -27.910 -7.290 27.985 1.00 87.12 690 PHE A O 1
ATOM 5365 N N . LEU A 1 691 ? -26.551 -8.693 29.086 1.00 81.44 691 LEU A N 1
ATOM 5366 C CA . LEU A 1 691 ? -26.875 -9.862 28.260 1.00 81.44 691 LEU A CA 1
ATOM 5367 C C . LEU A 1 691 ? -28.354 -10.245 28.358 1.00 81.44 691 LEU A C 1
ATOM 5369 O O . LEU A 1 691 ? -28.942 -10.710 27.387 1.00 81.44 691 LEU A O 1
ATOM 5373 N N . ALA A 1 692 ? -28.968 -10.030 29.523 1.00 74.06 692 ALA A N 1
ATOM 5374 C CA . ALA A 1 692 ? -30.388 -10.304 29.735 1.00 74.06 692 ALA A CA 1
ATOM 5375 C C . ALA A 1 692 ? -31.310 -9.319 28.999 1.00 74.06 692 ALA A C 1
ATOM 5377 O O . ALA A 1 692 ? -32.450 -9.662 28.694 1.00 74.06 692 ALA A O 1
ATOM 5378 N N . ASN A 1 693 ? -30.827 -8.103 28.741 1.00 73.44 693 ASN A N 1
ATOM 5379 C CA . ASN A 1 693 ? -31.617 -7.006 28.186 1.00 73.44 693 ASN A CA 1
ATOM 5380 C C . ASN A 1 693 ? -31.131 -6.570 26.800 1.00 73.44 693 ASN A C 1
ATOM 5382 O O . ASN A 1 693 ? -31.568 -5.534 26.308 1.00 73.44 693 ASN A O 1
ATOM 5386 N N . PHE A 1 694 ? -30.217 -7.321 26.183 1.00 82.25 694 PHE A N 1
ATOM 5387 C CA . PHE A 1 694 ? -29.669 -6.946 24.892 1.00 82.25 694 PHE A CA 1
ATOM 5388 C C . PHE A 1 694 ? -30.749 -7.019 23.807 1.00 82.25 694 PHE A C 1
ATOM 5390 O O . PHE A 1 694 ? -31.383 -8.055 23.588 1.00 82.25 694 PHE A O 1
ATOM 5397 N N . GLU A 1 695 ? -30.947 -5.900 23.117 1.00 75.69 695 GLU A N 1
ATOM 5398 C CA . GLU A 1 695 ? -31.865 -5.772 21.991 1.00 75.69 695 GLU A CA 1
ATOM 5399 C C . GLU A 1 695 ? -31.067 -5.296 20.782 1.00 75.69 695 GLU A C 1
ATOM 5401 O O . GLU A 1 695 ? -30.846 -4.107 20.612 1.00 75.69 695 GLU A O 1
ATOM 5406 N N . GLY A 1 696 ? -30.584 -6.240 19.978 1.00 83.06 696 GLY A N 1
ATOM 5407 C CA . GLY A 1 696 ? -29.690 -5.954 18.864 1.00 83.06 696 GLY A CA 1
ATOM 5408 C C . GLY A 1 696 ? -29.494 -7.162 17.953 1.00 83.06 696 GLY A C 1
ATOM 5409 O O . GLY A 1 696 ? -30.009 -8.248 18.237 1.00 83.06 696 GLY A O 1
ATOM 5410 N N . ASN A 1 697 ? -28.753 -6.984 16.860 1.00 86.38 697 ASN A N 1
ATOM 5411 C CA . ASN A 1 697 ? -28.570 -8.028 15.851 1.00 86.38 697 ASN A CA 1
ATOM 5412 C C . ASN A 1 697 ? -27.305 -8.858 16.102 1.00 86.38 697 ASN A C 1
ATOM 5414 O O . ASN A 1 697 ? -26.305 -8.370 16.630 1.00 86.38 697 ASN A O 1
ATOM 5418 N N . VAL A 1 698 ? -27.329 -10.107 15.635 1.00 85.00 698 VAL A N 1
ATOM 5419 C CA . VAL A 1 698 ? -26.121 -10.923 15.473 1.00 85.00 698 VAL A CA 1
ATOM 5420 C C . VAL A 1 698 ? -25.698 -10.906 14.012 1.00 85.00 698 VAL A C 1
ATOM 5422 O O . VAL A 1 698 ? -26.516 -11.177 13.128 1.00 85.00 698 VAL A O 1
ATOM 5425 N N . ILE A 1 699 ? -24.424 -10.614 13.760 1.00 84.06 699 ILE A N 1
ATOM 5426 C CA . ILE A 1 699 ? -23.846 -10.450 12.425 1.00 84.06 699 ILE A CA 1
ATOM 5427 C C . ILE A 1 699 ? -22.726 -11.462 12.147 1.00 84.06 699 ILE A C 1
ATOM 5429 O O . ILE A 1 699 ? -22.034 -11.915 13.054 1.00 84.06 699 ILE A O 1
ATOM 5433 N N . ASN A 1 700 ? -22.513 -11.805 10.879 1.00 77.44 700 ASN A N 1
ATOM 5434 C CA . ASN A 1 700 ? -21.325 -12.515 10.403 1.00 77.44 700 ASN A CA 1
ATOM 5435 C C . ASN A 1 700 ? -20.740 -11.721 9.230 1.00 77.44 700 ASN A C 1
ATOM 5437 O O . ASN A 1 700 ? -21.364 -11.620 8.172 1.00 77.44 700 ASN A O 1
ATOM 5441 N N . GLY A 1 701 ? -19.587 -11.087 9.453 1.00 76.38 701 GLY A N 1
ATOM 5442 C CA . GLY A 1 701 ? -19.184 -9.938 8.640 1.00 76.38 701 GLY A CA 1
ATOM 5443 C C . GLY A 1 701 ? -20.237 -8.832 8.754 1.00 76.38 701 GLY A C 1
ATOM 5444 O O . GLY A 1 701 ? -20.668 -8.520 9.861 1.00 76.38 701 GLY A O 1
ATOM 5445 N N . ASP A 1 702 ? -20.704 -8.315 7.620 1.00 70.44 702 ASP A N 1
ATOM 5446 C CA . ASP A 1 702 ? -21.733 -7.261 7.569 1.00 70.44 702 ASP A CA 1
ATOM 5447 C C . ASP A 1 702 ? -23.161 -7.806 7.423 1.00 70.44 702 ASP A C 1
ATOM 5449 O O . ASP A 1 702 ? -24.126 -7.053 7.289 1.00 70.44 702 ASP A O 1
ATOM 5453 N N . GLN A 1 703 ? -23.326 -9.130 7.414 1.00 75.38 703 GLN A N 1
ATOM 5454 C CA . GLN A 1 703 ? -24.633 -9.752 7.233 1.00 75.38 703 GLN A CA 1
ATOM 5455 C C . GLN A 1 703 ? -25.305 -9.999 8.576 1.00 75.38 703 GLN A C 1
ATOM 5457 O O . GLN A 1 703 ? -24.778 -10.745 9.399 1.00 75.38 703 GLN A O 1
ATOM 5462 N N . VAL A 1 704 ? -26.509 -9.450 8.758 1.00 78.06 704 VAL A N 1
ATOM 5463 C CA . VAL A 1 704 ? -27.393 -9.827 9.867 1.00 78.06 704 VAL A CA 1
ATOM 5464 C C . VAL A 1 704 ? -27.786 -11.291 9.704 1.00 78.06 704 VAL A C 1
ATOM 5466 O O . VAL A 1 704 ? -28.512 -11.664 8.783 1.00 78.06 704 VAL A O 1
ATOM 5469 N N . VAL A 1 705 ? -27.295 -12.121 10.617 1.00 72.50 705 VAL A N 1
ATOM 5470 C CA . VAL A 1 705 ? -27.621 -13.545 10.695 1.00 72.50 705 VAL A CA 1
ATOM 5471 C C . VAL A 1 705 ? -28.935 -13.721 11.446 1.00 72.50 705 VAL A C 1
ATOM 5473 O O . VAL A 1 705 ? -29.763 -14.537 11.041 1.00 72.50 705 VAL A O 1
ATOM 5476 N N . VAL A 1 706 ? -29.148 -12.941 12.515 1.00 66.75 706 VAL A N 1
ATOM 5477 C CA . VAL A 1 706 ? -30.361 -12.989 13.347 1.00 66.75 706 VAL A CA 1
ATOM 5478 C C . VAL A 1 706 ? -30.686 -11.602 13.900 1.00 66.75 706 VAL A C 1
ATOM 5480 O O . VAL A 1 706 ? -29.794 -10.881 14.337 1.00 66.75 706 VAL A O 1
ATOM 5483 N N . GLY A 1 707 ? -31.972 -11.237 13.901 1.00 61.00 707 GLY A N 1
ATOM 5484 C CA . GLY A 1 707 ? -32.439 -9.917 14.343 1.00 61.00 707 GLY A CA 1
ATOM 5485 C C . GLY A 1 707 ? -32.519 -9.695 15.862 1.00 61.00 707 GLY A C 1
ATOM 5486 O O . GLY A 1 707 ? -32.697 -8.566 16.303 1.00 61.00 707 GLY A O 1
ATOM 5487 N N . LYS A 1 708 ? -32.450 -10.759 16.672 1.00 68.81 708 LYS A N 1
ATOM 5488 C CA . LYS A 1 708 ? -32.359 -10.691 18.138 1.00 68.81 708 LYS A CA 1
ATOM 5489 C C . LYS A 1 708 ? -31.687 -11.953 18.659 1.00 68.81 708 LYS A C 1
ATOM 5491 O O . LYS A 1 708 ? -31.978 -13.039 18.165 1.00 68.81 708 LYS A O 1
ATOM 5496 N N . ILE A 1 709 ? -30.817 -11.805 19.654 1.00 66.56 709 ILE A N 1
ATOM 5497 C CA . ILE A 1 709 ? -30.232 -12.944 20.359 1.00 66.56 709 ILE A CA 1
ATOM 5498 C C . ILE A 1 709 ? -31.183 -13.410 21.474 1.00 66.56 709 ILE A C 1
ATOM 5500 O O . ILE A 1 709 ? -31.635 -12.625 22.309 1.00 66.56 709 ILE A O 1
ATOM 5504 N N . GLU A 1 710 ? -31.519 -14.691 21.476 1.00 56.59 710 GLU A N 1
ATOM 5505 C CA . GLU A 1 710 ? -32.168 -15.388 22.576 1.00 56.59 710 GLU A CA 1
ATOM 5506 C C . GLU A 1 710 ? -31.091 -15.959 23.508 1.00 56.59 710 GLU A C 1
ATOM 5508 O O . GLU A 1 710 ? -30.000 -16.346 23.095 1.00 56.59 710 GLU A O 1
ATOM 5513 N N . ARG A 1 711 ? -31.349 -16.027 24.811 1.00 51.78 711 ARG A N 1
ATOM 5514 C CA . ARG A 1 711 ? -30.452 -16.757 25.713 1.00 51.78 711 ARG A CA 1
ATOM 5515 C C . ARG A 1 711 ? -30.903 -18.209 25.748 1.00 51.78 711 ARG A C 1
ATOM 5517 O O . ARG A 1 711 ? -32.024 -18.466 26.185 1.00 51.78 711 ARG A O 1
ATOM 5524 N N . GLN A 1 712 ? -30.043 -19.159 25.369 1.00 41.84 712 GLN A N 1
ATOM 5525 C CA . GLN A 1 712 ? -30.329 -20.549 25.716 1.00 41.84 712 GLN A CA 1
ATOM 5526 C C . GLN A 1 712 ? -30.002 -20.753 27.183 1.00 41.84 712 GLN A C 1
ATOM 5528 O O . GLN A 1 712 ? -28.847 -20.755 27.606 1.00 41.84 712 GLN A O 1
ATOM 5533 N N . VAL A 1 713 ? -31.054 -20.964 27.962 1.00 40.53 713 VAL A N 1
ATOM 5534 C CA . VAL A 1 713 ? -30.940 -21.758 29.176 1.00 40.53 713 VAL A CA 1
ATOM 5535 C C . VAL A 1 713 ? -30.645 -23.175 28.692 1.00 40.53 713 VAL A C 1
ATOM 5537 O O . VAL A 1 713 ? -31.519 -23.824 28.122 1.00 40.53 713 VAL A O 1
ATOM 5540 N N . ILE A 1 714 ? -29.400 -23.634 28.817 1.00 33.12 714 ILE A N 1
ATOM 5541 C CA . ILE A 1 714 ? -29.081 -25.031 28.520 1.00 33.12 714 ILE A CA 1
ATOM 5542 C C . ILE A 1 714 ? -29.776 -25.879 29.590 1.00 33.12 714 ILE A C 1
ATOM 5544 O O . ILE A 1 714 ? -29.276 -26.034 30.703 1.00 33.12 714 ILE A O 1
ATOM 5548 N N . GLU A 1 715 ? -30.939 -26.434 29.253 1.00 30.14 715 GLU A N 1
ATOM 5549 C CA . GLU A 1 715 ? -31.483 -27.591 29.955 1.00 30.14 715 GLU A CA 1
ATOM 5550 C C . GLU A 1 715 ? -30.519 -28.760 29.728 1.00 30.14 715 GLU A C 1
ATOM 5552 O O . GLU A 1 715 ? -30.346 -29.249 28.612 1.00 30.14 715 GLU A O 1
ATOM 5557 N N . ASN A 1 716 ? -29.846 -29.197 30.788 1.00 28.75 716 ASN A N 1
ATOM 5558 C CA . ASN A 1 716 ? -28.946 -30.339 30.744 1.00 28.75 716 ASN A CA 1
ATOM 5559 C C . ASN A 1 716 ? -29.772 -31.632 30.531 1.00 28.75 716 ASN A C 1
ATOM 5561 O O . ASN A 1 716 ? -30.554 -31.995 31.417 1.00 28.75 716 ASN A O 1
ATOM 5565 N N . PRO A 1 717 ? -29.632 -32.378 29.414 1.00 27.56 717 PRO A N 1
ATOM 5566 C CA . PRO A 1 717 ? -30.490 -33.526 29.096 1.00 27.56 717 PRO A CA 1
ATOM 5567 C C . PRO A 1 717 ? -30.096 -34.811 29.853 1.00 27.56 717 PRO A C 1
ATOM 5569 O O . PRO A 1 717 ? -30.116 -35.912 29.302 1.00 27.56 717 PRO A O 1
ATOM 5572 N N . ALA A 1 718 ? -29.774 -34.684 31.142 1.00 30.02 718 ALA A N 1
ATOM 5573 C CA . ALA A 1 718 ? -29.609 -35.795 32.080 1.00 30.02 718 ALA A CA 1
ATOM 5574 C C . ALA A 1 718 ? -30.486 -35.673 33.342 1.00 30.02 718 ALA A C 1
ATOM 5576 O O . ALA A 1 718 ? -30.336 -36.472 34.265 1.00 30.02 718 ALA A O 1
ATOM 5577 N N . ALA A 1 719 ? -31.441 -34.741 33.377 1.00 29.73 719 ALA A N 1
ATOM 5578 C CA . ALA A 1 719 ? -32.448 -34.666 34.431 1.00 29.73 719 ALA A CA 1
ATOM 5579 C C . ALA A 1 719 ? -33.855 -34.771 33.832 1.00 29.73 719 ALA A C 1
ATOM 5581 O O . ALA A 1 719 ? -34.619 -33.813 33.758 1.00 29.73 719 ALA A O 1
ATOM 5582 N N . THR A 1 720 ? -34.243 -35.975 33.411 1.00 29.52 720 THR A N 1
ATOM 5583 C CA . THR A 1 720 ? -35.671 -36.288 33.325 1.00 29.52 720 THR A CA 1
ATOM 5584 C C . THR A 1 720 ? -36.240 -36.317 34.744 1.00 29.52 720 THR A C 1
ATOM 5586 O O . THR A 1 720 ? -36.235 -37.360 35.398 1.00 29.52 720 THR A O 1
ATOM 5589 N N . GLY A 1 721 ? -36.715 -35.163 35.212 1.00 33.72 721 GLY A N 1
ATOM 5590 C CA . GLY A 1 721 ? -37.527 -35.013 36.417 1.00 33.72 721 GLY A CA 1
ATOM 5591 C C . GLY A 1 721 ? -37.090 -33.833 37.276 1.00 33.72 721 GLY A C 1
ATOM 5592 O O . GLY A 1 721 ? -35.974 -33.835 37.773 1.00 33.72 721 GLY A O 1
ATOM 5593 N N . SER A 1 722 ? -37.999 -32.878 37.505 1.00 44.94 722 SER A N 1
ATOM 5594 C CA . SER A 1 722 ? -37.828 -31.790 38.476 1.00 44.94 722 SER A CA 1
ATOM 5595 C C . SER A 1 722 ? -37.307 -32.340 39.813 1.00 44.94 722 SER A C 1
ATOM 5597 O O . SER A 1 722 ? -38.045 -33.053 40.510 1.00 44.94 722 SER A O 1
ATOM 5599 N N . GLY A 1 723 ? -36.057 -32.049 40.171 1.00 64.44 723 GLY A N 1
ATOM 5600 C CA . GLY A 1 723 ? -35.413 -32.647 41.337 1.00 64.44 723 GLY A CA 1
ATOM 5601 C C . GLY A 1 723 ? -34.273 -31.806 41.901 1.00 64.44 723 GLY A C 1
ATOM 5602 O O . GLY A 1 723 ? -33.875 -30.798 41.339 1.00 64.44 723 GLY A O 1
ATOM 5603 N N . ALA A 1 724 ? -33.774 -32.202 43.070 1.00 73.81 724 ALA A N 1
ATOM 5604 C CA . ALA A 1 724 ? -32.506 -31.703 43.593 1.00 73.81 724 ALA A CA 1
ATOM 5605 C C . ALA A 1 724 ? -31.440 -32.775 43.363 1.00 73.81 724 ALA A C 1
ATOM 5607 O O . ALA A 1 724 ? -31.765 -33.968 43.342 1.00 73.81 724 ALA A O 1
ATOM 5608 N N . THR A 1 725 ? -30.176 -32.382 43.224 1.00 76.88 725 THR A N 1
ATOM 5609 C CA . THR A 1 725 ? -29.085 -33.356 43.170 1.00 76.88 725 THR A CA 1
ATOM 5610 C C . THR A 1 725 ? -28.961 -34.072 44.517 1.00 76.88 725 THR A C 1
ATOM 5612 O O . THR A 1 725 ? -29.156 -33.485 45.582 1.00 76.88 725 THR A O 1
ATOM 5615 N N . ASN A 1 726 ? -28.651 -35.370 44.486 1.00 86.06 726 ASN A N 1
ATOM 5616 C CA . ASN A 1 726 ? -28.575 -36.200 45.696 1.00 86.06 726 ASN A CA 1
ATOM 5617 C C . ASN A 1 726 ? -27.127 -36.484 46.131 1.00 86.06 726 ASN A C 1
ATOM 5619 O O . ASN A 1 726 ? -26.907 -37.326 47.001 1.00 86.06 726 ASN A O 1
ATOM 5623 N N . ILE A 1 727 ? -26.136 -35.821 45.529 1.00 79.06 727 ILE A N 1
ATOM 5624 C CA . ILE A 1 727 ? -24.709 -35.977 45.840 1.00 79.06 727 ILE A CA 1
ATOM 5625 C C . ILE A 1 727 ? -24.075 -34.591 45.975 1.00 79.06 727 ILE A C 1
ATOM 5627 O O . ILE A 1 727 ? -24.348 -33.709 45.164 1.00 79.06 727 ILE A O 1
ATOM 5631 N N . LEU A 1 728 ? -23.227 -34.435 46.989 1.00 85.62 728 LEU A N 1
ATOM 5632 C CA . LEU A 1 728 ? -22.389 -33.269 47.235 1.00 85.62 728 LEU A CA 1
ATOM 5633 C C . LEU A 1 728 ? -20.961 -33.731 47.556 1.00 85.62 728 LEU A C 1
ATOM 5635 O O . LEU A 1 728 ? -20.760 -34.502 48.499 1.00 85.62 728 LEU A O 1
ATOM 5639 N N . THR A 1 729 ? -19.981 -33.245 46.803 1.00 83.62 729 THR A N 1
ATOM 5640 C CA . THR A 1 729 ? -18.550 -33.502 47.001 1.00 83.62 729 THR A CA 1
ATOM 5641 C C . THR A 1 729 ? -17.812 -32.186 47.209 1.00 83.62 729 THR A C 1
ATOM 5643 O O . THR A 1 729 ? -17.269 -31.668 46.249 1.00 83.62 729 THR A O 1
ATOM 5646 N N . PRO A 1 730 ? -17.794 -31.612 48.429 1.00 80.38 730 PRO A N 1
ATOM 5647 C CA . PRO A 1 730 ? -17.166 -30.316 48.691 1.00 80.38 730 PRO A CA 1
ATOM 5648 C C . PRO A 1 730 ? -15.640 -30.461 48.838 1.00 80.38 730 PRO A C 1
ATOM 5650 O O . PRO A 1 730 ? -15.081 -30.242 49.917 1.00 80.38 730 PRO A O 1
ATOM 5653 N N . ASN A 1 731 ? -14.973 -30.896 47.768 1.00 74.00 731 ASN A N 1
ATOM 5654 C CA . ASN A 1 731 ? -13.525 -31.129 47.685 1.00 74.00 731 ASN A CA 1
ATOM 5655 C C . ASN A 1 731 ? -12.795 -30.065 46.840 1.00 74.00 731 ASN A C 1
ATOM 5657 O O . ASN A 1 731 ? -11.571 -30.120 46.719 1.00 74.00 731 ASN A O 1
ATOM 5661 N N . ASN A 1 732 ? -13.533 -29.074 46.336 1.00 67.88 732 ASN A N 1
ATOM 5662 C CA . ASN A 1 732 ? -13.064 -27.939 45.553 1.00 67.88 732 ASN A CA 1
ATOM 5663 C C . ASN A 1 732 ? -12.438 -28.351 44.206 1.00 67.88 732 ASN A C 1
ATOM 5665 O O . ASN A 1 732 ? -11.467 -27.729 43.763 1.00 67.88 732 ASN A O 1
ATOM 5669 N N . ASP A 1 733 ? -12.967 -29.412 43.585 1.00 61.94 733 ASP A N 1
ATOM 5670 C CA . ASP A 1 733 ? -12.565 -29.901 42.256 1.00 61.94 733 ASP A CA 1
ATOM 5671 C C . ASP A 1 733 ? -13.436 -29.360 41.104 1.00 61.94 733 ASP A C 1
ATOM 5673 O O . ASP A 1 733 ? -13.153 -29.623 39.932 1.00 61.94 733 ASP A O 1
ATOM 5677 N N . GLY A 1 734 ? -14.459 -28.569 41.434 1.00 50.22 734 GLY A N 1
ATOM 5678 C CA . GLY A 1 734 ? -15.421 -27.967 40.517 1.00 50.22 734 GLY A CA 1
ATOM 5679 C C . GLY A 1 734 ? -16.645 -28.840 40.228 1.00 50.22 734 GLY A C 1
ATOM 5680 O O . GLY A 1 734 ? -17.533 -28.403 39.496 1.00 50.22 734 GLY A O 1
ATOM 5681 N N . ILE A 1 735 ? -16.731 -30.061 40.771 1.00 63.12 735 ILE A N 1
ATOM 5682 C CA . ILE A 1 735 ? -17.790 -31.036 40.484 1.00 63.12 735 ILE A CA 1
ATOM 5683 C C . ILE A 1 735 ? -18.590 -31.328 41.760 1.00 63.12 735 ILE A C 1
ATOM 5685 O O . ILE A 1 735 ? -18.082 -31.870 42.732 1.00 63.12 735 ILE A O 1
ATOM 5689 N N . ASN A 1 736 ? -19.895 -31.026 41.744 1.00 69.25 736 ASN A N 1
ATOM 5690 C CA . ASN A 1 736 ? -20.814 -31.184 42.887 1.00 69.25 736 ASN A CA 1
ATOM 5691 C C . ASN A 1 736 ? -20.318 -30.537 44.203 1.00 69.25 736 ASN A C 1
ATOM 5693 O O . ASN A 1 736 ? -20.680 -31.001 45.284 1.00 69.25 736 ASN A O 1
ATOM 5697 N N . ASP A 1 737 ? -19.525 -29.465 44.133 1.00 68.00 737 ASP A N 1
ATOM 5698 C CA . ASP A 1 737 ? -19.039 -28.731 45.314 1.00 68.00 737 ASP A CA 1
ATOM 5699 C C . ASP A 1 737 ? -20.141 -27.963 46.057 1.00 68.00 737 ASP A C 1
ATOM 5701 O O . ASP A 1 737 ? -20.013 -27.649 47.243 1.00 68.00 737 ASP A O 1
ATOM 5705 N N . VAL A 1 738 ? -21.237 -27.663 45.356 1.00 80.19 738 VAL A N 1
ATOM 5706 C CA . VAL A 1 738 ? -22.434 -26.996 45.877 1.00 80.19 738 VAL A CA 1
ATOM 5707 C C . VAL A 1 738 ? -23.672 -27.844 45.614 1.00 80.19 738 VAL A C 1
ATOM 5709 O O . VAL A 1 738 ? -23.764 -28.555 44.612 1.00 80.19 738 VAL A O 1
ATOM 5712 N N . TRP A 1 739 ? -24.647 -27.777 46.518 1.00 87.25 739 TRP A N 1
ATOM 5713 C CA . TRP A 1 739 ? -25.898 -28.503 46.349 1.00 87.25 739 TRP A CA 1
ATOM 5714 C C . TRP A 1 739 ? -26.839 -27.746 45.415 1.00 87.25 739 TRP A C 1
ATOM 5716 O O . TRP A 1 739 ? -27.223 -26.608 45.702 1.00 87.25 739 TRP A O 1
ATOM 5726 N N . LEU A 1 740 ? -27.235 -28.402 44.327 1.00 75.69 740 LEU A N 1
ATOM 5727 C CA . LEU A 1 740 ? -28.075 -27.828 43.287 1.00 75.69 740 LEU A CA 1
ATOM 5728 C C . LEU A 1 740 ? -29.518 -28.329 43.413 1.00 75.69 740 LEU A C 1
ATOM 5730 O O . LEU A 1 740 ? -29.780 -29.530 43.501 1.00 75.69 740 LEU A O 1
ATOM 5734 N N . ILE A 1 741 ? -30.455 -27.388 43.407 1.00 77.69 741 ILE A N 1
ATOM 5735 C CA . ILE A 1 741 ? -31.891 -27.614 43.275 1.00 77.69 741 ILE A CA 1
ATOM 5736 C C . ILE A 1 741 ? -32.338 -26.903 41.998 1.00 77.69 741 ILE A C 1
ATOM 5738 O O . ILE A 1 741 ? -32.105 -25.697 41.857 1.00 77.69 741 ILE A O 1
ATOM 5742 N N . ASP A 1 742 ? -32.986 -27.637 41.095 1.00 70.56 742 ASP A N 1
ATOM 5743 C CA . ASP A 1 742 ? -33.457 -27.099 39.817 1.00 70.56 742 ASP A CA 1
ATOM 5744 C C . ASP A 1 742 ? -34.521 -26.003 40.024 1.00 70.56 742 ASP A C 1
ATOM 5746 O O . ASP A 1 742 ? -35.390 -26.107 40.904 1.00 70.56 742 ASP A O 1
ATOM 5750 N N . ASP A 1 743 ? -34.442 -24.946 39.210 1.00 65.44 743 ASP A N 1
ATOM 5751 C CA . ASP A 1 743 ? -35.347 -23.784 39.169 1.00 65.44 743 ASP A CA 1
ATOM 5752 C C . ASP A 1 743 ? -35.544 -23.039 40.505 1.00 65.44 743 ASP A C 1
ATOM 5754 O O . ASP A 1 743 ? -36.529 -22.316 40.677 1.00 65.44 743 ASP A O 1
ATOM 5758 N N . ILE A 1 744 ? -34.670 -23.230 41.502 1.00 71.81 744 ILE A N 1
ATOM 5759 C CA . ILE A 1 744 ? -34.867 -22.670 42.854 1.00 71.81 744 ILE A CA 1
ATOM 5760 C C . ILE A 1 744 ? -34.814 -21.132 42.885 1.00 71.81 744 ILE A C 1
ATOM 5762 O O . ILE A 1 744 ? -35.395 -20.499 43.770 1.00 71.81 744 ILE A O 1
ATOM 5766 N N . ASP A 1 745 ? -34.162 -20.530 41.894 1.00 63.69 745 ASP A N 1
ATOM 5767 C CA . ASP A 1 745 ? -34.040 -19.093 41.654 1.00 63.69 745 ASP A CA 1
ATOM 5768 C C . ASP A 1 745 ? -35.360 -18.436 41.218 1.00 63.69 745 ASP A C 1
ATOM 5770 O O . ASP A 1 745 ? -35.601 -17.275 41.560 1.00 63.69 745 ASP A O 1
ATOM 5774 N N . GLN A 1 746 ? -36.272 -19.186 40.586 1.00 68.94 746 GLN A N 1
ATOM 5775 C CA . GLN A 1 746 ? -37.639 -18.726 40.283 1.00 68.94 746 GLN A CA 1
ATOM 5776 C C . GLN A 1 746 ? -38.507 -18.559 41.539 1.00 68.94 746 GLN A C 1
ATOM 5778 O O . GLN A 1 746 ? -39.572 -17.941 41.500 1.00 68.94 746 GLN A O 1
ATOM 5783 N N . PHE A 1 747 ? -38.050 -19.092 42.672 1.00 74.62 747 PHE A N 1
ATOM 5784 C CA . PHE A 1 747 ? -38.762 -19.091 43.941 1.00 74.62 747 PHE A CA 1
ATOM 5785 C C . PHE A 1 747 ? -37.980 -18.273 44.974 1.00 74.62 747 PHE A C 1
ATOM 5787 O O . PHE A 1 747 ? -37.438 -18.837 45.923 1.00 74.62 747 PHE A O 1
ATOM 5794 N N . PRO A 1 748 ? -37.909 -16.933 44.857 1.00 74.88 748 PRO A N 1
ATOM 5795 C CA . PRO A 1 748 ? -37.080 -16.100 45.737 1.00 74.88 748 PRO A CA 1
ATOM 5796 C C . PRO A 1 748 ? -37.503 -16.162 47.214 1.00 74.88 748 PRO A C 1
ATOM 5798 O O . PRO A 1 748 ? -36.708 -15.852 48.099 1.00 74.88 748 PRO A O 1
ATOM 5801 N N . ASN A 1 749 ? -38.737 -16.600 47.484 1.00 81.25 749 ASN A N 1
ATOM 5802 C CA . ASN A 1 749 ? -39.281 -16.810 48.826 1.00 81.25 749 ASN A CA 1
ATOM 5803 C C . ASN A 1 749 ? -39.119 -18.255 49.333 1.00 81.25 749 ASN A C 1
ATOM 5805 O O . ASN A 1 749 ? -39.727 -18.605 50.348 1.00 81.25 749 ASN A O 1
ATOM 5809 N N . ASN A 1 750 ? -38.331 -19.093 48.645 1.00 90.00 750 ASN A N 1
ATOM 5810 C CA . ASN A 1 750 ? -38.127 -20.485 49.030 1.00 90.00 750 ASN A CA 1
ATOM 5811 C C . ASN A 1 750 ? -37.542 -20.614 50.447 1.00 90.00 750 ASN A C 1
ATOM 5813 O O . ASN A 1 750 ? -36.921 -19.694 50.983 1.00 90.00 750 ASN A O 1
ATOM 5817 N N . HIS A 1 751 ? -37.739 -21.774 51.060 1.00 94.38 751 HIS A N 1
ATOM 5818 C CA . HIS A 1 751 ? -37.176 -22.156 52.340 1.00 94.38 751 HIS A CA 1
ATOM 5819 C C . HIS A 1 751 ? -36.640 -23.585 52.260 1.00 94.38 751 HIS A C 1
ATOM 5821 O O . HIS A 1 751 ? -37.397 -24.550 52.143 1.00 94.38 751 HIS A O 1
ATOM 5827 N N . VAL A 1 752 ? -35.320 -23.711 52.324 1.00 94.25 752 VAL A N 1
ATOM 5828 C CA . VAL A 1 752 ? -34.585 -24.969 52.222 1.00 94.25 752 VAL A CA 1
ATOM 5829 C C . VAL A 1 752 ? -34.098 -25.374 53.601 1.00 94.25 752 VAL A C 1
ATOM 5831 O O . VAL A 1 752 ? -33.444 -24.585 54.271 1.00 94.25 752 VAL A O 1
ATOM 5834 N N . GLN A 1 753 ? -34.369 -26.610 54.007 1.00 95.56 753 GLN A N 1
ATOM 5835 C CA . GLN A 1 753 ? -33.876 -27.222 55.237 1.00 95.56 753 GLN A CA 1
ATOM 5836 C C . GLN A 1 753 ? -33.204 -28.557 54.919 1.00 95.56 753 GLN A C 1
ATOM 5838 O O . GLN A 1 753 ? -33.759 -29.374 54.188 1.00 95.56 753 GLN A O 1
ATOM 5843 N N . VAL A 1 754 ? -32.044 -28.810 55.516 1.00 95.81 754 VAL A N 1
ATOM 5844 C CA . VAL A 1 754 ? -31.340 -30.095 55.494 1.00 95.81 754 VAL A CA 1
ATOM 5845 C C . VAL A 1 754 ? -31.149 -30.555 56.932 1.00 95.81 754 VAL A C 1
ATOM 5847 O O . VAL A 1 754 ? -30.741 -29.776 57.795 1.00 95.81 754 VAL A O 1
ATOM 5850 N N . VAL A 1 755 ? -31.440 -31.823 57.199 1.00 94.31 755 VAL A N 1
ATOM 5851 C CA . VAL A 1 755 ? -31.380 -32.458 58.514 1.00 94.31 755 VAL A CA 1
ATOM 5852 C C . VAL A 1 755 ? -30.507 -33.710 58.489 1.00 94.31 755 VAL A C 1
ATOM 5854 O O . VAL A 1 755 ? -30.386 -34.402 57.477 1.00 94.31 755 VAL A O 1
ATOM 5857 N N . ASP A 1 756 ? -29.900 -34.027 59.627 1.00 93.38 756 ASP A N 1
ATOM 5858 C CA . ASP A 1 756 ? -29.209 -35.295 59.833 1.00 93.38 756 ASP A CA 1
ATOM 5859 C C . ASP A 1 756 ? -30.190 -36.465 60.061 1.00 93.38 756 ASP A C 1
ATOM 5861 O O . ASP A 1 756 ? -31.403 -36.298 60.199 1.00 93.38 756 ASP A O 1
ATOM 5865 N N . LYS A 1 757 ? -29.658 -37.689 60.149 1.00 88.44 757 LYS A N 1
ATOM 5866 C CA . LYS A 1 757 ? -30.442 -38.916 60.398 1.00 88.44 757 LYS A CA 1
ATOM 5867 C C . LYS A 1 757 ? -31.222 -38.943 61.723 1.00 88.44 757 LYS A C 1
ATOM 5869 O O . LYS A 1 757 ? -32.009 -39.862 61.936 1.00 88.44 757 LYS A O 1
ATOM 5874 N N . ARG A 1 758 ? -30.966 -38.007 62.644 1.00 89.62 758 ARG A N 1
ATOM 5875 C CA . ARG A 1 758 ? -31.682 -37.849 63.922 1.00 89.62 758 ARG A CA 1
ATOM 5876 C C . ARG A 1 758 ? -32.711 -36.712 63.861 1.00 89.62 758 ARG A C 1
ATOM 5878 O O . ARG A 1 758 ? -33.352 -36.443 64.872 1.00 89.62 758 ARG A O 1
ATOM 5885 N N . GLY A 1 759 ? -32.877 -36.069 62.702 1.00 86.56 759 GLY A N 1
ATOM 5886 C CA . GLY A 1 759 ? -33.783 -34.942 62.490 1.00 86.56 759 GLY A CA 1
ATOM 5887 C C . GLY A 1 759 ? -33.220 -33.591 62.942 1.00 86.56 759 GLY A C 1
ATOM 5888 O O . GLY A 1 759 ? -33.969 -32.619 62.988 1.00 86.56 759 GLY A O 1
ATOM 5889 N N . GLY A 1 760 ? -31.932 -33.506 63.289 1.00 90.94 760 GLY A N 1
ATOM 5890 C CA . GLY A 1 760 ? -31.292 -32.239 63.642 1.00 90.94 760 GLY A CA 1
ATOM 5891 C C . GLY A 1 760 ? -30.987 -31.411 62.397 1.00 90.94 760 GLY A C 1
ATOM 5892 O O . GLY A 1 760 ? -30.374 -31.931 61.468 1.00 90.94 760 GLY A O 1
ATOM 5893 N N . ILE A 1 761 ? -31.382 -30.136 62.374 1.00 93.50 761 ILE A N 1
ATOM 5894 C CA . ILE A 1 761 ? -31.095 -29.216 61.262 1.00 93.50 761 ILE A CA 1
ATOM 5895 C C . ILE A 1 761 ? -29.583 -29.004 61.150 1.00 93.50 761 ILE A C 1
ATOM 5897 O O . ILE A 1 761 ? -28.908 -28.665 62.123 1.00 93.50 761 ILE A O 1
ATOM 5901 N N . VAL A 1 762 ? -29.058 -29.233 59.950 1.00 93.94 762 VAL A N 1
ATOM 5902 C CA . VAL A 1 762 ? -27.653 -29.025 59.590 1.00 93.94 762 VAL A CA 1
ATOM 5903 C C . VAL A 1 762 ? -27.466 -27.911 58.569 1.00 93.94 762 VAL A C 1
ATOM 5905 O O . VAL A 1 762 ? -26.352 -27.421 58.435 1.00 93.94 762 VAL A O 1
ATOM 5908 N N . PHE A 1 763 ? -28.522 -27.501 57.871 1.00 95.19 763 PHE A N 1
ATOM 5909 C CA . PHE A 1 763 ? -28.557 -26.327 57.002 1.00 95.19 763 PHE A CA 1
ATOM 5910 C C . PHE A 1 763 ? -29.998 -25.831 56.898 1.00 95.19 763 PHE A C 1
ATOM 5912 O O . PHE A 1 763 ? -30.911 -26.646 56.803 1.00 95.19 763 PHE A O 1
ATOM 5919 N N . GLU A 1 764 ? -30.227 -24.523 56.928 1.00 94.31 764 GLU A N 1
ATOM 5920 C CA . GLU A 1 764 ? -31.570 -23.957 56.774 1.00 94.31 764 GLU A CA 1
ATOM 5921 C C . GLU A 1 764 ? -31.492 -22.555 56.194 1.00 94.31 764 GLU A C 1
ATOM 5923 O O . GLU A 1 764 ? -31.019 -21.669 56.883 1.00 94.31 764 GLU A O 1
ATOM 5928 N N . LYS A 1 765 ? -31.989 -22.309 54.981 1.00 89.56 765 LYS A N 1
ATOM 5929 C CA . LYS A 1 765 ? -31.921 -20.988 54.347 1.00 89.56 765 LYS A CA 1
ATOM 5930 C C . LYS A 1 765 ? -33.243 -20.578 53.712 1.00 89.56 765 LYS A C 1
ATOM 5932 O O . LYS A 1 765 ? -33.895 -21.380 53.051 1.00 89.56 765 LYS A O 1
ATOM 5937 N N . ARG A 1 766 ? -33.611 -19.301 53.866 1.00 90.44 766 ARG A N 1
ATOM 5938 C CA . ARG A 1 766 ? -34.651 -18.646 53.055 1.00 90.44 766 ARG A CA 1
ATOM 5939 C C . ARG A 1 766 ? -34.025 -17.964 51.844 1.00 90.44 766 ARG A C 1
ATOM 5941 O O . ARG A 1 766 ? -32.969 -17.349 51.987 1.00 90.44 766 ARG A O 1
ATOM 5948 N N . GLY A 1 767 ? -34.682 -18.056 50.692 1.00 78.94 767 GLY A N 1
ATOM 5949 C CA . GLY A 1 767 ? -34.169 -17.550 49.422 1.00 78.94 767 GLY A CA 1
ATOM 5950 C C . GLY A 1 767 ? -32.862 -18.232 49.032 1.00 78.94 767 GLY A C 1
ATOM 5951 O O . GLY A 1 767 ? -31.900 -17.552 48.687 1.00 78.94 767 GLY A O 1
ATOM 5952 N N . TYR A 1 768 ? -32.801 -19.558 49.169 1.00 84.06 768 TYR A N 1
ATOM 5953 C CA . TYR A 1 768 ? -31.641 -20.361 48.794 1.00 84.06 768 TYR A CA 1
ATOM 5954 C C . TYR A 1 768 ? -31.365 -20.245 47.291 1.00 84.06 768 TYR A C 1
ATOM 5956 O O . TYR A 1 768 ? -32.302 -20.322 46.494 1.00 84.06 768 TYR A O 1
ATOM 5964 N N . ARG A 1 769 ? -30.092 -20.068 46.920 1.00 79.38 769 ARG A N 1
ATOM 5965 C CA . ARG A 1 769 ? -29.641 -19.870 45.528 1.00 79.38 769 ARG A CA 1
ATOM 5966 C C . ARG A 1 769 ? -28.516 -20.827 45.125 1.00 79.38 769 ARG A C 1
ATOM 5968 O O . ARG A 1 769 ? -27.554 -20.406 44.497 1.00 79.38 769 ARG A O 1
ATOM 5975 N N . ASN A 1 770 ? -28.617 -22.102 45.507 1.00 80.50 770 ASN A N 1
ATOM 5976 C CA . ASN A 1 770 ? -27.643 -23.138 45.121 1.00 80.50 770 ASN A CA 1
ATOM 5977 C C . ASN A 1 770 ? -26.205 -22.875 45.608 1.00 80.50 770 ASN A C 1
ATOM 5979 O O . ASN A 1 770 ? -25.226 -23.094 44.907 1.00 80.50 770 ASN A O 1
ATOM 5983 N N . GLU A 1 771 ? -26.084 -22.416 46.852 1.00 81.50 771 GLU A N 1
ATOM 5984 C CA . GLU A 1 771 ? -24.822 -21.941 47.440 1.00 81.50 771 GLU A CA 1
ATOM 5985 C C . GLU A 1 771 ? -24.287 -22.827 48.581 1.00 81.50 771 GLU A C 1
ATOM 5987 O O . GLU A 1 771 ? -23.279 -22.502 49.211 1.00 81.50 771 GLU A O 1
ATOM 5992 N N . TRP A 1 772 ? -24.971 -23.927 48.920 1.00 89.31 772 TRP A N 1
ATOM 5993 C CA . TRP A 1 772 ? -24.582 -24.746 50.066 1.00 89.31 772 TRP A CA 1
ATOM 5994 C C . TRP A 1 772 ? -23.466 -25.729 49.722 1.00 89.31 772 TRP A C 1
ATOM 5996 O O . TRP A 1 772 ? -23.682 -26.707 49.015 1.00 89.31 772 TRP A O 1
ATOM 6006 N N . GLN A 1 773 ? -22.298 -25.511 50.323 1.00 88.81 773 GLN A N 1
ATOM 6007 C CA . GLN A 1 773 ? -21.098 -26.345 50.177 1.00 88.81 773 GLN A CA 1
ATOM 6008 C C . GLN A 1 773 ? -20.981 -27.430 51.263 1.00 88.81 773 GLN A C 1
ATOM 6010 O O . GLN A 1 773 ? -19.887 -27.778 51.703 1.00 88.81 773 GLN A O 1
ATOM 6015 N N . GLY A 1 774 ? -22.104 -27.903 51.814 1.00 89.38 774 GLY A N 1
ATOM 6016 C CA . GLY A 1 774 ? -22.079 -28.997 52.798 1.00 89.38 774 GLY A CA 1
ATOM 6017 C C . GLY A 1 774 ? -21.541 -28.593 54.167 1.00 89.38 774 GLY A C 1
ATOM 6018 O O . GLY A 1 774 ? -21.136 -29.443 54.956 1.00 89.38 774 GLY A O 1
ATOM 6019 N N . ARG A 1 775 ? -21.523 -27.291 54.468 1.00 88.94 775 ARG A N 1
ATOM 6020 C CA . ARG A 1 775 ? -21.078 -26.752 55.758 1.00 88.94 775 ARG A CA 1
ATOM 6021 C C . ARG A 1 775 ? -22.239 -26.635 56.730 1.00 88.94 775 ARG A C 1
ATOM 6023 O O . ARG A 1 775 ? -23.328 -26.191 56.364 1.00 88.94 775 ARG A O 1
ATOM 6030 N N . ARG A 1 776 ? -22.012 -27.017 57.983 1.00 89.94 776 ARG A N 1
ATOM 6031 C CA . ARG A 1 776 ? -23.039 -26.992 59.025 1.00 89.94 776 ARG A CA 1
ATOM 6032 C C . ARG A 1 776 ? -23.485 -25.561 59.330 1.00 89.94 776 ARG A C 1
ATOM 6034 O O . ARG A 1 776 ? -22.673 -24.693 59.636 1.00 89.94 776 ARG A O 1
ATOM 6041 N N . TRP A 1 777 ? -24.792 -25.351 59.367 1.00 83.69 777 TRP A N 1
ATOM 6042 C CA . TRP A 1 777 ? -25.440 -24.167 59.911 1.00 83.69 777 TRP A CA 1
ATOM 6043 C C . TRP A 1 777 ? -25.828 -24.411 61.375 1.00 83.69 777 TRP A C 1
ATOM 6045 O O . TRP A 1 777 ? -26.715 -25.203 61.680 1.00 83.69 777 TRP A O 1
ATOM 6055 N N . GLY A 1 778 ? -25.205 -23.666 62.288 1.00 75.00 778 GLY A N 1
ATOM 6056 C CA . GLY A 1 778 ? -25.641 -23.519 63.684 1.00 75.00 778 GLY A CA 1
ATOM 6057 C C . GLY A 1 778 ? -24.980 -24.493 64.668 1.00 75.00 778 GLY A C 1
ATOM 6058 O O . GLY A 1 778 ? -24.386 -25.498 64.280 1.00 75.00 778 GLY A O 1
ATOM 6059 N N . GLY A 1 779 ? -25.069 -24.174 65.965 1.00 76.94 779 GLY A N 1
ATOM 6060 C CA . GLY A 1 779 ? -24.384 -24.902 67.044 1.00 76.94 779 GLY A CA 1
ATOM 6061 C C . GLY A 1 779 ? -22.876 -24.618 67.127 1.00 76.94 779 GLY A C 1
ATOM 6062 O O . GLY A 1 779 ? -22.363 -23.730 66.453 1.00 76.94 779 GLY A O 1
ATOM 6063 N N . ASN A 1 780 ? -22.158 -25.391 67.952 1.00 78.50 780 ASN A N 1
ATOM 6064 C CA . ASN A 1 780 ? -20.720 -25.197 68.222 1.00 78.50 780 ASN A CA 1
ATOM 6065 C C . ASN A 1 780 ? -19.795 -25.512 67.030 1.00 78.50 780 ASN A C 1
ATOM 6067 O O . ASN A 1 780 ? -18.619 -25.178 67.079 1.00 78.50 780 ASN A O 1
ATOM 6071 N N . ASN A 1 781 ? -20.328 -26.132 65.975 1.00 78.25 781 ASN A N 1
ATOM 6072 C CA . ASN A 1 781 ? -19.585 -26.572 64.792 1.00 78.25 781 ASN A CA 1
ATOM 6073 C C . ASN A 1 781 ? -20.064 -25.826 63.529 1.00 78.25 781 ASN A C 1
ATOM 6075 O O . ASN A 1 781 ? -20.032 -26.370 62.426 1.00 78.25 781 ASN A O 1
ATOM 6079 N N . HIS A 1 782 ? -20.604 -24.612 63.687 1.00 83.38 782 HIS A N 1
ATOM 6080 C CA . HIS A 1 782 ? -21.042 -23.781 62.564 1.00 83.38 782 HIS A CA 1
ATOM 6081 C C . HIS A 1 782 ? -19.872 -23.529 61.595 1.00 83.38 782 HIS A C 1
ATOM 6083 O O . HIS A 1 782 ? -18.783 -23.154 62.019 1.00 83.38 782 HIS A O 1
ATOM 6089 N N . GLY A 1 783 ? -20.100 -23.724 60.295 1.00 78.25 783 GLY A N 1
ATOM 6090 C CA . GLY A 1 783 ? -19.105 -23.534 59.234 1.00 78.25 783 GLY A CA 1
ATOM 6091 C C . GLY A 1 783 ? -18.195 -24.740 58.966 1.00 78.25 783 GLY A C 1
ATOM 6092 O O . GLY A 1 783 ? -17.555 -24.790 57.910 1.00 78.25 783 GLY A O 1
ATOM 6093 N N . GLU A 1 784 ? -18.159 -25.737 59.854 1.00 86.12 784 GLU A N 1
ATOM 6094 C CA . GLU A 1 784 ? -17.418 -26.980 59.615 1.00 86.12 784 GLU A CA 1
ATOM 6095 C C . GLU A 1 784 ? -18.106 -27.835 58.542 1.00 86.12 784 GLU A C 1
ATOM 6097 O O . GLU A 1 784 ? -19.339 -27.867 58.454 1.00 86.12 784 GLU A O 1
ATOM 6102 N N . LEU A 1 785 ? -17.310 -28.537 57.728 1.00 88.25 785 LEU A N 1
ATOM 6103 C CA . LEU A 1 785 ? -17.826 -29.503 56.757 1.00 88.25 785 LEU A CA 1
ATOM 6104 C C . LEU A 1 785 ? -18.594 -30.615 57.472 1.00 88.25 785 LEU A C 1
ATOM 6106 O O . LEU A 1 785 ? -18.171 -31.129 58.513 1.00 88.25 785 LEU A O 1
ATOM 6110 N N . LEU A 1 786 ? -19.739 -30.985 56.911 1.00 91.56 786 LEU A N 1
ATOM 6111 C CA . LEU A 1 786 ? -20.520 -32.098 57.415 1.00 91.56 786 LEU A CA 1
ATOM 6112 C C . LEU A 1 786 ? -19.778 -33.421 57.205 1.00 91.56 786 LEU A C 1
ATOM 6114 O O . LEU A 1 786 ? -19.218 -33.624 56.139 1.00 91.56 786 LEU A O 1
ATOM 6118 N N . PRO A 1 787 ? -19.778 -34.343 58.184 1.00 91.44 787 PRO A N 1
ATOM 6119 C CA . PRO A 1 787 ? -19.212 -35.674 57.985 1.00 91.44 787 PRO A CA 1
ATOM 6120 C C . PRO A 1 787 ? -19.805 -36.391 56.767 1.00 91.44 787 PRO A C 1
ATOM 6122 O O . PRO A 1 787 ? -20.991 -36.232 56.477 1.00 91.44 787 PRO A O 1
ATOM 6125 N N . GLU A 1 788 ? -19.011 -37.248 56.119 1.00 92.44 788 GLU A N 1
ATOM 6126 C CA . GLU A 1 788 ? -19.517 -38.080 55.027 1.00 92.44 788 GLU A CA 1
ATOM 6127 C C . GLU A 1 788 ? -20.732 -38.897 55.482 1.00 92.44 788 GLU A C 1
ATOM 6129 O O . GLU A 1 788 ? -20.729 -39.549 56.536 1.00 92.44 788 GLU A O 1
ATOM 6134 N N . GLY A 1 789 ? -21.800 -38.861 54.693 1.00 90.19 789 GLY A N 1
ATOM 6135 C CA . GLY A 1 789 ? -23.050 -39.497 55.071 1.00 90.19 789 GLY A CA 1
ATOM 6136 C C . GLY A 1 789 ? -24.252 -38.992 54.292 1.00 90.19 789 GLY A C 1
ATOM 6137 O O . GLY A 1 789 ? -24.171 -38.071 53.488 1.00 90.19 789 GLY A O 1
ATOM 6138 N N . THR A 1 790 ? -25.395 -39.632 54.532 1.00 93.44 790 THR A N 1
ATOM 6139 C CA . THR A 1 790 ? -26.674 -39.233 53.937 1.00 93.44 790 THR A CA 1
ATOM 6140 C C . THR A 1 790 ? -27.450 -38.334 54.891 1.00 93.44 790 THR A C 1
ATOM 6142 O O . THR A 1 790 ? -27.674 -38.684 56.055 1.00 93.44 790 THR A O 1
ATOM 6145 N N . TYR A 1 791 ? -27.876 -37.197 54.362 1.00 95.62 791 TYR A N 1
ATOM 6146 C CA . TYR A 1 791 ? -28.712 -36.185 54.988 1.00 95.62 791 TYR A CA 1
ATOM 6147 C C . TYR A 1 791 ? -30.059 -36.137 54.274 1.00 95.62 791 TYR A C 1
ATOM 6149 O O . TYR A 1 791 ? -30.178 -36.589 53.138 1.00 95.62 791 TYR A O 1
ATOM 6157 N N . TYR A 1 792 ? -31.080 -35.602 54.930 1.00 94.25 792 TYR A N 1
ATOM 6158 C CA . TYR A 1 792 ? -32.422 -35.485 54.364 1.00 94.25 792 TYR A CA 1
ATOM 6159 C C . TYR A 1 792 ? -32.783 -34.025 54.213 1.00 94.25 792 TYR A C 1
ATOM 6161 O O . TYR A 1 792 ? -32.421 -33.222 55.064 1.00 94.25 792 TYR A O 1
ATOM 6169 N N . TYR A 1 793 ? -33.507 -33.673 53.162 1.00 95.06 793 TYR A N 1
ATOM 6170 C CA . TYR A 1 793 ? -33.862 -32.286 52.915 1.00 95.06 793 TYR A CA 1
ATOM 6171 C C . TYR A 1 793 ? -35.359 -32.097 52.699 1.00 95.06 793 TYR A C 1
ATOM 6173 O O . TYR A 1 793 ? -36.083 -33.008 52.286 1.00 95.06 793 TYR A O 1
ATOM 6181 N N . GLN A 1 794 ? -35.804 -30.876 52.966 1.00 94.00 794 GLN A N 1
ATOM 6182 C CA . GLN A 1 794 ? -37.110 -30.353 52.613 1.00 94.00 794 GLN A CA 1
ATOM 6183 C C . GLN A 1 794 ? -36.932 -28.965 51.991 1.00 94.00 794 GLN A C 1
ATOM 6185 O O . GLN A 1 794 ? -36.256 -28.110 52.552 1.00 94.00 794 GLN A O 1
ATOM 6190 N N . VAL A 1 795 ? -37.568 -28.743 50.847 1.00 92.56 795 VAL A N 1
ATOM 6191 C CA . VAL A 1 795 ? -37.593 -27.475 50.119 1.00 92.56 795 VAL A CA 1
ATOM 6192 C C . VAL A 1 795 ? -39.045 -27.046 49.998 1.00 92.56 795 VAL A C 1
ATOM 6194 O O . VAL A 1 795 ? -39.858 -27.726 49.374 1.00 92.56 795 VAL A O 1
ATOM 6197 N N . ASP A 1 796 ? -39.379 -25.928 50.618 1.00 92.56 796 ASP A N 1
ATOM 6198 C CA . ASP A 1 796 ? -40.621 -25.208 50.377 1.00 92.56 796 ASP A CA 1
ATOM 6199 C C . ASP A 1 796 ? -40.332 -24.111 49.350 1.00 92.56 796 ASP A C 1
ATOM 6201 O O . ASP A 1 796 ? -39.446 -23.292 49.561 1.00 92.56 796 ASP A O 1
ATOM 6205 N N . TYR A 1 797 ? -41.043 -24.092 48.228 1.00 84.75 797 TYR A N 1
ATOM 6206 C CA . TYR A 1 797 ? -40.826 -23.095 47.179 1.00 84.75 797 TYR A CA 1
ATOM 6207 C C . TYR A 1 797 ? -41.463 -21.731 47.513 1.00 84.75 797 TYR A C 1
ATOM 6209 O O . TYR A 1 797 ? -41.292 -20.771 46.771 1.00 84.75 797 TYR A O 1
ATOM 6217 N N . GLY A 1 798 ? -42.199 -21.604 48.623 1.00 81.94 798 GLY A N 1
ATOM 6218 C CA . GLY A 1 798 ? -42.881 -20.350 48.962 1.00 81.94 798 GLY A CA 1
ATOM 6219 C C . GLY A 1 798 ? -43.996 -19.983 47.972 1.00 81.94 798 GLY A C 1
ATOM 6220 O O . GLY A 1 798 ? -44.421 -18.830 47.931 1.00 81.94 798 GLY A O 1
ATOM 6221 N N . ASP A 1 799 ? -44.464 -20.964 47.195 1.00 79.69 799 ASP A N 1
ATOM 6222 C CA . ASP A 1 799 ? -45.560 -20.875 46.234 1.00 79.69 799 ASP A CA 1
ATOM 6223 C C . ASP A 1 799 ? -46.583 -21.978 46.541 1.00 79.69 799 ASP A C 1
ATOM 6225 O O . ASP A 1 799 ? -46.271 -23.169 46.506 1.00 79.69 799 ASP A O 1
ATOM 6229 N N . ALA A 1 800 ? -47.824 -21.579 46.828 1.00 76.75 800 ALA A N 1
ATOM 6230 C CA . ALA A 1 800 ? -48.911 -22.494 47.164 1.00 76.75 800 ALA A CA 1
ATOM 6231 C C . ALA A 1 800 ? -49.276 -23.464 46.022 1.00 76.75 800 ALA A C 1
ATOM 6233 O O . ALA A 1 800 ? -49.893 -24.500 46.281 1.00 76.75 800 ALA A O 1
ATOM 6234 N N . ALA A 1 801 ? -48.908 -23.151 44.775 1.00 74.06 801 ALA A N 1
ATOM 6235 C CA . ALA A 1 801 ? -49.148 -24.004 43.615 1.00 74.06 801 ALA A CA 1
ATOM 6236 C C . ALA A 1 801 ? -48.111 -25.135 43.459 1.00 74.06 801 ALA A C 1
ATOM 6238 O O . ALA A 1 801 ? -48.404 -26.134 42.792 1.00 74.06 801 ALA A O 1
ATOM 6239 N N . LYS A 1 802 ? -46.927 -25.034 44.088 1.00 74.44 802 LYS A N 1
ATOM 6240 C CA . LYS A 1 802 ? -45.839 -26.021 43.966 1.00 74.44 802 LYS A CA 1
ATOM 6241 C C . LYS A 1 802 ? -45.711 -26.858 45.240 1.00 74.44 802 LYS A C 1
ATOM 6243 O O . LYS A 1 802 ? -45.591 -26.346 46.348 1.00 74.44 802 LYS A O 1
ATOM 6248 N N . LYS A 1 803 ? -45.738 -28.188 45.100 1.00 82.94 803 LYS A N 1
ATOM 6249 C CA . LYS A 1 803 ? -45.592 -29.097 46.251 1.00 82.94 803 LYS A CA 1
ATOM 6250 C C . LYS A 1 803 ? -44.168 -29.003 46.825 1.00 82.94 803 LYS A C 1
ATOM 6252 O O . LYS A 1 803 ? -43.225 -29.020 46.035 1.00 82.94 803 LYS A O 1
ATOM 6257 N N . PRO A 1 804 ? -43.993 -28.985 48.163 1.00 84.44 804 PRO A N 1
ATOM 6258 C CA . PRO A 1 804 ? -42.668 -29.027 48.771 1.00 84.44 804 PRO A CA 1
ATOM 6259 C C . PRO A 1 804 ? -41.883 -30.267 48.334 1.00 84.44 804 PRO A C 1
ATOM 6261 O O . PRO A 1 804 ? -42.410 -31.385 48.374 1.00 84.44 804 PRO A O 1
ATOM 6264 N N . LEU A 1 805 ? -40.624 -30.076 47.949 1.00 86.00 805 LEU A N 1
ATOM 6265 C CA . LEU A 1 805 ? -39.725 -31.154 47.551 1.00 86.00 805 LEU A CA 1
ATOM 6266 C C . LEU A 1 805 ? -39.064 -31.747 48.800 1.00 86.00 805 LEU A C 1
ATOM 6268 O O . LEU A 1 805 ? -38.609 -31.024 49.682 1.00 86.00 805 LEU A O 1
ATOM 6272 N N . LYS A 1 806 ? -39.013 -33.075 48.891 1.00 90.56 806 LYS A N 1
ATOM 6273 C CA . LYS A 1 806 ? -38.323 -33.792 49.969 1.00 90.56 806 LYS A CA 1
ATOM 6274 C C . LYS A 1 806 ? -37.468 -34.893 49.375 1.00 90.56 806 LYS A C 1
ATOM 6276 O O . LYS A 1 806 ? -37.899 -35.552 48.433 1.00 90.56 806 LYS A O 1
ATOM 6281 N N . GLY A 1 807 ? -36.299 -35.116 49.952 1.00 89.62 807 GLY A N 1
ATOM 6282 C CA . GLY A 1 807 ? -35.379 -36.135 49.467 1.00 89.62 807 GLY A CA 1
ATOM 6283 C C . GLY A 1 807 ? -34.190 -36.321 50.390 1.00 89.62 807 GLY A C 1
ATOM 6284 O O . GLY A 1 807 ? -34.261 -36.020 51.586 1.00 89.62 807 GLY A O 1
ATOM 6285 N N . TYR A 1 808 ? -33.111 -36.851 49.832 1.00 90.62 808 TYR A N 1
ATOM 6286 C CA . TYR A 1 808 ? -31.863 -37.073 50.543 1.00 90.62 808 TYR A CA 1
ATOM 6287 C C . TYR A 1 808 ? -30.678 -36.576 49.722 1.00 90.62 808 TYR A C 1
ATOM 6289 O O . TYR A 1 808 ? -30.722 -36.582 48.500 1.00 90.62 808 TYR A O 1
ATOM 6297 N N . ILE A 1 809 ? -29.606 -36.190 50.402 1.00 92.06 809 ILE A N 1
ATOM 6298 C CA . ILE A 1 809 ? -28.341 -35.795 49.791 1.00 92.06 809 ILE A CA 1
ATOM 6299 C C . ILE A 1 809 ? -27.194 -36.514 50.497 1.00 92.06 809 ILE A C 1
ATOM 6301 O O . ILE A 1 809 ? -27.147 -36.582 51.727 1.00 92.06 809 ILE A O 1
ATOM 6305 N N . THR A 1 810 ? -26.280 -37.089 49.728 1.00 90.38 810 THR A N 1
ATOM 6306 C CA . THR A 1 810 ? -25.084 -37.755 50.239 1.00 90.38 810 THR A CA 1
ATOM 6307 C C . THR A 1 810 ? -23.888 -36.815 50.130 1.00 90.38 810 THR A C 1
ATOM 6309 O O . THR A 1 810 ? -23.537 -36.401 49.031 1.00 90.38 810 THR A O 1
ATOM 6312 N N . VAL A 1 811 ? -23.259 -36.500 51.265 1.00 91.50 811 VAL A N 1
ATOM 6313 C CA . VAL A 1 811 ? -22.005 -35.733 51.334 1.00 91.50 811 VAL A CA 1
ATOM 6314 C C . VAL A 1 811 ? -20.828 -36.710 51.324 1.00 91.50 811 VAL A C 1
ATOM 6316 O O . VAL A 1 811 ? -20.829 -37.662 52.109 1.00 91.50 811 VAL A O 1
ATOM 6319 N N . LEU A 1 812 ? -19.849 -36.490 50.445 1.00 87.00 812 LEU A N 1
ATOM 6320 C CA . LEU A 1 812 ? -18.629 -37.296 50.283 1.00 87.00 812 LEU A CA 1
ATOM 6321 C C . LEU A 1 812 ? -17.407 -36.367 50.203 1.00 87.00 812 LEU A C 1
ATOM 6323 O O . LEU A 1 812 ? -17.482 -35.336 49.553 1.00 87.00 812 LEU A O 1
ATOM 6327 N N . HIS A 1 813 ? -16.280 -36.706 50.824 1.00 77.50 813 HIS A N 1
ATOM 6328 C CA . HIS A 1 813 ? -15.071 -35.870 50.845 1.00 77.50 813 HIS A CA 1
ATOM 6329 C C . HIS A 1 813 ? -13.932 -36.424 49.977 1.00 77.50 813 HIS A C 1
ATOM 6331 O O . HIS A 1 813 ? -13.032 -35.667 49.635 1.00 77.50 813 HIS A O 1
ATOM 6337 N N . ASP A 1 814 ? -13.984 -37.700 49.570 1.00 62.50 814 ASP A N 1
ATOM 6338 C CA . ASP A 1 814 ? -12.998 -38.305 48.665 1.00 62.50 814 ASP A CA 1
ATOM 6339 C C . ASP A 1 814 ? -13.632 -39.339 47.717 1.00 62.50 814 ASP A C 1
ATOM 6341 O O . ASP A 1 814 ? -13.963 -40.464 48.108 1.00 62.50 814 ASP A O 1
ATOM 6345 N N . VAL A 1 815 ? -13.719 -39.018 46.422 1.00 49.84 815 VAL A N 1
ATOM 6346 C CA . VAL A 1 815 ? -13.979 -40.034 45.392 1.00 49.84 815 VAL A CA 1
ATOM 6347 C C . VAL A 1 815 ? -12.651 -40.715 45.064 1.00 49.84 815 VAL A C 1
ATOM 6349 O O . VAL A 1 815 ? -11.946 -40.341 44.127 1.00 49.84 815 VAL A O 1
ATOM 6352 N N . LYS A 1 816 ? -12.275 -41.749 45.827 1.00 39.47 816 LYS A N 1
ATOM 6353 C CA . LYS A 1 816 ? -11.212 -42.662 45.377 1.00 39.47 816 LYS A CA 1
ATOM 6354 C C . LYS A 1 816 ? -11.635 -43.240 44.026 1.00 39.47 816 LYS A C 1
ATOM 6356 O O . LYS A 1 816 ? -12.537 -44.073 43.983 1.00 39.47 816 LYS A O 1
ATOM 6361 N N . ARG A 1 817 ? -10.978 -42.819 42.936 1.00 41.41 817 ARG A N 1
ATOM 6362 C CA . ARG A 1 817 ? -11.108 -43.444 41.609 1.00 41.41 817 ARG A CA 1
ATOM 6363 C C . ARG A 1 817 ? -10.795 -44.936 41.740 1.00 41.41 817 ARG A C 1
ATOM 6365 O O . ARG A 1 817 ? -9.637 -45.342 41.833 1.00 41.41 817 ARG A O 1
ATOM 6372 N N . GLY A 1 818 ? -11.842 -45.747 41.818 1.00 34.88 818 GLY A N 1
ATOM 6373 C CA . GLY A 1 818 ? -11.763 -47.195 41.873 1.00 34.88 818 GLY A CA 1
ATOM 6374 C C . GLY A 1 818 ? -11.906 -47.783 40.477 1.00 34.88 818 GLY A C 1
ATOM 6375 O O . GLY A 1 818 ? -13.019 -47.799 39.974 1.00 34.88 818 GLY A O 1
ATOM 6376 N N . ARG A 1 819 ? -10.770 -48.265 39.954 1.00 30.72 819 ARG A N 1
ATOM 6377 C CA . ARG A 1 819 ? -10.538 -49.230 38.856 1.00 30.72 819 ARG A CA 1
ATOM 6378 C C . ARG A 1 819 ? -11.262 -49.057 37.526 1.00 30.72 819 ARG A C 1
ATOM 6380 O O . ARG A 1 819 ? -12.485 -49.289 37.472 1.00 30.72 819 ARG A O 1
#

Organism: NCBI:txid1305674